Protein AF-0000000078835603 (afdb_homodimer)

pLDDT: mean 94.47, std 9.51, range [23.27, 98.94]

Organism: Phenylobacterium zucineum (strain HLK1) (NCBI:txid450851)

Radius of gyration: 29.23 Å; Cα contacts (8 Å, |Δi|>4): 2548; chains: 2; bounding box: 88×81×86 Å

Solvent-accessible surface area (backbone atoms only — not comparable to full-atom values): 49532 Å² total; per-residue (Å²): 137,78,78,75,76,72,78,77,74,76,73,51,58,50,71,39,69,46,91,46,34,31,36,28,26,36,44,40,70,69,32,40,33,35,21,34,42,68,47,28,33,59,33,48,44,92,37,44,42,30,64,67,45,75,50,78,62,53,82,68,75,41,80,13,62,23,56,36,27,29,35,55,49,64,69,36,46,64,86,38,67,56,41,43,34,69,40,59,64,50,57,49,20,32,68,32,51,59,11,33,21,29,34,40,20,18,62,46,59,44,58,80,60,49,18,28,21,39,38,38,35,42,30,47,52,44,30,32,71,37,31,51,15,76,72,44,54,32,56,53,30,10,63,76,53,62,20,23,24,32,22,41,36,40,46,19,20,65,61,6,15,37,25,37,44,79,43,58,35,60,74,78,28,55,50,6,17,37,15,19,60,42,30,52,40,43,42,34,51,41,41,54,74,34,30,33,46,42,8,14,25,53,84,19,21,15,40,36,14,36,35,23,7,4,29,49,45,30,44,47,44,31,18,70,87,36,56,79,49,50,47,22,37,33,29,29,52,19,64,36,38,65,59,42,51,53,68,59,38,32,53,47,32,52,52,49,28,59,69,70,72,40,56,36,76,43,47,69,58,61,32,68,48,58,67,69,58,54,53,41,44,50,51,59,74,41,40,68,46,46,74,71,70,41,76,82,73,81,29,47,52,39,51,69,57,68,69,25,66,52,44,21,34,43,93,44,46,36,71,80,37,36,73,38,18,34,36,40,36,41,37,54,18,33,40,34,65,79,54,83,59,76,80,45,41,65,67,55,41,41,54,57,33,31,74,70,53,43,92,45,17,66,61,54,50,48,53,53,40,67,77,39,74,85,59,51,41,32,50,49,45,23,26,53,56,22,57,63,60,42,54,50,47,52,48,44,45,42,32,41,24,69,64,65,63,24,55,18,34,36,36,37,39,52,47,53,24,57,29,57,79,31,69,45,32,13,21,58,68,54,60,50,33,19,48,32,44,39,34,44,47,15,39,51,21,34,32,69,65,42,47,51,52,7,52,40,45,21,46,20,51,44,29,22,22,62,73,54,45,46,59,43,95,80,47,61,83,68,60,62,29,41,86,80,53,33,30,25,37,34,42,37,78,94,57,64,44,70,34,64,40,69,65,42,69,57,53,53,50,45,53,57,62,77,97,136,79,77,74,76,73,79,77,76,77,73,49,58,47,74,41,66,46,92,47,33,30,36,29,27,36,44,39,69,68,32,39,32,34,21,34,43,68,47,27,32,59,32,49,44,93,36,45,39,29,64,68,46,76,50,76,62,51,82,68,76,42,79,14,64,21,54,36,24,28,35,54,50,65,69,36,46,63,86,40,66,57,42,43,34,67,40,57,66,50,55,49,27,24,66,32,50,60,11,32,22,30,33,41,22,19,62,46,59,46,58,81,61,49,19,29,21,38,38,38,36,42,30,46,54,44,31,31,70,38,31,54,16,78,71,45,54,32,58,52,30,9,62,75,54,61,21,23,23,33,23,39,36,40,46,19,20,65,61,6,15,38,25,36,44,79,44,59,33,60,76,78,28,56,51,7,17,36,14,21,59,43,31,52,41,41,42,34,50,41,41,56,73,33,29,32,46,43,9,15,25,52,84,21,21,16,40,34,14,36,36,25,8,3,28,50,44,30,44,47,46,31,19,69,86,37,56,80,50,51,45,23,39,35,31,29,52,18,65,35,40,63,58,41,51,51,70,60,39,30,53,48,32,52,51,50,28,59,69,70,73,42,55,37,78,44,48,68,58,61,32,68,49,59,67,68,59,55,53,42,44,49,50,59,74,41,39,67,47,46,74,70,69,42,76,83,74,81,30,46,52,40,50,68,57,67,70,25,66,51,44,22,35,42,93,44,46,36,70,80,37,36,71,38,20,34,37,38,35,42,38,55,18,34,41,34,64,79,56,82,59,75,80,44,41,64,67,55,40,40,53,56,34,32,75,71,55,42,94,46,17,66,60,54,52,49,53,53,40,67,77,39,73,84,58,49,40,32,50,50,44,22,27,51,57,22,56,62,60,42,54,48,48,52,48,44,46,43,32,41,26,68,65,64,62,24,56,19,34,36,37,36,37,51,47,53,25,56,28,55,78,31,69,45,32,13,21,58,67,56,59,49,32,20,49,31,44,38,33,41,47,14,41,51,21,35,32,67,65,42,48,50,50,7,51,39,46,20,46,21,51,43,29,20,21,60,73,53,44,46,57,45,96,78,47,60,85,67,61,62,29,38,87,78,54,34,30,26,38,34,43,37,78,95,56,62,44,71,33,64,38,68,65,45,69,55,54,53,51,45,52,58,64,77,97

Nearest PDB structures (foldseek):
  7x8l-assembly1_A  TM=9.011E-01  e=5.890E-56  Altericroceibacterium indicum
  5a2g-assembly2_D  TM=8.456E-01  e=1.609E-47  Hungatella hathewayi DSM 13479
  7w1l-assembly1_A  TM=8.438E-01  e=7.404E-45  Thermobifida fusca
  8eor-assembly1_A  TM=7.959E-01  e=2.006E-38  Homo sapiens
  1gz7-assembly4_D  TM=7.609E-01  e=3.584E-30  Diutina rugosa

InterPro domains:
  IPR002018 Carboxylesterase, type B [PF00135] (14-499)
  IPR019826 Carboxylesterase type B, active site [PS00122] (198-213)
  IPR029058 Alpha/Beta hydrolase fold [G3DSA:3.40.50.1820] (6-512)
  IPR029058 Alpha/Beta hydrolase fold [SSF53474] (14-513)
  IPR050309 Type-B Carboxylesterase/Lipase [PTHR11559] (14-511)

Structure (mmCIF, N/CA/C/O backbone):
data_AF-0000000078835603-model_v1
#
loop_
_entity.id
_entity.type
_entity.pdbx_description
1 polymer 'Carboxylic ester hydrolase'
#
loop_
_atom_site.group_PDB
_atom_site.id
_atom_site.type_symbol
_atom_site.label_atom_id
_atom_site.label_alt_id
_atom_site.label_comp_id
_atom_site.label_asym_id
_atom_site.label_entity_id
_atom_site.label_seq_id
_atom_site.pdbx_PDB_ins_code
_atom_site.Cartn_x
_atom_site.Cartn_y
_atom_site.Cartn_z
_atom_site.occupancy
_atom_site.B_iso_or_equiv
_atom_site.auth_seq_id
_atom_site.auth_comp_id
_atom_site.auth_asym_id
_atom_site.auth_atom_id
_atom_site.pdbx_PDB_model_num
ATOM 1 N N . MET A 1 1 ? 51.469 -12.062 -11.125 1 23.27 1 MET A N 1
ATOM 2 C CA . MET A 1 1 ? 50.531 -12.703 -10.211 1 23.27 1 MET A CA 1
ATOM 3 C C . MET A 1 1 ? 49.438 -11.727 -9.789 1 23.27 1 MET A C 1
ATOM 5 O O . MET A 1 1 ? 49.594 -10.977 -8.828 1 23.27 1 MET A O 1
ATOM 9 N N . GLY A 1 2 ? 48.75 -11.055 -10.711 1 25.45 2 GLY A N 1
ATOM 10 C CA . GLY A 1 2 ? 47.875 -9.906 -10.664 1 25.45 2 GLY A CA 1
ATOM 11 C C . GLY A 1 2 ? 46.625 -10.164 -9.859 1 25.45 2 GLY A C 1
ATOM 12 O O . GLY A 1 2 ? 45.969 -11.211 -10.008 1 25.45 2 GLY A O 1
ATOM 13 N N . GLY A 1 3 ? 46.625 -9.68 -8.594 1 26.67 3 GLY A N 1
ATOM 14 C CA . GLY A 1 3 ? 45.531 -9.875 -7.641 1 26.67 3 GLY A CA 1
ATOM 15 C C . GLY A 1 3 ? 44.156 -9.617 -8.234 1 26.67 3 GLY A C 1
ATOM 16 O O . GLY A 1 3 ? 43.938 -8.578 -8.859 1 26.67 3 GLY A O 1
ATOM 17 N N . ALA A 1 4 ? 43.469 -10.727 -8.641 1 28.45 4 ALA A N 1
ATOM 18 C CA . ALA A 1 4 ? 42.125 -10.742 -9.164 1 28.45 4 ALA A CA 1
ATOM 19 C C . ALA A 1 4 ? 41.219 -9.797 -8.375 1 28.45 4 ALA A C 1
ATOM 21 O O . ALA A 1 4 ? 41.125 -9.891 -7.152 1 28.45 4 ALA A O 1
ATOM 22 N N . ALA A 1 5 ? 41.031 -8.57 -8.805 1 29.55 5 ALA A N 1
ATOM 23 C CA . ALA A 1 5 ? 40.125 -7.562 -8.297 1 29.55 5 ALA A CA 1
ATOM 24 C C . ALA A 1 5 ? 38.781 -8.195 -7.879 1 29.55 5 ALA A C 1
ATOM 26 O O . ALA A 1 5 ? 38.094 -8.773 -8.703 1 29.55 5 ALA A O 1
ATOM 27 N N . SER A 1 6 ? 38.594 -8.711 -6.715 1 32.03 6 SER A N 1
ATOM 28 C CA . SER A 1 6 ? 37.375 -9.266 -6.172 1 32.03 6 SER A CA 1
ATOM 29 C C . SER A 1 6 ? 36.156 -8.438 -6.594 1 32.03 6 SER A C 1
ATOM 31 O O . SER A 1 6 ? 36.156 -7.219 -6.43 1 32.03 6 SER A O 1
ATOM 33 N N . ALA A 1 7 ? 35.5 -8.727 -7.633 1 34.78 7 ALA A N 1
ATOM 34 C CA . ALA A 1 7 ? 34.219 -8.164 -8.055 1 34.78 7 ALA A CA 1
ATOM 35 C C . ALA A 1 7 ? 33.375 -7.758 -6.848 1 34.78 7 ALA A C 1
ATOM 37 O O . ALA A 1 7 ? 33.156 -8.562 -5.949 1 34.78 7 ALA A O 1
ATOM 38 N N . ALA A 1 8 ? 33.281 -6.609 -6.332 1 37.81 8 ALA A N 1
ATOM 39 C CA . ALA A 1 8 ? 32.531 -5.965 -5.242 1 37.81 8 ALA A CA 1
ATOM 40 C C . ALA A 1 8 ? 31.109 -6.504 -5.148 1 37.81 8 ALA A C 1
ATOM 42 O O . ALA A 1 8 ? 30.344 -6.41 -6.109 1 37.81 8 ALA A O 1
ATOM 43 N N . THR A 1 9 ? 30.75 -7.477 -4.352 1 49.56 9 THR A N 1
ATOM 44 C CA . THR A 1 9 ? 29.422 -7.973 -4.016 1 49.56 9 THR A CA 1
ATOM 45 C C . THR A 1 9 ? 28.438 -6.816 -3.852 1 49.56 9 THR A C 1
ATOM 47 O O . THR A 1 9 ? 28.766 -5.805 -3.225 1 49.56 9 THR A O 1
ATOM 50 N N . THR A 1 10 ? 27.438 -6.559 -4.816 1 59.38 10 THR A N 1
ATOM 51 C CA . THR A 1 10 ? 26.359 -5.574 -4.688 1 59.38 10 THR A CA 1
ATOM 52 C C . THR A 1 10 ? 25.703 -5.672 -3.316 1 59.38 10 THR A C 1
ATOM 54 O O . THR A 1 10 ? 25.078 -6.688 -2.99 1 59.38 10 THR A O 1
ATOM 57 N N . ASP A 1 11 ? 26.219 -4.957 -2.338 1 78.88 11 ASP A N 1
ATOM 58 C CA . ASP A 1 11 ? 25.641 -4.957 -1.001 1 78.88 11 ASP A CA 1
ATOM 59 C C . ASP A 1 11 ? 24.219 -4.395 -1.021 1 78.88 11 ASP A C 1
ATOM 61 O O . ASP A 1 11 ? 24.031 -3.191 -1.219 1 78.88 11 ASP A O 1
ATOM 65 N N . ILE A 1 12 ? 23.219 -5.363 -0.921 1 89.44 12 ILE A N 1
ATOM 66 C CA . ILE A 1 12 ? 21.828 -4.922 -0.956 1 89.44 12 ILE A CA 1
ATOM 67 C C . ILE A 1 12 ? 21.344 -4.598 0.459 1 89.44 12 ILE A C 1
ATOM 69 O O . ILE A 1 12 ? 20.219 -4.156 0.655 1 89.44 12 ILE A O 1
ATOM 73 N N . PHE A 1 13 ? 22.25 -4.762 1.471 1 95.06 13 PHE A N 1
ATOM 74 C CA . PHE A 1 13 ? 21.922 -4.445 2.854 1 95.06 13 PHE A CA 1
ATOM 75 C C . PHE A 1 13 ? 22.938 -3.479 3.449 1 95.06 13 PHE A C 1
ATOM 77 O O . PHE A 1 13 ? 23.75 -3.865 4.289 1 95.06 13 PHE A O 1
ATOM 84 N N . PRO A 1 14 ? 22.812 -2.213 3.178 1 95.69 14 PRO A N 1
ATOM 85 C CA . PRO A 1 14 ? 23.766 -1.258 3.758 1 95.69 14 PRO A CA 1
ATOM 86 C C . PRO A 1 14 ? 23.578 -1.091 5.266 1 95.69 14 PRO A C 1
ATOM 88 O O . PRO A 1 14 ? 22.469 -1.24 5.777 1 95.69 14 PRO A O 1
ATOM 91 N N . VAL A 1 15 ? 24.672 -0.815 5.945 1 97.06 15 VAL A N 1
ATOM 92 C CA . VAL A 1 15 ? 24.656 -0.549 7.379 1 97.06 15 VAL A CA 1
ATOM 93 C C . VAL A 1 15 ? 25.125 0.881 7.645 1 97.06 15 VAL A C 1
ATOM 95 O O . VAL A 1 15 ? 26.125 1.325 7.09 1 97.06 15 VAL A O 1
ATOM 98 N N . VAL A 1 16 ? 24.406 1.621 8.406 1 98 16 VAL A N 1
ATOM 99 C CA . VAL A 1 16 ? 24.703 3.002 8.766 1 98 16 VAL A CA 1
ATOM 100 C C . VAL A 1 16 ? 24.828 3.119 10.281 1 98 16 VAL A C 1
ATOM 102 O O . VAL A 1 16 ? 24.078 2.484 11.023 1 98 16 VAL A O 1
ATOM 105 N N . GLU A 1 17 ? 25.781 3.902 10.734 1 97.88 17 GLU A N 1
ATOM 106 C CA . GLU A 1 17 ? 25.969 4.168 12.156 1 97.88 17 GLU A CA 1
ATOM 107 C C . GLU A 1 17 ? 25.266 5.461 12.57 1 97.88 17 GLU A C 1
ATOM 109 O O . GLU A 1 17 ? 25.531 6.523 12.008 1 97.88 17 GLU A O 1
ATOM 114 N N . THR A 1 18 ? 24.328 5.379 13.492 1 97.88 18 THR A N 1
ATOM 115 C CA . THR A 1 18 ? 23.703 6.543 14.109 1 97.88 18 THR A CA 1
ATOM 116 C C . THR A 1 18 ? 24.234 6.766 15.523 1 97.88 18 THR A C 1
ATOM 118 O O . THR A 1 18 ? 25.062 5.992 16 1 97.88 18 THR A O 1
ATOM 121 N N . ALA A 1 19 ? 23.734 7.844 16.188 1 97.44 19 ALA A N 1
ATOM 122 C CA . ALA A 1 19 ? 24.125 8.148 17.562 1 97.44 19 ALA A CA 1
ATOM 123 C C . ALA A 1 19 ? 23.656 7.055 18.516 1 97.44 19 ALA A C 1
ATOM 125 O O . ALA A 1 19 ? 24.281 6.82 19.547 1 97.44 19 ALA A O 1
ATOM 126 N N . GLU A 1 20 ? 22.578 6.352 18.141 1 97.69 20 GLU A N 1
ATOM 127 C CA . GLU A 1 20 ? 21.969 5.383 19.047 1 97.69 20 GLU A CA 1
ATOM 128 C C . GLU A 1 20 ? 22.438 3.965 18.734 1 97.69 20 GLU A C 1
ATOM 130 O O . GLU A 1 20 ? 22.25 3.055 19.547 1 97.69 20 GLU A O 1
ATOM 135 N N . GLY A 1 21 ? 22.969 3.74 17.578 1 97.94 21 GLY A N 1
ATOM 136 C CA . GLY A 1 21 ? 23.406 2.414 17.172 1 97.94 21 GLY A CA 1
ATOM 137 C C . GLY A 1 21 ? 23.438 2.246 15.656 1 97.94 21 GLY A C 1
ATOM 138 O O . GLY A 1 21 ? 23.188 3.195 14.914 1 97.94 21 GLY A O 1
ATOM 139 N N . ARG A 1 22 ? 23.781 1.013 15.242 1 98.31 22 ARG A N 1
ATOM 140 C CA . ARG A 1 22 ? 23.891 0.719 13.82 1 98.31 22 ARG A CA 1
ATOM 141 C C . ARG A 1 22 ? 22.578 0.19 13.266 1 98.31 22 ARG A C 1
ATOM 143 O O . ARG A 1 22 ? 21.875 -0.566 13.938 1 98.31 22 ARG A O 1
ATOM 150 N N . LEU A 1 23 ? 22.266 0.627 12.008 1 98.38 23 LEU A N 1
ATOM 151 C CA . LEU A 1 23 ? 21.047 0.235 11.32 1 98.38 23 LEU A CA 1
ATOM 152 C C . LEU A 1 23 ? 21.359 -0.446 9.992 1 98.38 23 LEU A C 1
ATOM 154 O O . LEU A 1 23 ? 22.219 0.015 9.242 1 98.38 23 LEU A O 1
ATOM 158 N N . ARG A 1 24 ? 20.75 -1.56 9.734 1 97.38 24 ARG A N 1
ATOM 159 C CA . ARG A 1 24 ? 20.812 -2.221 8.438 1 97.38 24 ARG A CA 1
ATOM 160 C C . ARG A 1 24 ? 19.562 -1.914 7.609 1 97.38 24 ARG A C 1
ATOM 162 O O . ARG A 1 24 ? 18.438 -2.176 8.039 1 97.38 24 ARG A O 1
ATOM 169 N N . GLY A 1 25 ? 19.797 -1.313 6.426 1 96.69 25 GLY A N 1
ATOM 170 C CA . GLY A 1 25 ? 18.703 -1.026 5.504 1 96.69 25 GLY A CA 1
ATOM 171 C C . GLY A 1 25 ? 18.688 -1.944 4.293 1 96.69 25 GLY A C 1
ATOM 172 O O . GLY A 1 25 ? 19.266 -3.037 4.332 1 96.69 25 GLY A O 1
ATOM 173 N N . LEU A 1 26 ? 17.891 -1.581 3.314 1 95 26 LEU A N 1
ATOM 174 C CA . LEU A 1 26 ? 17.734 -2.332 2.074 1 95 26 LEU A CA 1
ATOM 175 C C . LEU A 1 26 ? 17.828 -1.409 0.864 1 95 26 LEU A C 1
ATOM 177 O O . LEU A 1 26 ? 17.25 -0.315 0.869 1 95 26 LEU A O 1
ATOM 181 N N . VAL A 1 27 ? 18.562 -1.849 -0.144 1 92.81 27 VAL A N 1
ATOM 182 C CA . VAL A 1 27 ? 18.672 -1.061 -1.367 1 92.81 27 VAL A CA 1
ATOM 183 C C . VAL A 1 27 ? 17.562 -1.456 -2.336 1 92.81 27 VAL A C 1
ATOM 185 O O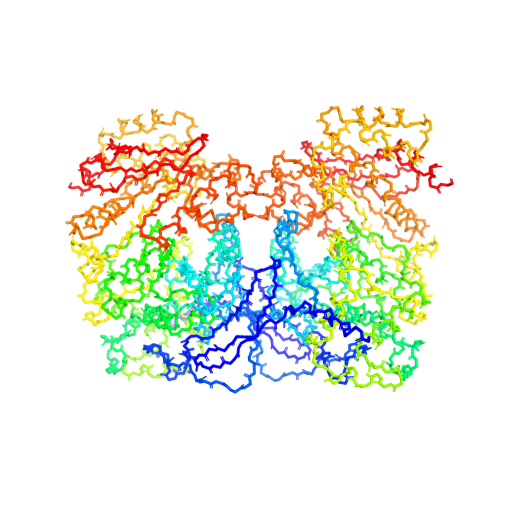 . VAL A 1 27 ? 17.391 -2.639 -2.641 1 92.81 27 VAL A O 1
ATOM 188 N N . SER A 1 28 ? 16.844 -0.553 -2.758 1 85.81 28 SER A N 1
ATOM 189 C CA . SER A 1 28 ? 15.828 -0.694 -3.791 1 85.81 28 SER A CA 1
ATOM 190 C C . SER A 1 28 ? 16.141 0.192 -4.996 1 85.81 28 SER A C 1
ATOM 192 O O . SER A 1 28 ? 15.93 1.406 -4.945 1 85.81 28 SER A O 1
ATOM 194 N N . GLY A 1 29 ? 16.469 -0.347 -6.117 1 85.56 29 GLY A N 1
ATOM 195 C CA . GLY A 1 29 ? 16.75 0.425 -7.316 1 85.56 29 GLY A CA 1
ATOM 196 C C . GLY A 1 29 ? 17.734 1.559 -7.086 1 85.56 29 GLY A C 1
ATOM 197 O O . GLY A 1 29 ? 17.531 2.672 -7.574 1 85.56 29 GLY A O 1
ATOM 198 N N . GLY A 1 30 ? 18.625 1.41 -6.273 1 90.62 30 GLY A N 1
ATOM 199 C CA . GLY A 1 30 ? 19.641 2.414 -6.031 1 90.62 30 GLY A CA 1
ATOM 200 C C . GLY A 1 30 ? 19.344 3.299 -4.836 1 90.62 30 GLY A C 1
ATOM 201 O O . GLY A 1 30 ? 20.203 4.055 -4.383 1 90.62 30 GLY A O 1
ATOM 202 N N . ILE A 1 31 ? 18.156 3.285 -4.336 1 96.19 31 ILE A N 1
ATOM 203 C CA . ILE A 1 31 ? 17.781 4.055 -3.154 1 96.19 31 ILE A CA 1
ATOM 204 C C . ILE A 1 31 ? 17.938 3.193 -1.905 1 96.19 31 ILE A C 1
ATOM 206 O O . ILE A 1 31 ? 17.531 2.029 -1.887 1 96.19 31 ILE A O 1
ATOM 210 N N . LYS A 1 32 ? 18.672 3.688 -0.899 1 97.38 32 LYS A N 1
ATOM 211 C CA . LYS A 1 32 ? 18.797 3.033 0.401 1 97.38 32 LYS A CA 1
ATOM 212 C C . LYS A 1 32 ? 17.625 3.391 1.308 1 97.38 32 LYS A C 1
ATOM 214 O O . LYS A 1 32 ? 17.312 4.57 1.501 1 97.38 32 LYS A O 1
ATOM 219 N N . VAL A 1 33 ? 17.031 2.396 1.819 1 97.06 33 VAL A N 1
ATOM 220 C CA . VAL A 1 33 ? 15.812 2.574 2.6 1 97.06 33 VAL A CA 1
ATOM 221 C C . VAL A 1 33 ? 16.016 2.014 4.008 1 97.06 33 VAL A C 1
ATOM 223 O O . VAL A 1 33 ? 16.484 0.885 4.172 1 97.06 33 VAL A O 1
ATOM 226 N N . PHE A 1 34 ? 15.734 2.812 5 1 98.31 34 PHE A N 1
ATOM 227 C CA . PHE A 1 34 ? 15.711 2.432 6.41 1 98.31 34 PHE A CA 1
ATOM 228 C C . PHE A 1 34 ? 14.336 2.684 7.016 1 98.31 34 PHE A C 1
ATOM 230 O O . PHE A 1 34 ? 13.852 3.82 7.027 1 98.31 34 PHE A O 1
ATOM 237 N N . LYS A 1 35 ? 13.688 1.636 7.523 1 97.56 35 LYS A N 1
ATOM 238 C CA . LYS A 1 35 ? 12.32 1.759 8.031 1 97.56 35 LYS A CA 1
ATOM 239 C C . LYS A 1 35 ? 12.266 1.472 9.531 1 97.56 35 LYS A C 1
ATOM 241 O O . LYS A 1 35 ? 13.078 0.709 10.055 1 97.56 35 LYS A O 1
ATOM 246 N N . GLY A 1 36 ? 11.266 2.102 10.18 1 97.81 36 GLY A N 1
ATOM 247 C CA . GLY A 1 36 ? 10.992 1.824 11.578 1 97.81 36 GLY A CA 1
ATOM 248 C C . GLY A 1 36 ? 12.117 2.256 12.508 1 97.81 36 GLY A C 1
ATOM 249 O O . GLY A 1 36 ? 12.383 1.604 13.516 1 97.81 36 GLY A O 1
ATOM 250 N N . VAL A 1 37 ? 12.828 3.26 12.164 1 98.62 37 VAL A N 1
ATOM 251 C CA . VAL A 1 37 ? 13.945 3.76 12.961 1 98.62 37 VAL A CA 1
ATOM 252 C C . VAL A 1 37 ? 13.414 4.48 14.203 1 98.62 37 VAL A C 1
ATOM 254 O O . VAL A 1 37 ? 12.703 5.484 14.086 1 98.62 37 VAL A O 1
ATOM 257 N N . PRO A 1 38 ? 13.734 4.043 15.352 1 98.38 38 PRO A N 1
ATOM 258 C CA . PRO A 1 38 ? 13.203 4.711 16.547 1 98.38 38 PRO A CA 1
ATOM 259 C C . PRO A 1 38 ? 13.867 6.062 16.797 1 98.38 38 PRO A C 1
ATOM 261 O O . PRO A 1 38 ? 15.102 6.16 16.797 1 98.38 38 PRO A O 1
ATOM 264 N N . TYR A 1 39 ? 13.094 7.043 17.016 1 98.56 39 TYR A N 1
ATOM 265 C CA . TYR A 1 39 ? 13.633 8.336 17.406 1 98.56 39 TYR A CA 1
ATOM 266 C C . TYR A 1 39 ? 13.266 8.672 18.844 1 98.56 39 TYR A C 1
ATOM 268 O O . TYR A 1 39 ? 13.805 9.617 19.438 1 98.56 39 TYR A O 1
ATOM 276 N N . GLY A 1 40 ? 12.336 7.945 19.453 1 98.56 40 GLY A N 1
ATOM 277 C CA . GLY A 1 40 ? 11.906 8.078 20.828 1 98.56 40 GLY A CA 1
ATOM 278 C C . GLY A 1 40 ? 11.602 6.75 21.5 1 98.56 40 GLY A C 1
ATOM 279 O O . GLY A 1 40 ? 11.445 5.734 20.812 1 98.56 40 GLY A O 1
ATOM 280 N N . ALA A 1 41 ? 11.523 6.746 22.812 1 98.5 41 ALA A N 1
ATOM 281 C CA . ALA A 1 41 ? 11.25 5.539 23.594 1 98.5 41 ALA A CA 1
ATOM 282 C C . ALA A 1 41 ? 9.781 5.145 23.484 1 98.5 41 ALA A C 1
ATOM 284 O O . ALA A 1 41 ? 8.953 5.93 23.031 1 98.5 41 ALA A O 1
ATOM 285 N N . ASP A 1 42 ? 9.516 3.852 23.875 1 98.25 42 ASP A N 1
ATOM 286 C CA . ASP A 1 42 ? 8.148 3.373 24.016 1 98.25 42 ASP A CA 1
ATOM 287 C C . ASP A 1 42 ? 7.324 4.32 24.875 1 98.25 42 ASP A C 1
ATOM 289 O O . ASP A 1 42 ? 7.773 4.746 25.938 1 98.25 42 ASP A O 1
ATOM 293 N N . THR A 1 43 ? 6.145 4.66 24.406 1 98.5 43 THR A N 1
ATOM 294 C CA . THR A 1 43 ? 5.336 5.668 25.094 1 98.5 43 THR A CA 1
ATOM 295 C C . THR A 1 43 ? 4.359 5.016 26.062 1 98.5 43 THR A C 1
ATOM 297 O O . THR A 1 43 ? 3.582 5.703 26.719 1 98.5 43 THR A O 1
ATOM 300 N N . SER A 1 44 ? 4.402 3.693 26.156 1 97.69 44 SER A N 1
ATOM 301 C CA . SER A 1 44 ? 3.486 2.986 27.047 1 97.69 44 SER A CA 1
ATOM 302 C C . SER A 1 44 ? 3.92 3.117 28.5 1 97.69 44 SER A C 1
ATOM 304 O O . SER A 1 44 ? 4.953 3.723 28.797 1 97.69 44 SER A O 1
ATOM 306 N N . GLY A 1 45 ? 3.08 2.662 29.375 1 96.56 45 GLY A N 1
ATOM 307 C CA . GLY A 1 45 ? 3.395 2.652 30.797 1 96.56 45 GLY A CA 1
ATOM 308 C C . GLY A 1 45 ? 3.672 4.035 31.359 1 96.56 45 GLY A C 1
ATOM 309 O O . GLY A 1 45 ? 2.883 4.961 31.156 1 96.56 45 GLY A O 1
ATOM 310 N N . LYS A 1 46 ? 4.777 4.199 32.062 1 96 46 LYS A N 1
ATOM 311 C CA . LYS A 1 46 ? 5.105 5.426 32.781 1 96 46 LYS A CA 1
ATOM 312 C C . LYS A 1 46 ? 5.359 6.578 31.828 1 96 46 LYS A C 1
ATOM 314 O O . LYS A 1 46 ? 5.328 7.746 32.219 1 96 46 LYS A O 1
ATOM 319 N N . ASN A 1 47 ? 5.582 6.27 30.547 1 97.69 47 ASN A N 1
ATOM 320 C CA . ASN A 1 47 ? 5.887 7.305 29.562 1 97.69 47 ASN A CA 1
ATOM 321 C C . ASN A 1 47 ? 4.621 7.836 28.906 1 97.69 47 ASN A C 1
ATOM 323 O O . ASN A 1 47 ? 4.668 8.836 28.172 1 97.69 47 ASN A O 1
ATOM 327 N N . ARG A 1 48 ? 3.449 7.184 29.172 1 97.44 48 ARG A N 1
ATOM 328 C CA . ARG A 1 48 ? 2.209 7.598 28.531 1 97.44 48 ARG A CA 1
ATOM 329 C C . ARG A 1 48 ? 1.811 9.008 28.953 1 97.44 48 ARG A C 1
ATOM 331 O O . ARG A 1 48 ? 1.856 9.336 30.141 1 97.44 48 ARG A O 1
ATOM 338 N N . PHE A 1 49 ? 1.489 9.883 27.969 1 97.38 49 PHE A N 1
ATOM 339 C CA . PHE A 1 49 ? 0.975 11.234 28.109 1 97.38 49 PHE A CA 1
ATOM 340 C C . PHE A 1 49 ? 2.082 12.195 28.531 1 97.38 49 PHE A C 1
ATOM 342 O O . PHE A 1 49 ? 1.814 13.352 28.875 1 97.38 49 PHE A O 1
ATOM 349 N N . LEU A 1 50 ? 3.338 11.719 28.562 1 97.75 50 LEU A N 1
ATOM 350 C CA . LEU A 1 50 ? 4.484 12.562 28.875 1 97.75 50 LEU A CA 1
ATOM 351 C C . LEU A 1 50 ? 5.246 12.945 27.609 1 97.75 50 LEU A C 1
ATOM 353 O O . LEU A 1 50 ? 5.051 12.336 26.562 1 97.75 50 LEU A O 1
ATOM 357 N N . PRO A 1 51 ? 6.051 14.031 27.688 1 98.31 51 PRO A N 1
ATOM 358 C CA . PRO A 1 51 ? 6.949 14.297 26.562 1 98.31 51 PRO A CA 1
ATOM 359 C C . PRO A 1 51 ? 7.777 13.07 26.172 1 98.31 51 PRO A C 1
ATOM 361 O O . PRO A 1 51 ? 8.062 12.219 27.016 1 98.31 51 PRO A O 1
ATOM 364 N N . PRO A 1 52 ? 8.102 12.984 24.891 1 98.69 52 PRO A N 1
ATOM 365 C CA . PRO A 1 52 ? 8.875 11.82 24.438 1 98.69 52 PRO A CA 1
ATOM 366 C C . PRO A 1 52 ? 10.203 11.68 25.172 1 98.69 52 PRO A C 1
ATOM 368 O O . PRO A 1 52 ? 10.859 12.672 25.469 1 98.69 52 PRO A O 1
ATOM 371 N N . GLN A 1 53 ? 10.555 10.492 25.516 1 98.25 53 GLN A N 1
ATOM 372 C CA . GLN A 1 53 ? 11.836 10.148 26.141 1 98.25 53 GLN A CA 1
ATOM 373 C C . GLN A 1 53 ? 12.836 9.641 25.109 1 98.25 53 GLN A C 1
ATOM 375 O O . GLN A 1 53 ? 12.445 9.109 24.062 1 98.25 53 GLN A O 1
ATOM 380 N N . PRO A 1 54 ? 14.094 9.828 25.328 1 97.06 54 PRO A N 1
ATOM 381 C CA . PRO A 1 54 ? 15.102 9.383 24.359 1 97.06 54 PRO A CA 1
ATOM 382 C C . PRO A 1 54 ? 15.125 7.863 24.203 1 97.06 54 PRO A C 1
ATOM 384 O O . PRO A 1 54 ? 14.859 7.133 25.156 1 97.06 54 PRO A O 1
ATOM 387 N N . VAL A 1 55 ? 15.469 7.457 23.016 1 95.44 55 VAL A N 1
ATOM 388 C CA . VAL A 1 55 ? 15.664 6.035 22.75 1 95.44 55 VAL A CA 1
ATOM 389 C C . VAL A 1 55 ? 16.938 5.551 23.438 1 95.44 55 VAL A C 1
ATOM 391 O O . VAL A 1 55 ? 17.953 6.262 23.453 1 95.44 55 VAL A O 1
ATOM 394 N N . LYS A 1 56 ? 16.844 4.391 23.969 1 95.31 56 LYS A N 1
ATOM 395 C CA . LYS A 1 56 ? 18.047 3.775 24.516 1 95.31 56 LYS A CA 1
ATOM 396 C C . LYS A 1 56 ? 18.969 3.281 23.391 1 95.31 56 LYS A C 1
ATOM 398 O O . LYS A 1 56 ? 18.516 2.578 22.484 1 95.31 56 LYS A O 1
ATOM 403 N N . PRO A 1 57 ? 20.203 3.695 23.469 1 97.19 57 PRO A N 1
ATOM 404 C CA . PRO A 1 57 ? 21.125 3.172 22.453 1 97.19 57 PRO A CA 1
ATOM 405 C C . PRO A 1 57 ? 21.172 1.646 22.438 1 97.19 57 PRO A C 1
ATOM 407 O O . PRO A 1 57 ? 20.828 1.002 23.438 1 97.19 57 PRO A O 1
ATOM 410 N N . TRP A 1 58 ? 21.562 1.058 21.328 1 97.62 58 TRP A N 1
ATOM 411 C CA . TRP A 1 58 ? 21.625 -0.396 21.219 1 97.62 58 TRP A CA 1
ATOM 412 C C . TRP A 1 58 ? 22.984 -0.846 20.688 1 97.62 58 TRP A C 1
ATOM 414 O O . TRP A 1 58 ? 23.672 -0.091 20 1 97.62 58 TRP A O 1
ATOM 424 N N . ALA A 1 59 ? 23.375 -2.082 21.047 1 97.12 59 ALA A N 1
ATOM 425 C CA . ALA A 1 59 ? 24.578 -2.723 20.516 1 97.12 59 ALA A CA 1
ATOM 426 C C . ALA A 1 59 ? 24.266 -3.549 19.281 1 97.12 59 ALA A C 1
ATOM 428 O O . ALA A 1 59 ? 23.109 -3.922 19.047 1 97.12 59 ALA A O 1
ATOM 429 N N . GLY A 1 60 ? 25.219 -3.812 18.516 1 96.5 60 GLY A N 1
ATOM 430 C CA . GLY A 1 60 ? 25.031 -4.613 17.312 1 96.5 60 GLY A CA 1
ATOM 431 C C . GLY A 1 60 ? 24.344 -3.854 16.188 1 96.5 60 GLY A C 1
ATOM 432 O O . GLY A 1 60 ? 24.438 -2.625 16.125 1 96.5 60 GLY A O 1
ATOM 433 N N . VAL A 1 61 ? 23.906 -4.59 15.195 1 97.44 61 VAL A N 1
ATOM 434 C CA . VAL A 1 61 ? 23.234 -4.008 14.039 1 97.44 61 VAL A CA 1
ATOM 435 C C . VAL A 1 61 ? 21.734 -4.316 14.109 1 97.44 61 VAL A C 1
ATOM 437 O O . VAL A 1 61 ? 21.344 -5.484 14.172 1 97.44 61 VAL A O 1
ATOM 440 N N . ARG A 1 62 ? 20.969 -3.264 14.211 1 96.94 62 ARG A N 1
ATOM 441 C CA . ARG A 1 62 ? 19.516 -3.391 14.195 1 96.94 62 ARG A CA 1
ATOM 442 C C . ARG A 1 62 ? 18.969 -3.348 12.773 1 96.94 62 ARG A C 1
ATOM 444 O O . ARG A 1 62 ? 19.359 -2.488 11.984 1 96.94 62 ARG A O 1
ATOM 451 N N . ASP A 1 63 ? 18.062 -4.316 12.453 1 96.25 63 ASP A N 1
ATOM 452 C CA . ASP A 1 63 ? 17.422 -4.32 11.133 1 96.25 63 ASP A CA 1
ATOM 453 C C . ASP A 1 63 ? 16.391 -3.205 11.016 1 96.25 63 ASP A C 1
ATOM 455 O O . ASP A 1 63 ? 15.523 -3.062 11.883 1 96.25 63 ASP A O 1
ATOM 459 N N . ALA A 1 64 ? 16.531 -2.387 10.031 1 97.44 64 ALA A N 1
ATOM 460 C CA . ALA A 1 64 ? 15.555 -1.364 9.656 1 97.44 64 ALA A CA 1
ATOM 461 C C . ALA A 1 64 ? 14.883 -1.705 8.336 1 97.44 64 ALA A C 1
ATOM 463 O O . ALA A 1 64 ? 14.836 -0.875 7.422 1 97.44 64 ALA A O 1
ATOM 464 N N . LEU A 1 65 ? 14.297 -2.898 8.281 1 95.12 65 LEU A N 1
ATOM 465 C CA . LEU A 1 65 ? 13.773 -3.471 7.047 1 95.12 65 LEU A CA 1
ATOM 466 C C . LEU A 1 65 ? 12.25 -3.393 7.016 1 95.12 65 LEU A C 1
ATOM 468 O O . LEU A 1 65 ? 11.633 -3.678 5.988 1 95.12 65 LEU A O 1
ATOM 472 N N . ASP A 1 66 ? 11.672 -3 8.125 1 94.38 66 ASP A N 1
ATOM 473 C CA . ASP A 1 66 ? 10.211 -2.969 8.227 1 94.38 66 ASP A CA 1
ATOM 474 C C . ASP A 1 66 ? 9.734 -1.663 8.859 1 94.38 66 ASP A C 1
ATOM 476 O O . ASP A 1 66 ? 10.469 -1.034 9.625 1 94.38 66 ASP A O 1
ATOM 480 N N . TYR A 1 67 ? 8.508 -1.318 8.508 1 96.81 67 TYR A N 1
ATOM 481 C CA . TYR A 1 67 ? 7.875 -0.2 9.195 1 96.81 67 TYR A CA 1
ATOM 482 C C . TYR A 1 67 ? 7.691 -0.504 10.68 1 96.81 67 TYR A C 1
ATOM 484 O O . TYR A 1 67 ? 7.383 -1.638 11.055 1 96.81 67 TYR A O 1
ATOM 492 N N . GLY A 1 68 ? 7.91 0.48 11.562 1 97.19 68 GLY A N 1
ATOM 493 C CA . GLY A 1 68 ? 7.562 0.344 12.969 1 97.19 68 GLY A CA 1
ATOM 494 C C . GLY A 1 68 ? 6.074 0.467 13.234 1 97.19 68 GLY A C 1
ATOM 495 O O . GLY A 1 68 ? 5.297 0.727 12.312 1 97.19 68 GLY A O 1
ATOM 496 N N . ASN A 1 69 ? 5.676 0.289 14.445 1 97.25 69 ASN A N 1
ATOM 497 C CA . ASN A 1 69 ? 4.277 0.423 14.844 1 97.25 69 ASN A CA 1
ATOM 498 C C . ASN A 1 69 ? 3.723 1.799 14.484 1 97.25 69 ASN A C 1
ATOM 500 O O . ASN A 1 69 ? 4.414 2.809 14.633 1 97.25 69 ASN A O 1
ATOM 504 N N . ILE A 1 70 ? 2.553 1.776 13.977 1 97.44 70 ILE A N 1
ATOM 505 C CA . ILE A 1 70 ? 1.813 3.035 13.961 1 97.44 70 ILE A CA 1
ATOM 506 C C . ILE A 1 70 ? 1.273 3.332 15.359 1 97.44 70 ILE A C 1
ATOM 508 O O . ILE A 1 70 ? 1.106 2.42 16.172 1 97.44 70 ILE A O 1
ATOM 512 N N . CYS A 1 71 ? 1.042 4.547 15.609 1 98.19 71 CYS A N 1
ATOM 513 C CA . CYS A 1 71 ? 0.514 4.91 16.922 1 98.19 71 CYS A CA 1
ATOM 514 C C . CYS A 1 71 ? -0.967 4.562 17.031 1 98.19 71 CYS A C 1
ATOM 516 O O . CYS A 1 71 ? -1.685 4.574 16.031 1 98.19 71 CYS A O 1
ATOM 518 N N . PRO A 1 72 ? -1.416 4.25 18.266 1 97.19 72 PRO A N 1
ATOM 519 C CA . PRO A 1 72 ? -2.842 3.963 18.438 1 97.19 72 PRO A CA 1
ATOM 520 C C . PRO A 1 72 ? -3.738 5.047 17.844 1 97.19 72 PRO A C 1
ATOM 522 O O . PRO A 1 72 ? -3.551 6.234 18.125 1 97.19 72 PRO A O 1
ATOM 525 N N . GLN A 1 73 ? -4.633 4.586 17.031 1 95.19 73 GLN A N 1
ATOM 526 C CA . GLN A 1 73 ? -5.484 5.52 16.297 1 95.19 73 GLN A CA 1
ATOM 527 C C . GLN A 1 73 ? -6.805 4.863 15.898 1 95.19 73 GLN A C 1
ATOM 529 O O . GLN A 1 73 ? -6.922 3.637 15.906 1 95.19 73 GLN A O 1
ATOM 534 N N . MET A 1 74 ? -7.727 5.719 15.578 1 88.31 74 MET A N 1
ATOM 535 C CA . MET A 1 74 ? -9.016 5.227 15.086 1 88.31 74 MET A CA 1
ATOM 536 C C . MET A 1 74 ? -8.844 4.48 13.773 1 88.31 74 MET A C 1
ATOM 538 O O . MET A 1 74 ? -8.094 4.918 12.898 1 88.31 74 MET A O 1
ATOM 542 N N . PRO A 1 75 ? -9.508 3.305 13.641 1 85.88 75 PRO A N 1
ATOM 543 C CA . PRO A 1 75 ? -9.359 2.562 12.391 1 85.88 75 PRO A CA 1
ATOM 544 C C . PRO A 1 75 ? -9.977 3.285 11.195 1 85.88 75 PRO A C 1
ATOM 546 O O . PRO A 1 75 ? -10.953 4.02 11.359 1 85.88 75 PRO A O 1
ATOM 549 N N . GLY A 1 76 ? -9.445 3.014 10.07 1 83.94 76 GLY A N 1
ATOM 550 C CA . GLY A 1 76 ? -10.023 3.527 8.844 1 83.94 76 GLY A CA 1
ATOM 551 C C . GLY A 1 76 ? -11.312 2.824 8.453 1 83.94 76 GLY A C 1
ATOM 552 O O . GLY A 1 76 ? -11.711 1.854 9.094 1 83.94 76 GLY A O 1
ATOM 553 N N . ASP A 1 77 ? -11.992 3.426 7.473 1 85.88 77 ASP A N 1
ATOM 554 C CA . ASP A 1 77 ? -13.227 2.889 6.91 1 85.88 77 ASP A CA 1
ATOM 555 C C . ASP A 1 77 ? -13.203 2.947 5.383 1 85.88 77 ASP A C 1
ATOM 557 O O . ASP A 1 77 ? -13.25 4.031 4.797 1 85.88 77 ASP A O 1
ATOM 561 N N . ARG A 1 78 ? -13.172 1.803 4.727 1 87.5 78 ARG A N 1
ATOM 562 C CA . ARG A 1 78 ? -13.016 1.726 3.279 1 87.5 78 ARG A CA 1
ATOM 563 C C . ARG A 1 78 ? -14.359 1.881 2.572 1 87.5 78 ARG A C 1
ATOM 565 O O . ARG A 1 78 ? -14.438 1.742 1.351 1 87.5 78 ARG A O 1
ATOM 572 N N . ARG A 1 79 ? -15.5 2.143 3.301 1 88.12 79 ARG A N 1
ATOM 573 C CA . ARG A 1 79 ? -16.797 2.314 2.656 1 88.12 79 ARG A CA 1
ATOM 574 C C . ARG A 1 79 ? -16.891 3.666 1.958 1 88.12 79 ARG A C 1
ATOM 576 O O . ARG A 1 79 ? -17.719 3.857 1.065 1 88.12 79 ARG A O 1
ATOM 583 N N . SER A 1 80 ? -15.984 4.551 2.406 1 85.81 80 SER A N 1
ATOM 584 C CA . SER A 1 80 ? -15.859 5.828 1.713 1 85.81 80 SER A CA 1
ATOM 585 C C . SER A 1 80 ? -14.891 5.723 0.536 1 85.81 80 SER A C 1
ATOM 587 O O . SER A 1 80 ? -13.719 5.398 0.717 1 85.81 80 SER A O 1
ATOM 589 N N . ASP A 1 81 ? -15.398 6.082 -0.684 1 86.88 81 ASP A N 1
ATOM 590 C CA . ASP A 1 81 ? -14.555 5.984 -1.875 1 86.88 81 ASP A CA 1
ATOM 591 C C . ASP A 1 81 ? -13.312 6.863 -1.747 1 86.88 81 ASP A C 1
ATOM 593 O O . ASP A 1 81 ? -12.219 6.465 -2.154 1 86.88 81 ASP A O 1
ATOM 597 N N . TYR A 1 82 ? -13.562 8.016 -1.184 1 90.31 82 TYR A N 1
ATOM 598 C CA . TYR A 1 82 ? -12.414 8.898 -1.022 1 90.31 82 TYR A CA 1
ATOM 599 C C . TYR A 1 82 ? -11.398 8.289 -0.063 1 90.31 82 TYR A C 1
ATOM 601 O O . TYR A 1 82 ? -10.203 8.242 -0.365 1 90.31 82 TYR A O 1
ATOM 609 N N . ALA A 1 83 ? -11.852 7.82 1.119 1 88.56 83 ALA A N 1
ATOM 610 C CA . ALA A 1 83 ? -10.945 7.215 2.094 1 88.56 83 ALA A CA 1
ATOM 611 C C . ALA A 1 83 ? -10.219 6.016 1.497 1 88.56 83 ALA A C 1
ATOM 613 O O . ALA A 1 83 ? -9.039 5.785 1.791 1 88.56 83 ALA A O 1
ATOM 614 N N . ASN A 1 84 ? -10.938 5.277 0.684 1 89.69 84 ASN A N 1
ATOM 615 C CA . ASN A 1 84 ? -10.359 4.129 -0.003 1 89.69 84 ASN A CA 1
ATOM 616 C C . ASN A 1 84 ? -9.258 4.555 -0.972 1 89.69 84 ASN A C 1
ATOM 618 O O . ASN A 1 84 ? -8.211 3.912 -1.046 1 89.69 84 ASN A O 1
ATOM 622 N N . LEU A 1 85 ? -9.461 5.672 -1.656 1 91.06 85 LEU A N 1
ATOM 623 C CA . LEU A 1 85 ? -8.539 6.137 -2.689 1 91.06 85 LEU A CA 1
ATOM 624 C C . LEU A 1 85 ? -7.234 6.633 -2.074 1 91.06 85 LEU A C 1
ATOM 626 O O . LEU A 1 85 ? -6.172 6.523 -2.689 1 91.06 85 LEU A O 1
ATOM 630 N N . ILE A 1 86 ? -7.289 7.145 -0.871 1 91 86 ILE A N 1
ATOM 631 C CA . ILE A 1 86 ? -6.074 7.691 -0.277 1 91 86 ILE A CA 1
ATOM 632 C C . ILE A 1 86 ? -5.449 6.66 0.659 1 91 86 ILE A C 1
ATOM 634 O O . ILE A 1 86 ? -4.523 6.977 1.411 1 91 86 ILE A O 1
ATOM 638 N N . TYR A 1 87 ? -5.961 5.434 0.707 1 89.94 87 TYR A N 1
ATOM 639 C CA . TYR A 1 87 ? -5.418 4.305 1.459 1 89.94 87 TYR A CA 1
ATOM 640 C C . TYR A 1 87 ? -5.383 4.613 2.951 1 89.94 87 TYR A C 1
ATOM 642 O O . TYR A 1 87 ? -4.391 4.324 3.627 1 89.94 87 TYR A O 1
ATOM 650 N N . LEU A 1 88 ? -6.457 5.223 3.426 1 87.5 88 LEU A N 1
ATOM 651 C CA . LEU A 1 88 ? -6.531 5.566 4.844 1 87.5 88 LEU A CA 1
ATOM 652 C C . LEU A 1 88 ? -6.57 4.309 5.703 1 87.5 88 LEU A C 1
ATOM 654 O O . LEU A 1 88 ? -6.203 4.344 6.879 1 87.5 88 LEU A O 1
ATOM 658 N N . ASP A 1 89 ? -6.914 3.207 5.094 1 85.88 89 ASP A N 1
ATOM 659 C CA . ASP A 1 89 ? -7.02 1.918 5.77 1 85.88 89 ASP A CA 1
ATOM 660 C C . ASP A 1 89 ? -5.672 1.197 5.793 1 85.88 89 ASP A C 1
ATOM 662 O O . ASP A 1 89 ? -5.457 0.302 6.613 1 85.88 89 ASP A O 1
ATOM 666 N N . TYR A 1 90 ? -4.812 1.49 4.898 1 88.62 90 TYR A N 1
ATOM 667 C CA . TYR A 1 90 ? -3.582 0.734 4.707 1 88.62 90 TYR A CA 1
ATOM 668 C C . TYR A 1 90 ? -2.412 1.412 5.41 1 88.62 90 TYR A C 1
ATOM 670 O O . TYR A 1 90 ? -1.616 2.107 4.773 1 88.62 90 TYR A O 1
ATOM 678 N N . GLN A 1 91 ? -2.275 1.144 6.672 1 90.94 91 GLN A N 1
ATOM 679 C CA . GLN A 1 91 ? -1.208 1.644 7.531 1 90.94 91 GLN A CA 1
ATOM 680 C C . GLN A 1 91 ? -0.338 0.502 8.047 1 90.94 91 GLN A C 1
ATOM 682 O O . GLN A 1 91 ? -0.526 0.033 9.172 1 90.94 91 GLN A O 1
ATOM 687 N N . PRO A 1 92 ? 0.684 0.203 7.242 1 91.38 92 PRO A N 1
ATOM 688 C CA . PRO A 1 92 ? 1.491 -0.926 7.711 1 91.38 92 PRO A CA 1
ATOM 689 C C . PRO A 1 92 ? 2.256 -0.613 8.992 1 91.38 92 PRO A C 1
ATOM 691 O O . PRO A 1 92 ? 2.453 0.558 9.328 1 91.38 92 PRO A O 1
ATOM 694 N N . GLY A 1 93 ? 2.604 -1.515 9.805 1 89.94 93 GLY A N 1
ATOM 695 C CA . GLY A 1 93 ? 3.283 -1.377 11.086 1 89.94 93 GLY A CA 1
ATOM 696 C C . GLY A 1 93 ? 2.396 -1.708 12.273 1 89.94 93 GLY A C 1
ATOM 697 O O . GLY A 1 93 ? 1.57 -0.891 12.68 1 89.94 93 GLY A O 1
ATOM 698 N N . GLY A 1 94 ? 2.154 -2.85 12.75 1 91.69 94 GLY A N 1
ATOM 699 C CA . GLY A 1 94 ? 1.325 -3.07 13.922 1 91.69 94 GLY A CA 1
ATOM 700 C C . GLY A 1 94 ? 0.856 -1.78 14.57 1 91.69 94 GLY A C 1
ATOM 701 O O . GLY A 1 94 ? 1.202 -0.688 14.117 1 91.69 94 GLY A O 1
ATOM 702 N N . MET A 1 95 ? -0.081 -1.793 15.375 1 95.81 95 MET A N 1
ATOM 703 C CA . MET A 1 95 ? -0.548 -0.658 16.172 1 95.81 95 MET A CA 1
ATOM 704 C C . MET A 1 95 ? -0.14 -0.808 17.625 1 95.81 95 MET A C 1
ATOM 706 O O . MET A 1 95 ? -0.437 -1.824 18.266 1 95.81 95 MET A O 1
ATOM 710 N N . GLY A 1 96 ? 0.596 0.125 18.125 1 97 96 GLY A N 1
ATOM 711 C CA . GLY A 1 96 ? 1.047 0.063 19.5 1 97 96 GLY A CA 1
ATOM 712 C C . GLY A 1 96 ? 1.705 1.346 19.969 1 97 96 GLY A C 1
ATOM 713 O O . GLY A 1 96 ? 1.892 2.277 19.188 1 97 96 GLY A O 1
ATOM 714 N N . GLU A 1 97 ? 2.086 1.344 21.203 1 98.12 97 GLU A N 1
ATOM 715 C CA . GLU A 1 97 ? 2.551 2.59 21.812 1 98.12 97 GLU A CA 1
ATOM 716 C C . GLU A 1 97 ? 4.059 2.756 21.641 1 98.12 97 GLU A C 1
ATOM 718 O O . GLU A 1 97 ? 4.602 3.832 21.891 1 98.12 97 GLU A O 1
ATOM 723 N N . ASP A 1 98 ? 4.742 1.665 21.266 1 97.94 98 ASP A N 1
ATOM 724 C CA . ASP A 1 98 ? 6.109 1.83 20.766 1 97.94 98 ASP A CA 1
ATOM 725 C C . ASP A 1 98 ? 6.113 2.305 19.312 1 97.94 98 ASP A C 1
ATOM 727 O O . ASP A 1 98 ? 6.488 1.552 18.422 1 97.94 98 ASP A O 1
ATOM 731 N N . CYS A 1 99 ? 5.723 3.545 19.125 1 98.38 99 CYS A N 1
ATOM 732 C CA . CYS A 1 99 ? 5.367 3.977 17.781 1 98.38 99 CYS A CA 1
ATOM 733 C C . CYS A 1 99 ? 6.137 5.234 17.391 1 98.38 99 CYS A C 1
ATOM 735 O O . CYS A 1 99 ? 5.844 5.855 16.359 1 98.38 99 CYS A O 1
ATOM 737 N N . LEU A 1 100 ? 7.109 5.691 18.203 1 98.75 100 LEU A N 1
ATOM 738 C CA . LEU A 1 100 ? 7.934 6.84 17.844 1 98.75 100 LEU A CA 1
ATOM 739 C C . LEU A 1 100 ? 9.086 6.422 16.938 1 98.75 100 LEU A C 1
ATOM 741 O O . LEU A 1 100 ? 10.219 6.266 17.391 1 98.75 100 LEU A O 1
ATOM 745 N N . ASN A 1 101 ? 8.758 6.309 15.711 1 98.62 101 ASN A N 1
ATOM 746 C CA . ASN A 1 101 ? 9.719 5.875 14.703 1 98.62 101 ASN A CA 1
ATOM 747 C C . ASN A 1 101 ? 9.562 6.664 13.406 1 98.62 101 ASN A C 1
ATOM 749 O O . ASN A 1 101 ? 8.578 7.371 13.219 1 98.62 101 ASN A O 1
ATOM 753 N N . LEU A 1 102 ? 10.594 6.633 12.578 1 98.69 102 LEU A N 1
ATOM 754 C CA . LEU A 1 102 ? 10.594 7.32 11.289 1 98.69 102 LEU A CA 1
ATOM 755 C C . LEU A 1 102 ? 11.203 6.438 10.203 1 98.69 102 LEU A C 1
ATOM 757 O O . LEU A 1 102 ? 11.742 5.363 10.5 1 98.69 102 LEU A O 1
ATOM 761 N N . ASN A 1 103 ? 11.016 6.742 8.992 1 98.5 103 ASN A N 1
ATOM 762 C CA . ASN A 1 103 ? 11.547 6.074 7.809 1 98.5 103 ASN A CA 1
ATOM 763 C C . ASN A 1 103 ? 12.414 7.012 6.977 1 98.5 103 ASN A C 1
ATOM 765 O O . ASN A 1 103 ? 12.133 8.211 6.895 1 98.5 103 ASN A O 1
ATOM 769 N N . ILE A 1 104 ? 13.461 6.402 6.309 1 98.88 104 ILE A N 1
ATOM 770 C CA . ILE A 1 104 ? 14.406 7.223 5.566 1 98.88 104 ILE A CA 1
ATOM 771 C C . ILE A 1 104 ? 14.641 6.621 4.184 1 98.88 104 ILE A C 1
ATOM 773 O O . ILE A 1 104 ? 14.852 5.414 4.051 1 98.88 104 ILE A O 1
ATOM 777 N N . TRP A 1 105 ? 14.586 7.414 3.166 1 98.44 105 TRP A N 1
ATOM 778 C CA . TRP A 1 105 ? 15.016 7.113 1.804 1 98.44 105 TRP A CA 1
ATOM 779 C C . TRP A 1 105 ? 16.156 8.031 1.374 1 98.44 105 TRP A C 1
ATOM 781 O O . TRP A 1 105 ? 16.047 9.258 1.486 1 98.44 105 TRP A O 1
ATOM 791 N N . THR A 1 106 ? 17.219 7.492 0.884 1 98.75 106 THR A N 1
ATOM 792 C CA . THR A 1 106 ? 18.359 8.328 0.511 1 98.75 106 THR A CA 1
ATOM 793 C C . THR A 1 106 ? 19.109 7.73 -0.676 1 98.75 106 THR A C 1
ATOM 795 O O . THR A 1 106 ? 19.234 6.512 -0.778 1 98.75 106 THR A O 1
ATOM 798 N N . PRO A 1 107 ? 19.562 8.562 -1.596 1 97.69 107 PRO A N 1
ATOM 799 C CA . PRO A 1 107 ? 20.344 8.07 -2.725 1 97.69 107 PRO A CA 1
ATOM 800 C C . PRO A 1 107 ? 21.828 7.855 -2.369 1 97.69 107 PRO A C 1
ATOM 802 O O . PRO A 1 107 ? 22.547 7.203 -3.117 1 97.69 107 PRO A O 1
ATOM 805 N N . ASP A 1 108 ? 22.234 8.43 -1.229 1 97.12 108 ASP A N 1
ATOM 806 C CA . ASP A 1 108 ? 23.656 8.461 -0.895 1 97.12 108 ASP A CA 1
ATOM 807 C C . ASP A 1 108 ? 23.859 8.383 0.615 1 97.12 108 ASP A C 1
ATOM 809 O O . ASP A 1 108 ? 23.156 9.047 1.38 1 97.12 108 ASP A O 1
ATOM 813 N N . LEU A 1 109 ? 24.828 7.59 1.055 1 97.62 109 LEU A N 1
ATOM 814 C CA . LEU A 1 109 ? 25.062 7.434 2.484 1 97.62 109 LEU A CA 1
ATOM 815 C C . LEU A 1 109 ? 26.344 8.164 2.906 1 97.62 109 LEU A C 1
ATOM 817 O O . LEU A 1 109 ? 26.75 8.086 4.066 1 97.62 109 LEU A O 1
ATOM 821 N N . SER A 1 110 ? 26.953 8.883 2 1 97.38 110 SER A N 1
ATOM 822 C CA . SER A 1 110 ? 28.156 9.625 2.336 1 97.38 110 SER A CA 1
ATOM 823 C C . SER A 1 110 ? 27.844 10.844 3.201 1 97.38 110 SER A C 1
ATOM 825 O O . SER A 1 110 ? 26.984 11.648 2.846 1 97.38 110 SER A O 1
ATOM 827 N N . ARG A 1 111 ? 28.562 11.039 4.246 1 95.81 111 ARG A N 1
ATOM 828 C CA . ARG A 1 111 ? 28.375 12.188 5.129 1 95.81 111 ARG A CA 1
ATOM 829 C C . ARG A 1 111 ? 28.688 13.492 4.41 1 95.81 111 ARG A C 1
ATOM 831 O O . ARG A 1 111 ? 28.219 14.562 4.812 1 95.81 111 ARG A O 1
ATOM 838 N N . THR A 1 112 ? 29.422 13.406 3.369 1 96.94 112 THR A N 1
ATOM 839 C CA . THR A 1 112 ? 29.828 14.609 2.656 1 96.94 112 THR A CA 1
ATOM 840 C C . THR A 1 112 ? 28.828 14.945 1.552 1 96.94 112 THR A C 1
ATOM 842 O O . THR A 1 112 ? 28.922 16 0.923 1 96.94 112 THR A O 1
ATOM 845 N N . ALA A 1 113 ? 27.797 14.062 1.386 1 97.56 113 ALA A N 1
ATOM 846 C CA . ALA A 1 113 ? 26.828 14.32 0.324 1 97.56 113 ALA A CA 1
ATOM 847 C C . ALA A 1 113 ? 26.031 15.594 0.604 1 97.56 113 ALA A C 1
ATOM 849 O O . ALA A 1 113 ? 25.734 16.359 -0.312 1 97.56 113 ALA A O 1
ATOM 850 N N . ARG A 1 114 ? 25.656 15.836 1.882 1 98.38 114 ARG A N 1
ATOM 851 C CA . ARG A 1 114 ? 25 17.031 2.379 1 98.38 114 ARG A CA 1
ATOM 852 C C . ARG A 1 114 ? 23.781 17.391 1.529 1 98.38 114 ARG A C 1
ATOM 854 O O . ARG A 1 114 ? 23.656 18.516 1.062 1 98.38 114 ARG A O 1
ATOM 861 N N . LYS A 1 115 ? 22.953 16.438 1.276 1 98.81 115 LYS A N 1
ATOM 862 C CA . LYS A 1 115 ? 21.75 16.609 0.467 1 98.81 115 LYS A CA 1
ATOM 863 C C . LYS A 1 115 ? 20.656 17.312 1.26 1 98.81 115 LYS A C 1
ATOM 865 O O . LYS A 1 115 ? 20.594 17.203 2.486 1 98.81 115 LYS A O 1
ATOM 870 N N . PRO A 1 116 ? 19.797 18.078 0.503 1 98.81 116 PRO A N 1
ATOM 871 C CA . PRO A 1 116 ? 18.625 18.594 1.222 1 98.81 116 PRO A CA 1
ATOM 872 C C . PRO A 1 116 ? 17.781 17.469 1.845 1 98.81 116 PRO A C 1
ATOM 874 O O . PRO A 1 116 ? 17.734 16.359 1.318 1 98.81 116 PRO A O 1
ATOM 877 N N . VAL A 1 117 ? 17.156 17.781 2.988 1 98.94 117 VAL A N 1
ATOM 878 C CA . VAL A 1 117 ? 16.359 16.828 3.738 1 98.94 117 VAL A CA 1
ATOM 879 C C . VAL A 1 117 ? 14.898 17.281 3.762 1 98.94 117 VAL A C 1
ATOM 881 O O . VAL A 1 117 ? 14.602 18.438 4.078 1 98.94 117 VAL A O 1
ATOM 884 N N . ILE A 1 118 ? 14.008 16.406 3.383 1 98.94 118 ILE A N 1
ATOM 885 C CA . ILE A 1 118 ? 12.57 16.656 3.441 1 98.94 118 ILE A CA 1
ATOM 886 C C . ILE A 1 118 ? 11.93 15.75 4.492 1 98.94 118 ILE A C 1
ATOM 888 O O . ILE A 1 118 ? 11.992 14.523 4.383 1 98.94 118 ILE A O 1
ATOM 892 N N . VAL A 1 119 ? 11.414 16.328 5.504 1 98.94 119 VAL A N 1
ATOM 893 C CA . VAL A 1 119 ? 10.711 15.609 6.559 1 98.94 119 VAL A CA 1
ATOM 894 C C . VAL A 1 119 ? 9.203 15.75 6.359 1 98.94 119 VAL A C 1
ATOM 896 O O . VAL A 1 119 ? 8.656 16.859 6.434 1 98.94 119 VAL A O 1
ATOM 899 N N . ARG A 1 120 ? 8.555 14.633 6.223 1 98.88 120 ARG A N 1
ATOM 900 C CA . ARG A 1 120 ? 7.137 14.625 5.895 1 98.88 120 ARG A CA 1
ATOM 901 C C . ARG A 1 120 ? 6.297 14.219 7.102 1 98.88 120 ARG A C 1
ATOM 903 O O . ARG A 1 120 ? 6.605 13.234 7.773 1 98.88 120 ARG A O 1
ATOM 910 N N . PHE A 1 121 ? 5.27 14.977 7.336 1 98.75 121 PHE A N 1
ATOM 911 C CA . PHE A 1 121 ? 4.281 14.688 8.375 1 98.75 121 PHE A CA 1
ATOM 912 C C . PHE A 1 121 ? 2.951 14.281 7.75 1 98.75 121 PHE A C 1
ATOM 914 O O . PHE A 1 121 ? 2.4 15.008 6.918 1 98.75 121 PHE A O 1
ATOM 921 N N . HIS A 1 122 ? 2.455 13.148 8.164 1 97.69 122 HIS A N 1
ATOM 922 C CA . HIS A 1 122 ? 1.255 12.578 7.562 1 97.69 122 HIS A CA 1
ATOM 923 C C . HIS A 1 122 ? 0.011 13.359 7.969 1 97.69 122 HIS A C 1
ATOM 925 O O . HIS A 1 122 ? 0.004 14.031 9 1 97.69 122 HIS A O 1
ATOM 931 N N . GLY A 1 123 ? -1.003 13.266 7.117 1 96.75 123 GLY A N 1
ATOM 932 C CA . GLY A 1 123 ? -2.32 13.797 7.434 1 96.75 123 GLY A CA 1
ATOM 933 C C . GLY A 1 123 ? -3.152 12.852 8.281 1 96.75 123 GLY A C 1
ATOM 934 O O . GLY A 1 123 ? -2.611 11.977 8.961 1 96.75 123 GLY A O 1
ATOM 935 N N . GLY A 1 124 ? -4.441 13.109 8.258 1 94.75 124 GLY A N 1
ATOM 936 C CA . GLY A 1 124 ? -5.359 12.367 9.117 1 94.75 124 GLY A CA 1
ATOM 937 C C . GLY A 1 124 ? -5.715 13.109 10.391 1 94.75 124 GLY A C 1
ATOM 938 O O . GLY A 1 124 ? -5.961 12.492 11.43 1 94.75 124 GLY A O 1
ATOM 939 N N . GLY A 1 125 ? -5.758 14.438 10.195 1 95.5 125 GLY A N 1
ATOM 940 C CA . GLY A 1 125 ? -5.977 15.219 11.398 1 95.5 125 GLY A CA 1
ATOM 941 C C . GLY A 1 125 ? -5.012 14.883 12.516 1 95.5 125 GLY A C 1
ATOM 942 O O . GLY A 1 125 ? -3.797 14.859 12.312 1 95.5 125 GLY A O 1
ATOM 943 N N . PHE A 1 126 ? -5.508 14.758 13.625 1 97.19 126 PHE A N 1
ATOM 944 C CA . PHE A 1 126 ? -4.734 14.352 14.789 1 97.19 126 PHE A CA 1
ATOM 945 C C . PHE A 1 126 ? -5.242 13.023 15.344 1 97.19 126 PHE A C 1
ATOM 947 O O . PHE A 1 126 ? -4.996 12.688 16.5 1 97.19 126 PHE A O 1
ATOM 954 N N . TYR A 1 127 ? -6.02 12.25 14.461 1 94.69 127 TYR A N 1
ATOM 955 C CA . TYR A 1 127 ? -6.695 11.055 14.961 1 94.69 127 TYR A CA 1
ATOM 956 C C . TYR A 1 127 ? -6.32 9.836 14.133 1 94.69 127 TYR A C 1
ATOM 958 O O . TYR A 1 127 ? -6.629 8.703 14.516 1 94.69 127 TYR A O 1
ATOM 966 N N . GLY A 1 128 ? -5.668 10.055 13.008 1 94.44 128 GLY A N 1
ATOM 967 C CA . GLY A 1 128 ? -5.328 8.93 12.156 1 94.44 128 GLY A CA 1
ATOM 968 C C . GLY A 1 128 ? -4.199 9.227 11.195 1 94.44 128 GLY A C 1
ATOM 969 O O . GLY A 1 128 ? -3.691 10.352 11.156 1 94.44 128 GLY A O 1
ATOM 970 N N . GLY A 1 129 ? -3.787 8.188 10.453 1 95.38 129 GLY A N 1
ATOM 971 C CA . GLY A 1 129 ? -2.699 8.281 9.492 1 95.38 129 GLY A CA 1
ATOM 972 C C . GLY A 1 129 ? -1.375 7.785 10.039 1 95.38 129 GLY A C 1
ATOM 973 O O . GLY A 1 129 ? -1.257 7.512 11.234 1 95.38 129 GLY A O 1
ATOM 974 N N . SER A 1 130 ? -0.48 7.621 9.148 1 96.94 130 SER A N 1
ATOM 975 C CA . SER A 1 130 ? 0.856 7.199 9.555 1 96.94 130 SER A CA 1
ATOM 976 C C . SER A 1 130 ? 1.877 7.461 8.453 1 96.94 130 SER A C 1
ATOM 978 O O . SER A 1 130 ? 1.51 7.648 7.293 1 96.94 130 SER A O 1
ATOM 980 N N . SER A 1 131 ? 3.092 7.484 8.891 1 96.25 131 SER A N 1
ATOM 981 C CA . SER A 1 131 ? 4.227 7.629 7.984 1 96.25 131 SER A CA 1
ATOM 982 C C . SER A 1 131 ? 4.43 6.371 7.148 1 96.25 131 SER A C 1
ATOM 984 O O . SER A 1 131 ? 5.195 6.375 6.184 1 96.25 131 SER A O 1
ATOM 986 N N . ASN A 1 132 ? 3.658 5.336 7.457 1 96.19 132 ASN A N 1
ATOM 987 C CA . ASN A 1 132 ? 3.865 4.031 6.836 1 96.19 132 ASN A CA 1
ATOM 988 C C . ASN A 1 132 ? 2.99 3.857 5.598 1 96.19 132 ASN A C 1
ATOM 990 O O . ASN A 1 132 ? 3.188 2.92 4.824 1 96.19 132 ASN A O 1
ATOM 994 N N . SER A 1 133 ? 2.055 4.805 5.398 1 93.69 133 SER A N 1
ATOM 995 C CA . SER A 1 133 ? 1.112 4.688 4.293 1 93.69 133 SER A CA 1
ATOM 996 C C . SER A 1 133 ? 1.807 4.898 2.951 1 93.69 133 SER A C 1
ATOM 998 O O . SER A 1 133 ? 2.834 5.578 2.877 1 93.69 133 SER A O 1
ATOM 1000 N N . PRO A 1 134 ? 1.238 4.348 1.875 1 90.88 134 PRO A N 1
ATOM 1001 C CA . PRO A 1 134 ? 1.845 4.52 0.553 1 90.88 134 PRO A CA 1
ATOM 1002 C C . PRO A 1 134 ? 1.989 5.984 0.153 1 90.88 134 PRO A C 1
ATOM 1004 O O . PRO A 1 134 ? 2.93 6.344 -0.561 1 90.88 134 PRO A O 1
ATOM 1007 N N . GLY A 1 135 ? 1.147 6.789 0.683 1 91.06 135 GLY A N 1
ATOM 1008 C CA . GLY A 1 135 ? 1.207 8.203 0.357 1 91.06 135 GLY A CA 1
ATOM 1009 C C . GLY A 1 135 ? 2.408 8.906 0.961 1 91.06 135 GLY A C 1
ATOM 1010 O O . GLY A 1 135 ? 2.744 10.023 0.568 1 91.06 135 GLY A O 1
ATOM 1011 N N . MET A 1 136 ? 3.078 8.25 1.855 1 95.38 136 MET A N 1
ATOM 1012 C CA . MET A 1 136 ? 4.219 8.828 2.555 1 95.38 136 MET A CA 1
ATOM 1013 C C . MET A 1 136 ? 5.531 8.266 2.02 1 95.38 136 MET A C 1
ATOM 1015 O O . MET A 1 136 ? 6.609 8.633 2.492 1 95.38 136 MET A O 1
ATOM 1019 N N . ASP A 1 137 ? 5.441 7.43 0.978 1 94.31 137 ASP A N 1
ATOM 1020 C CA . ASP A 1 137 ? 6.633 6.816 0.393 1 94.31 137 ASP A CA 1
ATOM 1021 C C . ASP A 1 137 ? 7.543 7.875 -0.233 1 94.31 137 ASP A C 1
ATOM 1023 O O . ASP A 1 137 ? 7.086 8.703 -1.025 1 94.31 137 ASP A O 1
ATOM 1027 N N . GLY A 1 138 ? 8.859 7.84 0.146 1 96.44 138 GLY A N 1
ATOM 1028 C CA . GLY A 1 138 ? 9.773 8.898 -0.272 1 96.44 138 GLY A CA 1
ATOM 1029 C C . GLY A 1 138 ? 10.727 8.461 -1.368 1 96.44 138 GLY A C 1
ATOM 1030 O O . GLY A 1 138 ? 11.594 9.234 -1.779 1 96.44 138 GLY A O 1
ATOM 1031 N N . GLU A 1 139 ? 10.547 7.305 -1.932 1 96 139 GLU A N 1
ATOM 1032 C CA . GLU A 1 139 ? 11.57 6.754 -2.822 1 96 139 GLU A CA 1
ATOM 1033 C C . GLU A 1 139 ? 11.688 7.578 -4.102 1 96 139 GLU A C 1
ATOM 1035 O O . GLU A 1 139 ? 12.789 7.922 -4.523 1 96 139 GLU A O 1
ATOM 1040 N N . MET A 1 140 ? 10.531 7.895 -4.723 1 95.81 140 MET A N 1
ATOM 1041 C CA . MET A 1 140 ? 10.578 8.609 -5.992 1 95.81 140 MET A CA 1
ATOM 1042 C C . MET A 1 140 ? 11.141 10.016 -5.805 1 95.81 140 MET A C 1
ATOM 1044 O O . MET A 1 140 ? 11.898 10.5 -6.645 1 95.81 140 MET A O 1
ATOM 1048 N N . GLN A 1 141 ? 10.727 10.617 -4.715 1 97.69 141 GLN A N 1
ATOM 1049 C CA . GLN A 1 141 ? 11.242 11.953 -4.438 1 97.69 141 GLN A CA 1
ATOM 1050 C C . GLN A 1 141 ? 12.742 11.914 -4.168 1 97.69 141 GLN A C 1
ATOM 1052 O O . GLN A 1 141 ? 13.484 12.766 -4.66 1 97.69 141 GLN A O 1
ATOM 1057 N N . ALA A 1 142 ? 13.172 10.953 -3.381 1 98.38 142 ALA A N 1
ATOM 1058 C CA . ALA A 1 142 ? 14.602 10.805 -3.125 1 98.38 142 ALA A CA 1
ATOM 1059 C C . ALA A 1 142 ? 15.367 10.547 -4.422 1 98.38 142 ALA A C 1
ATOM 1061 O O . ALA A 1 142 ? 16.438 11.117 -4.645 1 98.38 142 ALA A O 1
ATOM 1062 N N . ARG A 1 143 ? 14.789 9.719 -5.254 1 96.31 143 ARG A N 1
ATOM 1063 C CA . ARG A 1 143 ? 15.438 9.312 -6.5 1 96.31 143 ARG A CA 1
ATOM 1064 C C . ARG A 1 143 ? 15.523 10.484 -7.473 1 96.31 143 ARG A C 1
ATOM 1066 O O . ARG A 1 143 ? 16.609 10.812 -7.961 1 96.31 143 ARG A O 1
ATOM 1073 N N . ARG A 1 144 ? 14.469 11.164 -7.719 1 95.12 144 ARG A N 1
ATOM 1074 C CA . ARG A 1 144 ? 14.406 12.195 -8.75 1 95.12 144 ARG A CA 1
ATOM 1075 C C . ARG A 1 144 ? 14.953 13.523 -8.234 1 95.12 144 ARG A C 1
ATOM 1077 O O . ARG A 1 144 ? 15.516 14.312 -8.992 1 95.12 144 ARG A O 1
ATOM 1084 N N . GLY A 1 145 ? 14.766 13.711 -6.953 1 97.38 145 GLY A N 1
ATOM 1085 C CA . GLY A 1 145 ? 15.141 14.992 -6.379 1 97.38 145 GLY A CA 1
ATOM 1086 C C . GLY A 1 145 ? 16.531 14.992 -5.789 1 97.38 145 GLY A C 1
ATOM 1087 O O . GLY A 1 145 ? 17.031 16.031 -5.359 1 97.38 145 GLY A O 1
ATOM 1088 N N . ASP A 1 146 ? 17.203 13.852 -5.781 1 97.75 146 ASP A N 1
ATOM 1089 C CA . ASP A 1 146 ? 18.516 13.734 -5.164 1 97.75 146 ASP A CA 1
ATOM 1090 C C . ASP A 1 146 ? 18.531 14.359 -3.773 1 97.75 146 ASP A C 1
ATOM 1092 O O . ASP A 1 146 ? 19.359 15.234 -3.49 1 97.75 146 ASP A O 1
ATOM 1096 N N . CYS A 1 147 ? 17.656 13.922 -2.979 1 98.81 147 CYS A N 1
ATOM 1097 C CA . CYS A 1 147 ? 17.469 14.422 -1.622 1 98.81 147 CYS A CA 1
ATOM 1098 C C . CYS A 1 147 ? 17.188 13.281 -0.654 1 98.81 147 CYS A C 1
ATOM 1100 O O . CYS A 1 147 ? 17.016 12.133 -1.072 1 98.81 147 CYS A O 1
ATOM 1102 N N . VAL A 1 148 ? 17.312 13.539 0.646 1 98.94 148 VAL A N 1
ATOM 1103 C CA . VAL A 1 148 ? 16.922 12.594 1.686 1 98.94 148 VAL A CA 1
ATOM 1104 C C . VAL A 1 148 ? 15.484 12.859 2.127 1 98.94 148 VAL A C 1
ATOM 1106 O O . VAL A 1 148 ? 15.109 14 2.389 1 98.94 148 VAL A O 1
ATOM 1109 N N . VAL A 1 149 ? 14.672 11.844 2.125 1 98.94 149 VAL A N 1
ATOM 1110 C CA . VAL A 1 149 ? 13.289 11.969 2.568 1 98.94 149 VAL A CA 1
ATOM 1111 C C . VAL A 1 149 ? 13.094 11.188 3.869 1 98.94 149 VAL A C 1
ATOM 1113 O O . VAL A 1 149 ? 13.57 10.062 4.004 1 98.94 149 VAL A O 1
ATOM 1116 N N . VAL A 1 150 ? 12.445 11.828 4.828 1 98.94 150 VAL A N 1
ATOM 1117 C CA . VAL A 1 150 ? 12.109 11.227 6.117 1 98.94 150 VAL A CA 1
ATOM 1118 C C . VAL A 1 150 ? 10.609 11.32 6.355 1 98.94 150 VAL A C 1
ATOM 1120 O O . VAL A 1 150 ? 10 12.375 6.129 1 98.94 150 VAL A O 1
ATOM 1123 N N . SER A 1 151 ? 9.953 10.258 6.676 1 98.62 151 SER A N 1
ATOM 1124 C CA . SER A 1 151 ? 8.57 10.297 7.152 1 98.62 151 SER A CA 1
ATOM 1125 C C . SER A 1 151 ? 8.484 9.914 8.625 1 98.62 151 SER A C 1
ATOM 1127 O O . SER A 1 151 ? 9.242 9.055 9.094 1 98.62 151 SER A O 1
ATOM 1129 N N . VAL A 1 152 ? 7.512 10.492 9.391 1 98.69 152 VAL A N 1
ATOM 1130 C CA . VAL A 1 152 ? 7.574 10.406 10.844 1 98.69 152 VAL A CA 1
ATOM 1131 C C . VAL A 1 152 ? 6.223 9.961 11.398 1 98.69 152 VAL A C 1
ATOM 1133 O O . VAL A 1 152 ? 5.184 10.508 11.023 1 98.69 152 VAL A O 1
ATOM 1136 N N . ASN A 1 153 ? 6.266 8.945 12.258 1 98.69 153 ASN A N 1
ATOM 1137 C CA . ASN A 1 153 ? 5.121 8.633 13.109 1 98.69 153 ASN A CA 1
ATOM 1138 C C . ASN A 1 153 ? 5.168 9.43 14.414 1 98.69 153 ASN A C 1
ATOM 1140 O O . ASN A 1 153 ? 6.246 9.773 14.898 1 98.69 153 ASN A O 1
ATOM 1144 N N . HIS A 1 154 ? 4.047 9.703 14.93 1 98.81 154 HIS A N 1
ATOM 1145 C CA . HIS A 1 154 ? 3.885 10.398 16.203 1 98.81 154 HIS A CA 1
ATOM 1146 C C . HIS A 1 154 ? 2.566 10.023 16.875 1 98.81 154 HIS A C 1
ATOM 1148 O O . HIS A 1 154 ? 1.653 9.523 16.219 1 98.81 154 HIS A O 1
ATOM 1154 N N . ARG A 1 155 ? 2.516 10.273 18.156 1 98.81 155 ARG A N 1
ATOM 1155 C CA . ARG A 1 155 ? 1.3 9.914 18.875 1 98.81 155 ARG A CA 1
ATOM 1156 C C . ARG A 1 155 ? 0.101 10.703 18.359 1 98.81 155 ARG A C 1
ATOM 1158 O O . ARG A 1 155 ? 0.228 11.883 18 1 98.81 155 ARG A O 1
ATOM 1165 N N . LEU A 1 156 ? -1.033 10.031 18.328 1 97.88 156 LEU A N 1
ATOM 1166 C CA . LEU A 1 156 ? -2.297 10.547 17.812 1 97.88 156 LEU A CA 1
ATOM 1167 C C . LEU A 1 156 ? -3.406 10.398 18.859 1 97.88 156 LEU A C 1
ATOM 1169 O O . LEU A 1 156 ? -3.189 9.828 19.922 1 97.88 156 LEU A O 1
ATOM 1173 N N . SER A 1 157 ? -4.516 10.945 18.516 1 96.06 157 SER A N 1
ATOM 1174 C CA . SER A 1 157 ? -5.723 10.727 19.312 1 96.06 157 SER A CA 1
ATOM 1175 C C . SER A 1 157 ? -5.488 11.07 20.781 1 96.06 157 SER A C 1
ATOM 1177 O O . SER A 1 157 ? -4.781 12.031 21.094 1 96.06 157 SER A O 1
ATOM 1179 N N . ALA A 1 158 ? -6.137 10.367 21.703 1 97.12 158 ALA A N 1
ATOM 1180 C CA . ALA A 1 158 ? -5.996 10.633 23.125 1 97.12 158 ALA A CA 1
ATOM 1181 C C . ALA A 1 158 ? -4.559 10.414 23.594 1 97.12 158 ALA A C 1
ATOM 1183 O O . ALA A 1 158 ? -4.109 11.039 24.547 1 97.12 158 ALA A O 1
ATOM 1184 N N . PHE A 1 159 ? -3.828 9.633 22.797 1 98.12 159 PHE A N 1
ATOM 1185 C CA . PHE A 1 159 ? -2.475 9.289 23.219 1 98.12 159 PHE A CA 1
ATOM 1186 C C . PHE A 1 159 ? -1.525 10.461 23 1 98.12 159 PHE A C 1
ATOM 1188 O O . PHE A 1 159 ? -0.517 10.594 23.688 1 98.12 159 PHE A O 1
ATOM 1195 N N . GLY A 1 160 ? -1.857 11.297 22.062 1 98.31 160 GLY A N 1
ATOM 1196 C CA . GLY A 1 160 ? -0.987 12.422 21.75 1 98.31 160 GLY A CA 1
ATOM 1197 C C . GLY A 1 160 ? -1.529 13.75 22.25 1 98.31 160 GLY A C 1
ATOM 1198 O O . GLY A 1 160 ? -0.78 14.719 22.391 1 98.31 160 GLY A O 1
ATOM 1199 N N . PHE A 1 161 ? -2.879 13.812 22.641 1 98.38 161 PHE A N 1
ATOM 1200 C CA . PHE A 1 161 ? -3.447 15.148 22.766 1 98.38 161 PHE A CA 1
ATOM 1201 C C . PHE A 1 161 ? -4.473 15.195 23.891 1 98.38 161 PHE A C 1
ATOM 1203 O O . PHE A 1 161 ? -5.32 16.094 23.922 1 98.38 161 PHE A O 1
ATOM 1210 N N . LEU A 1 162 ? -4.418 14.273 24.812 1 97.5 162 LEU A N 1
ATOM 1211 C CA . LEU A 1 162 ? -5.25 14.32 26 1 97.5 162 LEU A CA 1
ATOM 1212 C C . LEU A 1 162 ? -4.703 15.328 27 1 97.5 162 LEU A C 1
ATOM 1214 O O . LEU A 1 162 ? -3.686 15.078 27.656 1 97.5 162 LEU A O 1
ATOM 1218 N N . HIS A 1 163 ? -5.426 16.453 27.188 1 97.19 163 HIS A N 1
ATOM 1219 C CA . HIS A 1 163 ? -4.988 17.531 28.062 1 97.19 163 HIS A CA 1
ATOM 1220 C C . HIS A 1 163 ? -5.352 17.25 29.516 1 97.19 163 HIS A C 1
ATOM 1222 O O . HIS A 1 163 ? -6.418 17.656 29.984 1 97.19 163 HIS A O 1
ATOM 1228 N N . LEU A 1 164 ? -4.355 16.781 30.25 1 96.75 164 LEU A N 1
ATOM 1229 C CA . LEU A 1 164 ? -4.621 16.328 31.625 1 96.75 164 LEU A CA 1
ATOM 1230 C C . LEU A 1 164 ? -4.203 17.391 32.625 1 96.75 164 LEU A C 1
ATOM 1232 O O . LEU A 1 164 ? -4.574 17.312 33.812 1 96.75 164 LEU A O 1
ATOM 1236 N N . ALA A 1 165 ? -3.479 18.375 32.219 1 94.25 165 ALA A N 1
ATOM 1237 C CA . ALA A 1 165 ? -2.852 19.344 33.125 1 94.25 165 ALA A CA 1
ATOM 1238 C C . ALA A 1 165 ? -3.889 20.031 34 1 94.25 165 ALA A C 1
ATOM 1240 O O . ALA A 1 165 ? -3.609 20.359 35.156 1 94.25 165 ALA A O 1
ATOM 1241 N N . ASP A 1 166 ? -5.086 20.234 33.5 1 94.25 166 ASP A N 1
ATOM 1242 C CA . ASP A 1 166 ? -6.094 21 34.219 1 94.25 166 ASP A CA 1
ATOM 1243 C C . ASP A 1 166 ? -7.16 20.078 34.812 1 94.25 166 ASP A C 1
ATOM 1245 O O . ASP A 1 166 ? -8.227 20.547 35.219 1 94.25 166 ASP A O 1
ATOM 1249 N N . SER A 1 167 ? -6.895 18.828 34.781 1 93.94 167 SER A N 1
ATOM 1250 C CA . SER A 1 167 ? -7.867 17.844 35.25 1 93.94 167 SER A CA 1
ATOM 1251 C C . SER A 1 167 ? -7.367 17.156 36.531 1 93.94 167 SER A C 1
ATOM 1253 O O . SER A 1 167 ? -7.695 16 36.781 1 93.94 167 SER A O 1
ATOM 1255 N N . GLY A 1 168 ? -6.473 17.828 37.25 1 90.94 168 GLY A N 1
ATOM 1256 C CA . GLY A 1 168 ? -6.031 17.328 38.531 1 90.94 168 GLY A CA 1
ATOM 1257 C C . GLY A 1 168 ? -4.793 16.453 38.438 1 90.94 168 GLY A C 1
ATOM 1258 O O . GLY A 1 168 ? -4.391 15.828 39.438 1 90.94 168 GLY A O 1
ATOM 1259 N N . ALA A 1 169 ? -4.195 16.391 37.281 1 93.31 169 ALA A N 1
ATOM 1260 C CA . ALA A 1 169 ? -3.014 15.547 37.094 1 93.31 169 ALA A CA 1
ATOM 1261 C C . ALA A 1 169 ? -1.784 16.172 37.75 1 93.31 169 ALA A C 1
ATOM 1263 O O . ALA A 1 169 ? -1.746 17.391 37.969 1 93.31 169 ALA A O 1
ATOM 1264 N N . PRO A 1 170 ? -0.766 15.32 38.094 1 94 170 PRO A N 1
ATOM 1265 C CA . PRO A 1 170 ? 0.518 15.844 38.562 1 94 170 PRO A CA 1
ATOM 1266 C C . PRO A 1 170 ? 1.209 16.734 37.531 1 94 170 PRO A C 1
ATOM 1268 O O . PRO A 1 170 ? 0.836 16.719 36.344 1 94 170 PRO A O 1
ATOM 1271 N N . ALA A 1 171 ? 2.234 17.406 37.938 1 93.88 171 ALA A N 1
ATOM 1272 C CA . ALA A 1 171 ? 2.904 18.438 37.156 1 93.88 171 ALA A CA 1
ATOM 1273 C C . ALA A 1 171 ? 3.596 17.844 35.938 1 93.88 171 ALA A C 1
ATOM 1275 O O . ALA A 1 171 ? 3.736 18.516 34.906 1 93.88 171 ALA A O 1
ATOM 1276 N N . GLU A 1 172 ? 3.955 16.625 36.062 1 94.31 172 GLU A N 1
ATOM 1277 C CA . GLU A 1 172 ? 4.68 16 34.938 1 94.31 172 GLU A CA 1
ATOM 1278 C C . GLU A 1 172 ? 3.793 15.859 33.719 1 94.31 172 GLU A C 1
ATOM 1280 O O . GLU A 1 172 ? 4.293 15.656 32.594 1 94.31 172 GLU A O 1
ATOM 1285 N N . PHE A 1 173 ? 2.469 16 33.906 1 95.69 173 PHE A N 1
ATOM 1286 C CA . PHE A 1 173 ? 1.522 15.859 32.812 1 95.69 173 PHE A CA 1
ATOM 1287 C C . PHE A 1 173 ? 1.163 17.219 32.219 1 95.69 173 PHE A C 1
ATOM 1289 O O . PHE A 1 173 ? 0.203 17.344 31.453 1 95.69 173 PHE A O 1
ATOM 1296 N N . ALA A 1 174 ? 1.944 18.25 32.531 1 95.56 174 ALA A N 1
ATOM 1297 C CA . ALA A 1 174 ? 1.632 19.625 32.156 1 95.56 174 ALA A CA 1
ATOM 1298 C C . ALA A 1 174 ? 1.549 19.781 30.641 1 95.56 174 ALA A C 1
ATOM 1300 O O . ALA A 1 174 ? 0.803 20.625 30.141 1 95.56 174 ALA A O 1
ATOM 1301 N N . GLN A 1 175 ? 2.258 18.922 29.922 1 97.25 175 GLN A N 1
ATOM 1302 C CA . GLN A 1 175 ? 2.297 19.062 28.469 1 97.25 175 GLN A CA 1
ATOM 1303 C C . GLN A 1 175 ? 1.61 17.891 27.781 1 97.25 175 GLN A C 1
ATOM 1305 O O . GLN A 1 175 ? 1.888 17.594 26.625 1 97.25 175 GLN A O 1
ATOM 1310 N N . SER A 1 176 ? 0.708 17.219 28.531 1 97.75 176 SER A N 1
ATOM 1311 C CA . SER A 1 176 ? 0.059 16.016 28.016 1 97.75 176 SER A CA 1
ATOM 1312 C C . SER A 1 176 ? -0.769 16.344 26.766 1 97.75 176 SER A C 1
ATOM 1314 O O . SER A 1 176 ? -0.879 15.508 25.859 1 97.75 176 SER A O 1
ATOM 1316 N N . GLY A 1 177 ? -1.282 17.5 26.641 1 98.25 177 GLY A N 1
ATOM 1317 C CA . GLY A 1 177 ? -2.088 17.891 25.5 1 98.25 177 GLY A CA 1
ATOM 1318 C C . GLY A 1 177 ? -1.261 18.203 24.266 1 98.25 177 GLY A C 1
ATOM 1319 O O . GLY A 1 177 ? -1.81 18.453 23.188 1 98.25 177 GLY A O 1
ATOM 1320 N N . MET A 1 178 ? 0.072 18.141 24.422 1 98.62 178 MET A N 1
ATOM 1321 C CA . MET A 1 178 ? 0.979 18.5 23.328 1 98.62 178 MET A CA 1
ATOM 1322 C C . MET A 1 178 ? 1.985 17.375 23.078 1 98.62 178 MET A C 1
ATOM 1324 O O . MET A 1 178 ? 2.965 17.578 22.344 1 98.62 178 MET A O 1
ATOM 1328 N N . ALA A 1 179 ? 1.694 16.188 23.641 1 98.75 179 ALA A N 1
ATOM 1329 C CA . ALA A 1 179 ? 2.646 15.086 23.547 1 98.75 179 ALA A CA 1
ATOM 1330 C C . ALA A 1 179 ? 2.916 14.734 22.078 1 98.75 179 ALA A C 1
ATOM 1332 O O . ALA A 1 179 ? 4.066 14.516 21.688 1 98.75 179 ALA A O 1
ATOM 1333 N N . GLY A 1 180 ? 1.87 14.68 21.266 1 98.81 180 GLY A N 1
ATOM 1334 C CA . GLY A 1 180 ? 2.025 14.367 19.859 1 98.81 180 GLY A CA 1
ATOM 1335 C C . GLY A 1 180 ? 2.885 15.375 19.125 1 98.81 180 GLY A C 1
ATOM 1336 O O . GLY A 1 180 ? 3.68 15 18.25 1 98.81 180 GLY A O 1
ATOM 1337 N N . MET A 1 181 ? 2.77 16.641 19.422 1 98.88 181 MET A N 1
ATOM 1338 C CA . MET A 1 181 ? 3.588 17.672 18.797 1 98.88 181 MET A CA 1
ATOM 1339 C C . MET A 1 181 ? 5.031 17.594 19.281 1 98.88 181 MET A C 1
ATOM 1341 O O . MET A 1 181 ? 5.965 17.828 18.516 1 98.88 181 MET A O 1
ATOM 1345 N N . LEU A 1 182 ? 5.172 17.312 20.578 1 98.88 182 LEU A N 1
ATOM 1346 C CA . LEU A 1 182 ? 6.512 17.172 21.125 1 98.88 182 LEU A CA 1
ATOM 1347 C C . LEU A 1 182 ? 7.23 15.977 20.516 1 98.88 182 LEU A C 1
ATOM 1349 O O . LEU A 1 182 ? 8.453 15.984 20.391 1 98.88 182 LEU A O 1
ATOM 1353 N N . ASP A 1 183 ? 6.426 14.922 20.156 1 98.94 183 ASP A N 1
ATOM 1354 C CA . ASP A 1 183 ? 7.016 13.828 19.391 1 98.94 183 ASP A CA 1
ATOM 1355 C C . ASP A 1 183 ? 7.676 14.336 18.109 1 98.94 183 ASP A C 1
ATOM 1357 O O . ASP A 1 183 ? 8.773 13.898 17.766 1 98.94 183 ASP A O 1
ATOM 1361 N N . LEU A 1 184 ? 7.051 15.234 17.422 1 98.94 184 LEU A N 1
ATOM 1362 C CA . LEU A 1 184 ? 7.59 15.766 16.172 1 98.94 184 LEU A CA 1
ATOM 1363 C C . LEU A 1 184 ? 8.867 16.562 16.422 1 98.94 184 LEU A C 1
ATOM 1365 O O . LEU A 1 184 ? 9.812 16.5 15.625 1 98.94 184 LEU A O 1
ATOM 1369 N N . VAL A 1 185 ? 8.914 17.312 17.5 1 98.94 185 VAL A N 1
ATOM 1370 C CA . VAL A 1 185 ? 10.125 18.031 17.875 1 98.94 185 VAL A CA 1
ATOM 1371 C C . VAL A 1 185 ? 11.258 17.031 18.141 1 98.94 185 VAL A C 1
ATOM 1373 O O . VAL A 1 185 ? 12.383 17.234 17.688 1 98.94 185 VAL A O 1
ATOM 1376 N N . ALA A 1 186 ? 10.898 15.977 18.828 1 98.94 186 ALA A N 1
ATOM 1377 C CA . ALA A 1 186 ? 11.891 14.945 19.109 1 98.94 186 ALA A CA 1
ATOM 1378 C C . ALA A 1 186 ? 12.406 14.305 17.812 1 98.94 186 ALA A C 1
ATOM 1380 O O . ALA A 1 186 ? 13.594 14.016 17.688 1 98.94 186 ALA A O 1
ATOM 1381 N N . ALA A 1 187 ? 11.531 14.062 16.891 1 98.94 187 ALA A N 1
ATOM 1382 C CA . ALA A 1 187 ? 11.922 13.5 15.602 1 98.94 187 ALA A CA 1
ATOM 1383 C C . ALA A 1 187 ? 12.875 14.445 14.867 1 98.94 187 ALA A C 1
ATOM 1385 O O . ALA A 1 187 ? 13.859 14 14.281 1 98.94 187 ALA A O 1
ATOM 1386 N N . LEU A 1 188 ? 12.578 15.695 14.883 1 98.94 188 LEU A N 1
ATOM 1387 C CA . LEU A 1 188 ? 13.422 16.688 14.219 1 98.94 188 LEU A CA 1
ATOM 1388 C C . LEU A 1 188 ? 14.789 16.766 14.898 1 98.94 188 LEU A C 1
ATOM 1390 O O . LEU A 1 188 ? 15.805 16.969 14.234 1 98.94 188 LEU A O 1
ATOM 1394 N N . ARG A 1 189 ? 14.828 16.656 16.219 1 98.88 189 ARG A N 1
ATOM 1395 C CA . ARG A 1 189 ? 16.109 16.609 16.922 1 98.88 189 ARG A CA 1
ATOM 1396 C C . ARG A 1 189 ? 16.906 15.383 16.5 1 98.88 189 ARG A C 1
ATOM 1398 O O . ARG A 1 189 ? 18.125 15.461 16.344 1 98.88 189 ARG A O 1
ATOM 1405 N N . TRP A 1 190 ? 16.203 14.289 16.359 1 98.81 190 TRP A N 1
ATOM 1406 C CA . TRP A 1 190 ? 16.859 13.094 15.867 1 98.81 190 TRP A CA 1
ATOM 1407 C C . TRP A 1 190 ? 17.469 13.336 14.484 1 98.81 190 TRP A C 1
ATOM 1409 O O . TRP A 1 190 ? 18.594 12.93 14.211 1 98.81 190 TRP A O 1
ATOM 1419 N N . VAL A 1 191 ? 16.703 13.945 13.602 1 98.94 191 VAL A N 1
ATOM 1420 C CA . VAL A 1 191 ? 17.172 14.266 12.258 1 98.94 191 VAL A CA 1
ATOM 1421 C C . VAL A 1 191 ? 18.422 15.141 12.336 1 98.94 191 VAL A C 1
ATOM 1423 O O . VAL A 1 191 ? 19.422 14.883 11.672 1 98.94 191 VAL A O 1
ATOM 1426 N N . ASN A 1 192 ? 18.375 16.141 13.164 1 98.75 192 ASN A N 1
ATOM 1427 C CA . ASN A 1 192 ? 19.516 17.047 13.336 1 98.75 192 ASN A CA 1
ATOM 1428 C C . ASN A 1 192 ? 20.766 16.281 13.758 1 98.75 192 ASN A C 1
ATOM 1430 O O . ASN A 1 192 ? 21.859 16.578 13.273 1 98.75 192 ASN A O 1
ATOM 1434 N N . ARG A 1 193 ? 20.594 15.305 14.57 1 98.12 193 ARG A N 1
ATOM 1435 C CA . ARG A 1 193 ? 21.719 14.586 15.164 1 98.12 193 ARG A CA 1
ATOM 1436 C C . ARG A 1 193 ? 22.25 13.516 14.211 1 98.12 193 ARG A C 1
ATOM 1438 O O . ARG A 1 193 ? 23.438 13.203 14.234 1 98.12 193 ARG A O 1
ATOM 1445 N N . ASN A 1 194 ? 21.391 12.984 13.336 1 98.75 194 ASN A N 1
ATOM 1446 C CA . ASN A 1 194 ? 21.766 11.727 12.719 1 98.75 194 ASN A CA 1
ATOM 1447 C C . ASN A 1 194 ? 21.75 11.812 11.195 1 98.75 194 ASN A C 1
ATOM 1449 O O . ASN A 1 194 ? 22.312 10.961 10.508 1 98.75 194 ASN A O 1
ATOM 1453 N N . ILE A 1 195 ? 21.203 12.812 10.594 1 98.81 195 ILE A N 1
ATOM 1454 C CA . ILE A 1 195 ? 20.812 12.734 9.188 1 98.81 195 ILE A CA 1
ATOM 1455 C C . ILE A 1 195 ? 22.078 12.781 8.312 1 98.81 195 ILE A C 1
ATOM 1457 O O . ILE A 1 195 ? 22.047 12.359 7.156 1 98.81 195 ILE A O 1
ATOM 1461 N N . GLU A 1 196 ? 23.188 13.281 8.852 1 98.69 196 GLU A N 1
ATOM 1462 C CA . GLU A 1 196 ? 24.453 13.305 8.102 1 98.69 196 GLU A CA 1
ATOM 1463 C C . GLU A 1 196 ? 24.891 11.891 7.73 1 98.69 196 GLU A C 1
ATOM 1465 O O . GLU A 1 196 ? 25.484 11.68 6.668 1 98.69 196 GLU A O 1
ATOM 1470 N N . ALA A 1 197 ? 24.609 10.93 8.562 1 98.56 197 ALA A N 1
ATOM 1471 C CA . ALA A 1 197 ? 24.984 9.539 8.305 1 98.56 197 ALA A CA 1
ATOM 1472 C C . ALA A 1 197 ? 24.188 8.969 7.133 1 98.56 197 ALA A C 1
ATOM 1474 O O . ALA A 1 197 ? 24.562 7.938 6.57 1 98.56 197 ALA A O 1
ATOM 1475 N N . PHE A 1 198 ? 23.188 9.648 6.762 1 98.81 198 PHE A N 1
ATOM 1476 C CA . PHE A 1 198 ? 22.344 9.219 5.652 1 98.81 198 PHE A CA 1
ATOM 1477 C C . PHE A 1 198 ? 22.5 10.148 4.453 1 98.81 198 PHE A C 1
ATOM 1479 O O . PHE A 1 198 ? 21.672 10.164 3.549 1 98.81 198 PHE A O 1
ATOM 1486 N N . GLY A 1 199 ? 23.484 10.977 4.52 1 98.75 199 GLY A N 1
ATOM 1487 C CA . GLY A 1 199 ? 23.844 11.836 3.402 1 98.75 199 GLY A CA 1
ATOM 1488 C C . GLY A 1 199 ? 23.094 13.156 3.408 1 98.75 199 GLY A C 1
ATOM 1489 O O . GLY A 1 199 ? 23.234 13.961 2.479 1 98.75 199 GLY A O 1
ATOM 1490 N N . GLY A 1 200 ? 22.312 13.398 4.434 1 98.88 200 GLY A N 1
ATOM 1491 C CA . GLY A 1 200 ? 21.531 14.625 4.512 1 98.88 200 GLY A CA 1
ATOM 1492 C C . GLY A 1 200 ? 22.266 15.766 5.184 1 98.88 200 GLY A C 1
ATOM 1493 O O . GLY A 1 200 ? 23.219 15.531 5.945 1 98.88 200 GLY A O 1
ATOM 1494 N N . ASP A 1 201 ? 21.891 16.984 4.918 1 98.88 201 ASP A N 1
ATOM 1495 C CA . ASP A 1 201 ? 22.406 18.188 5.566 1 98.88 201 ASP A CA 1
ATOM 1496 C C . ASP A 1 201 ? 21.469 18.656 6.68 1 98.88 201 ASP A C 1
ATOM 1498 O O . ASP A 1 201 ? 20.344 19.109 6.41 1 98.88 201 ASP A O 1
ATOM 1502 N N . PRO A 1 202 ? 21.891 18.562 7.941 1 98.62 202 PRO A N 1
ATOM 1503 C CA . PRO A 1 202 ? 21 18.984 9.031 1 98.62 202 PRO A CA 1
ATOM 1504 C C . PRO A 1 202 ? 20.672 20.469 8.992 1 98.62 202 PRO A C 1
ATOM 1506 O O . PRO A 1 202 ? 19.781 20.922 9.719 1 98.62 202 PRO A O 1
ATOM 1509 N N . ASN A 1 203 ? 21.297 21.266 8.109 1 98.38 203 ASN A N 1
ATOM 1510 C CA . ASN A 1 203 ? 21.031 22.688 8 1 98.38 203 ASN A CA 1
ATOM 1511 C C . ASN A 1 203 ? 20.172 23.016 6.781 1 98.38 203 ASN A C 1
ATOM 1513 O O . ASN A 1 203 ? 19.984 24.188 6.441 1 98.38 203 ASN A O 1
ATOM 1517 N N . ARG A 1 204 ? 19.672 22.047 6.113 1 98.62 204 ARG A N 1
ATOM 1518 C CA . ARG A 1 204 ? 18.75 22.172 4.988 1 98.62 204 ARG A CA 1
ATOM 1519 C C . ARG A 1 204 ? 17.562 21.234 5.137 1 98.62 204 ARG A C 1
ATOM 1521 O O . ARG A 1 204 ? 17.297 20.406 4.258 1 98.62 204 ARG A O 1
ATOM 1528 N N . VAL A 1 205 ? 16.844 21.453 6.176 1 98.94 205 VAL A N 1
ATOM 1529 C CA . VAL A 1 205 ? 15.703 20.594 6.504 1 98.94 205 VAL A CA 1
ATOM 1530 C C . VAL A 1 205 ? 14.406 21.328 6.18 1 98.94 205 VAL A C 1
ATOM 1532 O O . VAL A 1 205 ? 14.164 22.422 6.676 1 98.94 205 VAL A O 1
ATOM 1535 N N . LEU A 1 206 ? 13.633 20.781 5.289 1 98.94 206 LEU A N 1
ATOM 1536 C CA . LEU A 1 206 ? 12.273 21.234 4.98 1 98.94 206 LEU A CA 1
ATOM 1537 C C . LEU A 1 206 ? 11.242 20.328 5.633 1 98.94 206 LEU A C 1
ATOM 1539 O O . LEU A 1 206 ? 11.328 19.094 5.527 1 98.94 206 LEU A O 1
ATOM 1543 N N . ILE A 1 207 ? 10.273 20.891 6.387 1 98.94 207 ILE A N 1
ATOM 1544 C CA . ILE A 1 207 ? 9.148 20.125 6.887 1 98.94 207 ILE A CA 1
ATOM 1545 C C . ILE A 1 207 ? 7.926 20.359 5.996 1 98.94 207 ILE A C 1
ATOM 1547 O O . ILE A 1 207 ? 7.715 21.469 5.504 1 98.94 207 ILE A O 1
ATOM 1551 N N . ILE A 1 208 ? 7.199 19.297 5.715 1 98.94 208 ILE A N 1
ATOM 1552 C CA . ILE A 1 208 ? 6.051 19.375 4.82 1 98.94 208 ILE A CA 1
ATOM 1553 C C . ILE A 1 208 ? 4.926 18.484 5.34 1 98.94 208 ILE A C 1
ATOM 1555 O O . ILE A 1 208 ? 5.18 17.391 5.875 1 98.94 208 ILE A O 1
ATOM 1559 N N . GLY A 1 209 ? 3.717 18.875 5.203 1 98.62 209 GLY A N 1
ATOM 1560 C CA . GLY A 1 209 ? 2.557 18.078 5.562 1 98.62 209 GLY A CA 1
ATOM 1561 C C . GLY A 1 209 ? 1.271 18.562 4.926 1 98.62 209 GLY A C 1
ATOM 1562 O O . GLY A 1 209 ? 1.177 19.734 4.52 1 98.62 209 GLY A O 1
ATOM 1563 N N . GLN A 1 210 ? 0.316 17.688 4.746 1 98.19 210 GLN A N 1
ATOM 1564 C CA . GLN A 1 210 ? -0.994 17.969 4.164 1 98.19 210 GLN A CA 1
ATOM 1565 C C . GLN A 1 210 ? -2.109 17.688 5.168 1 98.19 210 GLN A C 1
ATOM 1567 O O . GLN A 1 210 ? -2.033 16.734 5.945 1 98.19 210 GLN A O 1
ATOM 1572 N N . SER A 1 211 ? -3.189 18.547 5.129 1 97.44 211 SER A N 1
ATOM 1573 C CA . SER A 1 211 ? -4.32 18.391 6.039 1 97.44 211 SER A CA 1
ATOM 1574 C C . SER A 1 211 ? -3.869 18.438 7.492 1 97.44 211 SER A C 1
ATOM 1576 O O . SER A 1 211 ? -3.234 19.391 7.93 1 97.44 211 SER A O 1
ATOM 1578 N N . GLY A 1 212 ? -4.008 17.312 8.219 1 97.62 212 GLY A N 1
ATOM 1579 C CA . GLY A 1 212 ? -3.467 17.234 9.562 1 97.62 212 GLY A CA 1
ATOM 1580 C C . GLY A 1 212 ? -1.968 17.469 9.617 1 97.62 212 GLY A C 1
ATOM 1581 O O . GLY A 1 212 ? -1.459 18.062 10.578 1 97.62 212 GLY A O 1
ATOM 1582 N N . GLY A 1 213 ? -1.272 17.016 8.602 1 98.38 213 GLY A N 1
ATOM 1583 C CA . GLY A 1 213 ? 0.154 17.281 8.508 1 98.38 213 GLY A CA 1
ATOM 1584 C C . GLY A 1 213 ? 0.476 18.75 8.336 1 98.38 213 GLY A C 1
ATOM 1585 O O . GLY A 1 213 ? 1.462 19.25 8.891 1 98.38 213 GLY A O 1
ATOM 1586 N N . GLY A 1 214 ? -0.356 19.422 7.527 1 98.69 214 GLY A N 1
ATOM 1587 C CA . GLY A 1 214 ? -0.203 20.859 7.398 1 98.69 214 GLY A CA 1
ATOM 1588 C C . GLY A 1 214 ? -0.447 21.594 8.703 1 98.69 214 GLY A C 1
ATOM 1589 O O . GLY A 1 214 ? 0.251 22.562 9.008 1 98.69 214 GLY A O 1
ATOM 1590 N N . ALA A 1 215 ? -1.417 21.156 9.43 1 98.62 215 ALA A N 1
ATOM 1591 C CA . ALA A 1 215 ? -1.68 21.734 10.75 1 98.62 215 ALA A CA 1
ATOM 1592 C C . ALA A 1 215 ? -0.486 21.531 11.68 1 98.62 215 ALA A C 1
ATOM 1594 O O . ALA A 1 215 ? -0.137 22.422 12.453 1 98.62 215 ALA A O 1
ATOM 1595 N N . LYS A 1 216 ? 0.11 20.406 11.578 1 98.88 216 LYS A N 1
ATOM 1596 C CA . LYS A 1 216 ? 1.295 20.109 12.383 1 98.88 216 LYS A CA 1
ATOM 1597 C C . LYS A 1 216 ? 2.449 21.031 12.016 1 98.88 216 LYS A C 1
ATOM 1599 O O . LYS A 1 216 ? 3.17 21.516 12.891 1 98.88 216 LYS A O 1
ATOM 1604 N N . VAL A 1 217 ? 2.596 21.281 10.727 1 98.88 217 VAL A N 1
ATOM 1605 C CA . VAL A 1 217 ? 3.6 22.234 10.266 1 98.88 217 VAL A CA 1
ATOM 1606 C C . VAL A 1 217 ? 3.311 23.609 10.859 1 98.88 217 VAL A C 1
ATOM 1608 O O . VAL A 1 217 ? 4.215 24.281 11.359 1 98.88 217 VAL A O 1
ATOM 1611 N N . SER A 1 218 ? 2.047 24.016 10.852 1 98.81 218 SER A N 1
ATOM 1612 C CA . SER A 1 218 ? 1.643 25.297 11.406 1 98.81 218 SER A CA 1
ATOM 1613 C C . SER A 1 218 ? 2.031 25.406 12.883 1 98.81 218 SER A C 1
ATOM 1615 O O . SER A 1 218 ? 2.602 26.422 13.297 1 98.81 218 SER A O 1
ATOM 1617 N N . ALA A 1 219 ? 1.75 24.406 13.578 1 98.81 219 ALA A N 1
ATOM 1618 C CA . ALA A 1 219 ? 2.039 24.406 15.016 1 98.81 219 ALA A CA 1
ATOM 1619 C C . ALA A 1 219 ? 3.543 24.438 15.266 1 98.81 219 ALA A C 1
ATOM 1621 O O . ALA A 1 219 ? 4.02 25.188 16.125 1 98.81 219 ALA A O 1
ATOM 1622 N N . LEU A 1 220 ? 4.27 23.625 14.523 1 98.88 220 LEU A N 1
ATOM 1623 C CA . LEU A 1 220 ? 5.719 23.562 14.695 1 98.88 220 LEU A CA 1
ATOM 1624 C C . LEU A 1 220 ? 6.355 24.922 14.469 1 98.88 220 LEU A C 1
ATOM 1626 O O . LEU A 1 220 ? 7.309 25.297 15.156 1 98.88 220 LEU A O 1
ATOM 1630 N N . MET A 1 221 ? 5.848 25.688 13.57 1 98.69 221 MET A N 1
ATOM 1631 C CA . MET A 1 221 ? 6.387 27 13.242 1 98.69 221 MET A CA 1
ATOM 1632 C C . MET A 1 221 ? 6.238 27.969 14.422 1 98.69 221 MET A C 1
ATOM 1634 O O . MET A 1 221 ? 6.922 28.984 14.492 1 98.69 221 MET A O 1
ATOM 1638 N N . ALA A 1 222 ? 5.34 27.594 15.383 1 98.62 222 ALA A N 1
ATOM 1639 C CA . ALA A 1 222 ? 5.086 28.469 16.531 1 98.62 222 ALA A CA 1
ATOM 1640 C C . ALA A 1 222 ? 5.695 27.906 17.797 1 98.62 222 ALA A C 1
ATOM 1642 O O . ALA A 1 222 ? 5.555 28.484 18.875 1 98.62 222 ALA A O 1
ATOM 1643 N N . MET A 1 223 ? 6.336 26.766 17.766 1 98.81 223 MET A N 1
ATOM 1644 C CA . MET A 1 223 ? 6.898 26.109 18.953 1 98.81 223 MET A CA 1
ATOM 1645 C C . MET A 1 223 ? 8.359 26.516 19.141 1 98.81 223 MET A C 1
ATOM 1647 O O . MET A 1 223 ? 9.211 26.203 18.312 1 98.81 223 MET A O 1
ATOM 1651 N N . PRO A 1 224 ? 8.68 27.094 20.266 1 98.5 224 PRO A N 1
ATOM 1652 C CA . PRO A 1 224 ? 10.062 27.516 20.5 1 98.5 224 PRO A CA 1
ATOM 1653 C C . PRO A 1 224 ? 11.047 26.344 20.5 1 98.5 224 PRO A C 1
ATOM 1655 O O . PRO A 1 224 ? 12.188 26.484 20.047 1 98.5 224 PRO A O 1
ATOM 1658 N N . SER A 1 225 ? 10.57 25.188 20.953 1 98.5 225 SER A N 1
ATOM 1659 C CA . SER A 1 225 ? 11.438 24.016 21.062 1 98.5 225 SER A CA 1
ATOM 1660 C C . SER A 1 225 ? 11.82 23.5 19.672 1 98.5 225 SER A C 1
ATOM 1662 O O . SER A 1 225 ? 12.734 22.688 19.547 1 98.5 225 SER A O 1
ATOM 1664 N N . ALA A 1 226 ? 11.141 23.953 18.641 1 98.62 226 ALA A N 1
ATOM 1665 C CA . ALA A 1 226 ? 11.406 23.484 17.281 1 98.62 226 ALA A CA 1
ATOM 1666 C C . ALA A 1 226 ? 12.352 24.422 16.547 1 98.62 226 ALA A C 1
ATOM 1668 O O . ALA A 1 226 ? 12.828 24.125 15.453 1 98.62 226 ALA A O 1
ATOM 1669 N N . LYS A 1 227 ? 12.617 25.594 17.141 1 98.31 227 LYS A N 1
ATOM 1670 C CA . LYS A 1 227 ? 13.445 26.609 16.469 1 98.31 227 LYS A CA 1
ATOM 1671 C C . LYS A 1 227 ? 14.812 26.047 16.094 1 98.31 227 LYS A C 1
ATOM 1673 O O . LYS A 1 227 ? 15.484 25.438 16.938 1 98.31 227 LYS A O 1
ATOM 1678 N N . GLY A 1 228 ? 15.172 26.188 14.867 1 98.19 228 GLY A N 1
ATOM 1679 C CA . GLY A 1 228 ? 16.5 25.797 14.391 1 98.19 228 GLY A CA 1
ATOM 1680 C C . GLY A 1 228 ? 16.562 24.359 13.906 1 98.19 228 GLY A C 1
ATOM 1681 O O . GLY A 1 228 ? 17.547 23.953 13.312 1 98.19 228 GLY A O 1
ATOM 1682 N N . LEU A 1 229 ? 15.445 23.609 14.07 1 98.81 229 LEU A N 1
ATOM 1683 C CA . LEU A 1 229 ? 15.453 22.188 13.695 1 98.81 229 LEU A CA 1
ATOM 1684 C C . LEU A 1 229 ? 14.984 22.016 12.258 1 98.81 229 LEU A C 1
ATOM 1686 O O . LEU A 1 229 ? 15.156 20.938 11.672 1 98.81 229 LEU A O 1
ATOM 1690 N N . PHE A 1 230 ? 14.422 23.016 11.695 1 98.88 230 PHE A N 1
ATOM 1691 C CA . PHE A 1 230 ? 14.062 23.062 10.281 1 98.88 230 PHE A CA 1
ATOM 1692 C C . PHE A 1 230 ? 14.305 24.453 9.703 1 98.88 230 PHE A C 1
ATOM 1694 O O . PHE A 1 230 ? 14.414 25.422 10.445 1 98.88 230 PHE A O 1
ATOM 1701 N N . HIS A 1 231 ? 14.328 24.516 8.359 1 98.81 231 HIS A N 1
ATOM 1702 C CA . HIS A 1 231 ? 14.812 25.719 7.699 1 98.81 231 HIS A CA 1
ATOM 1703 C C . HIS A 1 231 ? 13.836 26.172 6.617 1 98.81 231 HIS A C 1
ATOM 1705 O O . HIS A 1 231 ? 13.953 27.297 6.117 1 98.81 231 HIS A O 1
ATOM 1711 N N . ARG A 1 232 ? 12.969 25.344 6.227 1 98.81 232 ARG A N 1
ATOM 1712 C CA . ARG A 1 232 ? 11.898 25.594 5.262 1 98.81 232 ARG A CA 1
ATOM 1713 C C . ARG A 1 232 ? 10.633 24.844 5.648 1 98.81 232 ARG A C 1
ATOM 1715 O O . ARG A 1 232 ? 10.695 23.844 6.363 1 98.81 232 ARG A O 1
ATOM 1722 N N . ALA A 1 233 ? 9.492 25.375 5.172 1 98.88 233 ALA A N 1
ATOM 1723 C CA . ALA A 1 233 ? 8.227 24.719 5.52 1 98.88 233 ALA A CA 1
ATOM 1724 C C . ALA A 1 233 ? 7.258 24.734 4.344 1 98.88 233 ALA A C 1
ATOM 1726 O O . ALA A 1 233 ? 7.199 25.719 3.596 1 98.88 233 ALA A O 1
ATOM 1727 N N . VAL A 1 234 ? 6.543 23.656 4.156 1 98.94 234 VAL A N 1
ATOM 1728 C CA . VAL A 1 234 ? 5.445 23.562 3.195 1 98.94 234 VAL A CA 1
ATOM 1729 C C . VAL A 1 234 ? 4.176 23.109 3.906 1 98.94 234 VAL A C 1
ATOM 1731 O O . VAL A 1 234 ? 4.133 22.016 4.484 1 98.94 234 VAL A O 1
ATOM 1734 N N . GLN A 1 235 ? 3.234 23.953 3.955 1 98.75 235 GLN A N 1
ATOM 1735 C CA . GLN A 1 235 ? 1.908 23.641 4.484 1 98.75 235 GLN A CA 1
ATOM 1736 C C . GLN A 1 235 ? 0.905 23.422 3.355 1 98.75 235 GLN A C 1
ATOM 1738 O O . GLN A 1 235 ? 0.605 24.344 2.592 1 98.75 235 GLN A O 1
ATOM 1743 N N . MET A 1 236 ? 0.365 22.141 3.289 1 98.62 236 MET A N 1
ATOM 1744 C CA . MET A 1 236 ? -0.578 21.797 2.229 1 98.62 236 MET A CA 1
ATOM 1745 C C . MET A 1 236 ? -1.979 21.594 2.795 1 98.62 236 MET A C 1
ATOM 1747 O O . MET A 1 236 ? -2.205 20.656 3.564 1 98.62 236 MET A O 1
ATOM 1751 N N . SER A 1 237 ? -2.924 22.344 2.408 1 98.06 237 SER A N 1
ATOM 1752 C CA . SER A 1 237 ? -4.34 22.156 2.707 1 98.06 237 SER A CA 1
ATOM 1753 C C . SER A 1 237 ? -4.562 21.891 4.191 1 98.06 237 SER A C 1
ATOM 1755 O O . SER A 1 237 ? -5.297 20.969 4.559 1 98.06 237 SER A O 1
ATOM 1757 N N . GLY A 1 238 ? -3.957 22.562 5.051 1 97.31 238 GLY A N 1
ATOM 1758 C CA . GLY A 1 238 ? -4.078 22.312 6.477 1 97.31 238 GLY A CA 1
ATOM 1759 C C . GLY A 1 238 ? -3.654 23.484 7.332 1 97.31 238 GLY A C 1
ATOM 1760 O O . GLY A 1 238 ? -3.006 23.312 8.367 1 97.31 238 GLY A O 1
ATOM 1761 N N . ALA A 1 239 ? -3.986 24.719 6.906 1 97.38 239 ALA A N 1
ATOM 1762 C CA . ALA A 1 239 ? -3.619 25.922 7.648 1 97.38 239 ALA A CA 1
ATOM 1763 C C . ALA A 1 239 ? -4.316 25.953 9.008 1 97.38 239 ALA A C 1
ATOM 1765 O O . ALA A 1 239 ? -5.547 25.922 9.078 1 97.38 239 ALA A O 1
ATOM 1766 N N . MET A 1 240 ? -3.516 25.922 9.984 1 97.75 240 MET A N 1
ATOM 1767 C CA . MET A 1 240 ? -4.031 26.031 11.352 1 97.75 240 MET A CA 1
ATOM 1768 C C . MET A 1 240 ? -3.627 27.359 11.984 1 97.75 240 MET A C 1
ATOM 1770 O O . MET A 1 240 ? -2.461 27.547 12.328 1 97.75 240 MET A O 1
ATOM 1774 N N . LEU A 1 241 ? -4.586 28.234 12.188 1 98.19 241 LEU A N 1
ATOM 1775 C CA . LEU A 1 241 ? -4.328 29.531 12.781 1 98.19 241 LEU A CA 1
ATOM 1776 C C . LEU A 1 241 ? -4.344 29.453 14.297 1 98.19 241 LEU A C 1
ATOM 1778 O O . LEU A 1 241 ? -3.545 30.109 14.969 1 98.19 241 LEU A O 1
ATOM 1782 N N . ARG A 1 242 ? -5.262 28.641 14.773 1 98.06 242 ARG A N 1
ATOM 1783 C CA . ARG A 1 242 ? -5.453 28.484 16.219 1 98.06 242 ARG A CA 1
ATOM 1784 C C . ARG A 1 242 ? -5.543 27.016 16.609 1 98.06 242 ARG A C 1
ATOM 1786 O O . ARG A 1 242 ? -6.027 26.188 15.836 1 98.06 242 ARG A O 1
ATOM 1793 N N . VAL A 1 243 ? -5.074 26.703 17.766 1 98 243 VAL A N 1
ATOM 1794 C CA . VAL A 1 243 ? -5.27 25.391 18.359 1 98 243 VAL A CA 1
ATOM 1795 C C . VAL A 1 243 ? -6.41 25.438 19.375 1 98 243 VAL A C 1
ATOM 1797 O O . VAL A 1 243 ? -7.051 26.484 19.531 1 98 243 VAL A O 1
ATOM 1800 N N . ALA A 1 244 ? -6.691 24.281 19.953 1 97.31 244 ALA A N 1
ATOM 1801 C CA . ALA A 1 244 ? -7.793 24.219 20.906 1 97.31 244 ALA A CA 1
ATOM 1802 C C . ALA A 1 244 ? -7.504 25.078 22.141 1 97.31 244 ALA A C 1
ATOM 1804 O O . ALA A 1 244 ? -6.402 25.047 22.688 1 97.31 244 ALA A O 1
ATOM 1805 N N . PRO A 1 245 ? -8.547 25.844 22.531 1 96.25 245 PRO A N 1
ATOM 1806 C CA . PRO A 1 245 ? -8.383 26.531 23.812 1 96.25 245 PRO A CA 1
ATOM 1807 C C . PRO A 1 245 ? -8.312 25.562 24.984 1 96.25 245 PRO A C 1
ATOM 1809 O O . PRO A 1 245 ? -8.906 24.484 24.953 1 96.25 245 PRO A O 1
ATOM 1812 N N . ARG A 1 246 ? -7.648 26.016 25.969 1 95.31 246 ARG A N 1
ATOM 1813 C CA . ARG A 1 246 ? -7.387 25.188 27.141 1 95.31 246 ARG A CA 1
ATOM 1814 C C . ARG A 1 246 ? -8.688 24.719 27.781 1 95.31 246 ARG A C 1
ATOM 1816 O O . ARG A 1 246 ? -8.797 23.562 28.203 1 95.31 246 ARG A O 1
ATOM 1823 N N . GLU A 1 247 ? -9.695 25.547 27.891 1 96.06 247 GLU A N 1
ATOM 1824 C CA . GLU A 1 247 ? -10.961 25.219 28.531 1 96.06 247 GLU A CA 1
ATOM 1825 C C . GLU A 1 247 ? -11.68 24.094 27.797 1 96.06 247 GLU A C 1
ATOM 1827 O O . GLU A 1 247 ? -12.219 23.172 28.422 1 96.06 247 GLU A O 1
ATOM 1832 N N . ARG A 1 248 ? -11.633 24.219 26.531 1 96.25 248 ARG A N 1
ATOM 1833 C CA . ARG A 1 248 ? -12.258 23.172 25.719 1 96.25 248 ARG A CA 1
ATOM 1834 C C . ARG A 1 248 ? -11.508 21.844 25.891 1 96.25 248 ARG A C 1
ATOM 1836 O O . ARG A 1 248 ? -12.133 20.781 25.984 1 96.25 248 ARG A O 1
ATOM 1843 N N . ALA A 1 249 ? -10.227 21.891 25.828 1 97.12 249 ALA A N 1
ATOM 1844 C CA . ALA A 1 249 ? -9.398 20.703 25.984 1 97.12 249 ALA A CA 1
ATOM 1845 C C . ALA A 1 249 ? -9.641 20.031 27.344 1 97.12 249 ALA A C 1
ATOM 1847 O O . ALA A 1 249 ? -9.672 18.812 27.438 1 97.12 249 ALA A O 1
ATOM 1848 N N . LYS A 1 250 ? -9.797 20.859 28.359 1 96.81 250 LYS A N 1
ATOM 1849 C CA . LYS A 1 250 ? -10.094 20.344 29.688 1 96.81 250 LYS A CA 1
ATOM 1850 C C . LYS A 1 250 ? -11.43 19.594 29.688 1 96.81 250 LYS A C 1
ATOM 1852 O O . LYS A 1 250 ? -11.539 18.516 30.281 1 96.81 250 LYS A O 1
ATOM 1857 N N . ALA A 1 251 ? -12.438 20.219 29.109 1 96.75 251 ALA A N 1
ATOM 1858 C CA . ALA A 1 251 ? -13.758 19.594 29.062 1 96.75 251 ALA A CA 1
ATOM 1859 C C . ALA A 1 251 ? -13.703 18.234 28.375 1 96.75 251 ALA A C 1
ATOM 1861 O O . ALA A 1 251 ? -14.336 17.281 28.812 1 96.75 251 ALA A O 1
ATOM 1862 N N . THR A 1 252 ? -12.953 18.219 27.297 1 96.5 252 THR A N 1
ATOM 1863 C CA . THR A 1 252 ? -12.773 16.953 26.562 1 96.5 252 THR A CA 1
ATOM 1864 C C . THR A 1 252 ? -12.062 15.922 27.438 1 96.5 252 THR A C 1
ATOM 1866 O O . THR A 1 252 ? -12.453 14.758 27.469 1 96.5 252 THR A O 1
ATOM 1869 N N . ALA A 1 253 ? -11.008 16.344 28.094 1 97 253 ALA A N 1
ATOM 1870 C CA . ALA A 1 253 ? -10.258 15.453 28.969 1 97 253 ALA A CA 1
ATOM 1871 C C . ALA A 1 253 ? -11.133 14.906 30.094 1 97 253 ALA A C 1
ATOM 1873 O O . ALA A 1 253 ? -11.094 13.711 30.391 1 97 253 ALA A O 1
ATOM 1874 N N . ASP A 1 254 ? -11.961 15.766 30.672 1 96.12 254 ASP A N 1
ATOM 1875 C CA . ASP A 1 254 ? -12.852 15.352 31.75 1 96.12 254 ASP A CA 1
ATOM 1876 C C . ASP A 1 254 ? -13.867 14.32 31.266 1 96.12 254 ASP A C 1
ATOM 1878 O O . ASP A 1 254 ? -14.164 13.352 31.953 1 96.12 254 ASP A O 1
ATOM 1882 N N . ALA A 1 255 ? -14.336 14.586 30.062 1 95.06 255 ALA A N 1
ATOM 1883 C CA . ALA A 1 255 ? -15.281 13.641 29.484 1 95.06 255 ALA A CA 1
ATOM 1884 C C . ALA A 1 255 ? -14.625 12.281 29.25 1 95.06 255 ALA A C 1
ATOM 1886 O O . ALA A 1 255 ? -15.234 11.242 29.5 1 95.06 255 ALA A O 1
ATOM 1887 N N . PHE A 1 256 ? -13.453 12.297 28.781 1 96.44 256 PHE A N 1
ATOM 1888 C CA . PHE A 1 256 ? -12.719 11.062 28.531 1 96.44 256 PHE A CA 1
ATOM 1889 C C . PHE A 1 256 ? -12.461 10.32 29.828 1 96.44 256 PHE A C 1
ATOM 1891 O O . PHE A 1 256 ? -12.656 9.102 29.906 1 96.44 256 PHE A O 1
ATOM 1898 N N . LEU A 1 257 ? -12.031 11.023 30.828 1 95.62 257 LEU A N 1
ATOM 1899 C CA . LEU A 1 257 ? -11.773 10.453 32.156 1 95.62 257 LEU A CA 1
ATOM 1900 C C . LEU A 1 257 ? -13.031 9.812 32.719 1 95.62 257 LEU A C 1
ATOM 1902 O O . LEU A 1 257 ? -12.984 8.727 33.281 1 95.62 257 LEU A O 1
ATOM 1906 N N . THR A 1 258 ? -14.125 10.516 32.531 1 93.88 258 THR A N 1
ATOM 1907 C CA . THR A 1 258 ? -15.398 9.953 32.969 1 93.88 258 THR A CA 1
ATOM 1908 C C . THR A 1 258 ? -15.703 8.656 32.219 1 93.88 258 THR A C 1
ATOM 1910 O O . THR A 1 258 ? -16.156 7.68 32.812 1 93.88 258 THR A O 1
ATOM 1913 N N . GLY A 1 259 ? -15.414 8.672 30.938 1 91.81 259 GLY A N 1
ATOM 1914 C CA . GLY A 1 259 ? -15.688 7.504 30.109 1 91.81 259 GLY A CA 1
ATOM 1915 C C . GLY A 1 259 ? -14.891 6.281 30.516 1 91.81 259 GLY A C 1
ATOM 1916 O O . GLY A 1 259 ? -15.367 5.152 30.391 1 91.81 259 GLY A O 1
ATOM 1917 N N . VAL A 1 260 ? -13.664 6.5 31 1 94.25 260 VAL A N 1
ATOM 1918 C CA . VAL A 1 260 ? -12.812 5.367 31.344 1 94.25 260 VAL A CA 1
ATOM 1919 C C . VAL A 1 260 ? -12.875 5.113 32.844 1 94.25 260 VAL A C 1
ATOM 1921 O O . VAL A 1 260 ? -12.25 4.176 33.344 1 94.25 260 VAL A O 1
ATOM 1924 N N . GLY A 1 261 ? -13.547 5.902 33.594 1 92.88 261 GLY A N 1
ATOM 1925 C CA . GLY A 1 261 ? -13.773 5.707 35.031 1 92.88 261 GLY A CA 1
ATOM 1926 C C . GLY A 1 261 ? -12.562 6.07 35.875 1 92.88 261 GLY A C 1
ATOM 1927 O O . GLY A 1 261 ? -12.266 5.395 36.875 1 92.88 261 GLY A O 1
ATOM 1928 N N . VAL A 1 262 ? -11.828 7.039 35.438 1 94.62 262 VAL A N 1
ATOM 1929 C CA . VAL A 1 262 ? -10.625 7.441 36.156 1 94.62 262 VAL A CA 1
ATOM 1930 C C . VAL A 1 262 ? -10.742 8.906 36.562 1 94.62 262 VAL A C 1
ATOM 1932 O O . VAL A 1 262 ? -11.102 9.758 35.75 1 94.62 262 VAL A O 1
ATOM 1935 N N . ALA A 1 263 ? -10.445 9.148 37.844 1 88.12 263 ALA A N 1
ATOM 1936 C CA . ALA A 1 263 ? -10.367 10.531 38.312 1 88.12 263 ALA A CA 1
ATOM 1937 C C . ALA A 1 263 ? -9.023 11.156 37.938 1 88.12 263 ALA A C 1
ATOM 1939 O O . ALA A 1 263 ? -8.016 10.461 37.844 1 88.12 263 ALA A O 1
ATOM 1940 N N . GLY A 1 264 ? -9.023 12.469 37.75 1 79.31 264 GLY A N 1
ATOM 1941 C CA . GLY A 1 264 ? -7.816 13.188 37.375 1 79.31 264 GLY A CA 1
ATOM 1942 C C . GLY A 1 264 ? -6.645 12.906 38.312 1 79.31 264 GLY A C 1
ATOM 1943 O O . GLY A 1 264 ? -5.516 12.734 37.844 1 79.31 264 GLY A O 1
ATOM 1944 N N . ARG A 1 265 ? -6.91 12.758 39.562 1 84.12 265 ARG A N 1
ATOM 1945 C CA . ARG A 1 265 ? -5.855 12.531 40.531 1 84.12 265 ARG A CA 1
ATOM 1946 C C . ARG A 1 265 ? -5.293 11.117 40.406 1 84.12 265 ARG A C 1
ATOM 1948 O O . ARG A 1 265 ? -4.211 10.828 40.938 1 84.12 265 ARG A O 1
ATOM 1955 N N . ASP A 1 266 ? -6.008 10.32 39.688 1 91.81 266 ASP A N 1
ATOM 1956 C CA . ASP A 1 266 ? -5.621 8.922 39.531 1 91.81 266 ASP A CA 1
ATOM 1957 C C . ASP A 1 266 ? -5.137 8.633 38.125 1 91.81 266 ASP A C 1
ATOM 1959 O O . ASP A 1 266 ? -5.402 7.559 37.562 1 91.81 266 ASP A O 1
ATOM 1963 N N . ILE A 1 267 ? -4.559 9.648 37.5 1 88.38 267 ILE A N 1
ATOM 1964 C CA . ILE A 1 267 ? -4.148 9.586 36.125 1 88.38 267 ILE A CA 1
ATOM 1965 C C . ILE A 1 267 ? -3.197 8.414 35.906 1 88.38 267 ILE A C 1
ATOM 1967 O O . ILE A 1 267 ? -3.162 7.82 34.812 1 88.38 267 ILE A O 1
ATOM 1971 N N . ARG A 1 268 ? -2.449 8.008 36.844 1 92.25 268 ARG A N 1
ATOM 1972 C CA . ARG A 1 268 ? -1.495 6.914 36.719 1 92.25 268 ARG A CA 1
ATOM 1973 C C . ARG A 1 268 ? -2.207 5.598 36.438 1 92.25 268 ARG A C 1
ATOM 1975 O O . ARG A 1 268 ? -1.624 4.684 35.844 1 92.25 268 ARG A O 1
ATOM 1982 N N . LYS A 1 269 ? -3.479 5.559 36.844 1 94.31 269 LYS A N 1
ATOM 1983 C CA . LYS A 1 269 ? -4.277 4.398 36.438 1 94.31 269 LYS A CA 1
ATOM 1984 C C . LYS A 1 269 ? -4.414 4.297 34.938 1 94.31 269 LYS A C 1
ATOM 1986 O O . LYS A 1 269 ? -4.48 3.197 34.375 1 94.31 269 LYS A O 1
ATOM 1991 N N . LEU A 1 270 ? -4.465 5.484 34.25 1 94.81 270 LEU A N 1
ATOM 1992 C CA . LEU A 1 270 ? -4.535 5.508 32.812 1 94.81 270 LEU A CA 1
ATOM 1993 C C . LEU A 1 270 ? -3.268 4.918 32.188 1 94.81 270 LEU A C 1
ATOM 1995 O O . LEU A 1 270 ? -3.318 4.297 31.125 1 94.81 270 LEU A O 1
ATOM 1999 N N . GLN A 1 271 ? -2.158 5.121 32.781 1 95.69 271 GLN A N 1
ATOM 2000 C CA . GLN A 1 271 ? -0.877 4.652 32.281 1 95.69 271 GLN A CA 1
ATOM 2001 C C . GLN A 1 271 ? -0.783 3.129 32.344 1 95.69 271 GLN A C 1
ATOM 2003 O O . GLN A 1 271 ? -0.013 2.518 31.594 1 95.69 271 GLN A O 1
ATOM 2008 N N . ALA A 1 272 ? -1.616 2.512 33.156 1 94.94 272 ALA A N 1
ATOM 2009 C CA . ALA A 1 272 ? -1.582 1.063 33.344 1 94.94 272 ALA A CA 1
ATOM 2010 C C . ALA A 1 272 ? -2.605 0.374 32.438 1 94.94 272 ALA A C 1
ATOM 2012 O O . ALA A 1 272 ? -2.537 -0.839 32.25 1 94.94 272 ALA A O 1
ATOM 2013 N N . MET A 1 273 ? -3.518 1.131 31.969 1 95.25 273 MET A N 1
ATOM 2014 C CA . MET A 1 273 ? -4.582 0.546 31.156 1 95.25 273 MET A CA 1
ATOM 2015 C C . MET A 1 273 ? -4.047 0.091 29.797 1 95.25 273 MET A C 1
ATOM 2017 O O . MET A 1 273 ? -3.217 0.772 29.203 1 95.25 273 MET A O 1
ATOM 2021 N N . PRO A 1 274 ? -4.531 -1.138 29.234 1 94.88 274 PRO A N 1
ATOM 2022 C CA . PRO A 1 274 ? -4.176 -1.504 27.859 1 94.88 274 PRO A CA 1
ATOM 2023 C C . PRO A 1 274 ? -4.605 -0.452 26.844 1 94.88 274 PRO A C 1
ATOM 2025 O O . PRO A 1 274 ? -5.684 0.138 26.969 1 94.88 274 PRO A O 1
ATOM 2028 N N . PHE A 1 275 ? -3.756 -0.193 25.906 1 95.62 275 PHE A N 1
ATOM 2029 C CA . PHE A 1 275 ? -4.062 0.859 24.953 1 95.62 275 PHE A CA 1
ATOM 2030 C C . PHE A 1 275 ? -5.348 0.541 24.188 1 95.62 275 PHE A C 1
ATOM 2032 O O . PHE A 1 275 ? -6.066 1.448 23.766 1 95.62 275 PHE A O 1
ATOM 2039 N N . HIS A 1 276 ? -5.699 -0.829 24.062 1 94.25 276 HIS A N 1
ATOM 2040 C CA . HIS A 1 276 ? -6.926 -1.23 23.375 1 94.25 276 HIS A CA 1
ATOM 2041 C C . HIS A 1 276 ? -8.156 -0.673 24.094 1 94.25 276 HIS A C 1
ATOM 2043 O O . HIS A 1 276 ? -9.117 -0.263 23.438 1 94.25 276 HIS A O 1
ATOM 2049 N N . ASP A 1 277 ? -8.102 -0.653 25.391 1 93.44 277 ASP A N 1
ATOM 2050 C CA . ASP A 1 277 ? -9.219 -0.155 26.188 1 93.44 277 ASP A CA 1
ATOM 2051 C C . ASP A 1 277 ? -9.359 1.359 26.047 1 93.44 277 ASP A C 1
ATOM 2053 O O . ASP A 1 277 ? -10.469 1.879 25.953 1 93.44 277 ASP A O 1
ATOM 2057 N N . LEU A 1 278 ? -8.242 2.002 26.062 1 95.19 278 LEU A N 1
ATOM 2058 C CA . LEU A 1 278 ? -8.258 3.455 25.922 1 95.19 278 LEU A CA 1
ATOM 2059 C C . LEU A 1 278 ? -8.789 3.873 24.562 1 95.19 278 LEU A C 1
ATOM 2061 O O . LEU A 1 278 ? -9.602 4.797 24.469 1 95.19 278 LEU A O 1
ATOM 2065 N N . LEU A 1 279 ? -8.336 3.209 23.531 1 94.25 279 LEU A N 1
ATOM 2066 C CA . LEU A 1 279 ? -8.781 3.541 22.188 1 94.25 279 LEU A CA 1
ATOM 2067 C C . LEU A 1 279 ? -10.258 3.197 22 1 94.25 279 LEU A C 1
ATOM 2069 O O . LEU A 1 279 ? -10.992 3.924 21.328 1 94.25 279 LEU A O 1
ATOM 2073 N N . SER A 1 280 ? -10.742 2.1 22.594 1 92 280 SER A N 1
ATOM 2074 C CA . SER A 1 280 ? -12.156 1.756 22.562 1 92 280 SER A CA 1
ATOM 2075 C C . SER A 1 280 ? -13 2.814 23.266 1 92 280 SER A C 1
ATOM 2077 O O . SER A 1 280 ? -14.094 3.145 22.797 1 92 280 SER A O 1
ATOM 2079 N N . ALA A 1 281 ? -12.477 3.303 24.359 1 92.56 281 ALA A N 1
ATOM 2080 C CA . ALA A 1 281 ? -13.18 4.367 25.078 1 92.56 281 ALA A CA 1
ATOM 2081 C C . ALA A 1 281 ? -13.297 5.617 24.219 1 92.56 281 ALA A C 1
ATOM 2083 O O . ALA A 1 281 ? -14.336 6.289 24.219 1 92.56 281 ALA A O 1
ATOM 2084 N N . GLN A 1 282 ? -12.234 5.973 23.578 1 93.19 282 GLN A N 1
ATOM 2085 C CA . GLN A 1 282 ? -12.305 7.105 22.656 1 93.19 282 GLN A CA 1
ATOM 2086 C C . GLN A 1 282 ? -13.328 6.852 21.547 1 93.19 282 GLN A C 1
ATOM 2088 O O . GLN A 1 282 ? -14.062 7.758 21.172 1 93.19 282 GLN A O 1
ATOM 2093 N N . ALA A 1 283 ? -13.273 5.648 21.016 1 90.69 283 ALA A N 1
ATOM 2094 C CA . ALA A 1 283 ? -14.227 5.301 19.953 1 90.69 283 ALA A CA 1
ATOM 2095 C C . ALA A 1 283 ? -15.664 5.492 20.438 1 90.69 283 ALA A C 1
ATOM 2097 O O . ALA A 1 283 ? -16.516 5.977 19.688 1 90.69 283 ALA A O 1
ATOM 2098 N N . ASP A 1 284 ? -15.93 5.172 21.656 1 91.25 284 ASP A N 1
ATOM 2099 C CA . ASP A 1 284 ? -17.25 5.352 22.25 1 91.25 284 ASP A CA 1
ATOM 2100 C C . ASP A 1 284 ? -17.594 6.832 22.375 1 91.25 284 ASP A C 1
ATOM 2102 O O . ASP A 1 284 ? -18.719 7.238 22.062 1 91.25 284 ASP A O 1
ATOM 2106 N N . MET A 1 285 ? -16.609 7.551 22.844 1 91.19 285 MET A N 1
ATOM 2107 C CA . MET A 1 285 ? -16.812 8.992 23.016 1 91.19 285 MET A CA 1
ATOM 2108 C C . MET A 1 285 ? -17.141 9.656 21.688 1 91.19 285 MET A C 1
ATOM 2110 O O . MET A 1 285 ? -17.922 10.617 21.641 1 91.19 285 MET A O 1
ATOM 2114 N N . GLU A 1 286 ? -16.609 9.133 20.625 1 90.38 286 GLU A N 1
ATOM 2115 C CA . GLU A 1 286 ? -16.75 9.758 19.312 1 90.38 286 GLU A CA 1
ATOM 2116 C C . GLU A 1 286 ? -17.812 9.047 18.484 1 90.38 286 GLU A C 1
ATOM 2118 O O . GLU A 1 286 ? -17.922 9.281 17.281 1 90.38 286 GLU A O 1
ATOM 2123 N N . ALA A 1 287 ? -18.578 8.188 19.031 1 87.12 287 ALA A N 1
ATOM 2124 C CA . ALA A 1 287 ? -19.5 7.293 18.312 1 87.12 287 ALA A CA 1
ATOM 2125 C C . ALA A 1 287 ? -20.531 8.086 17.516 1 87.12 287 ALA A C 1
ATOM 2127 O O . ALA A 1 287 ? -20.828 7.758 16.375 1 87.12 287 ALA A O 1
ATOM 2128 N N . GLU A 1 288 ? -21.047 9.117 18.125 1 85.62 288 GLU A N 1
ATOM 2129 C CA . GLU A 1 288 ? -22.094 9.898 17.469 1 85.62 288 GLU A CA 1
ATOM 2130 C C . GLU A 1 288 ? -21.562 10.625 16.25 1 85.62 288 GLU A C 1
ATOM 2132 O O . GLU A 1 288 ? -22.188 10.617 15.188 1 85.62 288 GLU A O 1
ATOM 2137 N N . ARG A 1 289 ? -20.469 11.188 16.422 1 85.19 289 ARG A N 1
ATOM 2138 C CA . ARG A 1 289 ? -19.828 11.883 15.305 1 85.19 289 ARG A CA 1
ATOM 2139 C C . ARG A 1 289 ? -19.5 10.914 14.172 1 85.19 289 ARG A C 1
ATOM 2141 O O . ARG A 1 289 ? -19.75 11.203 13 1 85.19 289 ARG A O 1
ATOM 2148 N N . ARG A 1 290 ? -19.016 9.844 14.484 1 81.94 290 ARG A N 1
ATOM 2149 C CA . ARG A 1 290 ? -18.641 8.828 13.508 1 81.94 290 ARG A CA 1
ATOM 2150 C C . ARG A 1 290 ? -19.859 8.281 12.781 1 81.94 290 ARG A C 1
ATOM 2152 O O . ARG A 1 290 ? -19.812 8.039 11.578 1 81.94 290 ARG A O 1
ATOM 2159 N N . ALA A 1 291 ? -20.906 8.133 13.531 1 80.31 291 ALA A N 1
ATOM 2160 C CA . ALA A 1 291 ? -22.141 7.648 12.93 1 80.31 291 ALA A CA 1
ATOM 2161 C C . ALA A 1 291 ? -22.656 8.617 11.875 1 80.31 291 ALA A C 1
ATOM 2163 O O . ALA A 1 291 ? -23.281 8.203 10.891 1 80.31 291 ALA A O 1
ATOM 2164 N N . LYS A 1 292 ? -22.281 9.859 12.062 1 79 292 LYS A N 1
ATOM 2165 C CA . LYS A 1 292 ? -22.703 10.891 11.117 1 79 292 LYS A CA 1
ATOM 2166 C C . LYS A 1 292 ? -21.672 11.047 9.992 1 79 292 LYS A C 1
ATOM 2168 O O . LYS A 1 292 ? -21.828 11.914 9.133 1 79 292 LYS A O 1
ATOM 2173 N N . GLY A 1 293 ? -20.656 10.242 10.031 1 75.62 293 GLY A N 1
ATOM 2174 C CA . GLY A 1 293 ? -19.625 10.32 9 1 75.62 293 GLY A CA 1
ATOM 2175 C C . GLY A 1 293 ? -18.641 11.453 9.227 1 75.62 293 GLY A C 1
ATOM 2176 O O . GLY A 1 293 ? -17.875 11.805 8.328 1 75.62 293 GLY A O 1
ATOM 2177 N N . GLU A 1 294 ? -18.672 11.984 10.398 1 80.56 294 GLU A N 1
ATOM 2178 C CA . GLU A 1 294 ? -17.766 13.078 10.727 1 80.56 294 GLU A CA 1
ATOM 2179 C C . GLU A 1 294 ? -16.422 12.539 11.242 1 80.56 294 GLU A C 1
ATOM 2181 O O . GLU A 1 294 ? -16.375 11.484 11.867 1 80.56 294 GLU A O 1
ATOM 2186 N N . ALA A 1 295 ? -15.398 13.281 10.938 1 83 295 ALA A N 1
ATOM 2187 C CA . ALA A 1 295 ? -14.078 12.898 11.43 1 83 295 ALA A CA 1
ATOM 2188 C C . ALA A 1 295 ? -13.969 13.102 12.938 1 83 295 ALA A C 1
ATOM 2190 O O . ALA A 1 295 ? -14.523 14.062 13.477 1 83 295 ALA A O 1
ATOM 2191 N N . PRO A 1 296 ? -13.211 12.164 13.578 1 86.12 296 PRO A N 1
ATOM 2192 C CA . PRO A 1 296 ? -12.898 12.43 14.984 1 86.12 296 PRO A CA 1
ATOM 2193 C C . PRO A 1 296 ? -12.156 13.75 15.188 1 86.12 296 PRO A C 1
ATOM 2195 O O . PRO A 1 296 ? -11.297 14.109 14.383 1 86.12 296 PRO A O 1
ATOM 2198 N N . ASN A 1 297 ? -12.586 14.547 16.188 1 88.12 297 ASN A N 1
ATOM 2199 C CA . ASN A 1 297 ? -11.945 15.844 16.391 1 88.12 297 ASN A CA 1
ATOM 2200 C C . ASN A 1 297 ? -11.82 16.188 17.875 1 88.12 297 ASN A C 1
ATOM 2202 O O . ASN A 1 297 ? -11.594 17.344 18.234 1 88.12 297 ASN A O 1
ATOM 2206 N N . SER A 1 298 ? -11.898 15.188 18.688 1 92.75 298 SER A N 1
ATOM 2207 C CA . SER A 1 298 ? -11.922 15.453 20.125 1 92.75 298 SER A CA 1
ATOM 2208 C C . SER A 1 298 ? -10.539 15.844 20.625 1 92.75 298 SER A C 1
ATOM 2210 O O . SER A 1 298 ? -10.422 16.656 21.547 1 92.75 298 SER A O 1
ATOM 2212 N N . PHE A 1 299 ? -9.602 15.227 20.047 1 96.56 299 PHE A N 1
ATOM 2213 C CA . PHE A 1 299 ? -8.258 15.406 20.594 1 96.56 299 PHE A CA 1
ATOM 2214 C C . PHE A 1 299 ? -7.352 16.094 19.578 1 96.56 299 PHE A C 1
ATOM 2216 O O . PHE A 1 299 ? -6.953 15.492 18.578 1 96.56 299 PHE A O 1
ATOM 2223 N N . THR A 1 300 ? -7.012 17.297 19.812 1 97.44 300 THR A N 1
ATOM 2224 C CA . THR A 1 300 ? -6.141 18.125 19 1 97.44 300 THR A CA 1
ATOM 2225 C C . THR A 1 300 ? -5.18 18.938 19.875 1 97.44 300 THR A C 1
ATOM 2227 O O . THR A 1 300 ? -5.375 19.031 21.078 1 97.44 300 THR A O 1
ATOM 2230 N N . PRO A 1 301 ? -4.094 19.438 19.312 1 98.38 301 PRO A N 1
ATOM 2231 C CA . PRO A 1 301 ? -3.164 20.25 20.109 1 98.38 301 PRO A CA 1
ATOM 2232 C C . PRO A 1 301 ? -3.857 21.391 20.859 1 98.38 301 PRO A C 1
ATOM 2234 O O . PRO A 1 301 ? -4.82 21.969 20.344 1 98.38 301 PRO A O 1
ATOM 2237 N N . VAL A 1 302 ? -3.322 21.703 22.047 1 98.25 302 VAL A N 1
ATOM 2238 C CA . VAL A 1 302 ? -3.922 22.703 22.938 1 98.25 302 VAL A CA 1
ATOM 2239 C C . VAL A 1 302 ? -2.951 23.859 23.141 1 98.25 302 VAL A C 1
ATOM 2241 O O . VAL A 1 302 ? -1.733 23.672 23.047 1 98.25 302 VAL A O 1
ATOM 2244 N N . LEU A 1 303 ? -3.541 25.031 23.328 1 97.81 303 LEU A N 1
ATOM 2245 C CA . LEU A 1 303 ? -2.713 26.141 23.766 1 97.81 303 LEU A CA 1
ATOM 2246 C C . LEU A 1 303 ? -2.328 25.984 25.234 1 97.81 303 LEU A C 1
ATOM 2248 O O . LEU A 1 303 ? -2.936 26.594 26.109 1 97.81 303 LEU A O 1
ATOM 2252 N N . ASP A 1 304 ? -1.222 25.281 25.5 1 95.62 304 ASP A N 1
ATOM 2253 C CA . ASP A 1 304 ? -0.866 24.938 26.875 1 95.62 304 ASP A CA 1
ATOM 2254 C C . ASP A 1 304 ? -0.014 26.031 27.516 1 95.62 304 ASP A C 1
ATOM 2256 O O . ASP A 1 304 ? 0.205 26.016 28.734 1 95.62 304 ASP A O 1
ATOM 2260 N N . GLY A 1 305 ? 0.569 26.953 26.703 1 94.88 305 GLY A N 1
ATOM 2261 C CA . GLY A 1 305 ? 1.359 28.062 27.219 1 94.88 305 GLY A CA 1
ATOM 2262 C C . GLY A 1 305 ? 2.818 27.703 27.422 1 94.88 305 GLY A C 1
ATOM 2263 O O . GLY A 1 305 ? 3.643 28.578 27.703 1 94.88 305 GLY A O 1
ATOM 2264 N N . VAL A 1 306 ? 3.176 26.484 27.219 1 94.5 306 VAL A N 1
ATOM 2265 C CA . VAL A 1 306 ? 4.543 26.031 27.453 1 94.5 306 VAL A CA 1
ATOM 2266 C C . VAL A 1 306 ? 5.148 25.547 26.141 1 94.5 306 VAL A C 1
ATOM 2268 O O . VAL A 1 306 ? 5.957 26.234 25.516 1 94.5 306 VAL A O 1
ATOM 2271 N N . ALA A 1 307 ? 4.605 24.484 25.625 1 97.06 307 ALA A N 1
ATOM 2272 C CA . ALA A 1 307 ? 5.07 23.984 24.344 1 97.06 307 ALA A CA 1
ATOM 2273 C C . ALA A 1 307 ? 4.652 24.922 23.203 1 97.06 307 ALA A C 1
ATOM 2275 O O . ALA A 1 307 ? 5.398 25.109 22.25 1 97.06 307 ALA A O 1
ATOM 2276 N N . LEU A 1 308 ? 3.496 25.438 23.375 1 97.94 308 LEU A N 1
ATOM 2277 C CA . LEU A 1 308 ? 2.939 26.406 22.453 1 97.94 308 LEU A CA 1
ATOM 2278 C C . LEU A 1 308 ? 2.482 27.656 23.172 1 97.94 308 LEU A C 1
ATOM 2280 O O . LEU A 1 308 ? 1.334 27.75 23.625 1 97.94 308 LEU A O 1
ATOM 2284 N N . PRO A 1 309 ? 3.281 28.672 23.219 1 96.81 309 PRO A N 1
ATOM 2285 C CA . PRO A 1 309 ? 2.994 29.859 24 1 96.81 309 PRO A CA 1
ATOM 2286 C C . PRO A 1 309 ? 1.935 30.75 23.359 1 96.81 309 PRO A C 1
ATOM 2288 O O . PRO A 1 309 ? 1.413 31.672 24.016 1 96.81 309 PRO A O 1
ATOM 2291 N N . ARG A 1 310 ? 1.646 30.516 22.094 1 97.06 310 ARG A N 1
ATOM 2292 C CA . ARG A 1 310 ? 0.675 31.297 21.344 1 97.06 310 ARG A CA 1
ATOM 2293 C C . ARG A 1 310 ? 0.018 30.453 20.25 1 97.06 310 ARG A C 1
ATOM 2295 O O . ARG A 1 310 ? 0.53 29.391 19.891 1 97.06 310 ARG A O 1
ATOM 2302 N N . HIS A 1 311 ? -1.091 30.984 19.781 1 98.19 311 HIS A N 1
ATOM 2303 C CA . HIS A 1 311 ? -1.654 30.344 18.594 1 98.19 311 HIS A CA 1
ATOM 2304 C C . HIS A 1 311 ? -0.711 30.469 17.406 1 98.19 311 HIS A C 1
ATOM 2306 O O . HIS A 1 311 ? -0 31.469 17.266 1 98.19 311 HIS A O 1
ATOM 2312 N N . PRO A 1 312 ? -0.574 29.5 16.5 1 98 312 PRO A N 1
ATOM 2313 C CA . PRO A 1 312 ? 0.448 29.422 15.453 1 98 312 PRO A CA 1
ATOM 2314 C C . PRO A 1 312 ? 0.425 30.609 14.508 1 98 312 PRO A C 1
ATOM 2316 O O . PRO A 1 312 ? 1.476 31.188 14.195 1 98 312 PRO A O 1
ATOM 2319 N N . PHE A 1 313 ? -0.736 31.062 14.047 1 98.38 313 PHE A N 1
ATOM 2320 C CA . PHE A 1 313 ? -0.811 32.125 13.055 1 98.38 313 PHE A CA 1
ATOM 2321 C C . PHE A 1 313 ? -1.952 33.094 13.375 1 98.38 313 PHE A C 1
ATOM 2323 O O . PHE A 1 313 ? -2.619 33.594 12.469 1 98.38 313 PHE A O 1
ATOM 2330 N N . ASP A 1 314 ? -2.174 33.25 14.531 1 97.81 314 ASP A N 1
ATOM 2331 C CA . ASP A 1 314 ? -3.199 34.188 14.977 1 97.81 314 ASP A CA 1
ATOM 2332 C C . ASP A 1 314 ? -2.719 35 16.172 1 97.81 314 ASP A C 1
ATOM 2334 O O . ASP A 1 314 ? -2.215 34.438 17.156 1 97.81 314 ASP A O 1
ATOM 2338 N N . PRO A 1 315 ? -2.828 36.188 16.219 1 96.94 315 PRO A N 1
ATOM 2339 C CA . PRO A 1 315 ? -3.363 37.031 15.148 1 96.94 315 PRO A CA 1
ATOM 2340 C C . PRO A 1 315 ? -2.363 37.281 14.016 1 96.94 315 PRO A C 1
ATOM 2342 O O . PRO A 1 315 ? -2.74 37.75 12.945 1 96.94 315 PRO A O 1
ATOM 2345 N N . ASP A 1 316 ? -1.087 37.062 14.273 1 97.75 316 ASP A N 1
ATOM 2346 C CA . ASP A 1 316 ? -0.01 37.25 13.305 1 97.75 316 ASP A CA 1
ATOM 2347 C C . ASP A 1 316 ? 0.829 35.969 13.18 1 97.75 316 ASP A C 1
ATOM 2349 O O . ASP A 1 316 ? 0.543 34.969 13.836 1 97.75 316 ASP A O 1
ATOM 2353 N N . ALA A 1 317 ? 1.777 36 12.266 1 98.19 317 ALA A N 1
ATOM 2354 C CA . ALA A 1 317 ? 2.691 34.875 12.102 1 98.19 317 ALA A CA 1
ATOM 2355 C C . ALA A 1 317 ? 3.709 34.812 13.242 1 98.19 317 ALA A C 1
ATOM 2357 O O . ALA A 1 317 ? 4.051 35.844 13.82 1 98.19 317 ALA A O 1
ATOM 2358 N N . PRO A 1 318 ? 4.098 33.625 13.586 1 98.06 318 PRO A N 1
ATOM 2359 C CA . PRO A 1 318 ? 5.016 33.5 14.719 1 98.06 318 PRO A CA 1
ATOM 2360 C C . PRO A 1 318 ? 6.406 34.062 14.422 1 98.06 318 PRO A C 1
ATOM 2362 O O . PRO A 1 318 ? 7.031 33.656 13.43 1 98.06 318 PRO A O 1
ATOM 2365 N N . GLN A 1 319 ? 6.977 34.812 15.312 1 97.69 319 GLN A N 1
ATOM 2366 C CA . GLN A 1 319 ? 8.289 35.438 15.18 1 97.69 319 GLN A CA 1
ATOM 2367 C C . GLN A 1 319 ? 9.406 34.406 15.281 1 97.69 319 GLN A C 1
ATOM 2369 O O . GLN A 1 319 ? 10.453 34.562 14.656 1 97.69 319 GLN A O 1
ATOM 2374 N N . VAL A 1 320 ? 9.117 33.406 16.016 1 97.69 320 VAL A N 1
ATOM 2375 C CA . VAL A 1 320 ? 10.141 32.406 16.312 1 97.69 320 VAL A CA 1
ATOM 2376 C C . VAL A 1 320 ? 10.602 31.734 15.016 1 97.69 320 VAL A C 1
ATOM 2378 O O . VAL A 1 320 ? 11.742 31.266 14.922 1 97.69 320 VAL A O 1
ATOM 2381 N N . SER A 1 321 ? 9.789 31.75 13.938 1 97.5 321 SER A N 1
ATOM 2382 C CA . SER A 1 321 ? 10.148 31.156 12.656 1 97.5 321 SER A CA 1
ATOM 2383 C C . SER A 1 321 ? 10.102 32.188 11.539 1 97.5 321 SER A C 1
ATOM 2385 O O . SER A 1 321 ? 9.797 31.859 10.391 1 97.5 321 SER A O 1
ATOM 2387 N N . ALA A 1 322 ? 10.367 33.438 11.852 1 97.94 322 ALA A N 1
ATOM 2388 C CA . ALA A 1 322 ? 10.297 34.531 10.891 1 97.94 322 ALA A CA 1
ATOM 2389 C C . ALA A 1 322 ? 11.258 34.312 9.727 1 97.94 322 ALA A C 1
ATOM 2391 O O . ALA A 1 322 ? 10.969 34.719 8.594 1 97.94 322 ALA A O 1
ATOM 2392 N N . ASP A 1 323 ? 12.367 33.688 9.984 1 97.88 323 ASP A N 1
ATOM 2393 C CA . ASP A 1 323 ? 13.422 33.531 8.992 1 97.88 323 ASP A CA 1
ATOM 2394 C C . ASP A 1 323 ? 13.203 32.25 8.148 1 97.88 323 ASP A C 1
ATOM 2396 O O . ASP A 1 323 ? 14.023 31.922 7.293 1 97.88 323 ASP A O 1
ATOM 2400 N N . VAL A 1 324 ? 12.102 31.531 8.32 1 98.75 324 VAL A N 1
ATOM 2401 C CA . VAL A 1 324 ? 11.828 30.266 7.629 1 98.75 324 VAL A CA 1
ATOM 2402 C C . VAL A 1 324 ? 10.914 30.531 6.43 1 98.75 324 VAL A C 1
ATOM 2404 O O . VAL A 1 324 ? 9.734 30.844 6.598 1 98.75 324 VAL A O 1
ATOM 2407 N N . PRO A 1 325 ? 11.461 30.406 5.172 1 98.75 325 PRO A N 1
ATOM 2408 C CA . PRO A 1 325 ? 10.562 30.484 4.016 1 98.75 325 PRO A CA 1
ATOM 2409 C C . PRO A 1 325 ? 9.5 29.391 4.02 1 98.75 325 PRO A C 1
ATOM 2411 O O . PRO A 1 325 ? 9.727 28.297 4.539 1 98.75 325 PRO A O 1
ATOM 2414 N N . MET A 1 326 ? 8.375 29.75 3.418 1 98.5 326 MET A N 1
ATOM 2415 C CA . MET A 1 326 ? 7.246 28.828 3.533 1 98.5 326 MET A CA 1
ATOM 2416 C C . MET A 1 326 ? 6.426 28.812 2.246 1 98.5 326 MET A C 1
ATOM 2418 O O . MET A 1 326 ? 6.309 29.828 1.565 1 98.5 326 MET A O 1
ATOM 2422 N N . ILE A 1 327 ? 5.91 27.625 1.869 1 98.88 327 ILE A N 1
ATOM 2423 C CA . ILE A 1 327 ? 4.867 27.469 0.859 1 98.88 327 ILE A CA 1
ATOM 2424 C C . ILE A 1 327 ? 3.541 27.125 1.533 1 98.88 327 ILE A C 1
ATOM 2426 O O . ILE A 1 327 ? 3.488 26.266 2.416 1 98.88 327 ILE A O 1
ATOM 2430 N N . VAL A 1 328 ? 2.48 27.828 1.182 1 98.75 328 VAL A N 1
ATOM 2431 C CA . VAL A 1 328 ? 1.114 27.531 1.601 1 98.75 328 VAL A CA 1
ATOM 2432 C C . VAL A 1 328 ? 0.277 27.141 0.388 1 98.75 328 VAL A C 1
ATOM 2434 O O . VAL A 1 328 ? 0.335 27.797 -0.657 1 98.75 328 VAL A O 1
ATOM 2437 N N . SER A 1 329 ? -0.482 26.016 0.565 1 98.38 329 SER A N 1
ATOM 2438 C CA . SER A 1 329 ? -1.227 25.609 -0.622 1 98.38 329 SER A CA 1
ATOM 2439 C C . SER A 1 329 ? -2.641 25.156 -0.263 1 98.38 329 SER A C 1
ATOM 2441 O O . SER A 1 329 ? -2.932 24.875 0.901 1 98.38 329 SER A O 1
ATOM 2443 N N . THR A 1 330 ? -3.535 25.203 -1.237 1 98.25 330 THR A N 1
ATOM 2444 C CA . THR A 1 330 ? -4.867 24.609 -1.239 1 98.25 330 THR A CA 1
ATOM 2445 C C . THR A 1 330 ? -5.164 23.953 -2.584 1 98.25 330 THR A C 1
ATOM 2447 O O . THR A 1 330 ? -4.379 24.062 -3.523 1 98.25 330 THR A O 1
ATOM 2450 N N . THR A 1 331 ? -6.188 23.219 -2.59 1 98.19 331 THR A N 1
ATOM 2451 C CA . THR A 1 331 ? -6.719 22.688 -3.844 1 98.19 331 THR A CA 1
ATOM 2452 C C . THR A 1 331 ? -8.062 23.344 -4.176 1 98.19 331 THR A C 1
ATOM 2454 O O . THR A 1 331 ? -8.75 23.844 -3.287 1 98.19 331 THR A O 1
ATOM 2457 N N . LEU A 1 33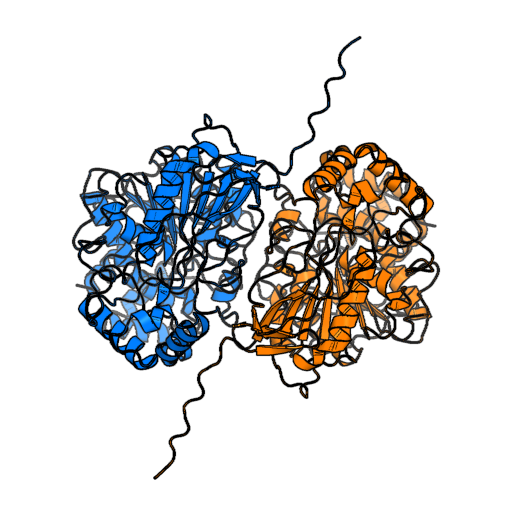2 ? -8.406 23.344 -5.359 1 98.25 332 LEU A N 1
ATOM 2458 C CA . LEU A 1 332 ? -9.555 24.125 -5.812 1 98.25 332 LEU A CA 1
ATOM 2459 C C . LEU A 1 332 ? -10.852 23.594 -5.203 1 98.25 332 LEU A C 1
ATOM 2461 O O . LEU A 1 332 ? -11.711 24.359 -4.773 1 98.25 332 LEU A O 1
ATOM 2465 N N . ASP A 1 333 ? -10.984 22.312 -5.18 1 97.81 333 ASP A N 1
ATOM 2466 C CA . ASP A 1 333 ? -12.219 21.656 -4.742 1 97.81 333 ASP A CA 1
ATOM 2467 C C . ASP A 1 333 ? -12.008 20.891 -3.438 1 97.81 333 ASP A C 1
ATOM 2469 O O . ASP A 1 333 ? -12.383 19.719 -3.33 1 97.81 333 ASP A O 1
ATOM 2473 N N . GLU A 1 334 ? -11.438 21.547 -2.426 1 96.94 334 GLU A N 1
ATOM 2474 C CA . GLU A 1 334 ? -11.023 20.969 -1.15 1 96.94 334 GLU A CA 1
ATOM 2475 C C . GLU A 1 334 ? -12.117 20.094 -0.558 1 96.94 334 GLU A C 1
ATOM 2477 O O . GLU A 1 334 ? -11.859 18.969 -0.138 1 96.94 334 GLU A O 1
ATOM 2482 N N . ARG A 1 335 ? -13.312 20.469 -0.636 1 95.38 335 ARG A N 1
ATOM 2483 C CA . ARG A 1 335 ? -14.328 19.875 0.235 1 95.38 335 ARG A CA 1
ATOM 2484 C C . ARG A 1 335 ? -15.078 18.766 -0.472 1 95.38 335 ARG A C 1
ATOM 2486 O O . ARG A 1 335 ? -15.992 18.156 0.1 1 95.38 335 ARG A O 1
ATOM 2493 N N . THR A 1 336 ? -14.68 18.406 -1.676 1 95.12 336 THR A N 1
ATOM 2494 C CA . THR A 1 336 ? -15.352 17.328 -2.375 1 95.12 336 THR A CA 1
ATOM 2495 C C . THR A 1 336 ? -15.125 16 -1.649 1 95.12 336 THR A C 1
ATOM 2497 O O . THR A 1 336 ? -15.945 15.078 -1.752 1 95.12 336 THR A O 1
ATOM 2500 N N . TYR A 1 337 ? -14.078 15.875 -0.875 1 89.56 337 TYR A N 1
ATOM 2501 C CA . TYR A 1 337 ? -13.734 14.617 -0.224 1 89.56 337 TYR A CA 1
ATOM 2502 C C . TYR A 1 337 ? -14.734 14.289 0.886 1 89.56 337 TYR A C 1
ATOM 2504 O O . TYR A 1 337 ? -14.867 13.133 1.285 1 89.56 337 TYR A O 1
ATOM 2512 N N . ARG A 1 338 ? -15.422 15.234 1.411 1 83.94 338 ARG A N 1
ATOM 2513 C CA . ARG A 1 338 ? -16.328 15.023 2.537 1 83.94 338 ARG A CA 1
ATOM 2514 C C . ARG A 1 338 ? -17.781 15.023 2.08 1 83.94 338 ARG A C 1
ATOM 2516 O O . ARG A 1 338 ? -18.688 14.719 2.861 1 83.94 338 ARG A O 1
ATOM 2523 N N . GLN A 1 339 ? -17.969 15.453 0.826 1 85.5 339 GLN A N 1
ATOM 2524 C CA . GLN A 1 339 ? -19.328 15.516 0.302 1 85.5 339 GLN A CA 1
ATOM 2525 C C . GLN A 1 339 ? -19.703 14.234 -0.429 1 85.5 339 GLN A C 1
ATOM 2527 O O . GLN A 1 339 ? -18.875 13.664 -1.153 1 85.5 339 GLN A O 1
ATOM 2532 N N . ARG A 1 340 ? -20.875 13.672 -0.189 1 82.94 340 ARG A N 1
ATOM 2533 C CA . ARG A 1 340 ? -21.281 12.406 -0.791 1 82.94 340 ARG A CA 1
ATOM 2534 C C . ARG A 1 340 ? -22.516 12.586 -1.675 1 82.94 340 ARG A C 1
ATOM 2536 O O . ARG A 1 340 ? -23 11.625 -2.266 1 82.94 340 ARG A O 1
ATOM 2543 N N . ASN A 1 341 ? -22.969 13.812 -1.76 1 91.75 341 ASN A N 1
ATOM 2544 C CA . ASN A 1 341 ? -24.188 14.078 -2.533 1 91.75 341 ASN A CA 1
ATOM 2545 C C . ASN A 1 341 ? -23.859 14.406 -3.988 1 91.75 341 ASN A C 1
ATOM 2547 O O . ASN A 1 341 ? -24.188 15.484 -4.48 1 91.75 341 ASN A O 1
ATOM 2551 N N . PHE A 1 342 ? -23.438 13.492 -4.77 1 91.88 342 PHE A N 1
ATOM 2552 C CA . PHE A 1 342 ? -22.969 13.664 -6.141 1 91.88 342 PHE A CA 1
ATOM 2553 C C . PHE A 1 342 ? -24.109 14.078 -7.055 1 91.88 342 PHE A C 1
ATOM 2555 O O . PHE A 1 342 ? -23.891 14.625 -8.133 1 91.88 342 PHE A O 1
ATOM 2562 N N . ASN A 1 343 ? -25.359 13.844 -6.625 1 94.38 343 ASN A N 1
ATOM 2563 C CA . ASN A 1 343 ? -26.531 14.164 -7.434 1 94.38 343 ASN A CA 1
ATOM 2564 C C . ASN A 1 343 ? -27.125 15.516 -7.051 1 94.38 343 ASN A C 1
ATOM 2566 O O . ASN A 1 343 ? -28.297 15.797 -7.34 1 94.38 343 ASN A O 1
ATOM 2570 N N . GLU A 1 344 ? -26.359 16.281 -6.387 1 96.44 344 GLU A N 1
ATOM 2571 C CA . GLU A 1 344 ? -26.812 17.641 -6.039 1 96.44 344 GLU A CA 1
ATOM 2572 C C . GLU A 1 344 ? -27.375 18.359 -7.254 1 96.44 344 GLU A C 1
ATOM 2574 O O . GLU A 1 344 ? -27 18.062 -8.391 1 96.44 344 GLU A O 1
ATOM 2579 N N . THR A 1 345 ? -28.359 19.359 -6.941 1 97.94 345 THR A N 1
ATOM 2580 C CA . THR A 1 345 ? -29.016 20.125 -7.996 1 97.94 345 THR A CA 1
ATOM 2581 C C . THR A 1 345 ? -28.703 21.609 -7.848 1 97.94 345 THR A C 1
ATOM 2583 O O . THR A 1 345 ? -28.25 22.047 -6.797 1 97.94 345 THR A O 1
ATOM 2586 N N . TRP A 1 346 ? -28.984 22.344 -8.914 1 98.12 346 TRP A N 1
ATOM 2587 C CA . TRP A 1 346 ? -28.781 23.781 -8.859 1 98.12 346 TRP A CA 1
ATOM 2588 C C . TRP A 1 346 ? -29.688 24.422 -7.797 1 98.12 346 TRP A C 1
ATOM 2590 O O . TRP A 1 346 ? -29.297 25.391 -7.145 1 98.12 346 TRP A O 1
ATOM 2600 N N . ASP A 1 347 ? -30.859 23.891 -7.602 1 98.12 347 ASP A N 1
ATOM 2601 C CA . ASP A 1 347 ? -31.75 24.375 -6.547 1 98.12 347 ASP A CA 1
ATOM 2602 C C . ASP A 1 347 ? -31.125 24.156 -5.168 1 98.12 347 ASP A C 1
ATOM 2604 O O . ASP A 1 347 ? -31.25 25.016 -4.289 1 98.12 347 ASP A O 1
ATOM 2608 N N . GLY A 1 348 ? -30.531 23.031 -5.035 1 97.94 348 GLY A N 1
ATOM 2609 C CA . GLY A 1 348 ? -29.859 22.75 -3.783 1 97.94 348 GLY A CA 1
ATOM 2610 C C . GLY A 1 348 ? -28.703 23.703 -3.51 1 97.94 348 GLY A C 1
ATOM 2611 O O . GLY A 1 348 ? -28.547 24.188 -2.385 1 97.94 348 GLY A O 1
ATOM 2612 N N . VAL A 1 349 ? -27.953 24 -4.5 1 98.38 349 VAL A N 1
ATOM 2613 C CA . VAL A 1 349 ? -26.828 24.938 -4.367 1 98.38 349 VAL A CA 1
ATOM 2614 C C . VAL A 1 349 ? -27.344 26.312 -3.996 1 98.38 349 VAL A C 1
ATOM 2616 O O . VAL A 1 349 ? -26.781 26.984 -3.123 1 98.38 349 VAL A O 1
ATOM 2619 N N . LEU A 1 350 ? -28.406 26.672 -4.676 1 98.12 350 LEU A N 1
ATOM 2620 C CA . LEU A 1 350 ? -28.984 27.984 -4.414 1 98.12 350 LEU A CA 1
ATOM 2621 C C . LEU A 1 350 ? -29.484 28.078 -2.977 1 98.12 350 LEU A C 1
ATOM 2623 O O . LEU A 1 350 ? -29.312 29.125 -2.324 1 98.12 350 LEU A O 1
ATOM 2627 N N . LYS A 1 351 ? -30.094 27.062 -2.5 1 97.81 351 LYS A N 1
ATOM 2628 C CA . LYS A 1 351 ? -30.594 27.031 -1.125 1 97.81 351 LYS A CA 1
ATOM 2629 C C . LYS A 1 351 ? -29.438 27.172 -0.128 1 97.81 351 LYS A C 1
ATOM 2631 O O . LYS A 1 351 ? -29.547 27.906 0.85 1 97.81 351 LYS A O 1
ATOM 2636 N N . MET A 1 352 ? -28.406 26.453 -0.375 1 96.88 352 MET A N 1
ATOM 2637 C CA . MET A 1 352 ? -27.25 26.547 0.497 1 96.88 352 MET A CA 1
ATOM 2638 C C . MET A 1 352 ? -26.672 27.969 0.478 1 96.88 352 MET A C 1
ATOM 2640 O O . MET A 1 352 ? -26.375 28.531 1.53 1 96.88 352 MET A O 1
ATOM 2644 N N . LEU A 1 353 ? -26.562 28.547 -0.691 1 97.56 353 LEU A N 1
ATOM 2645 C CA . LEU A 1 353 ? -26.016 29.906 -0.84 1 97.56 353 LEU A CA 1
ATOM 2646 C C . LEU A 1 353 ? -26.906 30.922 -0.145 1 97.56 353 LEU A C 1
ATOM 2648 O O . LEU A 1 353 ? -26.406 31.906 0.404 1 97.56 353 LEU A O 1
ATOM 2652 N N . ALA A 1 354 ? -28.188 30.672 -0.205 1 97.31 354 ALA A N 1
ATOM 2653 C CA . ALA A 1 354 ? -29.125 31.609 0.42 1 97.31 354 ALA A CA 1
ATOM 2654 C C . ALA A 1 354 ? -28.875 31.703 1.923 1 97.31 354 ALA A C 1
ATOM 2656 O O . ALA A 1 354 ? -29.047 32.781 2.518 1 97.31 354 ALA A O 1
ATOM 2657 N N . THR A 1 355 ? -28.469 30.672 2.482 1 95.62 355 THR A N 1
ATOM 2658 C CA . THR A 1 355 ? -28.203 30.672 3.914 1 95.62 355 THR A CA 1
ATOM 2659 C C . THR A 1 355 ? -26.906 31.438 4.219 1 95.62 355 THR A C 1
ATOM 2661 O O . THR A 1 355 ? -26.688 31.875 5.352 1 95.62 355 THR A O 1
ATOM 2664 N N . ARG A 1 356 ? -26.125 31.594 3.258 1 93.81 356 ARG A N 1
ATOM 2665 C CA . ARG A 1 356 ? -24.797 32.188 3.488 1 93.81 356 ARG A CA 1
ATOM 2666 C C . ARG A 1 356 ? -24.766 33.656 3.086 1 93.81 356 ARG A C 1
ATOM 2668 O O . ARG A 1 356 ? -24.141 34.469 3.756 1 93.81 356 ARG A O 1
ATOM 2675 N N . VAL A 1 357 ? -25.438 33.906 1.977 1 95.38 357 VAL A N 1
ATOM 2676 C CA . VAL A 1 357 ? -25.281 35.25 1.434 1 95.38 357 VAL A CA 1
ATOM 2677 C C . VAL A 1 357 ? -26.656 35.906 1.234 1 95.38 357 VAL A C 1
ATOM 2679 O O . VAL A 1 357 ? -26.766 36.969 0.637 1 95.38 357 VAL A O 1
ATOM 2682 N N . GLY A 1 358 ? -27.688 35.281 1.658 1 94.56 358 GLY A N 1
ATOM 2683 C CA . GLY A 1 358 ? -29.031 35.844 1.581 1 94.56 358 GLY A CA 1
ATOM 2684 C C . GLY A 1 358 ? -29.469 36.125 0.16 1 94.56 358 GLY A C 1
ATOM 2685 O O . GLY A 1 358 ? -29.375 35.281 -0.716 1 94.56 358 GLY A O 1
ATOM 2686 N N . GLY A 1 359 ? -29.891 37.375 -0.037 1 94.06 359 GLY A N 1
ATOM 2687 C CA . GLY A 1 359 ? -30.484 37.781 -1.298 1 94.06 359 GLY A CA 1
ATOM 2688 C C . GLY A 1 359 ? -29.5 37.75 -2.455 1 94.06 359 GLY A C 1
ATOM 2689 O O . GLY A 1 359 ? -29.906 37.812 -3.617 1 94.06 359 GLY A O 1
ATOM 2690 N N . ARG A 1 360 ? -28.219 37.531 -2.168 1 95.94 360 ARG A N 1
ATOM 2691 C CA . ARG A 1 360 ? -27.219 37.562 -3.221 1 95.94 360 ARG A CA 1
ATOM 2692 C C . ARG A 1 360 ? -26.953 36.156 -3.748 1 95.94 360 ARG A C 1
ATOM 2694 O O . ARG A 1 360 ? -26.031 35.938 -4.555 1 95.94 360 ARG A O 1
ATOM 2701 N N . ALA A 1 361 ? -27.719 35.188 -3.375 1 97.81 361 ALA A N 1
ATOM 2702 C CA . ALA A 1 361 ? -27.469 33.781 -3.666 1 97.81 361 ALA A CA 1
ATOM 2703 C C . ALA A 1 361 ? -27.391 33.531 -5.172 1 97.81 361 ALA A C 1
ATOM 2705 O O . ALA A 1 361 ? -26.469 32.875 -5.656 1 97.81 361 ALA A O 1
ATOM 2706 N N . ALA A 1 362 ? -28.297 34.031 -5.906 1 97.88 362 ALA A N 1
ATOM 2707 C CA . ALA A 1 362 ? -28.344 33.812 -7.352 1 97.88 362 ALA A CA 1
ATOM 2708 C C . ALA A 1 362 ? -27.141 34.469 -8.031 1 97.88 362 ALA A C 1
ATOM 2710 O O . ALA A 1 362 ? -26.578 33.906 -8.969 1 97.88 362 ALA A O 1
ATOM 2711 N N . GLU A 1 363 ? -26.812 35.625 -7.594 1 97.31 363 GLU A N 1
ATOM 2712 C CA . GLU A 1 363 ? -25.656 36.344 -8.133 1 97.31 363 GLU A CA 1
ATOM 2713 C C . GLU A 1 363 ? -24.375 35.562 -7.906 1 97.31 363 GLU A C 1
ATOM 2715 O O . GLU A 1 363 ? -23.562 35.406 -8.82 1 97.31 363 GLU A O 1
ATOM 2720 N N . VAL A 1 364 ? -24.203 35.094 -6.703 1 97.88 364 VAL A N 1
ATOM 2721 C CA . VAL A 1 364 ? -23 34.344 -6.348 1 97.88 364 VAL A CA 1
ATOM 2722 C C . VAL A 1 364 ? -22.938 33.062 -7.145 1 97.88 364 VAL A C 1
ATOM 2724 O O . VAL A 1 364 ? -21.875 32.688 -7.648 1 97.88 364 VAL A O 1
ATOM 2727 N N . LEU A 1 365 ? -24.078 32.344 -7.254 1 98.25 365 LEU A N 1
ATOM 2728 C CA . LEU A 1 365 ? -24.125 31.125 -8.047 1 98.25 365 LEU A CA 1
ATOM 2729 C C . LEU A 1 365 ? -23.719 31.406 -9.492 1 98.25 365 LEU A C 1
ATOM 2731 O O . LEU A 1 365 ? -22.984 30.625 -10.094 1 98.25 365 LEU A O 1
ATOM 2735 N N . ASP A 1 366 ? -24.188 32.469 -10.016 1 97.94 366 ASP A N 1
ATOM 2736 C CA . ASP A 1 366 ? -23.875 32.844 -11.398 1 97.94 366 ASP A CA 1
ATOM 2737 C C . ASP A 1 366 ? -22.375 33.062 -11.578 1 97.94 366 ASP A C 1
ATOM 2739 O O . ASP A 1 366 ? -21.812 32.719 -12.617 1 97.94 366 ASP A O 1
ATOM 2743 N N . LEU A 1 367 ? -21.75 33.688 -10.609 1 97.88 367 LEU A N 1
ATOM 2744 C CA . LEU A 1 367 ? -20.312 33.906 -10.672 1 97.88 367 LEU A CA 1
ATOM 2745 C C . LEU A 1 367 ? -19.547 32.594 -10.773 1 97.88 367 LEU A C 1
ATOM 2747 O O . LEU A 1 367 ? -18.625 32.469 -11.586 1 97.88 367 LEU A O 1
ATOM 2751 N N . TYR A 1 368 ? -19.953 31.641 -10 1 98.38 368 TYR A N 1
ATOM 2752 C CA . TYR A 1 368 ? -19.281 30.344 -10 1 98.38 368 TYR A CA 1
ATOM 2753 C C . TYR A 1 368 ? -19.547 29.594 -11.297 1 98.38 368 TYR A C 1
ATOM 2755 O O . TYR A 1 368 ? -18.656 28.922 -11.828 1 98.38 368 TYR A O 1
ATOM 2763 N N . ARG A 1 369 ? -20.75 29.641 -11.781 1 98 369 ARG A N 1
ATOM 2764 C CA . ARG A 1 369 ? -21.078 28.969 -13.031 1 98 369 ARG A CA 1
ATOM 2765 C C . ARG A 1 369 ? -20.359 29.594 -14.211 1 98 369 ARG A C 1
ATOM 2767 O O . ARG A 1 369 ? -20 28.906 -15.164 1 98 369 ARG A O 1
ATOM 2774 N N . GLN A 1 370 ? -20.156 30.859 -14.141 1 97.81 370 GLN A N 1
ATOM 2775 C CA . GLN A 1 370 ? -19.422 31.547 -15.18 1 97.81 370 GLN A CA 1
ATOM 2776 C C . GLN A 1 370 ? -17.938 31.156 -15.164 1 97.81 370 GLN A C 1
ATOM 2778 O O . GLN A 1 370 ? -17.328 30.984 -16.219 1 97.81 370 GLN A O 1
ATOM 2783 N N . GLU A 1 371 ? -17.359 31 -13.992 1 97.06 371 GLU A N 1
ATOM 2784 C CA . GLU A 1 371 ? -15.977 30.578 -13.891 1 97.06 371 GLU A CA 1
ATOM 2785 C C . GLU A 1 371 ? -15.781 29.188 -14.5 1 97.06 371 GLU A C 1
ATOM 2787 O O . GLU A 1 371 ? -14.742 28.906 -15.109 1 97.06 371 GLU A O 1
ATOM 2792 N N . ASP A 1 372 ? -16.797 28.359 -14.32 1 96.81 372 ASP A N 1
ATOM 2793 C CA . ASP A 1 372 ? -16.672 26.969 -14.742 1 96.81 372 ASP A CA 1
ATOM 2794 C C . ASP A 1 372 ? -18.016 26.438 -15.281 1 96.81 372 ASP A C 1
ATOM 2796 O O . ASP A 1 372 ? -18.703 25.672 -14.609 1 96.81 372 ASP A O 1
ATOM 2800 N N . PRO A 1 373 ? -18.312 26.734 -16.484 1 96.75 373 PRO A N 1
ATOM 2801 C CA . PRO A 1 373 ? -19.625 26.422 -17.047 1 96.75 373 PRO A CA 1
ATOM 2802 C C . PRO A 1 373 ? -19.891 24.922 -17.156 1 96.75 373 PRO A C 1
ATOM 2804 O O . PRO A 1 373 ? -21.047 24.484 -17.172 1 96.75 373 PRO A O 1
ATOM 2807 N N . GLY A 1 374 ? -18.875 24.109 -17.125 1 95.25 374 GLY A N 1
ATOM 2808 C CA . GLY A 1 374 ? -19.031 22.672 -17.297 1 95.25 374 GLY A CA 1
ATOM 2809 C C . GLY A 1 374 ? -19.109 21.922 -15.984 1 95.25 374 GLY A C 1
ATOM 2810 O O . GLY A 1 374 ? -19.344 20.719 -15.969 1 95.25 374 GLY A O 1
ATOM 2811 N N . ALA A 1 375 ? -18.984 22.625 -14.859 1 96.94 375 ALA A N 1
ATOM 2812 C CA . ALA A 1 375 ? -18.969 21.969 -13.555 1 96.94 375 ALA A CA 1
ATOM 2813 C C . ALA A 1 375 ? -20.359 21.531 -13.133 1 96.94 375 ALA A C 1
ATOM 2815 O O . ALA A 1 375 ? -21.344 22.188 -13.438 1 96.94 375 ALA A O 1
ATOM 2816 N N . SER A 1 376 ? -20.453 20.375 -12.469 1 97.19 376 SER A N 1
ATOM 2817 C CA . SER A 1 376 ? -21.719 19.875 -11.922 1 97.19 376 SER A CA 1
ATOM 2818 C C . SER A 1 376 ? -22.141 20.688 -10.703 1 97.19 376 SER A C 1
ATOM 2820 O O . SER A 1 376 ? -21.328 21.375 -10.094 1 97.19 376 SER A O 1
ATOM 2822 N N . PRO A 1 377 ? -23.469 20.641 -10.352 1 98 377 PRO A N 1
ATOM 2823 C CA . PRO A 1 377 ? -23.906 21.297 -9.117 1 98 377 PRO A CA 1
ATOM 2824 C C . PRO A 1 377 ? -23.125 20.812 -7.895 1 98 377 PRO A C 1
ATOM 2826 O O . PRO A 1 377 ? -22.812 21.609 -7.004 1 98 377 PRO A O 1
ATOM 2829 N N . TYR A 1 378 ? -22.812 19.547 -7.906 1 97.31 378 TYR A N 1
ATOM 2830 C CA . TYR A 1 378 ? -22.031 18.969 -6.812 1 97.31 378 TYR A CA 1
ATOM 2831 C C . TYR A 1 378 ? -20.672 19.672 -6.691 1 97.31 378 TYR A C 1
ATOM 2833 O O . TYR A 1 378 ? -20.281 20.062 -5.594 1 97.31 378 TYR A O 1
ATOM 2841 N N . LEU A 1 379 ? -19.984 19.766 -7.785 1 97.5 379 LEU A N 1
ATOM 2842 C CA . LEU A 1 379 ? -18.656 20.359 -7.785 1 97.5 379 LEU A CA 1
ATOM 2843 C C . LEU A 1 379 ? -18.719 21.828 -7.395 1 97.5 379 LEU A C 1
ATOM 2845 O O . LEU A 1 379 ? -17.875 22.312 -6.613 1 97.5 379 LEU A O 1
ATOM 2849 N N . ILE A 1 380 ? -19.703 22.562 -7.871 1 98 380 ILE A N 1
ATOM 2850 C CA . ILE A 1 380 ? -19.844 23.984 -7.562 1 98 380 ILE A CA 1
ATOM 2851 C C . ILE A 1 380 ? -20.172 24.156 -6.082 1 98 380 ILE A C 1
ATOM 2853 O O . ILE A 1 380 ? -19.609 25.031 -5.418 1 98 380 ILE A O 1
ATOM 2857 N N . GLN A 1 381 ? -21.109 23.359 -5.594 1 97.69 381 GLN A N 1
ATOM 2858 C CA . GLN A 1 381 ? -21.406 23.406 -4.164 1 97.69 381 GLN A CA 1
ATOM 2859 C C . GLN A 1 381 ? -20.125 23.234 -3.336 1 97.69 381 GLN A C 1
ATOM 2861 O O . GLN A 1 381 ? -19.875 24.016 -2.418 1 97.69 381 GLN A O 1
ATOM 2866 N N . SER A 1 382 ? -19.359 22.234 -3.66 1 97 382 SER A N 1
ATOM 2867 C CA . SER A 1 382 ? -18.141 21.922 -2.916 1 97 382 SER A CA 1
ATOM 2868 C C . SER A 1 382 ? -17.109 23.031 -3.051 1 97 382 SER A C 1
ATOM 2870 O O . SER A 1 382 ? -16.391 23.328 -2.096 1 97 382 SER A O 1
ATOM 2872 N N . ARG A 1 383 ? -17.016 23.578 -4.215 1 97.69 383 ARG A N 1
ATOM 2873 C CA . ARG A 1 383 ? -16.078 24.672 -4.449 1 97.69 383 ARG A CA 1
ATOM 2874 C C . ARG A 1 383 ? -16.453 25.891 -3.615 1 97.69 383 ARG A C 1
ATOM 2876 O O . ARG A 1 383 ? -15.57 26.578 -3.086 1 97.69 383 ARG A O 1
ATOM 2883 N N . ILE A 1 384 ? -17.734 26.141 -3.527 1 97.38 384 ILE A N 1
ATOM 2884 C CA . ILE A 1 384 ? -18.219 27.25 -2.709 1 97.38 384 ILE A CA 1
ATOM 2885 C C . ILE A 1 384 ? -17.797 27.031 -1.255 1 97.38 384 ILE A C 1
ATOM 2887 O O . ILE A 1 384 ? -17.25 27.922 -0.617 1 97.38 384 ILE A O 1
ATOM 2891 N N . ILE A 1 385 ? -18.078 25.859 -0.78 1 96.25 385 ILE A N 1
ATOM 2892 C CA . ILE A 1 385 ? -17.703 25.516 0.594 1 96.25 385 ILE A CA 1
ATOM 2893 C C . ILE A 1 385 ? -16.188 25.609 0.761 1 96.25 385 ILE A C 1
ATOM 2895 O O . ILE A 1 385 ? -15.703 26.109 1.774 1 96.25 385 ILE A O 1
ATOM 2899 N N . SER A 1 386 ? -15.438 25.172 -0.25 1 96.94 386 SER A N 1
ATOM 2900 C CA . SER A 1 386 ? -13.984 25.234 -0.227 1 96.94 386 SER A CA 1
ATOM 2901 C C . SER A 1 386 ? -13.484 26.672 -0.138 1 96.94 386 SER A C 1
ATOM 2903 O O . SER A 1 386 ? -12.586 26.984 0.643 1 96.94 386 SER A O 1
ATOM 2905 N N . ASP A 1 387 ? -14.094 27.484 -0.903 1 97.06 387 ASP A N 1
ATOM 2906 C CA . ASP A 1 387 ? -13.672 28.891 -0.941 1 97.06 387 ASP A CA 1
ATOM 2907 C C . ASP A 1 387 ? -13.977 29.594 0.383 1 97.06 387 ASP A C 1
ATOM 2909 O O . ASP A 1 387 ? -13.227 30.469 0.806 1 97.06 387 ASP A O 1
ATOM 2913 N N . GLN A 1 388 ? -15.055 29.203 0.978 1 93.06 388 GLN A N 1
ATOM 2914 C CA . GLN A 1 388 ? -15.383 29.766 2.285 1 93.06 388 GLN A CA 1
ATOM 2915 C C . GLN A 1 388 ? -14.328 29.391 3.322 1 93.06 388 GLN A C 1
ATOM 2917 O O . GLN A 1 388 ? -14.047 30.172 4.242 1 93.06 388 GLN A O 1
ATOM 2922 N N . GLY A 1 389 ? -13.75 28.172 3.172 1 91 389 GLY A N 1
ATOM 2923 C CA . GLY A 1 389 ? -12.781 27.672 4.137 1 91 389 GLY A CA 1
ATOM 2924 C C . GLY A 1 389 ? -11.359 28.078 3.812 1 91 389 GLY A C 1
ATOM 2925 O O . GLY A 1 389 ? -10.461 27.938 4.645 1 91 389 GLY A O 1
ATOM 2926 N N . ARG A 1 390 ? -11.109 28.656 2.672 1 94.94 390 ARG A N 1
ATOM 2927 C CA . ARG A 1 390 ? -9.758 28.953 2.199 1 94.94 390 ARG A CA 1
ATOM 2928 C C . ARG A 1 390 ? -9.188 30.188 2.904 1 94.94 390 ARG A C 1
ATOM 2930 O O . ARG A 1 390 ? -7.984 30.438 2.842 1 94.94 390 ARG A O 1
ATOM 2937 N N . GLY A 1 391 ? -10 30.875 3.691 1 93.06 391 GLY A N 1
ATOM 2938 C CA . GLY A 1 391 ? -9.594 32.094 4.387 1 93.06 391 GLY A CA 1
ATOM 2939 C C . GLY A 1 391 ? -8.414 31.875 5.316 1 93.06 391 GLY A C 1
ATOM 2940 O O . GLY A 1 391 ? -7.555 32.75 5.453 1 93.06 391 GLY A O 1
ATOM 2941 N N . ALA A 1 392 ? -8.336 30.688 5.93 1 95.31 392 ALA A N 1
ATOM 2942 C CA . ALA A 1 392 ? -7.234 30.391 6.844 1 95.31 392 ALA A CA 1
ATOM 2943 C C . ALA A 1 392 ? -5.902 30.344 6.102 1 95.31 392 ALA A C 1
ATOM 2945 O O . ALA A 1 392 ? -4.887 30.828 6.605 1 95.31 392 ALA A O 1
ATOM 2946 N N . SER A 1 393 ? -5.922 29.75 4.918 1 96.88 393 SER A N 1
ATOM 2947 C CA . SER A 1 393 ? -4.699 29.656 4.121 1 96.88 393 SER A CA 1
ATOM 2948 C C . SER A 1 393 ? -4.258 31.031 3.635 1 96.88 393 SER A C 1
ATOM 2950 O O . SER A 1 393 ? -3.064 31.344 3.639 1 96.88 393 SER A O 1
ATOM 2952 N N . PHE A 1 394 ? -5.23 31.891 3.229 1 94.94 394 PHE A N 1
ATOM 2953 C CA . PHE A 1 394 ? -4.914 33.25 2.828 1 94.94 394 PHE A CA 1
ATOM 2954 C C . PHE A 1 394 ? -4.32 34.031 3.994 1 94.94 394 PHE A C 1
ATOM 2956 O O . PHE A 1 394 ? -3.312 34.719 3.836 1 94.94 394 PHE A O 1
ATOM 2963 N N . ALA A 1 395 ? -4.965 33.875 5.121 1 96.5 395 ALA A N 1
ATOM 2964 C CA . ALA A 1 395 ? -4.492 34.594 6.305 1 96.5 395 ALA A CA 1
ATOM 2965 C C . ALA A 1 395 ? -3.068 34.156 6.664 1 96.5 395 ALA A C 1
ATOM 2967 O O . ALA A 1 395 ? -2.23 35 6.988 1 96.5 395 ALA A O 1
ATOM 2968 N N . MET A 1 396 ? -2.814 32.875 6.617 1 98.12 396 MET A N 1
ATOM 2969 C CA . MET A 1 396 ? -1.488 32.344 6.938 1 98.12 396 MET A CA 1
ATOM 2970 C C . MET A 1 396 ? -0.435 32.938 6 1 98.12 396 MET A C 1
ATOM 2972 O O . MET A 1 396 ? 0.607 33.406 6.449 1 98.12 396 MET A O 1
ATOM 2976 N N . ALA A 1 397 ? -0.726 32.906 4.703 1 97.94 397 ALA A N 1
ATOM 2977 C CA . ALA A 1 397 ? 0.214 33.438 3.715 1 97.94 397 ALA A CA 1
ATOM 2978 C C . ALA A 1 397 ? 0.443 34.938 3.92 1 97.94 397 ALA A C 1
ATOM 2980 O O . ALA A 1 397 ? 1.582 35.406 3.881 1 97.94 397 ALA A O 1
ATOM 2981 N N . GLU A 1 398 ? -0.624 35.656 4.145 1 97.31 398 GLU A N 1
ATOM 2982 C CA . GLU A 1 398 ? -0.539 37.094 4.336 1 97.31 398 GLU A CA 1
ATOM 2983 C C . GLU A 1 398 ? 0.257 37.438 5.594 1 97.31 398 GLU A C 1
ATOM 2985 O O . GLU A 1 398 ? 1.113 38.312 5.566 1 97.31 398 GLU A O 1
ATOM 2990 N N . ARG A 1 399 ? -0.058 36.781 6.66 1 98.12 399 ARG A N 1
ATOM 2991 C CA . ARG A 1 399 ? 0.609 37.031 7.93 1 98.12 399 ARG A CA 1
ATOM 2992 C C . ARG A 1 399 ? 2.088 36.656 7.859 1 98.12 399 ARG A C 1
ATOM 2994 O O . ARG A 1 399 ? 2.936 37.375 8.391 1 98.12 399 ARG A O 1
ATOM 3001 N N . LYS A 1 400 ? 2.412 35.562 7.203 1 98.38 400 LYS A N 1
ATOM 3002 C CA . LYS A 1 400 ? 3.811 35.188 7.016 1 98.38 400 LYS A CA 1
ATOM 3003 C C . LYS A 1 400 ? 4.551 36.219 6.18 1 98.38 400 LYS A C 1
ATOM 3005 O O . LYS A 1 400 ? 5.66 36.625 6.531 1 98.38 400 LYS A O 1
ATOM 3010 N N . ALA A 1 401 ? 3.967 36.625 5.082 1 97.88 401 ALA A N 1
ATOM 3011 C CA . ALA A 1 401 ? 4.57 37.625 4.203 1 97.88 401 ALA A CA 1
ATOM 3012 C C . ALA A 1 401 ? 4.785 38.938 4.938 1 97.88 401 ALA A C 1
ATOM 3014 O O . ALA A 1 401 ? 5.777 39.625 4.699 1 97.88 401 ALA A O 1
ATOM 3015 N N . ALA A 1 402 ? 3.934 39.25 5.75 1 97.38 402 ALA A N 1
ATOM 3016 C CA . ALA A 1 402 ? 3.961 40.531 6.469 1 97.38 402 ALA A CA 1
ATOM 3017 C C . ALA A 1 402 ? 5.16 40.594 7.41 1 97.38 402 ALA A C 1
ATOM 3019 O O . ALA A 1 402 ? 5.629 41.688 7.742 1 97.38 402 ALA A O 1
ATOM 3020 N N . LEU A 1 403 ? 5.637 39.438 7.883 1 96.69 403 LEU A N 1
ATOM 3021 C CA . LEU A 1 403 ? 6.816 39.438 8.742 1 96.69 403 LEU A CA 1
ATOM 3022 C C . LEU A 1 403 ? 8.023 40 8 1 96.69 403 LEU A C 1
ATOM 3024 O O . LEU A 1 403 ? 8.93 40.562 8.617 1 96.69 403 LEU A O 1
ATOM 3028 N N . GLY A 1 404 ? 8.156 39.75 6.672 1 94.69 404 GLY A N 1
ATOM 3029 C CA . GLY A 1 404 ? 9.148 40.375 5.809 1 94.69 404 GLY A CA 1
ATOM 3030 C C . GLY A 1 404 ? 10.523 39.719 5.934 1 94.69 404 GLY A C 1
ATOM 3031 O O . GLY A 1 404 ? 11.438 40.062 5.188 1 94.69 404 GLY A O 1
ATOM 3032 N N . ALA A 1 405 ? 10.711 38.812 6.832 1 96.44 405 ALA A N 1
ATOM 3033 C CA . ALA A 1 405 ? 12.031 38.25 7.086 1 96.44 405 ALA A CA 1
ATOM 3034 C C . ALA A 1 405 ? 12.359 37.156 6.07 1 96.44 405 ALA A C 1
ATOM 3036 O O . ALA A 1 405 ? 13.523 36.969 5.695 1 96.44 405 ALA A O 1
ATOM 3037 N N . ALA A 1 406 ? 11.477 36.344 5.719 1 98.06 406 ALA A N 1
ATOM 3038 C CA . ALA A 1 406 ? 11.602 35.281 4.707 1 98.06 406 ALA A CA 1
ATOM 3039 C C . ALA A 1 406 ? 10.383 35.25 3.791 1 98.06 406 ALA A C 1
ATOM 3041 O O . ALA A 1 406 ? 9.297 35.688 4.184 1 98.06 406 ALA A O 1
ATOM 3042 N N . PRO A 1 407 ? 10.555 34.781 2.586 1 98.25 407 PRO A N 1
ATOM 3043 C CA . PRO A 1 407 ? 9.445 34.812 1.626 1 98.25 407 PRO A CA 1
ATOM 3044 C C . PRO A 1 407 ? 8.375 33.75 1.93 1 98.25 407 PRO A C 1
ATOM 3046 O O . PRO A 1 407 ? 8.672 32.719 2.545 1 98.25 407 PRO A O 1
ATOM 3049 N N . ALA A 1 408 ? 7.219 34.062 1.555 1 98.44 408 ALA A N 1
ATOM 3050 C CA . ALA A 1 408 ? 6.105 33.125 1.465 1 98.44 408 ALA A CA 1
ATOM 3051 C C . ALA A 1 408 ? 5.707 32.875 0.011 1 98.44 408 ALA A C 1
ATOM 3053 O O . ALA A 1 408 ? 5.758 33.812 -0.812 1 98.44 408 ALA A O 1
ATOM 3054 N N . TYR A 1 409 ? 5.422 31.703 -0.312 1 98.81 409 TYR A N 1
ATOM 3055 C CA . TYR A 1 409 ? 4.918 31.312 -1.623 1 98.81 409 TYR A CA 1
ATOM 3056 C C . TYR A 1 409 ? 3.564 30.625 -1.502 1 98.81 409 TYR A C 1
ATOM 3058 O O . TYR A 1 409 ? 3.26 30.016 -0.474 1 98.81 409 TYR A O 1
ATOM 3066 N N . VAL A 1 410 ? 2.738 30.812 -2.543 1 98.69 410 VAL A N 1
ATOM 3067 C CA . VAL A 1 410 ? 1.405 30.219 -2.537 1 98.69 410 VAL A CA 1
ATOM 3068 C C . VAL A 1 410 ? 1.178 29.453 -3.838 1 98.69 410 VAL A C 1
ATOM 3070 O O . VAL A 1 410 ? 1.562 29.906 -4.914 1 98.69 410 VAL A O 1
ATOM 3073 N N . TYR A 1 411 ? 0.626 28.25 -3.715 1 98.69 411 TYR A N 1
ATOM 3074 C CA . TYR A 1 411 ? 0.114 27.625 -4.93 1 98.69 411 TYR A CA 1
ATOM 3075 C C . TYR A 1 411 ? -1.303 27.094 -4.715 1 98.69 411 TYR A C 1
ATOM 3077 O O . TYR A 1 411 ? -1.738 26.906 -3.578 1 98.69 411 TYR A O 1
ATOM 3085 N N . LEU A 1 412 ? -2.055 27.016 -5.781 1 98.69 412 LEU A N 1
ATOM 3086 C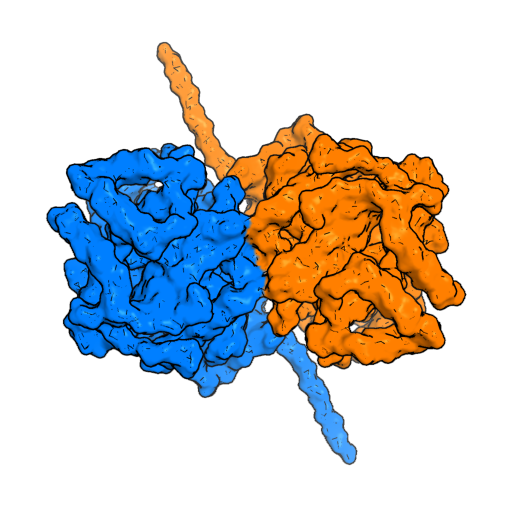 CA . LEU A 1 412 ? -3.352 26.359 -5.879 1 98.69 412 LEU A CA 1
ATOM 3087 C C . LEU A 1 412 ? -3.297 25.203 -6.867 1 98.69 412 LEU A C 1
ATOM 3089 O O . LEU A 1 412 ? -2.902 25.375 -8.023 1 98.69 412 LEU A O 1
ATOM 3093 N N . TRP A 1 413 ? -3.609 24.031 -6.371 1 98.44 413 TRP A N 1
ATOM 3094 C CA . TRP A 1 413 ? -3.756 22.891 -7.266 1 98.44 413 TRP A CA 1
ATOM 3095 C C . TRP A 1 413 ? -5.137 22.891 -7.914 1 98.44 413 TRP A C 1
ATOM 3097 O O . TRP A 1 413 ? -6.152 22.812 -7.223 1 98.44 413 TRP A O 1
ATOM 3107 N N . LYS A 1 414 ? -5.18 22.875 -9.219 1 98 414 LYS A N 1
ATOM 3108 C CA . LYS A 1 414 ? -6.453 23 -9.922 1 98 414 LYS A CA 1
ATOM 3109 C C . LYS A 1 414 ? -6.734 21.734 -10.75 1 98 414 LYS A C 1
ATOM 3111 O O . LYS A 1 414 ? -7.887 21.453 -11.078 1 98 414 LYS A O 1
ATOM 3116 N N . ALA A 1 415 ? -5.738 20.969 -11.117 1 96.44 415 ALA A N 1
ATOM 3117 C CA . ALA A 1 415 ? -5.934 19.781 -11.938 1 96.44 415 ALA A CA 1
ATOM 3118 C C . ALA A 1 415 ? -6.828 18.766 -11.227 1 96.44 415 ALA A C 1
ATOM 3120 O O . ALA A 1 415 ? -6.547 18.359 -10.094 1 96.44 415 ALA A O 1
ATOM 3121 N N . PRO A 1 416 ? -7.891 18.312 -11.914 1 95.62 416 PRO A N 1
ATOM 3122 C CA . PRO A 1 416 ? -8.805 17.391 -11.242 1 95.62 416 PRO A CA 1
ATOM 3123 C C . PRO A 1 416 ? -8.227 15.977 -11.117 1 95.62 416 PRO A C 1
ATOM 3125 O O . PRO A 1 416 ? -7.371 15.586 -11.922 1 95.62 416 PRO A O 1
ATOM 3128 N N . SER A 1 417 ? -8.672 15.305 -10.039 1 94.62 417 SER A N 1
ATOM 3129 C CA . SER A 1 417 ? -8.438 13.859 -9.969 1 94.62 417 SER A CA 1
ATOM 3130 C C . SER A 1 417 ? -9.141 13.133 -11.109 1 94.62 417 SER A C 1
ATOM 3132 O O . SER A 1 417 ? -10.305 13.414 -11.406 1 94.62 417 SER A O 1
ATOM 3134 N N . PRO A 1 418 ? -8.445 12.18 -11.742 1 92.06 418 PRO A N 1
ATOM 3135 C CA . PRO A 1 418 ? -9.109 11.383 -12.773 1 92.06 418 PRO A CA 1
ATOM 3136 C C . PRO A 1 418 ? -10.031 10.32 -12.188 1 92.06 418 PRO A C 1
ATOM 3138 O O . PRO A 1 418 ? -10.812 9.695 -12.922 1 92.06 418 PRO A O 1
ATOM 3141 N N . ALA A 1 419 ? -9.977 10.062 -10.93 1 93.06 419 ALA A N 1
ATOM 3142 C CA . ALA A 1 419 ? -10.742 8.992 -10.297 1 93.06 419 ALA A CA 1
ATOM 3143 C C . ALA A 1 419 ? -12.242 9.188 -10.516 1 93.06 419 ALA A C 1
ATOM 3145 O O . ALA A 1 419 ? -12.742 10.312 -10.461 1 93.06 419 ALA A O 1
ATOM 3146 N N . TRP A 1 420 ? -12.93 8.086 -10.836 1 92 420 TRP A N 1
ATOM 3147 C CA . TRP A 1 420 ? -14.375 8.023 -11.023 1 92 420 TRP A CA 1
ATOM 3148 C C . TRP A 1 420 ? -14.844 9.07 -12.031 1 92 420 TRP A C 1
ATOM 3150 O O . TRP A 1 420 ? -15.836 9.766 -11.797 1 92 420 TRP A O 1
ATOM 3160 N N . GLY A 1 421 ? -14.086 9.297 -13.055 1 88.88 421 GLY A N 1
ATOM 3161 C CA . GLY A 1 421 ? -14.453 10.172 -14.156 1 88.88 421 GLY A CA 1
ATOM 3162 C C . GLY A 1 421 ? -14.242 11.641 -13.844 1 88.88 421 GLY A C 1
ATOM 3163 O O . GLY A 1 421 ? -14.883 12.508 -14.453 1 88.88 421 GLY A O 1
ATOM 3164 N N . GLY A 1 422 ? -13.508 11.938 -12.812 1 91.94 422 GLY A N 1
ATOM 3165 C CA . GLY A 1 422 ? -13.203 13.32 -12.484 1 91.94 422 GLY A CA 1
ATOM 3166 C C . GLY A 1 422 ? -14.211 13.945 -11.531 1 91.94 422 GLY A C 1
ATOM 3167 O O . GLY A 1 422 ? -14.164 15.148 -11.281 1 91.94 422 GLY A O 1
ATOM 3168 N N . ARG A 1 423 ? -15.008 13.18 -10.922 1 92.25 423 ARG A N 1
ATOM 3169 C CA . ARG A 1 423 ? -16.156 13.703 -10.195 1 92.25 423 ARG A CA 1
ATOM 3170 C C . ARG A 1 423 ? -15.719 14.43 -8.922 1 92.25 423 ARG A C 1
ATOM 3172 O O . ARG A 1 423 ? -16.453 15.258 -8.391 1 92.25 423 ARG A O 1
ATOM 3179 N N . TYR A 1 424 ? -14.508 14.148 -8.469 1 94.06 424 TYR A N 1
ATOM 3180 C CA . TYR A 1 424 ? -14.047 14.766 -7.227 1 94.06 424 TYR A CA 1
ATOM 3181 C C . TYR A 1 424 ? -13.359 16.094 -7.504 1 94.06 424 TYR A C 1
ATOM 3183 O O . TYR A 1 424 ? -13.008 16.828 -6.574 1 94.06 424 TYR A O 1
ATOM 3191 N N . GLY A 1 425 ? -13.133 16.484 -8.828 1 96 425 GLY A N 1
ATOM 3192 C CA . GLY A 1 425 ? -12.367 17.688 -9.125 1 96 425 GLY A CA 1
ATOM 3193 C C . GLY A 1 425 ? -10.977 17.672 -8.516 1 96 425 GLY A C 1
ATOM 3194 O O . GLY A 1 425 ? -10.336 16.625 -8.445 1 96 425 GLY A O 1
ATOM 3195 N N . ALA A 1 426 ? -10.477 18.859 -8.258 1 97.12 426 ALA A N 1
ATOM 3196 C CA . ALA A 1 426 ? -9.211 19 -7.539 1 97.12 426 ALA A CA 1
ATOM 3197 C C . ALA A 1 426 ? -9.422 18.875 -6.031 1 97.12 426 ALA A C 1
ATOM 3199 O O . ALA A 1 426 ? -9.352 19.875 -5.309 1 97.12 426 ALA A O 1
ATOM 3200 N N . THR A 1 427 ? -9.547 17.672 -5.617 1 97.06 427 THR A N 1
ATOM 3201 C CA . THR A 1 427 ? -10.031 17.375 -4.277 1 97.06 427 THR A CA 1
ATOM 3202 C C . THR A 1 427 ? -8.898 17.469 -3.258 1 97.06 427 THR A C 1
ATOM 3204 O O . THR A 1 427 ? -7.727 17.578 -3.631 1 97.06 427 THR A O 1
ATOM 3207 N N . HIS A 1 428 ? -9.312 17.453 -1.964 1 96.81 428 HIS A N 1
ATOM 3208 C CA . HIS A 1 428 ? -8.414 17.469 -0.818 1 96.81 428 HIS A CA 1
ATOM 3209 C C . HIS A 1 428 ? -7.402 16.328 -0.891 1 96.81 428 HIS A C 1
ATOM 3211 O O . HIS A 1 428 ? -7.781 15.172 -1.048 1 96.81 428 HIS A O 1
ATOM 3217 N N . GLY A 1 429 ? -6.148 16.656 -0.87 1 96.31 429 GLY A N 1
ATOM 3218 C CA . GLY A 1 429 ? -5.105 15.648 -0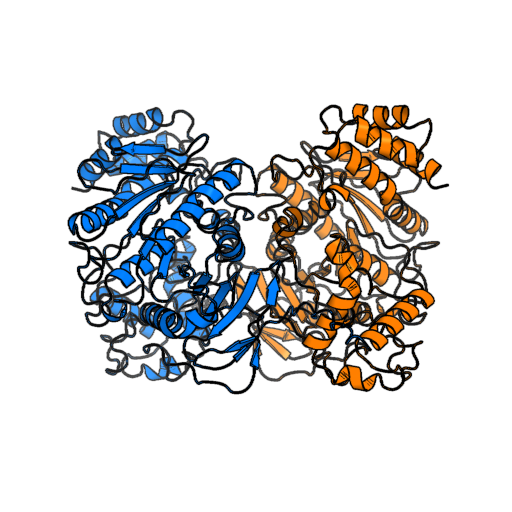.808 1 96.31 429 GLY A CA 1
ATOM 3219 C C . GLY A 1 429 ? -4.656 15.164 -2.176 1 96.31 429 GLY A C 1
ATOM 3220 O O . GLY A 1 429 ? -3.727 14.367 -2.283 1 96.31 429 GLY A O 1
ATOM 3221 N N . VAL A 1 430 ? -5.254 15.688 -3.271 1 96.44 430 VAL A N 1
ATOM 3222 C CA . VAL A 1 430 ? -4.938 15.219 -4.617 1 96.44 430 VAL A CA 1
ATOM 3223 C C . VAL A 1 430 ? -3.486 15.562 -4.953 1 96.44 430 VAL A C 1
ATOM 3225 O O . VAL A 1 430 ? -2.861 14.891 -5.781 1 96.44 430 VAL A O 1
ATOM 3228 N N . ASP A 1 431 ? -2.896 16.484 -4.27 1 96.94 431 ASP A N 1
ATOM 3229 C CA . ASP A 1 431 ? -1.542 16.953 -4.566 1 96.94 431 ASP A CA 1
ATOM 3230 C C . ASP A 1 431 ? -0.529 16.312 -3.613 1 96.94 431 ASP A C 1
ATOM 3232 O O . ASP A 1 431 ? 0.658 16.641 -3.652 1 96.94 431 ASP A O 1
ATOM 3236 N N . VAL A 1 432 ? -0.941 15.383 -2.699 1 96.94 432 VAL A N 1
ATOM 3237 C CA . VAL A 1 432 ? -0.024 14.75 -1.762 1 96.94 432 VAL A CA 1
ATOM 3238 C C . VAL A 1 432 ? 0.964 13.867 -2.521 1 96.94 432 VAL A C 1
ATOM 3240 O O . VAL A 1 432 ? 2.18 14.031 -2.395 1 96.94 432 VAL A O 1
ATOM 3243 N N . GLY A 1 433 ? 0.441 12.938 -3.336 1 95.56 433 GLY A N 1
ATOM 3244 C CA . GLY A 1 433 ? 1.312 12.078 -4.125 1 95.56 433 GLY A CA 1
ATOM 3245 C C . GLY A 1 433 ? 2.273 12.852 -5.008 1 95.56 433 GLY A C 1
ATOM 3246 O O . GLY A 1 433 ? 3.492 12.703 -4.887 1 95.56 433 GLY A O 1
ATOM 3247 N N . PRO A 1 434 ? 1.761 13.75 -5.812 1 96.38 434 PRO A N 1
ATOM 3248 C CA . PRO A 1 434 ? 2.602 14.547 -6.703 1 96.38 434 PRO A CA 1
ATOM 3249 C C . PRO A 1 434 ? 3.664 15.344 -5.949 1 96.38 434 PRO A C 1
ATOM 3251 O O . PRO A 1 434 ? 4.762 15.562 -6.469 1 96.38 434 PRO A O 1
ATOM 3254 N N . SER A 1 435 ? 3.326 15.758 -4.754 1 97.94 435 SER A N 1
ATOM 3255 C CA . SER A 1 435 ? 4.316 16.516 -3.988 1 97.94 435 SER A CA 1
ATOM 3256 C C . SER A 1 435 ? 5.543 15.656 -3.688 1 97.94 435 SER A C 1
ATOM 3258 O O . SER A 1 435 ? 6.633 16.188 -3.451 1 97.94 435 SER A O 1
ATOM 3260 N N . ALA A 1 436 ? 5.41 14.383 -3.689 1 97.25 436 ALA A N 1
ATOM 3261 C CA . ALA A 1 436 ? 6.512 13.453 -3.436 1 97.25 436 ALA A CA 1
ATOM 3262 C C . ALA A 1 436 ? 6.965 12.781 -4.727 1 97.25 436 ALA A C 1
ATOM 3264 O O . ALA A 1 436 ? 7.738 11.82 -4.691 1 97.25 436 ALA A O 1
ATOM 3265 N N . GLY A 1 437 ? 6.422 13.227 -5.836 1 95.44 437 GLY A N 1
ATOM 3266 C CA . GLY A 1 437 ? 6.773 12.641 -7.117 1 95.44 437 GLY A CA 1
ATOM 3267 C C . GLY A 1 437 ? 6.066 11.32 -7.379 1 95.44 437 GLY A C 1
ATOM 3268 O O . GLY A 1 437 ? 6.488 10.547 -8.242 1 95.44 437 GLY A O 1
ATOM 3269 N N . GLU A 1 438 ? 5.062 11.047 -6.629 1 93.44 438 GLU A N 1
ATOM 3270 C CA . GLU A 1 438 ? 4.34 9.781 -6.715 1 93.44 438 GLU A CA 1
ATOM 3271 C C . GLU A 1 438 ? 3.01 9.953 -7.445 1 93.44 438 GLU A C 1
ATOM 3273 O O . GLU A 1 438 ? 2.254 10.883 -7.16 1 93.44 438 GLU A O 1
ATOM 3278 N N . VAL A 1 439 ? 2.705 9 -8.43 1 91.56 439 VAL A N 1
ATOM 3279 C CA . VAL A 1 439 ? 1.465 9.164 -9.18 1 91.56 439 VAL A CA 1
ATOM 3280 C C . VAL A 1 439 ? 0.731 7.828 -9.273 1 91.56 439 VAL A C 1
ATOM 3282 O O . VAL A 1 439 ? -0.257 7.707 -10 1 91.56 439 VAL A O 1
ATOM 3285 N N . ARG A 1 440 ? 1.155 6.742 -8.531 1 89.44 440 ARG A N 1
ATOM 3286 C CA . ARG A 1 440 ? 0.617 5.406 -8.766 1 89.44 440 ARG A CA 1
ATOM 3287 C C . ARG A 1 440 ? -0.69 5.203 -8.008 1 89.44 440 ARG A C 1
ATOM 3289 O O . ARG A 1 440 ? -1.435 4.262 -8.281 1 89.44 440 ARG A O 1
ATOM 3296 N N . GLY A 1 441 ? -1.018 6.07 -7.07 1 88.69 441 GLY A N 1
ATOM 3297 C CA . GLY A 1 441 ? -2.211 5.898 -6.258 1 88.69 441 GLY A CA 1
ATOM 3298 C C . GLY A 1 441 ? -3.49 6.246 -6.996 1 88.69 441 GLY A C 1
ATOM 3299 O O . GLY A 1 441 ? -3.451 6.902 -8.039 1 88.69 441 GLY A O 1
ATOM 3300 N N . GLY A 1 442 ? -4.629 5.891 -6.41 1 83.31 442 GLY A N 1
ATOM 3301 C CA . GLY A 1 442 ? -5.922 5.934 -7.074 1 83.31 442 GLY A CA 1
ATOM 3302 C C . GLY A 1 442 ? -6.438 7.344 -7.293 1 83.31 442 GLY A C 1
ATOM 3303 O O . GLY A 1 442 ? -7.305 7.57 -8.141 1 83.31 442 GLY A O 1
ATOM 3304 N N . LEU A 1 443 ? -5.957 8.305 -6.543 1 89.31 443 LEU A N 1
ATOM 3305 C CA . LEU A 1 443 ? -6.465 9.672 -6.68 1 89.31 443 LEU A CA 1
ATOM 3306 C C . LEU A 1 443 ? -5.887 10.344 -7.922 1 89.31 443 LEU A C 1
ATOM 3308 O O . LEU A 1 443 ? -6.605 11.031 -8.648 1 89.31 443 LEU A O 1
ATOM 3312 N N . GLN A 1 444 ? -4.613 10.172 -8.164 1 87.62 444 GLN A N 1
ATOM 3313 C CA . GLN A 1 444 ? -3.947 10.836 -9.273 1 87.62 444 GLN A CA 1
ATOM 3314 C C . GLN A 1 444 ? -3.904 9.93 -10.508 1 87.62 444 GLN A C 1
ATOM 3316 O O . GLN A 1 444 ? -4.156 10.391 -11.625 1 87.62 444 GLN A O 1
ATOM 3321 N N . GLY A 1 445 ? -3.648 8.664 -10.219 1 86.81 445 GLY A N 1
ATOM 3322 C CA . GLY A 1 445 ? -3.479 7.723 -11.32 1 86.81 445 GLY A CA 1
ATOM 3323 C C . GLY A 1 445 ? -2.188 7.934 -12.086 1 86.81 445 GLY A C 1
ATOM 3324 O O . GLY A 1 445 ? -1.628 9.031 -12.078 1 86.81 445 GLY A O 1
ATOM 3325 N N . ALA A 1 446 ? -1.729 6.965 -12.812 1 90.94 446 ALA A N 1
ATOM 3326 C CA . ALA A 1 446 ? -0.493 7.008 -13.594 1 90.94 446 ALA A CA 1
ATOM 3327 C C . ALA A 1 446 ? -0.762 7.465 -15.023 1 90.94 446 ALA A C 1
ATOM 3329 O O . ALA A 1 446 ? -1.033 6.641 -15.898 1 90.94 446 ALA A O 1
ATOM 3330 N N . ASN A 1 447 ? -0.739 8.703 -15.289 1 91.12 447 ASN A N 1
ATOM 3331 C CA . ASN A 1 447 ? -0.917 9.273 -16.625 1 91.12 447 ASN A CA 1
ATOM 3332 C C . ASN A 1 447 ? 0.063 10.414 -16.875 1 91.12 447 ASN A C 1
ATOM 3334 O O . ASN A 1 447 ? 0.781 10.836 -15.969 1 91.12 447 ASN A O 1
ATOM 3338 N N . LEU A 1 448 ? 0.063 10.914 -18.078 1 91.19 448 LEU A N 1
ATOM 3339 C CA . LEU A 1 448 ? 1.081 11.875 -18.484 1 91.19 448 LEU A CA 1
ATOM 3340 C C . LEU A 1 448 ? 0.877 13.211 -17.781 1 91.19 448 LEU A C 1
ATOM 3342 O O . LEU A 1 448 ? 1.847 13.891 -17.453 1 91.19 448 LEU A O 1
ATOM 3346 N N . VAL A 1 449 ? -0.336 13.578 -17.547 1 93.31 449 VAL A N 1
ATOM 3347 C CA . VAL A 1 449 ? -0.626 14.852 -16.891 1 93.31 449 VAL A CA 1
ATOM 3348 C C . VAL A 1 449 ? -0.164 14.812 -15.438 1 93.31 449 VAL A C 1
ATOM 3350 O O . VAL A 1 449 ? 0.537 15.711 -14.969 1 93.31 449 VAL A O 1
ATOM 3353 N N . SER A 1 450 ? -0.583 13.75 -14.773 1 93.56 450 SER A N 1
ATOM 3354 C CA . SER A 1 450 ? -0.181 13.625 -13.375 1 93.56 450 SER A CA 1
ATOM 3355 C C . SER A 1 450 ? 1.335 13.516 -13.242 1 93.56 450 SER A C 1
ATOM 3357 O O . SER A 1 450 ? 1.92 14.039 -12.297 1 93.56 450 SER A O 1
ATOM 3359 N N . ALA A 1 451 ? 1.966 12.852 -14.164 1 94.5 451 ALA A N 1
ATOM 3360 C CA . ALA A 1 451 ? 3.42 12.711 -14.133 1 94.5 451 ALA A CA 1
ATOM 3361 C C . ALA A 1 451 ? 4.102 14.07 -14.289 1 94.5 451 ALA A C 1
ATOM 3363 O O . ALA A 1 451 ? 5.055 14.375 -13.57 1 94.5 451 ALA A O 1
ATOM 3364 N N . ARG A 1 452 ? 3.639 14.836 -15.234 1 96.31 452 ARG A N 1
ATOM 3365 C CA . ARG A 1 452 ? 4.199 16.172 -15.43 1 96.31 452 ARG A CA 1
ATOM 3366 C C . ARG A 1 452 ? 4.023 17.031 -14.188 1 96.31 452 ARG A C 1
ATOM 3368 O O . ARG A 1 452 ? 4.977 17.656 -13.719 1 96.31 452 ARG A O 1
ATOM 3375 N N . LEU A 1 453 ? 2.807 17.031 -13.68 1 97.5 453 LEU A N 1
ATOM 3376 C CA . LEU A 1 453 ? 2.512 17.875 -12.523 1 97.5 453 LEU A CA 1
ATOM 3377 C C . LEU A 1 453 ? 3.311 17.422 -11.305 1 97.5 453 LEU A C 1
ATOM 3379 O O . LEU A 1 453 ? 3.77 18.234 -10.508 1 97.5 453 LEU A O 1
ATOM 3383 N N . ALA A 1 454 ? 3.428 16.109 -11.156 1 97.12 454 ALA A N 1
ATOM 3384 C CA . ALA A 1 454 ? 4.25 15.586 -10.07 1 97.12 454 ALA A CA 1
ATOM 3385 C C . ALA A 1 454 ? 5.703 16.016 -10.219 1 97.12 454 ALA A C 1
ATOM 3387 O O . ALA A 1 454 ? 6.352 16.375 -9.227 1 97.12 454 ALA A O 1
ATOM 3388 N N . ASP A 1 455 ? 6.199 15.938 -11.422 1 97.38 455 ASP A N 1
ATOM 3389 C CA . ASP A 1 455 ? 7.57 16.375 -11.68 1 97.38 455 ASP A CA 1
ATOM 3390 C C . ASP A 1 455 ? 7.75 17.844 -11.344 1 97.38 455 ASP A C 1
ATOM 3392 O O . ASP A 1 455 ? 8.742 18.234 -10.719 1 97.38 455 ASP A O 1
ATOM 3396 N N . GLU A 1 456 ? 6.809 18.641 -11.688 1 98.44 456 GLU A N 1
ATOM 3397 C CA . GLU A 1 456 ? 6.855 20.078 -11.43 1 98.44 456 GLU A CA 1
ATOM 3398 C C . GLU A 1 456 ? 6.797 20.375 -9.93 1 98.44 456 GLU A C 1
ATOM 3400 O O . GLU A 1 456 ? 7.699 21 -9.383 1 98.44 456 GLU A O 1
ATOM 3405 N N . LEU A 1 457 ? 5.809 19.875 -9.273 1 98.62 457 LEU A N 1
ATOM 3406 C CA . LEU A 1 457 ? 5.609 20.188 -7.867 1 98.62 457 LEU A CA 1
ATOM 3407 C C . LEU A 1 457 ? 6.727 19.609 -7.012 1 98.62 457 LEU A C 1
ATOM 3409 O O . LEU A 1 457 ? 7.262 20.281 -6.133 1 98.62 457 LEU A O 1
ATOM 3413 N N . SER A 1 458 ? 7.055 18.344 -7.23 1 98.62 458 SER A N 1
ATOM 3414 C CA . SER A 1 458 ? 8.117 17.719 -6.453 1 98.62 458 SER A CA 1
ATOM 3415 C C . SER A 1 458 ? 9.445 18.453 -6.641 1 98.62 458 SER A C 1
ATOM 3417 O O . SER A 1 458 ? 10.203 18.609 -5.684 1 98.62 458 SER A O 1
ATOM 3419 N N . SER A 1 459 ? 9.711 18.875 -7.855 1 98.62 459 SER A N 1
ATOM 3420 C CA . SER A 1 459 ? 10.945 19.625 -8.102 1 98.62 459 SER A CA 1
ATOM 3421 C C . SER A 1 459 ? 10.953 20.938 -7.344 1 98.62 459 SER A C 1
ATOM 3423 O O . SER A 1 459 ? 11.992 21.375 -6.844 1 98.62 459 SER A O 1
ATOM 3425 N N . ALA A 1 460 ? 9.828 21.578 -7.289 1 98.88 460 ALA A N 1
ATOM 3426 C CA . ALA A 1 460 ? 9.727 22.828 -6.543 1 98.88 460 ALA A CA 1
ATOM 3427 C C . ALA A 1 460 ? 9.984 22.609 -5.055 1 98.88 460 ALA A C 1
ATOM 3429 O O . ALA A 1 460 ? 10.648 23.422 -4.406 1 98.88 460 ALA A O 1
ATOM 3430 N N . ILE A 1 461 ? 9.461 21.578 -4.516 1 98.88 461 ILE A N 1
ATOM 3431 C CA . ILE A 1 461 ? 9.633 21.25 -3.102 1 98.88 461 ILE A CA 1
ATOM 3432 C C . ILE A 1 461 ? 11.102 20.953 -2.814 1 98.88 461 ILE A C 1
ATOM 3434 O O . ILE A 1 461 ? 11.656 21.406 -1.812 1 98.88 461 ILE A O 1
ATOM 3438 N N . VAL A 1 462 ? 11.703 20.188 -3.701 1 98.81 462 VAL A N 1
ATOM 3439 C CA . VAL A 1 462 ? 13.117 19.859 -3.533 1 98.81 462 VAL A CA 1
ATOM 3440 C C . VAL A 1 462 ? 13.945 21.141 -3.611 1 98.81 462 VAL A C 1
ATOM 3442 O O . VAL A 1 462 ? 14.883 21.328 -2.826 1 98.81 462 VAL A O 1
ATOM 3445 N N . ALA A 1 463 ? 13.625 22.016 -4.562 1 98.81 463 ALA A N 1
ATOM 3446 C CA . ALA A 1 463 ? 14.32 23.281 -4.672 1 98.81 463 ALA A CA 1
ATOM 3447 C C . ALA A 1 463 ? 14.148 24.125 -3.404 1 98.81 463 ALA A C 1
ATOM 3449 O O . ALA A 1 463 ? 15.102 24.734 -2.926 1 98.81 463 ALA A O 1
ATOM 3450 N N . MET A 1 464 ? 12.938 24.125 -2.91 1 98.88 464 MET A N 1
ATOM 3451 C CA . MET A 1 464 ? 12.664 24.812 -1.651 1 98.88 464 MET A CA 1
ATOM 3452 C C . MET A 1 464 ? 13.523 24.25 -0.526 1 98.88 464 MET A C 1
ATOM 3454 O O . MET A 1 464 ? 14.102 25.016 0.262 1 98.88 464 MET A O 1
ATOM 3458 N N . ALA A 1 465 ? 13.594 22.969 -0.43 1 98.81 465 ALA A N 1
ATOM 3459 C CA . ALA A 1 465 ? 14.398 22.328 0.6 1 98.81 465 ALA A CA 1
ATOM 3460 C C . ALA A 1 465 ? 15.875 22.703 0.46 1 98.81 465 ALA A C 1
ATOM 3462 O O . ALA A 1 465 ? 16.562 22.922 1.459 1 98.81 465 ALA A O 1
ATOM 3463 N N . ALA A 1 466 ? 16.312 22.797 -0.726 1 98.56 466 ALA A N 1
ATOM 3464 C CA . ALA A 1 466 ? 17.734 23.031 -1.009 1 98.56 466 ALA A CA 1
ATOM 3465 C C . ALA A 1 466 ? 18.125 24.469 -0.704 1 98.56 466 ALA A C 1
ATOM 3467 O O . ALA A 1 466 ? 19.203 24.703 -0.137 1 98.56 466 ALA A O 1
ATOM 3468 N N . THR A 1 467 ? 17.234 25.469 -1.093 1 97.75 467 THR A N 1
ATOM 3469 C CA . THR A 1 467 ? 17.75 26.844 -1.097 1 97.75 467 THR A CA 1
ATOM 3470 C C . THR A 1 467 ? 16.766 27.797 -0.434 1 97.75 467 THR A C 1
ATOM 3472 O O . THR A 1 467 ? 17.094 28.953 -0.162 1 97.75 467 THR A O 1
ATOM 3475 N N . GLY A 1 468 ? 15.562 27.297 -0.213 1 98.06 468 GLY A N 1
ATOM 3476 C CA . GLY A 1 468 ? 14.523 28.172 0.293 1 98.06 468 GLY A CA 1
ATOM 3477 C C . GLY A 1 468 ? 13.758 28.891 -0.806 1 98.06 468 GLY A C 1
ATOM 3478 O O . GLY A 1 468 ? 12.836 29.656 -0.529 1 98.06 468 GLY A O 1
ATOM 3479 N N . ASP A 1 469 ? 14.117 28.688 -2.035 1 98.38 469 ASP A N 1
ATOM 3480 C CA . ASP A 1 469 ? 13.445 29.188 -3.234 1 98.38 469 ASP A CA 1
ATOM 3481 C C . ASP A 1 469 ? 12.875 28.031 -4.055 1 98.38 469 ASP A C 1
ATOM 3483 O O . ASP A 1 469 ? 13.633 27.188 -4.547 1 98.38 469 ASP A O 1
ATOM 3487 N N . PRO A 1 470 ? 11.539 27.984 -4.25 1 98.62 470 PRO A N 1
ATOM 3488 C CA . PRO A 1 470 ? 10.938 26.859 -4.973 1 98.62 470 PRO A CA 1
ATOM 3489 C C . PRO A 1 470 ? 11.125 26.969 -6.488 1 98.62 470 PRO A C 1
ATOM 3491 O O . PRO A 1 470 ? 10.688 26.078 -7.23 1 98.62 470 PRO A O 1
ATOM 3494 N N . GLY A 1 471 ? 11.734 27.969 -6.988 1 98.19 471 GLY A N 1
ATOM 3495 C CA . GLY A 1 471 ? 11.945 28.172 -8.414 1 98.19 471 GLY A CA 1
ATOM 3496 C C . GLY A 1 471 ? 12.75 27.062 -9.055 1 98.19 471 GLY A C 1
ATOM 3497 O O . GLY A 1 471 ? 13.766 26.625 -8.5 1 98.19 471 GLY A O 1
ATOM 3498 N N . THR A 1 472 ? 12.258 26.484 -10.133 1 97.94 472 THR A N 1
ATOM 3499 C CA . THR A 1 472 ? 12.93 25.484 -10.969 1 97.94 472 THR A CA 1
ATOM 3500 C C . THR A 1 472 ? 12.711 25.781 -12.445 1 97.94 472 THR A C 1
ATOM 3502 O O . THR A 1 472 ? 11.773 26.516 -12.805 1 97.94 472 THR A O 1
ATOM 3505 N N . PRO A 1 473 ? 13.562 25.266 -13.367 1 97.19 473 PRO A N 1
ATOM 3506 C CA . PRO A 1 473 ? 13.359 25.469 -14.797 1 97.19 473 PRO A CA 1
ATOM 3507 C C . PRO A 1 473 ? 12.062 24.828 -15.305 1 97.19 473 PRO A C 1
ATOM 3509 O O . PRO A 1 473 ? 11.633 25.094 -16.422 1 97.19 473 PRO A O 1
ATOM 3512 N N . LYS A 1 474 ? 11.445 24.047 -14.508 1 96.62 474 LYS A N 1
ATOM 3513 C CA . LYS A 1 474 ? 10.242 23.328 -14.922 1 96.62 474 LYS A CA 1
ATOM 3514 C C . LYS A 1 474 ? 8.992 24.172 -14.688 1 96.62 474 LYS A C 1
ATOM 3516 O O . LYS A 1 474 ? 7.906 23.812 -15.141 1 96.62 474 LYS A O 1
ATOM 3521 N N . LEU A 1 475 ? 9.188 25.281 -13.969 1 97.75 475 LEU A N 1
ATOM 3522 C CA . LEU A 1 475 ? 8.062 26.141 -13.617 1 97.75 475 LEU A CA 1
ATOM 3523 C C . LEU A 1 475 ? 8.305 27.562 -14.109 1 97.75 475 LEU A C 1
ATOM 3525 O O . LEU A 1 475 ? 9.445 27.969 -14.312 1 97.75 475 LEU A O 1
ATOM 3529 N N . PRO A 1 476 ? 7.199 28.344 -14.312 1 97.12 476 PRO A N 1
ATOM 3530 C CA . PRO A 1 476 ? 7.395 29.797 -14.414 1 97.12 476 PRO A CA 1
ATOM 3531 C C . PRO A 1 476 ? 8.086 30.375 -13.18 1 97.12 476 PRO A C 1
ATOM 3533 O O . PRO A 1 476 ? 8.109 29.75 -12.125 1 97.12 476 PRO A O 1
ATOM 3536 N N . THR A 1 477 ? 8.594 31.547 -13.43 1 97.75 477 THR A N 1
ATOM 3537 C CA . THR A 1 477 ? 9.227 32.188 -12.289 1 97.75 477 THR A CA 1
ATOM 3538 C C . THR A 1 477 ? 8.234 32.375 -11.141 1 97.75 477 THR A C 1
ATOM 3540 O O . THR A 1 477 ? 7.184 33 -11.305 1 97.75 477 THR A O 1
ATOM 3543 N N . TRP A 1 478 ? 8.531 31.781 -10.078 1 98.5 478 TRP A N 1
ATOM 3544 C CA . TRP A 1 478 ? 7.676 31.812 -8.891 1 98.5 478 TRP A CA 1
ATOM 3545 C C . TRP A 1 478 ? 8.039 33 -7.992 1 98.5 478 TRP A C 1
ATOM 3547 O O . TRP A 1 478 ? 8.93 32.875 -7.145 1 98.5 478 TRP A O 1
ATOM 3557 N N . THR A 1 479 ? 7.293 34.094 -8.094 1 97.94 479 THR A N 1
ATOM 3558 C CA . THR A 1 479 ? 7.559 35.25 -7.277 1 97.94 479 THR A CA 1
ATOM 3559 C C . THR A 1 479 ? 6.926 35.125 -5.898 1 97.94 479 THR A C 1
ATOM 3561 O O . THR A 1 479 ? 5.84 34.531 -5.766 1 97.94 479 THR A O 1
ATOM 3564 N N . PRO A 1 480 ? 7.555 35.594 -4.82 1 98.25 480 PRO A N 1
ATOM 3565 C CA . PRO A 1 480 ? 7 35.5 -3.471 1 98.25 480 PRO A CA 1
ATOM 3566 C C . PRO A 1 480 ? 5.629 36.156 -3.348 1 98.25 480 PRO A C 1
ATOM 3568 O O . PRO A 1 480 ? 5.34 37.125 -4.051 1 98.25 480 PRO A O 1
ATOM 3571 N N . TYR A 1 481 ? 4.879 35.594 -2.516 1 98.19 481 TYR A N 1
ATOM 3572 C CA . TYR A 1 481 ? 3.551 36.125 -2.199 1 98.19 481 TYR A CA 1
ATOM 3573 C C . TYR A 1 481 ? 3.646 37.406 -1.388 1 98.19 481 TYR A C 1
ATOM 3575 O O . TYR A 1 481 ? 4.5 37.531 -0.506 1 98.19 481 TYR A O 1
ATOM 3583 N N . ASP A 1 482 ? 2.826 38.375 -1.668 1 96.06 482 ASP A N 1
ATOM 3584 C CA . ASP A 1 482 ? 2.584 39.562 -0.835 1 96.06 482 ASP A CA 1
ATOM 3585 C C . ASP A 1 482 ? 1.125 40 -0.919 1 96.06 482 ASP A C 1
ATOM 3587 O O . ASP A 1 482 ? 0.371 39.5 -1.764 1 96.06 482 ASP A O 1
ATOM 3591 N N . ALA A 1 483 ? 0.802 40.844 -0.028 1 93.06 483 ALA A N 1
ATOM 3592 C CA . ALA A 1 483 ? -0.601 41.219 0.117 1 93.06 483 ALA A CA 1
ATOM 3593 C C . ALA A 1 483 ? -1.083 42 -1.099 1 93.06 483 ALA A C 1
ATOM 3595 O O . ALA A 1 483 ? -2.289 42.156 -1.315 1 93.06 483 ALA A O 1
ATOM 3596 N N . VAL A 1 484 ? -0.225 42.5 -1.911 1 94.69 484 VAL A N 1
ATOM 3597 C CA . VAL A 1 484 ? -0.589 43.344 -3.051 1 94.69 484 VAL A CA 1
ATOM 3598 C C . VAL A 1 484 ? -0.763 42.469 -4.293 1 94.69 484 VAL A C 1
ATOM 3600 O O . VAL A 1 484 ? -1.847 42.438 -4.883 1 94.69 484 VAL A O 1
ATOM 3603 N N . SER A 1 485 ? 0.206 41.75 -4.668 1 96.81 485 SER A N 1
ATOM 3604 C CA . SER A 1 485 ? 0.162 40.969 -5.891 1 96.81 485 SER A CA 1
ATOM 3605 C C . SER A 1 485 ? -0.619 39.656 -5.684 1 96.81 485 SER A C 1
ATOM 3607 O O . SER A 1 485 ? -1.319 39.188 -6.586 1 96.81 485 SER A O 1
ATOM 3609 N N . ARG A 1 486 ? -0.374 39.062 -4.5 1 98 486 ARG A N 1
ATOM 3610 C CA . ARG A 1 486 ? -0.944 37.75 -4.145 1 98 486 ARG A CA 1
ATOM 3611 C C . ARG A 1 486 ? -0.637 36.719 -5.211 1 98 486 ARG A C 1
ATOM 3613 O O . ARG A 1 486 ? -1.531 36 -5.656 1 98 486 ARG A O 1
ATOM 3620 N N . ALA A 1 487 ? 0.619 36.781 -5.621 1 98.31 487 ALA A N 1
ATOM 3621 C CA . ALA A 1 487 ? 1.064 35.844 -6.66 1 98.31 487 ALA A CA 1
ATOM 3622 C C . ALA A 1 487 ? 0.77 34.406 -6.266 1 98.31 487 ALA A C 1
ATOM 3624 O O . ALA A 1 487 ? 1.131 33.969 -5.172 1 98.31 487 ALA A O 1
ATOM 3625 N N . THR A 1 488 ? 0.087 33.656 -7.094 1 98.56 488 THR A N 1
ATOM 3626 C CA . THR A 1 488 ? -0.327 32.281 -6.84 1 98.56 488 THR A CA 1
ATOM 3627 C C . THR A 1 488 ? 0.062 31.359 -8 1 98.56 488 THR A C 1
ATOM 3629 O O . THR A 1 488 ? -0.346 31.594 -9.141 1 98.56 488 THR A O 1
ATOM 3632 N N . MET A 1 489 ? 0.988 30.359 -7.746 1 98.81 489 MET A N 1
ATOM 3633 C CA . MET A 1 489 ? 1.277 29.344 -8.742 1 98.81 489 MET A CA 1
ATOM 3634 C C . MET A 1 489 ? 0.101 28.375 -8.898 1 98.81 489 MET A C 1
ATOM 3636 O O . MET A 1 489 ? -0.314 27.734 -7.93 1 98.81 489 MET A O 1
ATOM 3640 N N . VAL A 1 490 ? -0.514 28.266 -10.078 1 98.75 490 VAL A N 1
ATOM 3641 C CA . VAL A 1 490 ? -1.666 27.406 -10.336 1 98.75 490 VAL A CA 1
ATOM 3642 C C . VAL A 1 490 ? -1.223 26.172 -11.102 1 98.75 490 VAL A C 1
ATOM 3644 O O . VAL A 1 490 ? -0.864 26.25 -12.281 1 98.75 490 VAL A O 1
ATOM 3647 N N . PHE A 1 491 ? -1.176 25.031 -10.43 1 98.44 491 PHE A N 1
ATOM 3648 C CA . PHE A 1 491 ? -0.9 23.766 -11.086 1 98.44 491 PHE A CA 1
ATOM 3649 C C . PHE A 1 491 ? -2.143 23.234 -11.789 1 98.44 491 PHE A C 1
ATOM 3651 O O . PHE A 1 491 ? -3.146 22.922 -11.148 1 98.44 491 PHE A O 1
ATOM 3658 N N . ASP A 1 492 ? -2.027 23.125 -13.086 1 95.81 492 ASP A N 1
ATOM 3659 C CA . ASP A 1 492 ? -3.209 22.812 -13.891 1 95.81 492 ASP A CA 1
ATOM 3660 C C . ASP A 1 492 ? -2.83 22.094 -15.18 1 95.81 492 ASP A C 1
ATOM 3662 O O . ASP A 1 492 ? -1.646 21.922 -15.477 1 95.81 492 ASP A O 1
ATOM 3666 N N . ALA A 1 493 ? -3.824 21.453 -15.734 1 87.19 493 ALA A N 1
ATOM 3667 C CA . ALA A 1 493 ? -3.748 21.047 -17.125 1 87.19 493 ALA A CA 1
ATOM 3668 C C . ALA A 1 493 ? -4.473 22.047 -18.031 1 87.19 493 ALA A C 1
ATOM 3670 O O . ALA A 1 493 ? -5.52 22.594 -17.656 1 87.19 493 ALA A O 1
ATOM 3671 N N . PRO A 1 494 ? -3.836 22.5 -19.125 1 86.62 494 PRO A N 1
ATOM 3672 C CA . PRO A 1 494 ? -2.701 21.844 -19.781 1 86.62 494 PRO A CA 1
ATOM 3673 C C . PRO A 1 494 ? -1.354 22.391 -19.312 1 86.62 494 PRO A C 1
ATOM 3675 O O . PRO A 1 494 ? -0.315 21.766 -19.562 1 86.62 494 PRO A O 1
ATOM 3678 N N . SER A 1 495 ? -1.436 23.656 -18.547 1 93.56 495 SER A N 1
ATOM 3679 C CA . SER A 1 495 ? -0.142 24.219 -18.172 1 93.56 495 SER A CA 1
ATOM 3680 C C . SER A 1 495 ? -0.19 24.828 -16.766 1 93.56 495 SER A C 1
ATOM 3682 O O . SER A 1 495 ? -1.244 25.281 -16.328 1 93.56 495 SER A O 1
ATOM 3684 N N . THR A 1 496 ? 0.925 24.812 -16.156 1 97.88 496 THR A N 1
ATOM 3685 C CA . THR A 1 496 ? 1.157 25.516 -14.891 1 97.88 496 THR A CA 1
ATOM 3686 C C . THR A 1 496 ? 1.493 26.984 -15.141 1 97.88 496 THR A C 1
ATOM 3688 O O . THR A 1 496 ? 2.225 27.297 -16.078 1 97.88 496 THR A O 1
ATOM 3691 N N . ARG A 1 497 ? 0.884 27.859 -14.305 1 97.94 497 ARG A N 1
ATOM 3692 C CA . ARG A 1 497 ? 1.102 29.281 -14.508 1 97.94 497 ARG A CA 1
ATOM 3693 C C . ARG A 1 497 ? 1.076 30.047 -13.188 1 97.94 497 ARG A C 1
ATOM 3695 O O . ARG A 1 497 ? 0.499 29.562 -12.203 1 97.94 497 ARG A O 1
ATOM 3702 N N . LEU A 1 498 ? 1.771 31.188 -13.148 1 98.25 498 LEU A N 1
ATOM 3703 C CA . LEU A 1 498 ? 1.684 32.125 -12.023 1 98.25 498 LEU A CA 1
ATOM 3704 C C . LEU A 1 498 ? 0.63 33.188 -12.289 1 98.25 498 LEU A C 1
ATOM 3706 O O . LEU A 1 498 ? 0.649 33.844 -13.328 1 98.25 498 LEU A O 1
ATOM 3710 N N . GLU A 1 499 ? -0.32 33.375 -11.383 1 98 499 GLU A N 1
ATOM 3711 C CA . GLU A 1 499 ? -1.4 34.344 -11.547 1 98 499 GLU A CA 1
ATOM 3712 C C . GLU A 1 499 ? -1.485 35.281 -10.344 1 98 499 GLU A C 1
ATOM 3714 O O . GLU A 1 499 ? -1.428 34.844 -9.195 1 98 499 GLU A O 1
ATOM 3719 N N . PRO A 1 500 ? -1.616 36.562 -10.633 1 97.75 500 PRO A N 1
ATOM 3720 C CA . PRO A 1 500 ? -1.858 37.469 -9.523 1 97.75 500 PRO A CA 1
ATOM 3721 C C . PRO A 1 500 ? -3.281 37.375 -8.977 1 97.75 500 PRO A C 1
ATOM 3723 O O . PRO A 1 500 ? -4.246 37.438 -9.742 1 97.75 500 PRO A O 1
ATOM 3726 N N . ASP A 1 501 ? -3.385 37.25 -7.75 1 97.19 501 ASP A N 1
ATOM 3727 C CA . ASP A 1 501 ? -4.652 37.188 -7.023 1 97.19 501 ASP A CA 1
ATOM 3728 C C . ASP A 1 501 ? -5.668 36.312 -7.734 1 97.19 501 ASP A C 1
ATOM 3730 O O . ASP A 1 501 ? -6.781 36.75 -8.031 1 97.19 501 ASP A O 1
ATOM 3734 N N . TYR A 1 502 ? -5.184 35.094 -8.141 1 96.12 502 TYR A N 1
ATOM 3735 C CA . TYR A 1 502 ? -6.043 34.156 -8.836 1 96.12 502 TYR A CA 1
ATOM 3736 C C . TYR A 1 502 ? -7.348 33.938 -8.07 1 96.12 502 TYR A C 1
ATOM 3738 O O . TYR A 1 502 ? -7.336 33.656 -6.867 1 96.12 502 TYR A O 1
ATOM 3746 N N . ARG A 1 503 ? -8.5 34.188 -8.758 1 97.25 503 ARG A N 1
ATOM 3747 C CA . ARG A 1 503 ? -9.844 34.031 -8.219 1 97.25 503 ARG A CA 1
ATOM 3748 C C . ARG A 1 503 ? -10.109 35.062 -7.125 1 97.25 503 ARG A C 1
ATOM 3750 O O . ARG A 1 503 ? -10.812 34.781 -6.152 1 97.25 503 ARG A O 1
ATOM 3757 N N . GLY A 1 504 ? -9.492 36.25 -7.266 1 96.31 504 GLY A N 1
ATOM 3758 C CA . GLY A 1 504 ? -9.609 37.344 -6.312 1 96.31 504 GLY A CA 1
ATOM 3759 C C . GLY A 1 504 ? -11.047 37.781 -6.059 1 96.31 504 GLY A C 1
ATOM 3760 O O . GLY A 1 504 ? -11.391 38.188 -4.953 1 96.31 504 GLY A O 1
ATOM 3761 N N . THR A 1 505 ? -11.906 37.625 -7.074 1 96.06 505 THR A N 1
ATOM 3762 C CA . THR A 1 505 ? -13.32 37.969 -6.938 1 96.06 505 THR A CA 1
ATOM 3763 C C . THR A 1 505 ? -13.969 37.125 -5.832 1 96.06 505 THR A C 1
ATOM 3765 O O . THR A 1 505 ? -14.734 37.656 -5.02 1 96.06 505 THR A O 1
ATOM 3768 N N . PHE A 1 506 ? -13.625 35.906 -5.809 1 96.75 506 PHE A N 1
ATOM 3769 C CA . PHE A 1 506 ? -14.211 35.031 -4.809 1 96.75 506 PHE A CA 1
ATOM 3770 C C . PHE A 1 506 ? -13.578 35.25 -3.441 1 96.75 506 PHE A C 1
ATOM 3772 O O . PHE A 1 506 ? -14.266 35.219 -2.418 1 96.75 506 PHE A O 1
ATOM 3779 N N . ARG A 1 507 ? -12.258 35.5 -3.449 1 95.56 507 ARG A N 1
ATOM 3780 C CA . ARG A 1 507 ? -11.594 35.844 -2.195 1 95.56 507 ARG A CA 1
ATOM 3781 C C . ARG A 1 507 ? -12.266 37.062 -1.539 1 95.56 507 ARG A C 1
ATOM 3783 O O . ARG A 1 507 ? -12.586 37.031 -0.351 1 95.56 507 ARG A O 1
ATOM 3790 N N . LYS A 1 508 ? -12.508 38.094 -2.336 1 95.06 508 LYS A N 1
ATOM 3791 C CA . LYS A 1 508 ? -13.117 39.312 -1.828 1 95.06 508 LYS A CA 1
ATOM 3792 C C . LYS A 1 508 ? -14.562 39.062 -1.401 1 95.06 508 LYS A C 1
ATOM 3794 O O . LYS A 1 508 ? -15.016 39.625 -0.386 1 95.06 508 LYS A O 1
ATOM 3799 N N . LEU A 1 509 ? -15.234 38.281 -2.195 1 95.25 509 LEU A N 1
ATOM 3800 C CA . LEU A 1 509 ? -16.625 37.938 -1.887 1 95.25 509 LEU A CA 1
ATOM 3801 C C . LEU A 1 509 ? -16.734 37.312 -0.503 1 95.25 509 LEU A C 1
ATOM 3803 O O . LEU A 1 509 ? -17.5 37.812 0.341 1 95.25 509 LEU A O 1
ATOM 3807 N N . TRP A 1 510 ? -16 36.344 -0.247 1 95.06 510 TRP A N 1
ATOM 3808 C CA . TRP A 1 510 ? -16.172 35.594 0.985 1 95.06 510 TRP A CA 1
ATOM 3809 C C . TRP A 1 510 ? -15.523 36.281 2.164 1 95.06 510 TRP A C 1
ATOM 3811 O O . TRP A 1 510 ? -15.914 36.094 3.316 1 95.06 510 TRP A O 1
ATOM 3821 N N . ALA A 1 511 ? -14.5 37.125 1.878 1 90.69 511 ALA A N 1
ATOM 3822 C CA . ALA A 1 511 ? -13.969 37.969 2.936 1 90.69 511 ALA A CA 1
ATOM 3823 C C . ALA A 1 511 ? -15.039 38.938 3.436 1 90.69 511 ALA A C 1
ATOM 3825 O O . ALA A 1 511 ? -15.086 39.25 4.625 1 90.69 511 ALA A O 1
ATOM 3826 N N . SER A 1 512 ? -15.844 39.344 2.555 1 89.75 512 SER A N 1
ATOM 3827 C CA . SER A 1 512 ? -16.875 40.344 2.895 1 89.75 512 SER A CA 1
ATOM 3828 C C . SER A 1 512 ? -18.016 39.688 3.662 1 89.75 512 SER A C 1
ATOM 3830 O O . SER A 1 512 ? -18.703 40.344 4.438 1 89.75 512 SER A O 1
ATOM 3832 N N . VAL A 1 513 ? -18.266 38.438 3.418 1 87.06 513 VAL A N 1
ATOM 3833 C CA . VAL A 1 513 ? -19.344 37.75 4.094 1 87.06 513 VAL A CA 1
ATOM 3834 C C . VAL A 1 513 ? -18.906 37.344 5.504 1 87.06 513 VAL A C 1
ATOM 3836 O O . VAL A 1 513 ? -19.703 37.375 6.441 1 87.06 513 VAL A O 1
ATOM 3839 N N . ALA A 1 514 ? -17.641 36.875 5.656 1 73.12 514 ALA A N 1
ATOM 3840 C CA . ALA A 1 514 ? -17.125 36.469 6.957 1 73.12 514 ALA A CA 1
ATOM 3841 C C . ALA A 1 514 ? -16.984 37.688 7.891 1 73.12 514 ALA A C 1
ATOM 3843 O O . ALA A 1 514 ? -16.984 37.531 9.117 1 73.12 514 ALA A O 1
ATOM 3844 N N . ALA A 1 515 ? -16.875 38.938 7.449 1 61.47 515 ALA A N 1
ATOM 3845 C CA . ALA A 1 515 ? -16.75 40.188 8.227 1 61.47 515 ALA A CA 1
ATOM 3846 C C . ALA A 1 515 ? -18.125 40.625 8.742 1 61.47 515 ALA A C 1
ATOM 3848 O O . ALA A 1 515 ? -19.125 40.5 8.047 1 61.47 515 ALA A O 1
ATOM 3849 N N . MET B 1 1 ? -38.625 -0.462 37.25 1 23.61 1 MET B N 1
ATOM 3850 C CA . MET B 1 1 ? -37.188 -0.396 37.5 1 23.61 1 MET B CA 1
ATOM 3851 C C . MET B 1 1 ? -36.406 -0.944 36.344 1 23.61 1 MET B C 1
ATOM 3853 O O . MET B 1 1 ? -36.156 -2.15 36.25 1 23.61 1 MET B O 1
ATOM 3857 N N . GLY B 1 2 ? -36.688 -0.463 35.125 1 27.59 2 GLY B N 1
ATOM 3858 C CA . GLY B 1 2 ? -36.375 -0.887 33.781 1 27.59 2 GLY B CA 1
ATOM 3859 C C . GLY B 1 2 ? -34.875 -0.863 33.469 1 27.59 2 GLY B C 1
ATOM 3860 O O . GLY B 1 2 ? -34.219 0.143 33.719 1 27.59 2 GLY B O 1
ATOM 3861 N N . GLY B 1 3 ? -34.188 -2.07 33.688 1 25.19 3 GLY B N 1
ATOM 3862 C CA . GLY B 1 3 ? -32.781 -2.334 33.469 1 25.19 3 GLY B CA 1
ATOM 3863 C C . GLY B 1 3 ? -32.25 -1.788 32.156 1 25.19 3 GLY B C 1
ATOM 3864 O O . GLY B 1 3 ? -32.75 -2.1 31.094 1 25.19 3 GLY B O 1
ATOM 3865 N N . ALA B 1 4 ? -31.844 -0.56 32.25 1 27.61 4 ALA B N 1
ATOM 3866 C CA . ALA B 1 4 ? -31.266 0.089 31.062 1 27.61 4 ALA B CA 1
ATOM 3867 C C . ALA B 1 4 ? -30.312 -0.85 30.328 1 27.61 4 ALA B C 1
ATOM 3869 O O . ALA B 1 4 ? -29.406 -1.418 30.938 1 27.61 4 ALA B O 1
ATOM 3870 N N . ALA B 1 5 ? -30.719 -1.372 29.203 1 32.47 5 ALA B N 1
ATOM 3871 C CA . ALA B 1 5 ? -29.922 -2.104 28.219 1 32.47 5 ALA B CA 1
ATOM 3872 C C . ALA B 1 5 ? -28.547 -1.466 28.047 1 32.47 5 ALA B C 1
ATOM 3874 O O . ALA B 1 5 ? -28.438 -0.276 27.734 1 32.47 5 ALA B O 1
ATOM 3875 N N . SER B 1 6 ? -27.469 -1.79 28.75 1 32.69 6 SER B N 1
ATOM 3876 C CA . SER B 1 6 ? -26.078 -1.376 28.609 1 32.69 6 SER B CA 1
ATOM 3877 C C . SER B 1 6 ? -25.688 -1.17 27.156 1 32.69 6 SER B C 1
ATOM 3879 O O . SER B 1 6 ? -25.922 -2.049 26.312 1 32.69 6 SER B O 1
ATOM 3881 N N . ALA B 1 7 ? -25.656 -0.052 26.594 1 36.5 7 ALA B N 1
ATOM 3882 C CA . ALA B 1 7 ? -25.219 0.305 25.25 1 36.5 7 ALA B CA 1
ATOM 3883 C C . ALA B 1 7 ? -23.984 -0.503 24.844 1 36.5 7 ALA B C 1
ATOM 3885 O O . ALA B 1 7 ? -22.969 -0.499 25.547 1 36.5 7 ALA B O 1
ATOM 3886 N N . ALA B 1 8 ? -23.922 -1.607 24.203 1 39.28 8 ALA B N 1
ATOM 3887 C CA . ALA B 1 8 ? -22.922 -2.537 23.703 1 39.28 8 ALA B CA 1
ATOM 3888 C C . ALA B 1 8 ? -21.703 -1.788 23.156 1 39.28 8 ALA B C 1
ATOM 3890 O O . ALA B 1 8 ? -21.828 -0.985 22.219 1 39.28 8 ALA B O 1
ATOM 3891 N N . THR B 1 9 ? -20.609 -1.476 23.844 1 49.84 9 THR B N 1
ATOM 3892 C CA . THR B 1 9 ? -19.312 -0.955 23.406 1 49.84 9 THR B CA 1
ATOM 3893 C C . THR B 1 9 ? -18.906 -1.57 22.078 1 49.84 9 THR B C 1
ATOM 3895 O O . THR B 1 9 ? -19 -2.785 21.891 1 49.84 9 THR B O 1
ATOM 3898 N N . THR B 1 10 ? -18.906 -0.812 20.891 1 59.41 10 THR B N 1
ATOM 3899 C CA . THR B 1 10 ? -18.406 -1.262 19.594 1 59.41 10 THR B CA 1
ATOM 3900 C C . THR B 1 10 ? -17 -1.844 19.719 1 59.41 10 THR B C 1
ATOM 3902 O O . THR B 1 10 ? -16.062 -1.13 20.062 1 59.41 10 THR B O 1
ATOM 3905 N N . ASP B 1 11 ? -16.875 -3.117 19.969 1 79.25 11 ASP B N 1
ATOM 3906 C CA . ASP B 1 11 ? -15.578 -3.768 20.078 1 79.25 11 ASP B CA 1
ATOM 3907 C C . ASP B 1 11 ? -14.828 -3.713 18.75 1 79.25 11 ASP B C 1
ATOM 3909 O O . ASP B 1 11 ? -15.188 -4.398 17.797 1 79.25 11 ASP B O 1
ATOM 3913 N N . ILE B 1 12 ? -13.781 -2.746 18.719 1 89.75 12 ILE B N 1
ATOM 3914 C CA . ILE B 1 12 ? -13.023 -2.6 17.484 1 89.75 12 ILE B CA 1
ATOM 3915 C C . ILE B 1 12 ? -11.844 -3.572 17.484 1 89.75 12 ILE B C 1
ATOM 3917 O O . ILE B 1 12 ? -11.109 -3.662 16.5 1 89.75 12 ILE B O 1
ATOM 3921 N N . PHE B 1 13 ? -11.703 -4.379 18.578 1 95.31 13 PHE B N 1
ATOM 3922 C CA . PHE B 1 13 ? -10.633 -5.367 18.672 1 95.31 13 PHE B CA 1
ATOM 3923 C C . PHE B 1 13 ? -11.203 -6.75 18.969 1 95.31 13 PHE B C 1
ATOM 3925 O O . PHE B 1 13 ? -11.039 -7.262 20.094 1 95.31 13 PHE B O 1
ATOM 3932 N N . PRO B 1 14 ? -11.703 -7.434 17.984 1 95.88 14 PRO B N 1
ATOM 3933 C CA . PRO B 1 14 ? -12.234 -8.773 18.25 1 95.88 14 PRO B CA 1
ATOM 3934 C C . PRO B 1 14 ? -11.141 -9.789 18.578 1 95.88 14 PRO B C 1
ATOM 3936 O O . PRO B 1 14 ? -10.008 -9.656 18.109 1 95.88 14 PRO B O 1
ATOM 3939 N N . VAL B 1 15 ? -11.484 -10.75 19.406 1 97.19 15 VAL B N 1
ATOM 3940 C CA . VAL B 1 15 ? -10.57 -11.844 19.75 1 97.19 15 VAL B CA 1
ATOM 3941 C C . VAL B 1 15 ? -11.148 -13.172 19.266 1 97.19 15 VAL B C 1
ATOM 3943 O O . VAL B 1 15 ? -12.328 -13.453 19.469 1 97.19 15 VAL B O 1
ATOM 3946 N N . VAL B 1 16 ? -10.391 -13.945 18.578 1 98.06 16 VAL B N 1
ATOM 3947 C CA . VAL B 1 16 ? -10.781 -15.25 18.062 1 98.06 16 VAL B CA 1
ATOM 3948 C C . VAL B 1 16 ? -9.859 -16.328 18.625 1 98.06 16 VAL B C 1
ATOM 3950 O O . VAL B 1 16 ? -8.656 -16.109 18.781 1 98.06 16 VAL B O 1
ATOM 3953 N N . GLU B 1 17 ? -10.43 -17.469 18.938 1 97.94 17 GLU B N 1
ATOM 3954 C CA . GLU B 1 17 ? -9.656 -18.625 19.422 1 97.94 17 GLU B CA 1
ATOM 3955 C C . GLU B 1 17 ? -9.328 -19.578 18.281 1 97.94 17 GLU B C 1
ATOM 3957 O O . GLU B 1 17 ? -10.227 -20.062 17.594 1 97.94 17 GLU B O 1
ATOM 3962 N N . THR B 1 18 ? -8.055 -19.812 18.047 1 97.94 18 THR B N 1
ATOM 3963 C CA . THR B 1 18 ? -7.586 -20.828 17.109 1 97.94 18 THR B CA 1
ATOM 3964 C C . THR B 1 18 ? -7.039 -22.047 17.859 1 97.94 18 THR B C 1
ATOM 3966 O O . THR B 1 18 ? -7.008 -22.062 19.078 1 97.94 18 THR B O 1
ATOM 3969 N N . ALA B 1 19 ? -6.594 -23.062 17.078 1 97.5 19 ALA B N 1
ATOM 3970 C CA . ALA B 1 19 ? -6.012 -24.266 17.672 1 97.5 19 ALA B CA 1
ATOM 3971 C C . ALA B 1 19 ? -4.703 -23.953 18.391 1 97.5 19 ALA B C 1
ATOM 3973 O O . ALA B 1 19 ? -4.332 -24.625 19.344 1 97.5 19 ALA B O 1
ATOM 3974 N N . GLU B 1 20 ? -4.02 -22.875 17.953 1 97.69 20 GLU B N 1
ATOM 3975 C CA . GLU B 1 20 ? -2.695 -22.562 18.469 1 97.69 20 GLU B CA 1
ATOM 3976 C C . GLU B 1 20 ? -2.77 -21.5 19.562 1 97.69 20 GLU B C 1
ATOM 3978 O O . GLU B 1 20 ? -1.811 -21.312 20.312 1 97.69 20 GLU B O 1
ATOM 3983 N N . GLY B 1 21 ? -3.842 -20.781 19.656 1 97.94 21 GLY B N 1
ATOM 3984 C CA . GLY B 1 21 ? -3.99 -19.703 20.625 1 97.94 21 GLY B CA 1
ATOM 3985 C C . GLY B 1 21 ? -4.992 -18.656 20.203 1 97.94 21 GLY B C 1
ATOM 3986 O O . GLY B 1 21 ? -5.629 -18.781 19.156 1 97.94 21 GLY B O 1
ATOM 3987 N N . ARG B 1 22 ? -5.121 -17.625 21.062 1 98.38 22 ARG B N 1
ATOM 3988 C CA . ARG B 1 22 ? -6.074 -16.547 20.797 1 98.38 22 ARG B CA 1
ATOM 3989 C C . ARG B 1 22 ? -5.418 -15.406 20.031 1 98.38 22 ARG B C 1
ATOM 3991 O O . ARG B 1 22 ? -4.258 -15.07 20.266 1 98.38 22 ARG B O 1
ATOM 3998 N N . LEU B 1 23 ? -6.211 -14.836 19.078 1 98.38 23 LEU B N 1
ATOM 3999 C CA . LEU B 1 23 ? -5.754 -13.742 18.234 1 98.38 23 LEU B CA 1
ATOM 4000 C C . LEU B 1 23 ? -6.656 -12.523 18.391 1 98.38 23 LEU B C 1
ATOM 4002 O O . LEU B 1 23 ? -7.879 -12.648 18.422 1 98.38 23 LEU B O 1
ATOM 4006 N N . ARG B 1 24 ? -6.074 -11.383 18.562 1 97.56 24 ARG B N 1
ATOM 4007 C CA . ARG B 1 24 ? -6.793 -10.109 18.547 1 97.56 24 ARG B CA 1
ATOM 4008 C C . ARG B 1 24 ? -6.633 -9.414 17.203 1 97.56 24 ARG B C 1
ATOM 4010 O O . ARG B 1 24 ? -5.516 -9.148 16.766 1 97.56 24 ARG B O 1
ATOM 4017 N N . GLY B 1 25 ? -7.793 -9.172 16.547 1 96.81 25 GLY B N 1
ATOM 4018 C CA . GLY B 1 25 ? -7.797 -8.453 15.289 1 96.81 25 GLY B CA 1
ATOM 4019 C C . GLY B 1 25 ? -8.32 -7.031 15.414 1 96.81 25 GLY B C 1
ATOM 4020 O O . GLY B 1 25 ? -8.32 -6.457 16.5 1 96.81 25 GLY B O 1
ATOM 4021 N N . LEU B 1 26 ? -8.578 -6.418 14.273 1 95.19 26 LEU B N 1
ATOM 4022 C CA . LEU B 1 26 ? -9.086 -5.055 14.188 1 95.19 26 LEU B CA 1
ATOM 4023 C C . LEU B 1 26 ? -10.266 -4.977 13.219 1 95.19 26 LEU B C 1
ATOM 4025 O O . LEU B 1 26 ? -10.227 -5.574 12.141 1 95.19 26 LEU B O 1
ATOM 4029 N N . VAL B 1 27 ? -11.305 -4.266 13.648 1 93 27 VAL B N 1
ATOM 4030 C CA . VAL B 1 27 ? -12.461 -4.086 12.773 1 93 27 VAL B CA 1
ATOM 4031 C C . VAL B 1 27 ? -12.266 -2.842 11.914 1 93 27 VAL B C 1
ATOM 4033 O O . VAL B 1 27 ? -11.977 -1.76 12.43 1 93 27 VAL B O 1
ATOM 4036 N N . SER B 1 28 ? -12.375 -2.982 10.688 1 85.88 28 SER B N 1
ATOM 4037 C CA . SER B 1 28 ? -12.367 -1.902 9.703 1 85.88 28 SER B CA 1
ATOM 4038 C C . SER B 1 28 ? -13.664 -1.88 8.898 1 85.88 28 SER B C 1
ATOM 4040 O O . SER B 1 28 ? -13.867 -2.719 8.016 1 85.88 28 SER B O 1
ATOM 4042 N N . GLY B 1 29 ? -14.492 -0.91 9.047 1 85.31 29 GLY B N 1
ATOM 4043 C CA . GLY B 1 29 ? -15.727 -0.792 8.297 1 85.31 29 GLY B CA 1
ATOM 4044 C C . GLY B 1 29 ? -16.578 -2.053 8.336 1 85.31 29 GLY B C 1
ATOM 4045 O O . GLY B 1 29 ? -17.125 -2.469 7.316 1 85.31 29 GLY B O 1
ATOM 4046 N N . GLY B 1 30 ? -16.547 -2.736 9.336 1 90.56 30 GLY B N 1
ATOM 4047 C CA . GLY B 1 30 ? -17.375 -3.926 9.492 1 90.56 30 GLY B CA 1
ATOM 4048 C C . GLY B 1 30 ? -16.641 -5.211 9.172 1 90.56 30 GLY B C 1
ATOM 4049 O O . GLY B 1 30 ? -17.141 -6.305 9.453 1 90.56 30 GLY B O 1
ATOM 4050 N N . ILE B 1 31 ? -15.5 -5.145 8.562 1 96.19 31 ILE B N 1
ATOM 4051 C CA . ILE B 1 31 ? -14.688 -6.312 8.258 1 96.19 31 ILE B CA 1
ATOM 4052 C C . ILE B 1 31 ? -13.672 -6.539 9.375 1 96.19 31 ILE B C 1
ATOM 4054 O O . ILE B 1 31 ? -13.023 -5.594 9.836 1 96.19 31 ILE B O 1
ATOM 4058 N N . LYS B 1 32 ? -13.617 -7.75 9.93 1 97.38 32 LYS B N 1
ATOM 4059 C CA . LYS B 1 32 ? -12.602 -8.141 10.906 1 97.38 32 LYS B CA 1
ATOM 4060 C C . LYS B 1 32 ? -11.32 -8.594 10.219 1 97.38 32 LYS B C 1
ATOM 4062 O O . LYS B 1 32 ? -11.359 -9.461 9.336 1 97.38 32 LYS B O 1
ATOM 4067 N N . VAL B 1 33 ? -10.273 -8.031 10.625 1 97.12 33 VAL B N 1
ATOM 4068 C CA . VAL B 1 33 ? -8.992 -8.266 9.969 1 97.12 33 VAL B CA 1
ATOM 4069 C C . VAL B 1 33 ? -7.988 -8.82 10.977 1 97.12 33 VAL B C 1
ATOM 4071 O O . VAL B 1 33 ? -7.828 -8.266 12.062 1 97.12 33 VAL B O 1
ATOM 4074 N N . PHE B 1 34 ? -7.375 -9.922 10.648 1 98.31 34 PHE B N 1
ATOM 4075 C CA . PHE B 1 34 ? -6.277 -10.531 11.391 1 98.31 34 PHE B CA 1
ATOM 4076 C C . PHE B 1 34 ? -5.035 -10.656 10.516 1 98.31 34 PHE B C 1
ATOM 4078 O O . PHE B 1 34 ? -5.066 -11.32 9.477 1 98.31 34 PHE B O 1
ATOM 4085 N N . LYS B 1 35 ? -3.936 -10.031 10.914 1 97.62 35 LYS B N 1
ATOM 4086 C CA . LYS B 1 35 ? -2.729 -10.008 10.094 1 97.62 35 LYS B CA 1
ATOM 4087 C C . LYS B 1 35 ? -1.578 -10.734 10.789 1 97.62 35 LYS B C 1
ATOM 4089 O O . LYS B 1 35 ? -1.519 -10.781 12.016 1 97.62 35 LYS B O 1
ATOM 4094 N N . GLY B 1 36 ? -0.672 -11.273 9.961 1 97.81 36 GLY B N 1
ATOM 4095 C CA . GLY B 1 36 ? 0.553 -11.875 10.461 1 97.81 36 GLY B CA 1
ATOM 4096 C C . GLY B 1 36 ? 0.309 -13.117 11.297 1 97.81 36 GLY B C 1
ATOM 4097 O O . GLY B 1 36 ? 1.033 -13.375 12.266 1 97.81 36 GLY B O 1
ATOM 4098 N N . VAL B 1 37 ? -0.708 -13.844 11.023 1 98.62 37 VAL B N 1
ATOM 4099 C CA . VAL B 1 37 ? -1.055 -15.047 11.766 1 98.62 37 VAL B CA 1
ATOM 4100 C C . VAL B 1 37 ? -0.085 -16.172 11.406 1 98.62 37 VAL B C 1
ATOM 4102 O O . VAL B 1 37 ? -0.012 -16.594 10.242 1 98.62 37 VAL B O 1
ATOM 4105 N N . PRO B 1 38 ? 0.629 -16.688 12.328 1 98.44 38 PRO B N 1
ATOM 4106 C CA . PRO B 1 38 ? 1.577 -17.75 11.984 1 98.44 38 PRO B CA 1
ATOM 4107 C C . PRO B 1 38 ? 0.891 -19.078 11.688 1 98.44 38 PRO B C 1
ATOM 4109 O O . PRO B 1 38 ? 0.042 -19.531 12.461 1 98.44 38 PRO B O 1
ATOM 4112 N N . TYR B 1 39 ? 1.237 -19.672 10.609 1 98.62 39 TYR B N 1
ATOM 4113 C CA . TYR B 1 39 ? 0.738 -21.016 10.312 1 98.62 39 TYR B CA 1
ATOM 4114 C C . TYR B 1 39 ? 1.859 -22.047 10.383 1 98.62 39 TYR B C 1
ATOM 4116 O O . TYR B 1 39 ? 1.604 -23.25 10.383 1 98.62 39 TYR B O 1
ATOM 4124 N N . GLY B 1 40 ? 3.115 -21.609 10.422 1 98.56 40 GLY B N 1
ATOM 4125 C CA . GLY B 1 40 ? 4.297 -22.438 10.562 1 98.56 40 GLY B CA 1
ATOM 4126 C C . GLY B 1 40 ? 5.367 -21.812 11.438 1 98.56 40 GLY B C 1
ATOM 4127 O O . GLY B 1 40 ? 5.332 -20.609 11.719 1 98.56 40 GLY B O 1
ATOM 4128 N N . ALA B 1 41 ? 6.324 -22.609 11.867 1 98.5 41 ALA B N 1
ATOM 4129 C CA . ALA B 1 41 ? 7.41 -22.156 12.734 1 98.5 41 ALA B CA 1
ATOM 4130 C C . ALA B 1 41 ? 8.438 -21.344 11.945 1 98.5 41 ALA B C 1
ATOM 4132 O O . ALA B 1 41 ? 8.422 -21.359 10.711 1 98.5 41 ALA B O 1
ATOM 4133 N N . ASP B 1 42 ? 9.273 -20.609 12.719 1 98.25 42 ASP B N 1
ATOM 4134 C CA . ASP B 1 42 ? 10.43 -19.922 12.141 1 98.25 42 ASP B CA 1
ATOM 4135 C C . ASP B 1 42 ? 11.266 -20.875 11.297 1 98.25 42 ASP B C 1
ATOM 4137 O O . ASP B 1 42 ? 11.562 -22 11.727 1 98.25 42 ASP B O 1
ATOM 4141 N N . THR B 1 43 ? 11.625 -20.469 10.102 1 98.5 43 THR B N 1
ATOM 4142 C CA . THR B 1 43 ? 12.297 -21.359 9.164 1 98.5 43 THR B CA 1
ATOM 4143 C C . THR B 1 43 ? 13.812 -21.203 9.266 1 98.5 43 THR B C 1
ATOM 4145 O O . THR B 1 43 ? 14.562 -21.859 8.539 1 98.5 43 THR B O 1
ATOM 4148 N N . SER B 1 44 ? 14.258 -20.328 10.164 1 97.69 44 SER B N 1
ATOM 4149 C CA . SER B 1 44 ? 15.695 -20.109 10.312 1 97.69 44 SER B CA 1
ATOM 4150 C C . SER B 1 44 ? 16.359 -21.25 11.062 1 97.69 44 SER B C 1
ATOM 4152 O O . SER B 1 44 ? 15.695 -22.188 11.5 1 97.69 44 SER B O 1
ATOM 4154 N N . GLY B 1 45 ? 17.656 -21.219 11.102 1 96.56 45 GLY B N 1
ATOM 4155 C CA . GLY B 1 45 ? 18.422 -22.203 11.852 1 96.56 45 GLY B CA 1
ATOM 4156 C C . GLY B 1 45 ? 18.188 -23.625 11.375 1 96.56 45 GLY B C 1
ATOM 4157 O O . GLY B 1 45 ? 18.281 -23.906 10.18 1 96.56 45 GLY B O 1
ATOM 4158 N N . LYS B 1 46 ? 17.891 -24.531 12.297 1 96 46 LYS B N 1
ATOM 4159 C CA . LYS B 1 46 ? 17.766 -25.969 12.016 1 96 46 LYS B CA 1
ATOM 4160 C C . LYS B 1 46 ? 16.578 -26.25 11.109 1 96 46 LYS B C 1
ATOM 4162 O O . LYS B 1 46 ? 16.5 -27.312 10.492 1 96 46 LYS B O 1
ATOM 4167 N N . ASN B 1 47 ? 15.672 -25.297 10.977 1 97.69 47 ASN B N 1
ATOM 4168 C CA . ASN B 1 47 ? 14.469 -25.516 10.172 1 97.69 47 ASN B CA 1
ATOM 4169 C C . ASN B 1 47 ? 14.688 -25.078 8.727 1 97.69 47 ASN B C 1
ATOM 4171 O O . ASN B 1 47 ? 13.852 -25.328 7.863 1 97.69 47 ASN B O 1
ATOM 4175 N N . ARG B 1 48 ? 15.852 -24.422 8.438 1 97.44 48 ARG B N 1
ATOM 4176 C CA . ARG B 1 48 ? 16.094 -23.922 7.09 1 97.44 48 ARG B CA 1
ATOM 4177 C C . ARG B 1 48 ? 16.203 -25.062 6.09 1 97.44 48 ARG B C 1
ATOM 4179 O O . ARG B 1 48 ? 16.875 -26.062 6.352 1 97.44 48 ARG B O 1
ATOM 4186 N N . PHE B 1 49 ? 15.469 -24.953 4.961 1 97.38 49 PHE B N 1
ATOM 4187 C CA . PHE B 1 49 ? 15.477 -25.844 3.805 1 97.38 49 PHE B CA 1
ATOM 4188 C C . PHE B 1 49 ? 14.727 -27.141 4.117 1 97.38 49 PHE B C 1
ATOM 4190 O O . PHE B 1 49 ? 14.766 -28.078 3.328 1 97.38 49 PHE B O 1
ATOM 4197 N N . LEU B 1 50 ? 14.078 -27.203 5.281 1 97.69 50 LEU B N 1
ATOM 4198 C CA . LEU B 1 50 ? 13.281 -28.375 5.652 1 97.69 50 LEU B CA 1
ATOM 4199 C C . LEU B 1 50 ? 11.789 -28.078 5.469 1 97.69 50 LEU B C 1
ATOM 4201 O O . LEU B 1 50 ? 11.391 -26.922 5.332 1 97.69 50 LEU B O 1
ATOM 4205 N N . PRO B 1 51 ? 10.961 -29.156 5.363 1 98.31 51 PRO B N 1
ATOM 4206 C CA . PRO B 1 51 ? 9.523 -28.906 5.391 1 98.31 51 PRO B CA 1
ATOM 4207 C C . PRO B 1 51 ? 9.094 -28.062 6.582 1 98.31 51 PRO B C 1
ATOM 4209 O O . PRO B 1 51 ? 9.75 -28.078 7.629 1 98.31 51 PRO B O 1
ATOM 4212 N N . PRO B 1 52 ? 8.031 -27.297 6.375 1 98.69 52 PRO B N 1
ATOM 4213 C CA . PRO B 1 52 ? 7.586 -26.422 7.469 1 98.69 52 PRO B CA 1
ATOM 4214 C C . PRO B 1 52 ? 7.258 -27.203 8.742 1 98.69 52 PRO B C 1
ATOM 4216 O O . PRO B 1 52 ? 6.711 -28.297 8.672 1 98.69 52 PRO B O 1
ATOM 4219 N N . GLN B 1 53 ? 7.621 -26.688 9.867 1 98.25 53 GLN B N 1
ATOM 4220 C CA . GLN B 1 53 ? 7.316 -27.234 11.18 1 98.25 53 GLN B CA 1
ATOM 4221 C C . GLN B 1 53 ? 6.109 -26.531 11.805 1 98.25 53 GLN B C 1
ATOM 4223 O O . GLN B 1 53 ? 5.828 -25.375 11.492 1 98.25 53 GLN B O 1
ATOM 4228 N N . PRO B 1 54 ? 5.379 -27.203 12.625 1 97.12 54 PRO B N 1
ATOM 4229 C CA . PRO B 1 54 ? 4.199 -26.594 13.234 1 97.12 54 PRO B CA 1
ATOM 4230 C C . PRO B 1 54 ? 4.551 -25.422 14.156 1 97.12 54 PRO B C 1
ATOM 4232 O O . PRO B 1 54 ? 5.605 -25.438 14.797 1 97.12 54 PRO B O 1
ATOM 4235 N N . VAL B 1 55 ? 3.646 -24.484 14.195 1 95.38 55 VAL B N 1
ATOM 4236 C CA . VAL B 1 55 ? 3.791 -23.375 15.125 1 95.38 55 VAL B CA 1
ATOM 4237 C C . VAL B 1 55 ? 3.578 -23.859 16.562 1 95.38 55 VAL B C 1
ATOM 4239 O O . VAL B 1 55 ? 2.705 -24.703 16.812 1 95.38 55 VAL B O 1
ATOM 4242 N N . LYS B 1 56 ? 4.371 -23.344 17.422 1 95.31 56 LYS B N 1
ATOM 4243 C CA . LYS B 1 56 ? 4.141 -23.609 18.844 1 95.31 56 LYS B CA 1
ATOM 4244 C C . LYS B 1 56 ? 2.926 -22.844 19.359 1 95.31 56 LYS B C 1
ATOM 4246 O O . LYS B 1 56 ? 2.82 -21.641 19.172 1 95.31 56 LYS B O 1
ATOM 4251 N N . PRO B 1 57 ? 2.029 -23.594 19.969 1 97.25 57 PRO B N 1
ATOM 4252 C CA . PRO B 1 57 ? 0.892 -22.875 20.547 1 97.25 57 PRO B CA 1
ATOM 4253 C C . PRO B 1 57 ? 1.32 -21.797 21.547 1 97.25 57 PRO B C 1
ATOM 4255 O O . PRO B 1 57 ? 2.428 -21.844 22.078 1 97.25 57 PRO B O 1
ATOM 4258 N N . TRP B 1 58 ? 0.489 -20.797 21.75 1 97.62 58 TRP B N 1
ATOM 4259 C CA . TRP B 1 58 ? 0.829 -19.703 22.672 1 97.62 58 TRP B CA 1
ATOM 4260 C C . TRP B 1 58 ? -0.287 -19.484 23.688 1 97.62 58 TRP B C 1
ATOM 4262 O O . TRP B 1 58 ? -1.45 -19.797 23.422 1 97.62 58 TRP B O 1
ATOM 4272 N 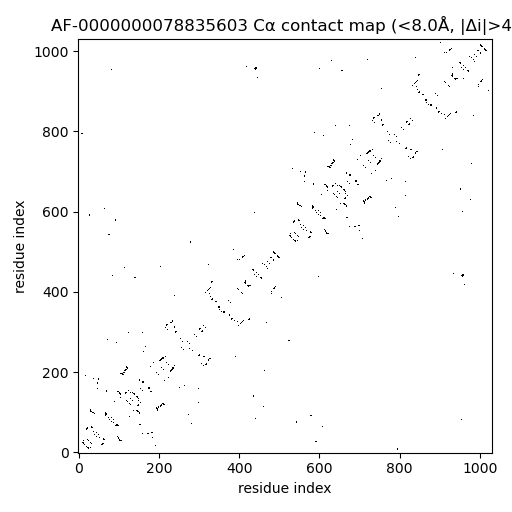N . ALA B 1 59 ? 0.086 -18.953 24.859 1 97.19 59 ALA B N 1
ATOM 4273 C CA . ALA B 1 59 ? -0.861 -18.547 25.906 1 97.19 59 ALA B CA 1
ATOM 4274 C C . ALA B 1 59 ? -1.246 -17.078 25.75 1 97.19 59 ALA B C 1
ATOM 4276 O O . ALA B 1 59 ? -0.527 -16.312 25.109 1 97.19 59 ALA B O 1
ATOM 4277 N N . GLY B 1 60 ? -2.318 -16.719 26.297 1 96.62 60 GLY B N 1
ATOM 4278 C CA . GLY B 1 60 ? -2.752 -15.328 26.219 1 96.62 60 GLY B CA 1
ATOM 4279 C C . GLY B 1 60 ? -3.309 -14.945 24.859 1 96.62 60 GLY B C 1
ATOM 4280 O O . GLY B 1 60 ? -3.814 -15.805 24.125 1 96.62 60 GLY B O 1
ATOM 4281 N N . VAL B 1 61 ? -3.471 -13.656 24.656 1 97.56 61 VAL B N 1
ATOM 4282 C CA . VAL B 1 61 ? -3.994 -13.125 23.391 1 97.56 61 VAL B CA 1
ATOM 4283 C C . VAL B 1 61 ? -2.865 -12.484 22.594 1 97.56 61 VAL B C 1
ATOM 4285 O O . VAL B 1 61 ? -2.193 -11.57 23.078 1 97.56 61 VAL B O 1
ATOM 4288 N N . ARG B 1 62 ? -2.615 -13.062 21.438 1 97 62 ARG B N 1
ATOM 4289 C CA . ARG B 1 62 ? -1.627 -12.508 20.516 1 97 62 ARG B CA 1
ATOM 4290 C C . ARG B 1 62 ? -2.258 -11.469 19.594 1 97 62 ARG B C 1
ATOM 4292 O O . ARG B 1 62 ? -3.324 -11.703 19.031 1 97 62 ARG B O 1
ATOM 4299 N N . ASP B 1 63 ? -1.574 -10.297 19.469 1 96.44 63 ASP B N 1
ATOM 4300 C CA . ASP B 1 63 ? -2.061 -9.266 18.547 1 96.44 63 ASP B CA 1
ATOM 4301 C C . ASP B 1 63 ? -1.807 -9.656 17.094 1 96.44 63 ASP B C 1
ATOM 4303 O O . ASP B 1 63 ? -0.69 -10.031 16.734 1 96.44 63 ASP B O 1
ATOM 4307 N N . ALA B 1 64 ? -2.824 -9.648 16.312 1 97.5 64 ALA B N 1
ATOM 4308 C CA . ALA B 1 64 ? -2.762 -9.836 14.867 1 97.5 64 ALA B CA 1
ATOM 4309 C C . ALA B 1 64 ? -3.109 -8.547 14.133 1 97.5 64 ALA B C 1
ATOM 4311 O O . ALA B 1 64 ? -3.963 -8.547 13.242 1 97.5 64 ALA B O 1
ATOM 4312 N N . LEU B 1 65 ? -2.379 -7.488 14.469 1 95.19 65 LEU B N 1
ATOM 4313 C CA . LEU B 1 65 ? -2.689 -6.137 14.016 1 95.19 65 LEU B CA 1
ATOM 4314 C C . LEU B 1 65 ? -1.727 -5.699 12.914 1 95.19 65 LEU B C 1
ATOM 4316 O O . LEU B 1 65 ? -1.929 -4.656 12.281 1 95.19 65 LEU B O 1
ATOM 4320 N N . ASP B 1 66 ? -0.702 -6.508 12.688 1 94.69 66 ASP B N 1
ATOM 4321 C CA . ASP B 1 66 ? 0.328 -6.137 11.719 1 94.69 66 ASP B CA 1
ATOM 4322 C C . ASP B 1 66 ? 0.657 -7.301 10.797 1 94.69 66 ASP B C 1
ATOM 4324 O O . ASP B 1 66 ? 0.518 -8.469 11.18 1 94.69 66 ASP B O 1
ATOM 4328 N N . TYR B 1 67 ? 1.092 -6.938 9.602 1 96.88 67 TYR B N 1
ATOM 4329 C CA . TYR B 1 67 ? 1.623 -7.965 8.711 1 96.88 67 TYR B CA 1
ATOM 4330 C C . TYR B 1 67 ? 2.855 -8.625 9.312 1 96.88 67 TYR B C 1
ATOM 4332 O O . TYR B 1 67 ? 3.678 -7.961 9.945 1 96.88 67 TYR B O 1
ATOM 4340 N N . GLY B 1 68 ? 3.004 -9.945 9.164 1 97.19 68 GLY B N 1
ATOM 4341 C CA . GLY B 1 68 ? 4.23 -10.625 9.539 1 97.19 68 GLY B CA 1
ATOM 4342 C C . GLY B 1 68 ? 5.355 -10.422 8.547 1 97.19 68 GLY B C 1
ATOM 4343 O O . GLY B 1 68 ? 5.16 -9.797 7.5 1 97.19 68 GLY B O 1
ATOM 4344 N N . ASN B 1 69 ? 6.504 -10.922 8.836 1 97.25 69 ASN B N 1
ATOM 4345 C CA . ASN B 1 69 ? 7.656 -10.836 7.945 1 97.25 69 ASN B CA 1
ATOM 4346 C C . ASN B 1 69 ? 7.348 -11.414 6.566 1 97.25 69 ASN B C 1
ATOM 4348 O O . ASN B 1 69 ? 6.68 -12.445 6.461 1 97.25 69 ASN B O 1
ATOM 4352 N N . ILE B 1 70 ? 7.77 -10.719 5.59 1 97.44 70 ILE B N 1
ATOM 4353 C CA . ILE B 1 70 ? 7.855 -11.375 4.289 1 97.44 70 ILE B CA 1
ATOM 4354 C C . ILE B 1 70 ? 9.07 -12.297 4.258 1 97.44 70 ILE B C 1
ATOM 4356 O O . ILE B 1 70 ? 10.023 -12.109 5.02 1 97.44 70 ILE B O 1
ATOM 4360 N N . CYS B 1 71 ? 9.023 -13.242 3.43 1 98.19 71 CYS B N 1
ATOM 4361 C CA . CYS B 1 71 ? 10.148 -14.156 3.33 1 98.19 71 CYS B CA 1
ATOM 4362 C C . CYS B 1 71 ? 11.312 -13.523 2.572 1 98.19 71 CYS B C 1
ATOM 4364 O O . CYS B 1 71 ? 11.094 -12.68 1.697 1 98.19 71 CYS B O 1
ATOM 4366 N N . PRO B 1 72 ? 12.539 -13.938 2.924 1 97.19 72 PRO B N 1
ATOM 4367 C CA . PRO B 1 72 ? 13.688 -13.398 2.197 1 97.19 72 PRO B CA 1
ATOM 4368 C C . PRO B 1 72 ? 13.539 -13.523 0.682 1 97.19 72 PRO B C 1
ATOM 4370 O O . PRO B 1 72 ? 13.234 -14.602 0.171 1 97.19 72 PRO B O 1
ATOM 4373 N N . GLN B 1 73 ? 13.727 -12.398 0.051 1 95.19 73 GLN B N 1
ATOM 4374 C CA . GLN B 1 73 ? 13.492 -12.336 -1.388 1 95.19 73 GLN B CA 1
ATOM 4375 C C . GLN B 1 73 ? 14.312 -11.219 -2.027 1 95.19 73 GLN B C 1
ATOM 4377 O O . GLN B 1 73 ? 14.789 -10.32 -1.333 1 95.19 73 GLN B O 1
ATOM 4382 N N . MET B 1 74 ? 14.438 -11.32 -3.309 1 88.5 74 MET B N 1
ATOM 4383 C CA . MET B 1 74 ? 15.109 -10.258 -4.059 1 88.5 74 MET B CA 1
ATOM 4384 C C . MET B 1 74 ? 14.336 -8.945 -3.959 1 88.5 74 MET B C 1
ATOM 4386 O O . MET B 1 74 ? 13.109 -8.938 -4.047 1 88.5 74 MET B O 1
ATOM 4390 N N . PRO B 1 75 ? 15.078 -7.824 -3.725 1 85.81 75 PRO B N 1
ATOM 4391 C CA . PRO B 1 75 ? 14.359 -6.551 -3.615 1 85.81 75 PRO B CA 1
ATOM 4392 C C . PRO B 1 75 ? 13.719 -6.121 -4.934 1 85.81 75 PRO B C 1
ATOM 4394 O O . PRO B 1 75 ? 14.234 -6.438 -6.008 1 85.81 75 PRO B O 1
ATOM 4397 N N . GLY B 1 76 ? 12.688 -5.395 -4.797 1 83.81 76 GLY B N 1
ATOM 4398 C CA . GLY B 1 76 ? 12.055 -4.809 -5.969 1 83.81 76 GLY B CA 1
ATOM 4399 C C . GLY B 1 76 ? 12.844 -3.662 -6.562 1 83.81 76 GLY B C 1
ATOM 4400 O O . GLY B 1 76 ? 13.844 -3.219 -5.984 1 83.81 76 GLY B O 1
ATOM 4401 N N . ASP B 1 77 ? 12.469 -3.303 -7.785 1 86.06 77 ASP B N 1
ATOM 4402 C CA . ASP B 1 77 ? 13.055 -2.178 -8.508 1 86.06 77 ASP B CA 1
ATOM 4403 C C . ASP B 1 77 ? 11.969 -1.289 -9.109 1 86.06 77 ASP B C 1
ATOM 4405 O O . ASP B 1 77 ? 11.297 -1.682 -10.07 1 86.06 77 ASP B O 1
ATOM 4409 N N . ARG B 1 78 ? 11.844 -0.061 -8.609 1 87.44 78 ARG B N 1
ATOM 4410 C CA . ARG B 1 78 ? 10.758 0.838 -8.984 1 87.44 78 ARG B CA 1
ATOM 4411 C C . ARG B 1 78 ? 11.109 1.619 -10.25 1 87.44 78 ARG B C 1
ATOM 4413 O O . ARG B 1 78 ? 10.359 2.498 -10.672 1 87.44 78 ARG B O 1
ATOM 4420 N N . ARG B 1 79 ? 12.289 1.354 -10.906 1 88.38 79 ARG B N 1
ATOM 4421 C CA . ARG B 1 79 ? 12.656 2.082 -12.117 1 88.38 79 ARG B CA 1
ATOM 4422 C C . ARG B 1 79 ? 11.812 1.629 -13.305 1 88.38 79 ARG B C 1
ATOM 4424 O O . ARG B 1 79 ? 11.672 2.363 -14.281 1 88.38 79 ARG B O 1
ATOM 4431 N N . SER B 1 80 ? 11.242 0.427 -13.148 1 86.56 80 SER B N 1
ATOM 4432 C CA . SER B 1 80 ? 10.273 -0.049 -14.133 1 86.56 80 SER B CA 1
ATOM 4433 C C . SER B 1 80 ? 8.875 0.456 -13.82 1 86.56 80 SER B C 1
ATOM 4435 O O . SER B 1 80 ? 8.344 0.206 -12.734 1 86.56 80 SER B O 1
ATOM 4437 N N . ASP B 1 81 ? 8.242 1.12 -14.82 1 87.38 81 ASP B N 1
ATOM 4438 C CA . ASP B 1 81 ? 6.906 1.669 -14.602 1 87.38 81 ASP B CA 1
ATOM 4439 C C . ASP B 1 81 ? 5.91 0.566 -14.25 1 87.38 81 ASP B C 1
ATOM 4441 O O . ASP B 1 81 ? 5.039 0.756 -13.398 1 87.38 81 ASP B O 1
ATOM 4445 N N . TYR B 1 82 ? 6.09 -0.515 -14.945 1 90.69 82 TYR B N 1
ATOM 4446 C CA . TYR B 1 82 ? 5.172 -1.609 -14.648 1 90.69 82 TYR B CA 1
ATOM 4447 C C . TYR B 1 82 ? 5.363 -2.104 -13.219 1 90.69 82 TYR B C 1
ATOM 4449 O O . TYR B 1 82 ? 4.391 -2.256 -12.469 1 90.69 82 TYR B O 1
ATOM 4457 N N . ALA B 1 83 ? 6.625 -2.369 -12.797 1 89 83 ALA B N 1
ATOM 4458 C CA . ALA B 1 83 ? 6.902 -2.842 -11.438 1 89 83 ALA B CA 1
ATOM 4459 C C . ALA B 1 83 ? 6.402 -1.844 -10.398 1 89 83 ALA B C 1
ATOM 4461 O O . ALA B 1 83 ? 5.906 -2.236 -9.344 1 89 83 ALA B O 1
ATOM 4462 N N . ASN B 1 84 ? 6.566 -0.575 -10.719 1 90.5 84 ASN B N 1
ATOM 4463 C CA . ASN B 1 84 ? 6.082 0.485 -9.844 1 90.5 84 ASN B CA 1
ATOM 4464 C C . ASN B 1 84 ? 4.562 0.442 -9.695 1 90.5 84 ASN B C 1
ATOM 4466 O O . ASN B 1 84 ? 4.039 0.585 -8.594 1 90.5 84 ASN B O 1
ATOM 4470 N N . LEU B 1 85 ? 3.852 0.161 -10.789 1 91.69 85 LEU B N 1
ATOM 4471 C CA . LEU B 1 85 ? 2.395 0.209 -10.82 1 91.69 85 LEU B CA 1
ATOM 4472 C C . LEU B 1 85 ? 1.795 -0.945 -10.023 1 91.69 85 LEU B C 1
ATOM 4474 O O . LEU B 1 85 ? 0.702 -0.819 -9.469 1 91.69 85 LEU B O 1
ATOM 4478 N N . ILE B 1 86 ? 2.482 -2.047 -9.938 1 91.25 86 ILE B N 1
ATOM 4479 C CA . ILE B 1 86 ? 1.912 -3.191 -9.234 1 91.25 86 ILE B CA 1
ATOM 4480 C C . ILE B 1 86 ? 2.459 -3.246 -7.809 1 91.25 86 ILE B C 1
ATOM 4482 O O . ILE B 1 86 ? 2.27 -4.238 -7.102 1 91.25 86 ILE B O 1
ATOM 4486 N N . TYR B 1 87 ? 3.197 -2.23 -7.371 1 90.06 87 TYR B N 1
ATOM 4487 C CA . TYR B 1 87 ? 3.711 -2.078 -6.012 1 90.06 87 TYR B CA 1
ATOM 4488 C C . TYR B 1 87 ? 4.613 -3.248 -5.633 1 90.06 87 TYR B C 1
ATOM 4490 O O . TYR B 1 87 ? 4.512 -3.783 -4.527 1 90.06 87 TYR B O 1
ATOM 4498 N N . LEU B 1 88 ? 5.465 -3.639 -6.578 1 87.06 88 LEU B N 1
ATOM 4499 C CA . LEU B 1 88 ? 6.379 -4.746 -6.328 1 87.06 88 LEU B CA 1
ATOM 4500 C C . LEU B 1 88 ? 7.367 -4.398 -5.223 1 87.06 88 LEU B C 1
ATOM 4502 O O . LEU B 1 88 ? 7.902 -5.289 -4.559 1 87.06 88 LEU B O 1
ATOM 4506 N N . ASP B 1 89 ? 7.523 -3.127 -4.969 1 85.44 89 ASP B N 1
ATOM 4507 C CA . ASP B 1 89 ? 8.461 -2.611 -3.973 1 85.44 89 ASP B CA 1
ATOM 4508 C C . ASP B 1 89 ? 7.805 -2.529 -2.596 1 85.44 89 ASP B C 1
ATOM 4510 O O . ASP B 1 89 ? 8.492 -2.461 -1.576 1 85.44 89 ASP B O 1
ATOM 4514 N N . TYR B 1 90 ? 6.535 -2.449 -2.531 1 88.31 90 TYR B N 1
ATOM 4515 C CA . TYR B 1 90 ? 5.82 -2.182 -1.288 1 88.31 90 TYR B CA 1
ATOM 4516 C C . TYR B 1 90 ? 5.324 -3.477 -0.656 1 88.31 90 TYR B C 1
ATOM 4518 O O . TYR B 1 90 ? 4.145 -3.824 -0.784 1 88.31 90 TYR B O 1
ATOM 4526 N N . GLN B 1 91 ? 6.188 -4.105 0.081 1 90.81 91 GLN B N 1
ATOM 4527 C CA . GLN B 1 91 ? 5.922 -5.348 0.804 1 90.81 91 GLN B CA 1
ATOM 4528 C C . GLN B 1 91 ? 6.07 -5.148 2.311 1 90.81 91 GLN B C 1
ATOM 4530 O O . GLN B 1 91 ? 7.109 -5.477 2.885 1 90.81 91 GLN B O 1
ATOM 4535 N N . PRO B 1 92 ? 4.961 -4.758 2.975 1 91.38 92 PRO B N 1
ATOM 4536 C CA . PRO B 1 92 ? 5.098 -4.504 4.41 1 91.38 92 PRO B CA 1
ATOM 4537 C C . PRO B 1 92 ? 5.352 -5.781 5.211 1 91.38 92 PRO B C 1
ATOM 4539 O O . PRO B 1 92 ? 5.07 -6.883 4.73 1 91.38 92 PRO B O 1
ATOM 4542 N N . GLY B 1 93 ? 5.91 -5.801 6.52 1 91.69 93 GLY B N 1
ATOM 4543 C CA . GLY B 1 93 ? 6.121 -6.918 7.422 1 91.69 93 GLY B CA 1
ATOM 4544 C C . GLY B 1 93 ? 7.59 -7.227 7.652 1 91.69 93 GLY B C 1
ATOM 4545 O O . GLY B 1 93 ? 7.93 -8.25 8.25 1 91.69 93 GLY B O 1
ATOM 4546 N N . GLY B 1 94 ? 8.57 -6.324 7.363 1 91.62 94 GLY B N 1
ATOM 4547 C CA . GLY B 1 94 ? 9.984 -6.664 7.41 1 91.62 94 GLY B CA 1
ATOM 4548 C C . GLY B 1 94 ? 10.336 -7.863 6.547 1 91.62 94 GLY B C 1
ATOM 4549 O O . GLY B 1 94 ? 9.484 -8.398 5.836 1 91.62 94 GLY B O 1
ATOM 4550 N N . MET B 1 95 ? 11.57 -8.219 6.512 1 95.81 95 MET B N 1
ATOM 4551 C CA . MET B 1 95 ? 12.062 -9.391 5.785 1 95.81 95 MET B CA 1
ATOM 4552 C C . MET B 1 95 ? 12.828 -10.32 6.719 1 95.81 95 MET B C 1
ATOM 4554 O O . MET B 1 95 ? 13.766 -9.898 7.398 1 95.81 95 MET B O 1
ATOM 4558 N N . GLY B 1 96 ? 12.406 -11.531 6.832 1 96.94 96 GLY B N 1
ATOM 4559 C CA . GLY B 1 96 ? 13.062 -12.5 7.699 1 96.94 96 GLY B CA 1
ATOM 4560 C C . GLY B 1 96 ? 12.555 -13.914 7.516 1 96.94 96 GLY B C 1
ATOM 4561 O O . GLY B 1 96 ? 11.609 -14.148 6.762 1 96.94 96 GLY B O 1
ATOM 4562 N N . GLU B 1 97 ? 13.148 -14.812 8.242 1 98.12 97 GLU B N 1
ATOM 4563 C CA . GLU B 1 97 ? 12.867 -16.234 8 1 98.12 97 GLU B CA 1
ATOM 4564 C C . GLU B 1 97 ? 11.703 -16.719 8.859 1 98.12 97 GLU B C 1
ATOM 4566 O O . GLU B 1 97 ? 11.195 -17.812 8.656 1 98.12 97 GLU B O 1
ATOM 4571 N N . ASP B 1 98 ? 11.328 -15.906 9.867 1 98 98 ASP B N 1
ATOM 4572 C CA . ASP B 1 98 ? 10.039 -16.141 10.516 1 98 98 ASP B CA 1
ATOM 4573 C C . ASP B 1 98 ? 8.898 -15.57 9.68 1 98 98 ASP B C 1
ATOM 4575 O O . ASP B 1 98 ? 8.273 -14.586 10.078 1 98 98 ASP B O 1
ATOM 4579 N N . CYS B 1 99 ? 8.641 -16.203 8.57 1 98.44 99 CYS B N 1
ATOM 4580 C CA . CYS B 1 99 ? 7.824 -15.555 7.551 1 98.44 99 CYS B CA 1
ATOM 4581 C C . CYS B 1 99 ? 6.656 -16.438 7.137 1 98.44 99 CYS B C 1
ATOM 4583 O O . CYS B 1 99 ? 5.957 -16.141 6.168 1 98.44 99 CYS B O 1
ATOM 4585 N N . LEU B 1 100 ? 6.426 -17.594 7.824 1 98.75 100 LEU B N 1
ATOM 4586 C CA . LEU B 1 100 ? 5.273 -18.438 7.527 1 98.75 100 LEU B CA 1
ATOM 4587 C C . LEU B 1 100 ? 4.027 -17.922 8.242 1 98.75 100 LEU B C 1
ATOM 4589 O O . LEU B 1 100 ? 3.637 -18.453 9.281 1 98.75 100 LEU B O 1
ATOM 4593 N N . ASN B 1 101 ? 3.438 -16.969 7.621 1 98.62 101 ASN B N 1
ATOM 4594 C CA . ASN B 1 101 ? 2.254 -16.328 8.18 1 98.62 101 ASN B CA 1
ATOM 4595 C C . ASN B 1 101 ? 1.218 -16.031 7.102 1 98.62 101 ASN B C 1
ATOM 4597 O O . ASN B 1 101 ? 1.518 -16.094 5.91 1 98.62 101 ASN B O 1
ATOM 4601 N N . LEU B 1 102 ? -0.02 -15.797 7.52 1 98.69 102 LEU B N 1
ATOM 4602 C CA . LEU B 1 102 ? -1.118 -15.477 6.613 1 98.69 102 LEU B CA 1
ATOM 4603 C C . LEU B 1 102 ? -1.981 -14.359 7.188 1 98.69 102 LEU B C 1
ATOM 4605 O O . LEU B 1 102 ? -1.795 -13.953 8.336 1 98.69 102 LEU B O 1
ATOM 4609 N N . ASN B 1 103 ? -2.779 -13.758 6.414 1 98.56 103 ASN B N 1
ATOM 4610 C CA . ASN B 1 103 ? -3.729 -12.703 6.77 1 98.56 103 ASN B CA 1
ATOM 4611 C C . ASN B 1 103 ? -5.164 -13.117 6.461 1 98.56 103 ASN B C 1
ATOM 4613 O O . ASN B 1 103 ? -5.414 -13.836 5.484 1 98.56 103 ASN B O 1
ATOM 4617 N N . ILE B 1 104 ? -6.113 -12.586 7.312 1 98.88 104 ILE B N 1
ATOM 4618 C CA . ILE B 1 104 ? -7.508 -13 7.172 1 98.88 104 ILE B CA 1
ATOM 4619 C C . ILE B 1 104 ? -8.414 -11.773 7.199 1 98.88 104 ILE B C 1
ATOM 4621 O O . ILE B 1 104 ? -8.266 -10.906 8.055 1 98.88 104 ILE B O 1
ATOM 4625 N N . TRP B 1 105 ? -9.312 -11.688 6.285 1 98.44 105 TRP B N 1
ATOM 4626 C CA . TRP B 1 105 ? -10.43 -10.75 6.262 1 98.44 105 TRP B CA 1
ATOM 4627 C C . TRP B 1 105 ? -11.766 -11.484 6.305 1 98.44 105 TRP B C 1
ATOM 4629 O O . TRP B 1 105 ? -12.008 -12.398 5.508 1 98.44 105 TRP B O 1
ATOM 4639 N N . THR B 1 106 ? -12.641 -11.125 7.199 1 98.75 106 THR B N 1
ATOM 4640 C CA . THR B 1 106 ? -13.914 -11.836 7.309 1 98.75 106 THR B CA 1
ATOM 4641 C C . THR B 1 106 ? -15.023 -10.891 7.762 1 98.75 106 THR B C 1
ATOM 4643 O O . THR B 1 106 ? -14.797 -10.008 8.586 1 98.75 106 THR B O 1
ATOM 4646 N N . PRO B 1 107 ? -16.219 -11.047 7.203 1 97.62 107 PRO B N 1
ATOM 4647 C CA . PRO B 1 107 ? -17.344 -10.227 7.641 1 97.62 107 PRO B CA 1
ATOM 4648 C C . PRO B 1 107 ? -18.016 -10.758 8.906 1 97.62 107 PRO B C 1
ATOM 4650 O O . PRO B 1 107 ? -18.797 -10.055 9.539 1 97.62 107 PRO B O 1
ATOM 4653 N N . ASP B 1 108 ? -17.688 -12.016 9.25 1 97.12 108 ASP B N 1
ATOM 4654 C CA . ASP B 1 108 ? -18.406 -12.695 10.32 1 97.12 108 ASP B CA 1
ATOM 4655 C C . ASP B 1 108 ? -17.5 -13.664 11.062 1 97.12 108 ASP B C 1
ATOM 4657 O O . ASP B 1 108 ? -16.719 -14.398 10.445 1 97.12 108 ASP B O 1
ATOM 4661 N N . LEU B 1 109 ? -17.578 -13.68 12.391 1 97.62 109 LEU B N 1
ATOM 4662 C CA . LEU B 1 109 ? -16.703 -14.539 13.18 1 97.62 109 LEU B CA 1
ATOM 4663 C C . LEU B 1 109 ? -17.484 -15.727 13.75 1 97.62 109 LEU B C 1
ATOM 4665 O O . LEU B 1 109 ? -16.938 -16.531 14.5 1 97.62 109 LEU B O 1
ATOM 4669 N N . SER B 1 110 ? -18.734 -15.859 13.383 1 97.31 110 SER B N 1
ATOM 4670 C CA . SER B 1 110 ? -19.531 -16.984 13.859 1 97.31 110 SER B CA 1
ATOM 4671 C C . SER B 1 110 ? -19.109 -18.281 13.195 1 97.31 110 SER B C 1
ATOM 4673 O O . SER B 1 110 ? -19.031 -18.375 11.969 1 97.31 110 SER B O 1
ATOM 4675 N N . ARG B 1 111 ? -18.938 -19.312 13.969 1 95.81 111 ARG B N 1
ATOM 4676 C CA . ARG B 1 111 ? -18.562 -20.625 13.445 1 95.81 111 ARG B CA 1
ATOM 4677 C C . ARG B 1 111 ? -19.672 -21.203 12.57 1 95.81 111 ARG B C 1
ATOM 4679 O O . ARG B 1 111 ? -19.422 -22.078 11.734 1 95.81 111 ARG B O 1
ATOM 4686 N N . THR B 1 112 ? -20.828 -20.703 12.742 1 96.88 112 THR B N 1
ATOM 4687 C CA . THR B 1 112 ? -21.969 -21.25 12 1 96.88 112 THR B CA 1
ATOM 4688 C C . THR B 1 112 ? -22.172 -20.484 10.695 1 96.88 112 THR B C 1
ATOM 4690 O O . THR B 1 112 ? -23 -20.859 9.875 1 96.88 112 THR B O 1
ATOM 4693 N N . ALA B 1 113 ? -21.328 -19.438 10.484 1 97.56 113 ALA B N 1
ATOM 4694 C CA . ALA B 1 113 ? -21.5 -18.641 9.266 1 97.56 113 ALA B CA 1
ATOM 4695 C C . ALA B 1 113 ? -21.188 -19.469 8.023 1 97.56 113 ALA B C 1
ATOM 4697 O O . ALA B 1 113 ? -21.859 -19.344 7 1 97.56 113 ALA B O 1
ATOM 4698 N N . ARG B 1 114 ? -20.141 -20.328 8.078 1 98.31 114 ARG B N 1
ATOM 4699 C CA . ARG B 1 114 ? -19.75 -21.281 7.055 1 98.31 114 ARG B CA 1
ATOM 4700 C C . ARG B 1 114 ? -19.625 -20.625 5.691 1 98.31 114 ARG B C 1
ATOM 4702 O O . ARG B 1 114 ? -20.219 -21.078 4.715 1 98.31 114 ARG B O 1
ATOM 4709 N N . LYS B 1 115 ? -18.953 -19.516 5.629 1 98.81 115 LYS B N 1
ATOM 4710 C CA . LYS B 1 115 ? -18.766 -18.75 4.402 1 98.81 115 LYS B CA 1
ATOM 4711 C C . LYS B 1 115 ? -17.734 -19.406 3.5 1 98.81 115 LYS B C 1
ATOM 4713 O O . LYS B 1 115 ? -16.812 -20.078 3.986 1 98.81 115 LYS B O 1
ATOM 4718 N N . PRO B 1 116 ? -17.922 -19.203 2.166 1 98.81 116 PRO B N 1
ATOM 4719 C CA . PRO B 1 116 ? -16.828 -19.656 1.311 1 98.81 116 PRO B CA 1
ATOM 4720 C C . PRO B 1 116 ? -15.492 -19 1.662 1 98.81 116 PRO B C 1
ATOM 4722 O O . PRO B 1 116 ? -15.469 -17.859 2.139 1 98.81 116 PRO B O 1
ATOM 4725 N N . VAL B 1 117 ? -14.398 -19.75 1.45 1 98.94 117 VAL B N 1
ATOM 4726 C CA . VAL B 1 117 ? -13.055 -19.281 1.786 1 98.94 117 VAL B CA 1
ATOM 4727 C C . VAL B 1 117 ? -12.219 -19.156 0.516 1 98.94 117 VAL B C 1
ATOM 4729 O O . VAL B 1 117 ? -12.172 -20.094 -0.298 1 98.94 117 VAL B O 1
ATOM 4732 N N . ILE B 1 118 ? -11.609 -18.031 0.312 1 98.94 118 ILE B N 1
ATOM 4733 C CA . ILE B 1 118 ? -10.703 -17.781 -0.805 1 98.94 118 ILE B CA 1
ATOM 4734 C C . ILE B 1 118 ? -9.281 -17.594 -0.283 1 98.94 118 ILE B C 1
ATOM 4736 O O . ILE B 1 118 ? -9.008 -16.688 0.492 1 98.94 118 ILE B O 1
ATOM 4740 N N . VAL B 1 119 ? -8.43 -18.5 -0.632 1 98.94 119 VAL B N 1
ATOM 4741 C CA . VAL B 1 119 ? -7.016 -18.422 -0.267 1 98.94 119 VAL B CA 1
ATOM 4742 C C . VAL B 1 119 ? -6.199 -17.922 -1.457 1 98.94 119 VAL B C 1
ATOM 4744 O O . VAL B 1 119 ? -6.137 -18.594 -2.496 1 98.94 119 VAL B O 1
ATOM 4747 N N . ARG B 1 120 ? -5.516 -16.844 -1.246 1 98.88 120 ARG B N 1
ATOM 4748 C CA . ARG B 1 120 ? -4.801 -16.188 -2.336 1 98.88 120 ARG B CA 1
ATOM 4749 C C . ARG B 1 120 ? -3.295 -16.391 -2.207 1 98.88 120 ARG B C 1
ATOM 4751 O O . ARG B 1 120 ? -2.727 -16.219 -1.128 1 98.88 120 ARG B O 1
ATOM 4758 N N . PHE B 1 121 ? -2.691 -16.766 -3.303 1 98.75 121 PHE B N 1
ATOM 4759 C CA . PHE B 1 121 ? -1.244 -16.906 -3.414 1 98.75 121 PHE B CA 1
ATOM 4760 C C . PHE B 1 121 ? -0.662 -15.805 -4.297 1 98.75 121 PHE B C 1
ATOM 4762 O O . PHE B 1 121 ? -1.095 -15.625 -5.438 1 98.75 121 PHE B O 1
ATOM 4769 N N . HIS B 1 122 ? 0.299 -15.109 -3.771 1 97.69 122 HIS B N 1
ATOM 4770 C CA . HIS B 1 122 ? 0.857 -13.945 -4.457 1 97.69 122 HIS B CA 1
ATOM 4771 C C . HIS B 1 122 ? 1.708 -14.367 -5.648 1 97.69 122 HIS B C 1
ATOM 4773 O O . HIS B 1 122 ? 2.211 -15.492 -5.691 1 97.69 122 HIS B O 1
ATOM 4779 N N . GLY B 1 123 ? 1.834 -13.445 -6.598 1 96.75 123 GLY B N 1
ATOM 4780 C CA . GLY B 1 123 ? 2.756 -13.609 -7.715 1 96.75 123 GLY B CA 1
ATOM 4781 C C . GLY B 1 123 ? 4.176 -13.203 -7.375 1 96.75 123 GLY B C 1
ATOM 4782 O O . GLY B 1 123 ? 4.555 -13.164 -6.203 1 96.75 123 GLY B O 1
ATOM 4783 N N . GLY B 1 124 ? 4.93 -12.977 -8.43 1 94.81 124 GLY B N 1
ATOM 4784 C CA . GLY B 1 124 ? 6.348 -12.703 -8.273 1 94.81 124 GLY B CA 1
ATOM 4785 C C . GLY B 1 124 ? 7.223 -13.922 -8.516 1 94.81 124 GLY B C 1
ATOM 4786 O O . GLY B 1 124 ? 8.289 -14.055 -7.902 1 94.81 124 GLY B O 1
ATOM 4787 N N . GLY B 1 125 ? 6.711 -14.719 -9.453 1 95.56 125 GLY B N 1
ATOM 4788 C CA . GLY B 1 125 ? 7.434 -15.969 -9.648 1 95.56 125 GLY B CA 1
ATOM 4789 C C . GLY B 1 125 ? 7.66 -16.734 -8.359 1 95.56 125 GLY B C 1
ATOM 4790 O O . GLY B 1 125 ? 6.723 -16.969 -7.594 1 95.56 125 GLY B O 1
ATOM 4791 N N . PHE B 1 126 ? 8.781 -17.188 -8.203 1 97.19 126 PHE B N 1
ATOM 4792 C CA . PHE B 1 126 ? 9.188 -17.875 -6.988 1 97.19 126 PHE B CA 1
ATOM 4793 C C . PHE B 1 126 ? 10.312 -17.125 -6.289 1 97.19 126 PHE B C 1
ATOM 4795 O O . PHE B 1 126 ? 11.055 -17.703 -5.484 1 97.19 126 PHE B O 1
ATOM 4802 N N . TYR B 1 127 ? 10.484 -15.773 -6.66 1 94.75 127 TYR B N 1
ATOM 4803 C CA . TYR B 1 127 ? 11.641 -15.031 -6.188 1 94.75 127 TYR B CA 1
ATOM 4804 C C . TYR B 1 127 ? 11.211 -13.758 -5.469 1 94.75 127 TYR B C 1
ATOM 4806 O O . TYR B 1 127 ? 12.031 -13.086 -4.832 1 94.75 127 TYR B O 1
ATOM 4814 N N . GLY B 1 128 ? 9.938 -13.422 -5.582 1 94.44 128 GLY B N 1
ATOM 4815 C CA . GLY B 1 128 ? 9.484 -12.188 -4.957 1 94.44 128 GLY B CA 1
ATOM 4816 C C . GLY B 1 128 ? 7.988 -12.148 -4.727 1 94.44 128 GLY B C 1
ATOM 4817 O O . GLY B 1 128 ? 7.273 -13.086 -5.098 1 94.44 128 GLY B O 1
ATOM 4818 N N . GLY B 1 129 ? 7.531 -11.07 -4.074 1 95.38 129 GLY B N 1
ATOM 4819 C CA . GLY B 1 129 ? 6.129 -10.875 -3.746 1 95.38 129 GLY B CA 1
ATOM 4820 C C . GLY B 1 129 ? 5.789 -11.273 -2.322 1 95.38 129 GLY B C 1
ATOM 4821 O O . GLY B 1 129 ? 6.617 -11.852 -1.617 1 95.38 129 GLY B O 1
ATOM 4822 N N . SER B 1 130 ? 4.641 -10.883 -1.939 1 96.94 130 SER B N 1
ATOM 4823 C CA . SER B 1 130 ? 4.168 -11.25 -0.608 1 96.94 130 SER B CA 1
ATOM 4824 C C . SER B 1 130 ? 2.658 -11.07 -0.486 1 96.94 130 SER B C 1
ATOM 4826 O O . SER B 1 130 ? 2.047 -10.359 -1.29 1 96.94 130 SER B O 1
ATOM 4828 N N . SER B 1 131 ? 2.146 -11.742 0.5 1 96.31 131 SER B N 1
ATOM 4829 C CA . SER B 1 131 ? 0.734 -11.633 0.846 1 96.31 131 SER B CA 1
ATOM 4830 C C . SER B 1 131 ? 0.421 -10.273 1.461 1 96.31 131 SER B C 1
ATOM 4832 O O . SER B 1 131 ? -0.747 -9.906 1.621 1 96.31 131 SER B O 1
ATOM 4834 N N . ASN B 1 132 ? 1.463 -9.484 1.701 1 96.25 132 ASN B N 1
ATOM 4835 C CA . ASN B 1 132 ? 1.308 -8.234 2.432 1 96.25 132 ASN B CA 1
ATOM 4836 C C . ASN B 1 132 ? 1.103 -7.055 1.483 1 96.25 132 ASN B C 1
ATOM 4838 O O . ASN B 1 132 ? 0.747 -5.957 1.919 1 96.25 132 ASN B O 1
ATOM 4842 N N . SER B 1 133 ? 1.289 -7.312 0.17 1 93.62 133 SER B N 1
ATOM 4843 C CA . SER B 1 133 ? 1.198 -6.238 -0.81 1 93.62 133 SER B CA 1
ATOM 4844 C C . SER B 1 133 ? -0.241 -5.758 -0.971 1 93.62 133 SER B C 1
ATOM 4846 O O . SER B 1 133 ? -1.184 -6.512 -0.722 1 93.62 133 SER B O 1
ATOM 4848 N N . PRO B 1 134 ? -0.422 -4.512 -1.419 1 90.88 134 PRO B N 1
ATOM 4849 C CA . PRO B 1 134 ? -1.777 -3.986 -1.602 1 90.88 134 PRO B CA 1
ATOM 4850 C C . PRO B 1 134 ? -2.609 -4.824 -2.57 1 90.88 134 PRO B C 1
ATOM 4852 O O . PRO B 1 134 ? -3.828 -4.922 -2.416 1 90.88 134 PRO B O 1
ATOM 4855 N N . GLY B 1 135 ? -1.95 -5.465 -3.457 1 91.12 135 GLY B N 1
ATOM 4856 C CA . GLY B 1 135 ? -2.662 -6.285 -4.422 1 91.12 135 GLY B CA 1
ATOM 4857 C C . GLY B 1 135 ? -3.262 -7.535 -3.816 1 91.12 135 GLY B C 1
ATOM 4858 O O . GLY B 1 135 ? -4.105 -8.188 -4.434 1 91.12 135 GLY B O 1
ATOM 4859 N N . MET B 1 136 ? -2.896 -7.844 -2.613 1 95.44 136 MET B N 1
ATOM 4860 C CA . MET B 1 136 ? -3.354 -9.055 -1.934 1 95.44 136 MET B CA 1
ATOM 4861 C C . MET B 1 136 ? -4.406 -8.719 -0.881 1 95.44 136 MET B C 1
ATOM 4863 O O . MET B 1 136 ? -4.902 -9.609 -0.19 1 95.44 136 MET B O 1
ATOM 4867 N N . ASP B 1 137 ? -4.789 -7.453 -0.811 1 94.44 137 ASP B N 1
ATOM 4868 C CA . ASP B 1 137 ? -5.777 -7.023 0.174 1 94.44 137 ASP B CA 1
ATOM 4869 C C . ASP B 1 137 ? -7.137 -7.664 -0.098 1 94.44 137 ASP B C 1
ATOM 4871 O O . ASP B 1 137 ? -7.648 -7.602 -1.218 1 94.44 137 ASP B O 1
ATOM 4875 N N . GLY B 1 138 ? -7.738 -8.289 0.964 1 96.44 138 GLY B N 1
ATOM 4876 C CA . GLY B 1 138 ? -8.953 -9.062 0.772 1 96.44 138 GLY B CA 1
ATOM 4877 C C . GLY B 1 138 ? -10.195 -8.367 1.299 1 96.44 138 GLY B C 1
ATOM 4878 O O . GLY B 1 138 ? -11.289 -8.922 1.264 1 96.44 138 GLY B O 1
ATOM 4879 N N . GLU B 1 139 ? -10.094 -7.141 1.699 1 96 139 GLU B N 1
ATOM 4880 C CA . GLU B 1 139 ? -11.195 -6.512 2.418 1 96 139 GLU B CA 1
ATOM 4881 C C . GLU B 1 139 ? -12.414 -6.324 1.513 1 96 139 GLU B C 1
ATOM 4883 O O . GLU B 1 139 ? -13.539 -6.648 1.9 1 96 139 GLU B O 1
ATOM 4888 N N . MET B 1 140 ? -12.18 -5.793 0.293 1 95.69 140 MET B N 1
ATOM 4889 C CA . MET B 1 140 ? -13.305 -5.516 -0.59 1 95.69 140 MET B CA 1
ATOM 4890 C C . MET B 1 140 ? -13.992 -6.809 -1.022 1 95.69 140 MET B C 1
ATOM 4892 O O . MET B 1 140 ? -15.219 -6.863 -1.117 1 95.69 140 MET B O 1
ATOM 4896 N N . GLN B 1 141 ? -13.164 -7.789 -1.281 1 97.62 141 GLN B N 1
ATOM 4897 C CA . GLN B 1 141 ? -13.734 -9.078 -1.665 1 97.62 141 GLN B CA 1
ATOM 4898 C C . GLN B 1 141 ? -14.523 -9.688 -0.516 1 97.62 141 GLN B C 1
ATOM 4900 O O . GLN B 1 141 ? -15.617 -10.219 -0.723 1 97.62 141 GLN B O 1
ATOM 4905 N N . ALA B 1 142 ? -13.969 -9.633 0.677 1 98.31 142 ALA B N 1
ATOM 4906 C CA . ALA B 1 142 ? -14.688 -10.141 1.843 1 98.31 142 ALA B CA 1
ATOM 4907 C C . ALA B 1 142 ? -16 -9.375 2.053 1 98.31 142 ALA B C 1
ATOM 4909 O O . ALA B 1 142 ? -17.031 -9.984 2.344 1 98.31 142 ALA B O 1
ATOM 4910 N N . ARG B 1 143 ? -15.93 -8.086 1.874 1 96.25 143 ARG B N 1
ATOM 4911 C CA . ARG B 1 143 ? -17.078 -7.223 2.107 1 96.25 143 ARG B CA 1
ATOM 4912 C C . ARG B 1 143 ? -18.172 -7.477 1.073 1 96.25 143 ARG B C 1
ATOM 4914 O O . ARG B 1 143 ? -19.328 -7.746 1.43 1 96.25 143 ARG B O 1
ATOM 4921 N N . ARG B 1 144 ? -17.859 -7.461 -0.178 1 94.81 144 ARG B N 1
ATOM 4922 C CA . ARG B 1 144 ? -18.844 -7.527 -1.249 1 94.81 144 ARG B CA 1
ATOM 4923 C C . ARG B 1 144 ? -19.266 -8.969 -1.513 1 94.81 144 ARG B C 1
ATOM 4925 O O . ARG B 1 144 ? -20.406 -9.227 -1.898 1 94.81 144 ARG B O 1
ATOM 4932 N N . GLY B 1 145 ? -18.328 -9.844 -1.292 1 97.31 145 GLY B N 1
ATOM 4933 C CA . GLY B 1 145 ? -18.594 -11.234 -1.623 1 97.31 145 GLY B CA 1
ATOM 4934 C C . GLY B 1 145 ? -19.109 -12.047 -0.448 1 97.31 145 GLY B C 1
ATOM 4935 O O . GLY B 1 145 ? -19.469 -13.211 -0.601 1 97.31 145 GLY B O 1
ATOM 4936 N N . ASP B 1 146 ? -19.172 -11.43 0.726 1 97.69 146 ASP B N 1
ATOM 4937 C CA . ASP B 1 146 ? -19.578 -12.141 1.933 1 97.69 146 ASP B CA 1
ATOM 4938 C C . ASP B 1 146 ? -18.844 -13.469 2.062 1 97.69 146 ASP B C 1
ATOM 4940 O O . ASP B 1 146 ? -19.469 -14.523 2.184 1 97.69 146 ASP B O 1
ATOM 4944 N N . CYS B 1 147 ? -17.594 -13.391 2.031 1 98.75 147 CYS B N 1
ATOM 4945 C CA . CYS B 1 147 ? -16.688 -14.547 2.086 1 98.75 147 CYS B CA 1
ATOM 4946 C C . CYS B 1 147 ? -15.484 -14.258 2.969 1 98.75 147 CYS B C 1
ATOM 4948 O O . CYS B 1 147 ? -15.297 -13.125 3.416 1 98.75 147 CYS B O 1
ATOM 4950 N N . VAL B 1 148 ? -14.758 -15.297 3.361 1 98.94 148 VAL B N 1
ATOM 4951 C CA . VAL B 1 148 ? -13.5 -15.156 4.082 1 98.94 148 VAL B CA 1
ATOM 4952 C C . VAL B 1 148 ? -12.336 -15.172 3.096 1 98.94 148 VAL B C 1
ATOM 4954 O O . VAL B 1 148 ? -12.266 -16.031 2.215 1 98.94 148 VAL B O 1
ATOM 4957 N N . VAL B 1 149 ? -11.477 -14.203 3.18 1 98.94 149 VAL B N 1
ATOM 4958 C CA . VAL B 1 149 ? -10.305 -14.133 2.32 1 98.94 149 VAL B CA 1
ATOM 4959 C C . VAL B 1 149 ? -9.039 -14.344 3.154 1 98.94 149 VAL B C 1
ATOM 4961 O O . VAL B 1 149 ? -8.906 -13.773 4.242 1 98.94 149 VAL B O 1
ATOM 4964 N N . VAL B 1 150 ? -8.156 -15.195 2.662 1 98.94 150 VAL B N 1
ATOM 4965 C CA . VAL B 1 150 ? -6.871 -15.477 3.287 1 98.94 150 VAL B CA 1
ATOM 4966 C C . VAL B 1 150 ? -5.742 -15.219 2.289 1 98.94 150 VAL B C 1
ATOM 4968 O O . VAL B 1 150 ? -5.824 -15.641 1.13 1 98.94 150 VAL B O 1
ATOM 4971 N N . SER B 1 151 ? -4.762 -14.469 2.627 1 98.62 151 SER B N 1
ATOM 4972 C CA . SER B 1 151 ? -3.539 -14.359 1.839 1 98.62 151 SER B CA 1
ATOM 4973 C C . SER B 1 151 ? -2.357 -14.992 2.566 1 98.62 151 SER B C 1
ATOM 4975 O O . SER B 1 151 ? -2.266 -14.922 3.795 1 98.62 151 SER B O 1
ATOM 4977 N N . VAL B 1 152 ? -1.364 -15.578 1.816 1 98.75 152 VAL B N 1
ATOM 4978 C CA . VAL B 1 152 ? -0.385 -16.453 2.451 1 98.75 152 VAL B CA 1
ATOM 4979 C C . VAL B 1 152 ? 1.022 -16.062 2.012 1 98.75 152 VAL B C 1
ATOM 4981 O O . VAL B 1 152 ? 1.284 -15.891 0.818 1 98.75 152 VAL B O 1
ATOM 4984 N N . ASN B 1 153 ? 1.894 -15.891 2.992 1 98.69 153 ASN B N 1
ATOM 4985 C CA . ASN B 1 153 ? 3.326 -15.852 2.719 1 98.69 153 ASN B CA 1
ATOM 4986 C C . ASN B 1 153 ? 3.939 -17.25 2.734 1 98.69 153 ASN B C 1
ATOM 4988 O O . ASN B 1 153 ? 3.449 -18.141 3.432 1 98.69 153 ASN B O 1
ATOM 4992 N N . HIS B 1 154 ? 4.957 -17.422 1.99 1 98.81 154 HIS B N 1
ATOM 4993 C CA . HIS B 1 154 ? 5.715 -18.656 1.913 1 98.81 154 HIS B CA 1
ATOM 4994 C C . HIS B 1 154 ? 7.16 -18.406 1.501 1 98.81 154 HIS B C 1
ATOM 4996 O O . HIS B 1 154 ? 7.473 -17.344 0.957 1 98.81 154 HIS B O 1
ATOM 5002 N N . ARG B 1 155 ? 7.988 -19.359 1.771 1 98.81 155 ARG B N 1
ATOM 5003 C CA . ARG B 1 155 ? 9.398 -19.188 1.435 1 98.81 155 ARG B CA 1
ATOM 5004 C C . ARG B 1 155 ? 9.586 -19.047 -0.072 1 98.81 155 ARG B C 1
ATOM 5006 O O . ARG B 1 155 ? 8.898 -19.703 -0.854 1 98.81 155 ARG B O 1
ATOM 5013 N N . LEU B 1 156 ? 10.523 -18.188 -0.433 1 97.88 156 LEU B N 1
ATOM 5014 C CA . LEU B 1 156 ? 10.844 -17.844 -1.812 1 97.88 156 LEU B CA 1
ATOM 5015 C C . LEU B 1 156 ? 12.328 -18.047 -2.092 1 97.88 156 LEU B C 1
ATOM 5017 O O . LEU B 1 156 ? 13.094 -18.375 -1.188 1 97.88 156 LEU B O 1
ATOM 5021 N N . SER B 1 157 ? 12.664 -17.859 -3.322 1 96 157 SER B N 1
ATOM 5022 C CA . SER B 1 157 ? 14.07 -17.828 -3.709 1 96 157 SER B CA 1
ATOM 5023 C C . SER B 1 157 ? 14.805 -19.078 -3.227 1 96 157 SER B C 1
ATOM 5025 O O . SER B 1 157 ? 14.25 -20.172 -3.234 1 96 157 SER B O 1
ATOM 5027 N N . ALA B 1 158 ? 16.094 -18.953 -2.873 1 97.12 158 ALA B N 1
ATOM 5028 C CA . ALA B 1 158 ? 16.891 -20.094 -2.42 1 97.12 158 ALA B CA 1
ATOM 5029 C C . ALA B 1 158 ? 16.328 -20.672 -1.128 1 97.12 158 ALA B C 1
ATOM 5031 O O . ALA B 1 158 ? 16.5 -21.859 -0.849 1 97.12 158 ALA B O 1
ATOM 5032 N N . PHE B 1 159 ? 15.547 -19.859 -0.429 1 98.12 159 PHE B N 1
ATOM 5033 C CA . PHE B 1 159 ? 15.039 -20.297 0.865 1 98.12 159 PHE B CA 1
ATOM 5034 C C . PHE B 1 159 ? 13.898 -21.297 0.69 1 98.12 159 PHE B C 1
ATOM 5036 O O . PHE B 1 159 ? 13.664 -22.141 1.555 1 98.12 159 PHE B O 1
ATOM 5043 N N . GLY B 1 160 ? 13.211 -21.188 -0.409 1 98.31 160 GLY B N 1
ATOM 5044 C CA . GLY B 1 160 ? 12.078 -22.062 -0.636 1 98.31 160 GLY B CA 1
ATOM 5045 C C . GLY B 1 160 ? 12.359 -23.156 -1.657 1 98.31 160 GLY B C 1
ATOM 5046 O O . GLY B 1 160 ? 11.656 -24.156 -1.706 1 98.31 160 GLY B O 1
ATOM 5047 N N . PHE B 1 161 ? 13.492 -23.016 -2.473 1 98.38 161 PHE B N 1
ATOM 5048 C CA . PHE B 1 161 ? 13.523 -23.875 -3.656 1 98.38 161 PHE B CA 1
ATOM 5049 C C . PHE B 1 161 ? 14.953 -24.297 -3.975 1 98.38 161 PHE B C 1
ATOM 5051 O O . PHE B 1 161 ? 15.258 -24.688 -5.105 1 98.38 161 PHE B O 1
ATOM 5058 N N . LEU B 1 162 ? 15.836 -24.234 -3.01 1 97.44 162 LEU B N 1
ATOM 5059 C CA . LEU B 1 162 ? 17.188 -24.766 -3.164 1 97.44 162 LEU B CA 1
ATOM 5060 C C . LEU B 1 162 ? 17.188 -26.297 -3.059 1 97.44 162 LEU B C 1
ATOM 5062 O O . LEU B 1 162 ? 17.031 -26.844 -1.966 1 97.44 162 LEU B O 1
ATOM 5066 N N . HIS B 1 163 ? 17.438 -26.984 -4.195 1 97.19 163 HIS B N 1
ATOM 5067 C CA . HIS B 1 163 ? 17.406 -28.438 -4.254 1 97.19 163 HIS B CA 1
ATOM 5068 C C . HIS B 1 163 ? 18.719 -29.031 -3.783 1 97.19 163 HIS B C 1
ATOM 5070 O O . HIS B 1 163 ? 19.625 -29.281 -4.594 1 97.19 163 HIS B O 1
ATOM 5076 N N . LEU B 1 164 ? 18.734 -29.484 -2.535 1 96.75 164 LEU B N 1
ATOM 5077 C CA . LEU B 1 164 ? 19.969 -29.938 -1.93 1 96.75 164 LEU B CA 1
ATOM 5078 C C . LEU B 1 164 ? 20.062 -31.469 -1.938 1 96.75 164 LEU B C 1
ATOM 5080 O O . LEU B 1 164 ? 21.125 -32.031 -1.705 1 96.75 164 LEU B O 1
ATOM 5084 N N . ALA B 1 165 ? 19 -32.125 -2.201 1 94.06 165 ALA B N 1
ATOM 5085 C CA . ALA B 1 165 ? 18.875 -33.594 -2.062 1 94.06 165 ALA B CA 1
ATOM 5086 C C . ALA B 1 165 ? 19.953 -34.281 -2.877 1 94.06 165 ALA B C 1
ATOM 5088 O O . ALA B 1 165 ? 20.453 -35.344 -2.473 1 94.06 165 ALA B O 1
ATOM 5089 N N . ASP B 1 166 ? 20.344 -33.75 -4.008 1 94.06 166 ASP B N 1
ATOM 5090 C CA . ASP B 1 166 ? 21.25 -34.438 -4.914 1 94.06 166 ASP B CA 1
ATOM 5091 C C . ASP B 1 166 ? 22.656 -33.844 -4.84 1 94.06 166 ASP B C 1
ATOM 5093 O O . ASP B 1 166 ? 23.5 -34.094 -5.707 1 94.06 166 ASP B O 1
ATOM 5097 N N . SER B 1 167 ? 22.828 -33 -3.883 1 93.75 167 SER B N 1
ATOM 5098 C CA . SER B 1 167 ? 24.109 -32.312 -3.748 1 93.75 167 SER B CA 1
ATOM 5099 C C . SER B 1 167 ? 24.859 -32.781 -2.504 1 93.75 167 SER B C 1
ATOM 5101 O O . SER B 1 167 ? 25.625 -32 -1.904 1 93.75 167 SER B O 1
ATOM 5103 N N . GLY B 1 168 ? 24.562 -33.969 -2.043 1 90.81 168 GLY B N 1
ATOM 5104 C CA . GLY B 1 168 ? 25.312 -34.594 -0.948 1 90.81 168 GLY B CA 1
ATOM 5105 C C . GLY B 1 168 ? 24.719 -34.281 0.414 1 90.81 168 GLY B C 1
ATOM 5106 O O . GLY B 1 168 ? 25.312 -34.594 1.443 1 90.81 168 GLY B O 1
ATOM 5107 N N . ALA B 1 169 ? 23.531 -33.688 0.431 1 93.25 169 ALA B N 1
ATOM 5108 C CA . ALA B 1 169 ? 22.891 -33.344 1.698 1 93.25 169 ALA B CA 1
ATOM 5109 C C . ALA B 1 169 ? 22.312 -34.562 2.379 1 93.25 169 ALA B C 1
ATOM 5111 O O . ALA B 1 169 ? 22.062 -35.594 1.724 1 93.25 169 ALA B O 1
ATOM 5112 N N . PRO B 1 170 ? 22.156 -34.5 3.742 1 93.94 170 PRO B N 1
ATOM 5113 C CA . PRO B 1 170 ? 21.453 -35.562 4.461 1 93.94 170 PRO B CA 1
ATOM 5114 C C . PRO B 1 170 ? 20.016 -35.75 3.988 1 93.94 170 PRO B C 1
ATOM 5116 O O . PRO B 1 170 ? 19.469 -34.906 3.305 1 93.94 170 PRO B O 1
ATOM 5119 N N . ALA B 1 171 ? 19.422 -36.844 4.414 1 93.75 171 ALA B N 1
ATOM 5120 C CA . ALA B 1 171 ? 18.125 -37.312 3.926 1 93.75 171 ALA B CA 1
ATOM 5121 C C . ALA B 1 171 ? 17.016 -36.312 4.316 1 93.75 171 ALA B C 1
ATOM 5123 O O . ALA B 1 171 ? 16.016 -36.188 3.607 1 93.75 171 ALA B O 1
ATOM 5124 N N . GLU B 1 172 ? 17.25 -35.625 5.379 1 94.25 172 GLU B N 1
ATOM 5125 C CA . GLU B 1 172 ? 16.203 -34.719 5.855 1 94.25 172 GLU B CA 1
ATOM 5126 C C . GLU B 1 172 ? 16 -33.562 4.887 1 94.25 172 GLU B C 1
ATOM 5128 O O . GLU B 1 172 ? 14.977 -32.875 4.938 1 94.25 172 GLU B O 1
ATOM 5133 N N . PHE B 1 173 ? 16.938 -33.344 3.961 1 95.69 173 PHE B N 1
ATOM 5134 C CA . PHE B 1 173 ? 16.859 -32.25 2.998 1 95.69 173 PHE B CA 1
ATOM 5135 C C . PHE B 1 173 ? 16.281 -32.75 1.678 1 95.69 173 PHE B C 1
ATOM 5137 O O . PHE B 1 173 ? 16.359 -32.062 0.664 1 95.69 173 PHE B O 1
ATOM 5144 N N . ALA B 1 174 ? 15.656 -33.938 1.674 1 95.5 174 ALA B N 1
ATOM 5145 C CA . ALA B 1 174 ? 15.18 -34.562 0.453 1 95.5 174 ALA B CA 1
ATOM 5146 C C . ALA B 1 174 ? 14.148 -33.688 -0.259 1 95.5 174 ALA B C 1
ATOM 5148 O O . ALA B 1 174 ? 14.031 -33.75 -1.485 1 95.5 174 ALA B O 1
ATOM 5149 N N . GLN B 1 175 ? 13.453 -32.844 0.5 1 97.25 175 GLN B N 1
ATOM 5150 C CA . GLN B 1 175 ? 12.391 -32.031 -0.097 1 97.25 175 GLN B CA 1
ATOM 5151 C C . GLN B 1 175 ? 12.75 -30.562 -0.074 1 97.25 175 GLN B C 1
ATOM 5153 O O . GLN B 1 175 ? 11.859 -29.703 -0.131 1 97.25 175 GLN B O 1
ATOM 5158 N N . SER B 1 176 ? 14.062 -30.281 0.013 1 97.81 176 SER B N 1
ATOM 5159 C CA . SER B 1 176 ? 14.508 -28.891 0.131 1 97.81 176 SER B CA 1
ATOM 5160 C C . SER B 1 176 ? 14.109 -28.078 -1.092 1 97.81 176 SER B C 1
ATOM 5162 O O . SER B 1 176 ? 13.82 -26.891 -0.98 1 97.81 176 SER B O 1
ATOM 5164 N N . GLY B 1 177 ? 14.008 -28.672 -2.229 1 98.25 177 GLY B N 1
ATOM 5165 C CA . GLY B 1 177 ? 13.641 -27.969 -3.449 1 98.25 177 GLY B CA 1
ATOM 5166 C C . GLY B 1 177 ? 12.148 -27.672 -3.537 1 98.25 177 GLY B C 1
ATOM 5167 O O . GLY B 1 177 ? 11.703 -27 -4.469 1 98.25 177 GLY B O 1
ATOM 5168 N N . MET B 1 178 ? 11.391 -28.156 -2.525 1 98.62 178 MET B N 1
ATOM 5169 C CA . MET B 1 178 ? 9.938 -28 -2.533 1 98.62 178 MET B CA 1
ATOM 5170 C C . MET B 1 178 ? 9.453 -27.359 -1.236 1 98.62 178 MET B C 1
ATOM 5172 O O . MET B 1 178 ? 8.25 -27.344 -0.959 1 98.62 178 MET B O 1
ATOM 5176 N N . ALA B 1 179 ? 10.414 -26.781 -0.479 1 98.75 179 ALA B N 1
ATOM 5177 C CA . ALA B 1 179 ? 10.07 -26.234 0.828 1 98.75 179 ALA B CA 1
ATOM 5178 C C . ALA B 1 179 ? 9.008 -25.156 0.699 1 98.75 179 ALA B C 1
ATOM 5180 O O . ALA B 1 179 ? 8.047 -25.109 1.473 1 98.75 179 ALA B O 1
ATOM 5181 N N . GLY B 1 180 ? 9.156 -24.281 -0.286 1 98.81 180 GLY B N 1
ATOM 5182 C CA . GLY B 1 180 ? 8.188 -23.219 -0.503 1 98.81 180 GLY B CA 1
ATOM 5183 C C . GLY B 1 180 ? 6.797 -23.734 -0.823 1 98.81 180 GLY B C 1
ATOM 5184 O O . GLY B 1 180 ? 5.801 -23.172 -0.364 1 98.81 180 GLY B O 1
ATOM 5185 N N . MET B 1 181 ? 6.684 -24.781 -1.577 1 98.88 181 MET B N 1
ATOM 5186 C CA . MET B 1 181 ? 5.391 -25.375 -1.899 1 98.88 181 MET B CA 1
ATOM 5187 C C . MET B 1 181 ? 4.793 -26.078 -0.683 1 98.88 181 MET B C 1
ATOM 5189 O O . MET B 1 181 ? 3.58 -26.047 -0.476 1 98.88 181 MET B O 1
ATOM 5193 N N . LEU B 1 182 ? 5.672 -26.734 0.057 1 98.88 182 LEU B N 1
ATOM 5194 C CA . LEU B 1 182 ? 5.211 -27.406 1.27 1 98.88 182 LEU B CA 1
ATOM 5195 C C . LEU B 1 182 ? 4.695 -26.391 2.285 1 98.88 182 LEU B C 1
ATOM 5197 O O . LEU B 1 182 ? 3.799 -26.703 3.074 1 98.88 182 LEU B O 1
ATOM 5201 N N . ASP B 1 183 ? 5.309 -25.172 2.264 1 98.94 183 ASP B N 1
ATOM 5202 C CA . ASP B 1 183 ? 4.746 -24.094 3.08 1 98.94 183 ASP B CA 1
ATOM 5203 C C . ASP B 1 183 ? 3.279 -23.859 2.734 1 98.94 183 ASP B C 1
ATOM 5205 O O . ASP B 1 183 ? 2.449 -23.656 3.627 1 98.94 183 ASP B O 1
ATOM 5209 N N . LEU B 1 184 ? 2.928 -23.859 1.484 1 98.94 184 LEU B N 1
ATOM 5210 C CA . LEU B 1 184 ? 1.554 -23.609 1.056 1 98.94 184 LEU B CA 1
ATOM 5211 C C . LEU B 1 184 ? 0.633 -24.734 1.522 1 98.94 184 LEU B C 1
ATOM 5213 O O . LEU B 1 184 ? -0.511 -24.484 1.909 1 98.94 184 LEU B O 1
ATOM 5217 N N . VAL B 1 185 ? 1.1 -25.969 1.482 1 98.94 185 VAL B N 1
ATOM 5218 C CA . VAL B 1 185 ? 0.323 -27.094 1.997 1 98.94 185 VAL B CA 1
ATOM 5219 C C . VAL B 1 185 ? 0.075 -26.906 3.492 1 98.94 185 VAL B C 1
ATOM 5221 O O . VAL B 1 185 ? -1.042 -27.109 3.973 1 98.94 185 VAL B O 1
ATOM 5224 N N . ALA B 1 186 ? 1.114 -26.469 4.168 1 98.94 186 ALA B N 1
ATOM 5225 C CA . ALA B 1 186 ? 0.976 -26.234 5.602 1 98.94 186 ALA B CA 1
ATOM 5226 C C . ALA B 1 186 ? -0.041 -25.125 5.875 1 98.94 186 ALA B C 1
ATOM 5228 O O . ALA B 1 186 ? -0.822 -25.219 6.824 1 98.94 186 ALA B O 1
ATOM 5229 N N . ALA B 1 187 ? -0.018 -24.094 5.094 1 98.94 187 ALA B N 1
ATOM 5230 C CA . ALA B 1 187 ? -0.984 -23.016 5.234 1 98.94 187 ALA B CA 1
ATOM 5231 C C . ALA B 1 187 ? -2.408 -23.516 5.016 1 98.94 187 ALA B C 1
ATOM 5233 O O . ALA B 1 187 ? -3.324 -23.141 5.754 1 98.94 187 ALA B O 1
ATOM 5234 N N . LEU B 1 188 ? -2.598 -24.312 4.035 1 98.94 188 LEU B N 1
ATOM 5235 C CA . LEU B 1 188 ? -3.918 -24.875 3.748 1 98.94 188 LEU B CA 1
ATOM 5236 C C . LEU B 1 188 ? -4.383 -25.781 4.875 1 98.94 188 LEU B C 1
ATOM 5238 O O . LEU B 1 188 ? -5.57 -25.828 5.195 1 98.94 188 LEU B O 1
ATOM 5242 N N . ARG B 1 189 ? -3.465 -26.547 5.465 1 98.88 189 ARG B N 1
ATOM 5243 C CA . ARG B 1 189 ? -3.811 -27.359 6.629 1 98.88 189 ARG B CA 1
ATOM 5244 C C . ARG B 1 189 ? -4.246 -26.469 7.793 1 98.88 189 ARG B C 1
ATOM 5246 O O . ARG B 1 189 ? -5.184 -26.812 8.516 1 98.88 189 ARG B O 1
ATOM 5253 N N . TRP B 1 190 ? -3.533 -25.391 7.934 1 98.81 190 TRP B N 1
ATOM 5254 C CA . TRP B 1 190 ? -3.932 -24.438 8.961 1 98.81 190 TRP B CA 1
ATOM 5255 C C . TRP B 1 190 ? -5.344 -23.922 8.703 1 98.81 190 TRP B C 1
ATOM 5257 O O . TRP B 1 190 ? -6.152 -23.812 9.633 1 98.81 190 TRP B O 1
ATOM 5267 N N . VAL B 1 191 ? -5.641 -23.547 7.48 1 98.94 191 VAL B N 1
ATOM 5268 C CA . VAL B 1 191 ? -6.969 -23.078 7.102 1 98.94 191 VAL B CA 1
ATOM 5269 C C . VAL B 1 191 ? -8.008 -24.156 7.43 1 98.94 191 VAL B C 1
ATOM 5271 O O . VAL B 1 191 ? -9.047 -23.859 8.031 1 98.94 191 VAL B O 1
ATOM 5274 N N . ASN B 1 192 ? -7.734 -25.375 7.078 1 98.75 192 ASN B N 1
ATOM 5275 C CA . ASN B 1 192 ? -8.648 -26.469 7.352 1 98.75 192 ASN B CA 1
ATOM 5276 C C . ASN B 1 192 ? -8.945 -26.594 8.844 1 98.75 192 ASN B C 1
ATOM 5278 O O . ASN B 1 192 ? -10.094 -26.844 9.234 1 98.75 192 ASN B O 1
ATOM 5282 N N . ARG B 1 193 ? -7.973 -26.359 9.633 1 98.12 193 ARG B N 1
ATOM 5283 C CA . ARG B 1 193 ? -8.086 -26.562 11.078 1 98.12 193 ARG B CA 1
ATOM 5284 C C . ARG B 1 193 ? -8.75 -25.375 11.758 1 98.12 193 ARG B C 1
ATOM 5286 O O . ARG B 1 193 ? -9.422 -25.547 12.781 1 98.12 193 ARG B O 1
ATOM 5293 N N . ASN B 1 194 ? -8.609 -24.172 11.18 1 98.75 194 ASN B N 1
ATOM 5294 C CA . ASN B 1 194 ? -8.891 -23.016 12.008 1 98.75 194 ASN B CA 1
ATOM 5295 C C . ASN B 1 194 ? -9.953 -22.109 11.383 1 98.75 194 ASN B C 1
ATOM 5297 O O . ASN B 1 194 ? -10.516 -21.25 12.055 1 98.75 194 ASN B O 1
ATOM 5301 N N . ILE B 1 195 ? -10.312 -22.281 10.156 1 98.81 195 ILE B N 1
ATOM 5302 C CA . ILE B 1 195 ? -11 -21.219 9.422 1 98.81 195 ILE B CA 1
ATOM 5303 C C . ILE B 1 195 ? -12.43 -21.078 9.93 1 98.81 195 ILE B C 1
ATOM 5305 O O . ILE B 1 195 ? -13.07 -20.047 9.742 1 98.81 195 ILE B O 1
ATOM 5309 N N . GLU B 1 196 ? -12.961 -22.125 10.578 1 98.75 196 GLU B N 1
ATOM 5310 C CA . GLU B 1 196 ? -14.305 -22.062 11.141 1 98.75 196 GLU B CA 1
ATOM 5311 C C . GLU B 1 196 ? -14.406 -20.969 12.195 1 98.75 196 GLU B C 1
ATOM 5313 O O . GLU B 1 196 ? -15.453 -20.328 12.344 1 98.75 196 GLU B O 1
ATOM 5318 N N . ALA B 1 197 ? -13.344 -20.734 12.922 1 98.56 197 ALA B N 1
ATOM 5319 C CA . ALA B 1 197 ? -13.328 -19.703 13.953 1 98.56 197 ALA B CA 1
ATOM 5320 C C . ALA B 1 197 ? -13.43 -18.297 13.344 1 98.56 197 ALA B C 1
ATOM 5322 O O . ALA B 1 197 ? -13.734 -17.328 14.039 1 98.56 197 ALA B O 1
ATOM 5323 N N . PHE B 1 198 ? -13.227 -18.234 12.086 1 98.81 198 PHE B N 1
ATOM 5324 C CA . PHE B 1 198 ? -13.289 -16.969 11.367 1 98.81 198 PHE B CA 1
ATOM 5325 C C . PHE B 1 198 ? -14.516 -16.922 10.453 1 98.81 198 PHE B C 1
ATOM 5327 O O . PHE B 1 198 ? -14.578 -16.094 9.539 1 98.81 198 PHE B O 1
ATOM 5334 N N . GLY B 1 199 ? -15.383 -17.859 10.633 1 98.75 199 GLY B N 1
ATOM 5335 C CA . GLY B 1 199 ? -16.641 -17.875 9.922 1 98.75 199 GLY B CA 1
ATOM 5336 C C . GLY B 1 199 ? -16.562 -18.578 8.586 1 98.75 199 GLY B C 1
ATOM 5337 O O . GLY B 1 199 ? -17.547 -18.609 7.828 1 98.75 199 GLY B O 1
ATOM 5338 N N . GLY B 1 200 ? -15.43 -19.156 8.273 1 98.88 200 GLY B N 1
ATOM 5339 C CA . GLY B 1 200 ? -15.25 -19.828 6.996 1 98.88 200 GLY B CA 1
ATOM 5340 C C . GLY B 1 200 ? -15.633 -21.297 7.039 1 98.88 200 GLY B C 1
ATOM 5341 O O . GLY B 1 200 ? -15.664 -21.906 8.109 1 98.88 200 GLY B O 1
ATOM 5342 N N . ASP B 1 201 ? -15.938 -21.875 5.906 1 98.88 201 ASP B N 1
ATOM 5343 C CA . ASP B 1 201 ? -16.219 -23.297 5.738 1 98.88 201 ASP B CA 1
ATOM 5344 C C . ASP B 1 201 ? -14.984 -24.031 5.219 1 98.88 201 ASP B C 1
ATOM 5346 O O . ASP B 1 201 ? -14.578 -23.844 4.07 1 98.88 201 ASP B O 1
ATOM 5350 N N . PRO B 1 202 ? -14.375 -24.906 6.027 1 98.62 202 PRO B N 1
ATOM 5351 C CA . PRO B 1 202 ? -13.172 -25.609 5.562 1 98.62 202 PRO B CA 1
ATOM 5352 C C . PRO B 1 202 ? -13.453 -26.531 4.379 1 98.62 202 PRO B C 1
ATOM 5354 O O . PRO B 1 202 ? -12.516 -27.031 3.754 1 98.62 202 PRO B O 1
ATOM 5357 N N . ASN B 1 203 ? -14.719 -26.734 3.986 1 98.38 203 ASN B N 1
ATOM 5358 C CA . ASN B 1 203 ? -15.07 -27.594 2.865 1 98.38 203 ASN B CA 1
ATOM 5359 C C . ASN B 1 203 ? -15.438 -26.781 1.625 1 98.38 203 ASN B C 1
ATOM 5361 O O . ASN B 1 203 ? -15.914 -27.344 0.633 1 98.38 203 ASN B O 1
ATOM 5365 N N . ARG B 1 204 ? -15.273 -25.516 1.647 1 98.62 204 ARG B N 1
ATOM 5366 C CA . ARG B 1 204 ? -15.477 -24.609 0.521 1 98.62 204 ARG B CA 1
ATOM 5367 C C . ARG B 1 204 ? -14.289 -23.672 0.358 1 98.62 204 ARG B C 1
ATOM 5369 O O . ARG B 1 204 ? -14.461 -22.453 0.377 1 98.62 204 ARG B O 1
ATOM 5376 N N . VAL B 1 205 ? -13.164 -24.25 0.114 1 98.94 205 VAL B N 1
ATOM 5377 C CA . VAL B 1 205 ? -11.922 -23.5 -0.004 1 98.94 205 VAL B CA 1
ATOM 5378 C C . VAL B 1 205 ? -11.516 -23.406 -1.472 1 98.94 205 VAL B C 1
ATOM 5380 O O . VAL B 1 205 ? -11.359 -24.422 -2.148 1 98.94 205 VAL B O 1
ATOM 5383 N N . LEU B 1 206 ? -11.445 -22.219 -2 1 98.94 206 LEU B N 1
ATOM 5384 C CA . LEU B 1 206 ? -10.898 -21.906 -3.32 1 98.94 206 LEU B CA 1
ATOM 5385 C C . LEU B 1 206 ? -9.484 -21.359 -3.213 1 98.94 206 LEU B C 1
ATOM 5387 O O . LEU B 1 206 ? -9.234 -20.453 -2.422 1 98.94 206 LEU B O 1
ATOM 5391 N N . ILE B 1 207 ? -8.516 -21.938 -3.947 1 98.94 207 ILE B N 1
ATOM 5392 C CA . ILE B 1 207 ? -7.18 -21.344 -4.047 1 98.94 207 ILE B CA 1
ATOM 5393 C C . ILE B 1 207 ? -7.059 -20.578 -5.359 1 98.94 207 ILE B C 1
ATOM 5395 O O . ILE B 1 207 ? -7.602 -20.984 -6.387 1 98.94 207 ILE B O 1
ATOM 5399 N N . ILE B 1 208 ? -6.434 -19.406 -5.293 1 98.94 208 ILE B N 1
ATOM 5400 C CA . ILE B 1 208 ? -6.312 -18.547 -6.457 1 98.94 208 ILE B CA 1
ATOM 5401 C C . ILE B 1 208 ? -4.934 -17.891 -6.473 1 98.94 208 ILE B C 1
ATOM 5403 O O . ILE B 1 208 ? -4.398 -17.531 -5.418 1 98.94 208 ILE B O 1
ATOM 5407 N N . GLY B 1 209 ? -4.352 -17.703 -7.598 1 98.62 209 GLY B N 1
ATOM 5408 C CA . GLY B 1 209 ? -3.086 -17 -7.754 1 98.62 209 GLY B CA 1
ATOM 5409 C C . GLY B 1 209 ? -2.83 -16.547 -9.18 1 98.62 209 GLY B C 1
ATOM 5410 O O . GLY B 1 209 ? -3.408 -17.078 -10.125 1 98.62 209 GLY B O 1
ATOM 5411 N N . GLN B 1 210 ? -2.033 -15.508 -9.352 1 98.19 210 GLN B N 1
ATOM 5412 C CA . GLN B 1 210 ? -1.655 -14.93 -10.633 1 98.19 210 GLN B CA 1
ATOM 5413 C C . GLN B 1 210 ? -0.148 -15.016 -10.859 1 98.19 210 GLN B C 1
ATOM 5415 O O . GLN B 1 210 ? 0.634 -14.852 -9.914 1 98.19 210 GLN B O 1
ATOM 5420 N N . SER B 1 211 ? 0.268 -15.25 -12.141 1 97.44 211 SER B N 1
ATOM 5421 C CA . SER B 1 211 ? 1.68 -15.367 -12.484 1 97.44 211 SER B CA 1
ATOM 5422 C C . SER B 1 211 ? 2.365 -16.453 -11.664 1 97.44 211 SER B C 1
ATOM 5424 O O . SER B 1 211 ? 1.94 -17.609 -11.68 1 97.44 211 SER B O 1
ATOM 5426 N N . GLY B 1 212 ? 3.309 -16.078 -10.789 1 97.69 212 GLY B N 1
ATOM 5427 C CA . GLY B 1 212 ? 3.895 -17.047 -9.875 1 97.69 212 GLY B CA 1
ATOM 5428 C C . GLY B 1 212 ? 2.873 -17.703 -8.977 1 97.69 212 GLY B C 1
ATOM 5429 O O . GLY B 1 212 ? 3.006 -18.891 -8.633 1 97.69 212 GLY B O 1
ATOM 5430 N N . GLY B 1 213 ? 1.863 -16.953 -8.586 1 98.38 213 GLY B N 1
ATOM 5431 C CA . GLY B 1 213 ? 0.771 -17.531 -7.812 1 98.38 213 GLY B CA 1
ATOM 5432 C C . GLY B 1 213 ? -0.023 -18.562 -8.578 1 98.38 213 GLY B C 1
ATOM 5433 O O . GLY B 1 213 ? -0.447 -19.578 -8.016 1 98.38 213 GLY B O 1
ATOM 5434 N N . GLY B 1 214 ? -0.248 -18.266 -9.867 1 98.69 214 GLY B N 1
ATOM 5435 C CA . GLY B 1 214 ? -0.891 -19.266 -10.719 1 98.69 214 GLY B CA 1
ATOM 5436 C C . GLY B 1 214 ? -0.077 -20.531 -10.867 1 98.69 214 GLY B C 1
ATOM 5437 O O . GLY B 1 214 ? -0.632 -21.641 -10.883 1 98.69 214 GLY B O 1
ATOM 5438 N N . ALA B 1 215 ? 1.208 -20.375 -10.984 1 98.62 215 ALA B N 1
ATOM 5439 C CA . ALA B 1 215 ? 2.1 -21.531 -11.031 1 98.62 215 ALA B CA 1
ATOM 5440 C C . ALA B 1 215 ? 2.01 -22.359 -9.75 1 98.62 215 ALA B C 1
ATOM 5442 O O . ALA B 1 215 ? 2.02 -23.594 -9.789 1 98.62 215 ALA B O 1
ATOM 5443 N N . LYS B 1 216 ? 1.911 -21.672 -8.664 1 98.88 216 LYS B N 1
ATOM 5444 C CA . LYS B 1 216 ? 1.769 -22.344 -7.379 1 98.88 216 LYS B CA 1
ATOM 5445 C C . LYS B 1 216 ? 0.462 -23.125 -7.305 1 98.88 216 LYS B C 1
ATOM 5447 O O . LYS B 1 216 ? 0.432 -24.25 -6.793 1 98.88 216 LYS B O 1
ATOM 5452 N N . VAL B 1 217 ? -0.591 -22.531 -7.836 1 98.88 217 VAL B N 1
ATOM 5453 C CA . VAL B 1 217 ? -1.866 -23.234 -7.918 1 98.88 217 VAL B CA 1
ATOM 5454 C C . VAL B 1 217 ? -1.708 -24.5 -8.766 1 98.88 217 VAL B C 1
ATOM 5456 O O . VAL B 1 217 ? -2.17 -25.578 -8.375 1 98.88 217 VAL B O 1
ATOM 5459 N N . SER B 1 218 ? -1.006 -24.391 -9.883 1 98.81 218 SER B N 1
ATOM 5460 C CA . SER B 1 218 ? -0.765 -25.531 -10.766 1 98.81 218 SER B CA 1
ATOM 5461 C C . SER B 1 218 ? -0.053 -26.656 -10.023 1 98.81 218 SER B C 1
ATOM 5463 O O . SER B 1 218 ? -0.461 -27.812 -10.109 1 98.81 218 SER B O 1
ATOM 5465 N N . ALA B 1 219 ? 0.936 -26.297 -9.32 1 98.75 219 ALA B N 1
ATOM 5466 C CA . ALA B 1 219 ? 1.72 -27.297 -8.594 1 98.75 219 ALA B CA 1
ATOM 5467 C C . ALA B 1 219 ? 0.892 -27.938 -7.492 1 98.75 219 ALA B C 1
ATOM 5469 O O . ALA B 1 219 ? 0.927 -29.172 -7.324 1 98.75 219 ALA B O 1
ATOM 5470 N N . LEU B 1 220 ? 0.158 -27.125 -6.758 1 98.88 220 LEU B N 1
ATOM 5471 C CA . LEU B 1 220 ? -0.66 -27.641 -5.664 1 98.88 220 LEU B CA 1
ATOM 5472 C C . LEU B 1 220 ? -1.667 -28.672 -6.172 1 98.88 220 LEU B C 1
ATOM 5474 O O . LEU B 1 220 ? -1.939 -29.656 -5.496 1 98.88 220 LEU B O 1
ATOM 5478 N N . MET B 1 221 ? -2.193 -28.484 -7.328 1 98.69 221 MET B N 1
ATOM 5479 C CA . MET B 1 221 ? -3.188 -29.375 -7.906 1 98.69 221 MET B CA 1
ATOM 5480 C C . MET B 1 221 ? -2.586 -30.75 -8.18 1 98.69 221 MET B C 1
ATOM 5482 O O . MET B 1 221 ? -3.314 -31.734 -8.336 1 98.69 221 MET B O 1
ATOM 5486 N N . ALA B 1 222 ? -1.224 -30.828 -8.211 1 98.62 222 ALA B N 1
ATOM 5487 C CA . ALA B 1 222 ? -0.55 -32.094 -8.516 1 98.62 222 ALA B CA 1
ATOM 5488 C C . ALA B 1 222 ? 0.099 -32.688 -7.266 1 98.62 222 ALA B C 1
ATOM 5490 O O . ALA B 1 222 ? 0.742 -33.719 -7.328 1 98.62 222 ALA B O 1
ATOM 5491 N N . MET B 1 223 ? 0.015 -32.062 -6.129 1 98.81 223 MET B N 1
ATOM 5492 C CA . MET B 1 223 ? 0.654 -32.5 -4.898 1 98.81 223 MET B CA 1
ATOM 5493 C C . MET B 1 223 ? -0.298 -33.375 -4.082 1 98.81 223 MET B C 1
ATOM 5495 O O . MET B 1 223 ? -1.329 -32.906 -3.607 1 98.81 223 MET B O 1
ATOM 5499 N N . PRO B 1 224 ? 0.065 -34.594 -3.814 1 98.5 224 PRO B N 1
ATOM 5500 C CA . PRO B 1 224 ? -0.814 -35.469 -3.043 1 98.5 224 PRO B CA 1
ATOM 5501 C C . PRO B 1 224 ? -1.094 -34.938 -1.638 1 98.5 224 PRO B C 1
ATOM 5503 O O . PRO B 1 224 ? -2.195 -35.125 -1.113 1 98.5 224 PRO B O 1
ATOM 5506 N N . SER B 1 225 ? -0.104 -34.25 -1.073 1 98.5 225 SER B N 1
ATOM 5507 C CA . SER B 1 225 ? -0.244 -33.781 0.293 1 98.5 225 SER B CA 1
ATOM 5508 C C . SER B 1 225 ? -1.273 -32.656 0.375 1 98.5 225 SER B C 1
ATOM 5510 O O . SER B 1 225 ? -1.71 -32.281 1.466 1 98.5 225 SER B O 1
ATOM 5512 N N . ALA B 1 226 ? -1.678 -32.094 -0.757 1 98.62 226 ALA B N 1
ATOM 5513 C CA . ALA B 1 226 ? -2.635 -31 -0.784 1 98.62 226 ALA B CA 1
ATOM 5514 C C . ALA B 1 226 ? -4.055 -31.5 -1.009 1 98.62 226 ALA B C 1
ATOM 5516 O O . ALA B 1 226 ? -5.02 -30.734 -0.899 1 98.62 226 ALA B O 1
ATOM 5517 N N . LYS B 1 227 ? -4.207 -32.781 -1.337 1 98.31 227 LYS B N 1
ATOM 5518 C CA . LYS B 1 227 ? -5.516 -33.344 -1.654 1 98.31 227 LYS B CA 1
ATOM 5519 C C . LYS B 1 227 ? -6.496 -33.125 -0.503 1 98.31 227 LYS B C 1
ATOM 5521 O O . LYS B 1 227 ? -6.184 -33.438 0.648 1 98.31 227 LYS B O 1
ATOM 5526 N N . GLY B 1 228 ? -7.625 -32.562 -0.81 1 98.19 228 GLY B N 1
ATOM 5527 C CA . GLY B 1 228 ? -8.695 -32.406 0.157 1 98.19 228 GLY B CA 1
ATOM 5528 C C . GLY B 1 228 ? -8.617 -31.109 0.926 1 98.19 228 GLY B C 1
ATOM 5529 O O . GLY B 1 228 ? -9.547 -30.75 1.649 1 98.19 228 GLY B O 1
ATOM 5530 N N . LEU B 1 229 ? -7.527 -30.328 0.715 1 98.81 229 LEU B N 1
ATOM 5531 C CA . LEU B 1 229 ? -7.348 -29.094 1.472 1 98.81 229 LEU B CA 1
ATOM 5532 C C . LEU B 1 229 ? -7.969 -27.906 0.735 1 98.81 229 LEU B C 1
ATOM 5534 O O . LEU B 1 229 ? -8.141 -26.844 1.313 1 98.81 229 LEU B O 1
ATOM 5538 N N . PHE B 1 230 ? -8.289 -28.094 -0.49 1 98.88 230 PHE B N 1
ATOM 5539 C CA . PHE B 1 230 ? -9.031 -27.109 -1.288 1 98.88 230 PHE B CA 1
ATOM 5540 C C . PHE B 1 230 ? -10.023 -27.812 -2.207 1 98.88 230 PHE B C 1
ATOM 5542 O O . PHE B 1 230 ? -9.898 -29.016 -2.475 1 98.88 230 PHE B O 1
ATOM 5549 N N . HIS B 1 231 ? -10.969 -27 -2.729 1 98.81 231 HIS B N 1
ATOM 5550 C CA . HIS B 1 231 ? -12.117 -27.594 -3.4 1 98.81 231 HIS B CA 1
ATOM 5551 C C . HIS B 1 231 ? -12.359 -26.953 -4.758 1 98.81 231 HIS B C 1
ATOM 5553 O O . HIS B 1 231 ? -13.125 -27.469 -5.57 1 98.81 231 HIS B O 1
ATOM 5559 N N . ARG B 1 232 ? -11.797 -25.844 -4.977 1 98.81 232 ARG B N 1
ATOM 5560 C CA . ARG B 1 232 ? -11.828 -25.078 -6.219 1 98.81 232 ARG B CA 1
ATOM 5561 C C . ARG B 1 232 ? -10.492 -24.375 -6.465 1 98.81 232 ARG B C 1
ATOM 5563 O O . ARG B 1 232 ? -9.727 -24.141 -5.527 1 98.81 232 ARG B O 1
ATOM 5570 N N . ALA B 1 233 ? -10.219 -24.109 -7.754 1 98.88 233 ALA B N 1
ATOM 5571 C CA . ALA B 1 233 ? -8.945 -23.469 -8.07 1 98.88 233 ALA B CA 1
ATOM 5572 C C . ALA B 1 233 ? -9.109 -22.438 -9.188 1 98.88 233 ALA B C 1
ATOM 5574 O O . ALA B 1 233 ? -9.891 -22.641 -10.125 1 98.88 233 ALA B O 1
ATOM 5575 N N . VAL B 1 234 ? -8.438 -21.328 -9.07 1 98.94 234 VAL B N 1
ATOM 5576 C CA . VAL B 1 234 ? -8.336 -20.312 -10.117 1 98.94 234 VAL B CA 1
ATOM 5577 C C . VAL B 1 234 ? -6.871 -20.031 -10.43 1 98.94 234 VAL B C 1
ATOM 5579 O O . VAL B 1 234 ? -6.109 -19.609 -9.562 1 98.94 234 VAL B O 1
ATOM 5582 N N . GLN B 1 235 ? -6.477 -20.375 -11.586 1 98.75 235 GLN B N 1
ATOM 5583 C CA . GLN B 1 235 ? -5.145 -20.078 -12.102 1 98.75 235 GLN B CA 1
ATOM 5584 C C . GLN B 1 235 ? -5.184 -18.891 -13.062 1 98.75 235 GLN B C 1
ATOM 5586 O O . GLN B 1 235 ? -5.797 -18.969 -14.133 1 98.75 235 GLN B O 1
ATOM 5591 N N . MET B 1 236 ? -4.469 -17.781 -12.656 1 98.62 236 MET B N 1
ATOM 5592 C CA . MET B 1 236 ? -4.465 -16.562 -13.477 1 98.62 236 MET B CA 1
ATOM 5593 C C . MET B 1 236 ? -3.088 -16.328 -14.086 1 98.62 236 MET B C 1
ATOM 5595 O O . MET B 1 236 ? -2.119 -16.078 -13.367 1 98.62 236 MET B O 1
ATOM 5599 N N . SER B 1 237 ? -2.971 -16.328 -15.359 1 98.06 237 SER B N 1
ATOM 5600 C CA . SER B 1 237 ? -1.774 -15.938 -16.094 1 98.06 237 SER B CA 1
ATOM 5601 C C . SER B 1 237 ? -0.53 -16.625 -15.531 1 98.06 237 SER B C 1
ATOM 5603 O O . SER B 1 237 ? 0.497 -15.969 -15.328 1 98.06 237 SER B O 1
ATOM 5605 N N . GLY B 1 238 ? -0.558 -17.812 -15.219 1 97.25 238 GLY B N 1
ATOM 5606 C CA . GLY B 1 238 ? 0.575 -18.5 -14.609 1 97.25 238 GLY B CA 1
ATOM 5607 C C . GLY B 1 238 ? 0.505 -20.016 -14.75 1 97.25 238 GLY B C 1
ATOM 5608 O O . GLY B 1 238 ? 0.828 -20.734 -13.805 1 97.25 238 GLY B O 1
ATOM 5609 N N . ALA B 1 239 ? 0.05 -20.5 -15.914 1 97.31 239 ALA B N 1
ATOM 5610 C CA . ALA B 1 239 ? -0.064 -21.938 -16.156 1 97.31 239 ALA B CA 1
ATOM 5611 C C . ALA B 1 239 ? 1.309 -22.609 -16.141 1 97.31 239 ALA B C 1
ATOM 5613 O O . ALA B 1 239 ? 2.186 -22.234 -16.938 1 97.31 239 ALA B O 1
ATOM 5614 N N . MET B 1 240 ? 1.461 -23.453 -15.211 1 97.69 240 MET B N 1
ATOM 5615 C CA . MET B 1 240 ? 2.699 -24.219 -15.125 1 97.69 240 MET B CA 1
ATOM 5616 C C . MET B 1 240 ? 2.447 -25.688 -15.445 1 97.69 240 MET B C 1
ATOM 5618 O O . MET B 1 240 ? 1.849 -26.422 -14.648 1 97.69 240 MET B O 1
ATOM 5622 N N . LEU B 1 241 ? 2.939 -26.141 -16.594 1 98.19 241 LEU B N 1
ATOM 5623 C CA . LEU B 1 241 ? 2.762 -27.531 -17.016 1 98.19 241 LEU B CA 1
ATOM 5624 C C . LEU B 1 241 ? 3.838 -28.422 -16.406 1 98.19 241 LEU B C 1
ATOM 5626 O O . LEU B 1 241 ? 3.559 -29.562 -16.016 1 98.19 241 LEU B O 1
ATOM 5630 N N . ARG B 1 242 ? 5.027 -27.859 -16.344 1 98 242 ARG B N 1
ATOM 5631 C CA . ARG B 1 242 ? 6.184 -28.609 -15.844 1 98 242 ARG B CA 1
ATOM 5632 C C . ARG B 1 242 ? 6.973 -27.781 -14.836 1 98 242 ARG B C 1
ATOM 5634 O O . ARG B 1 242 ? 7.027 -26.547 -14.945 1 98 242 ARG B O 1
ATOM 5641 N N . VAL B 1 243 ? 7.547 -28.422 -13.883 1 98 243 VAL B N 1
ATOM 5642 C CA . VAL B 1 243 ? 8.5 -27.797 -12.969 1 98 243 VAL B CA 1
ATOM 5643 C C . VAL B 1 243 ? 9.922 -28.125 -13.406 1 98 243 VAL B C 1
ATOM 5645 O O . VAL B 1 243 ? 10.133 -28.766 -14.438 1 98 243 VAL B O 1
ATOM 5648 N N . ALA B 1 244 ? 10.875 -27.562 -12.664 1 97.25 244 ALA B N 1
ATOM 5649 C CA . ALA B 1 244 ? 12.273 -27.781 -13.023 1 97.25 244 ALA B CA 1
ATOM 5650 C C . ALA B 1 244 ? 12.648 -29.25 -12.914 1 97.25 244 ALA B C 1
ATOM 5652 O O . ALA B 1 244 ? 12.312 -29.922 -11.93 1 97.25 244 ALA B O 1
ATOM 5653 N N . PRO B 1 245 ? 13.367 -29.719 -13.961 1 96.12 245 PRO B N 1
ATOM 5654 C CA . PRO B 1 245 ? 13.914 -31.078 -13.805 1 96.12 245 PRO B CA 1
ATOM 5655 C C . PRO B 1 245 ? 14.977 -31.156 -12.711 1 96.12 245 PRO B C 1
ATOM 5657 O O . PRO B 1 245 ? 15.68 -30.172 -12.453 1 96.12 245 PRO B O 1
ATOM 5660 N N . ARG B 1 246 ? 15.078 -32.281 -12.172 1 95.31 246 ARG B N 1
ATOM 5661 C CA . ARG B 1 246 ? 15.969 -32.531 -11.039 1 95.31 246 ARG B CA 1
ATOM 5662 C C . ARG B 1 246 ? 17.406 -32.188 -11.391 1 95.31 246 ARG B C 1
ATOM 5664 O O . ARG B 1 246 ? 18.125 -31.594 -10.578 1 95.31 246 ARG B O 1
ATOM 5671 N N . GLU B 1 247 ? 17.875 -32.531 -12.578 1 95.94 247 GLU B N 1
ATOM 5672 C CA . GLU B 1 247 ? 19.25 -32.281 -12.992 1 95.94 247 GLU B CA 1
ATOM 5673 C C . GLU B 1 247 ? 19.578 -30.797 -13.039 1 95.94 247 GLU B C 1
ATOM 5675 O O . GLU B 1 247 ? 20.641 -30.375 -12.602 1 95.94 247 GLU B O 1
ATOM 5680 N N . ARG B 1 248 ? 18.641 -30.109 -13.57 1 96.19 248 ARG B N 1
ATOM 5681 C CA . ARG B 1 248 ? 18.828 -28.672 -13.625 1 96.19 248 ARG B CA 1
ATOM 5682 C C . ARG B 1 248 ? 18.859 -28.062 -12.219 1 96.19 248 ARG B C 1
ATOM 5684 O O . ARG B 1 248 ? 19.672 -27.172 -11.945 1 96.19 248 ARG B O 1
ATOM 5691 N N . ALA B 1 249 ? 17.969 -28.469 -11.391 1 97.12 249 ALA B N 1
ATOM 5692 C CA . ALA B 1 249 ? 17.906 -27.984 -10.016 1 97.12 249 ALA B CA 1
ATOM 5693 C C . ALA B 1 249 ? 19.203 -28.297 -9.266 1 97.12 249 ALA B C 1
ATOM 5695 O O . ALA B 1 249 ? 19.688 -27.484 -8.477 1 97.12 249 ALA B O 1
ATOM 5696 N N . LYS B 1 250 ? 19.75 -29.469 -9.516 1 96.75 250 LYS B N 1
ATOM 5697 C CA . LYS B 1 250 ? 21.016 -29.844 -8.898 1 96.75 250 LYS B CA 1
ATOM 5698 C C . LYS B 1 250 ? 22.141 -28.906 -9.336 1 96.75 250 LYS B C 1
ATOM 5700 O O . LYS B 1 250 ? 22.953 -28.469 -8.516 1 96.75 250 LYS B O 1
ATOM 5705 N N . ALA B 1 251 ? 22.203 -28.641 -10.641 1 96.69 251 ALA B N 1
ATOM 5706 C CA . ALA B 1 251 ? 23.234 -27.766 -11.164 1 96.69 251 ALA B CA 1
ATOM 5707 C C . ALA B 1 251 ? 23.156 -26.375 -10.523 1 96.69 251 ALA B C 1
ATOM 5709 O O . ALA B 1 251 ? 24.188 -25.781 -10.188 1 96.69 251 ALA B O 1
ATOM 5710 N N . THR B 1 252 ? 21.938 -25.922 -10.391 1 96.44 252 THR B N 1
ATOM 5711 C CA . THR B 1 252 ? 21.719 -24.625 -9.758 1 96.44 252 THR B CA 1
ATOM 5712 C C . THR B 1 252 ? 22.156 -24.656 -8.297 1 96.44 252 THR B C 1
ATOM 5714 O O . THR B 1 252 ? 22.797 -23.734 -7.812 1 96.44 252 THR B O 1
ATOM 5717 N N . ALA B 1 253 ? 21.781 -25.703 -7.594 1 96.94 253 ALA B N 1
ATOM 5718 C CA . ALA B 1 253 ? 22.156 -25.875 -6.191 1 96.94 253 ALA B CA 1
ATOM 5719 C C . ALA B 1 253 ? 23.688 -25.906 -6.035 1 96.94 253 ALA B C 1
ATOM 5721 O O . ALA B 1 253 ? 24.234 -25.266 -5.145 1 96.94 253 ALA B O 1
ATOM 5722 N N . ASP B 1 254 ? 24.359 -26.641 -6.914 1 96.06 254 ASP B N 1
ATOM 5723 C CA . ASP B 1 254 ? 25.812 -26.734 -6.863 1 96.06 254 ASP B CA 1
ATOM 5724 C C . ASP B 1 254 ? 26.469 -25.375 -7.09 1 96.06 254 ASP B C 1
ATOM 5726 O O . ASP B 1 254 ? 27.438 -25.031 -6.422 1 96.06 254 ASP B O 1
ATOM 5730 N N . ALA B 1 255 ? 25.875 -24.672 -8.023 1 95 255 ALA B N 1
ATOM 5731 C CA . ALA B 1 255 ? 26.391 -23.328 -8.289 1 95 255 ALA B CA 1
ATOM 5732 C C . ALA B 1 255 ? 26.234 -22.422 -7.074 1 95 255 ALA B C 1
ATOM 5734 O O . ALA B 1 255 ? 27.125 -21.656 -6.742 1 95 255 ALA B O 1
ATOM 5735 N N . PHE B 1 256 ? 25.125 -22.5 -6.461 1 96.31 256 PHE B N 1
ATOM 5736 C CA . PHE B 1 256 ? 24.859 -21.703 -5.27 1 96.31 256 PHE B CA 1
ATOM 5737 C C . PHE B 1 256 ? 25.812 -22.078 -4.145 1 96.31 256 PHE B C 1
ATOM 5739 O O . PHE B 1 256 ? 26.375 -21.203 -3.477 1 96.31 256 PHE B O 1
ATOM 5746 N N . LEU B 1 257 ? 26 -23.344 -3.92 1 95.56 257 LEU B N 1
ATOM 5747 C CA . LEU B 1 257 ? 26.906 -23.844 -2.896 1 95.56 257 LEU B CA 1
ATOM 5748 C C . LEU B 1 257 ? 28.328 -23.359 -3.146 1 95.56 257 LEU B C 1
ATOM 5750 O O . LEU B 1 257 ? 29.031 -22.969 -2.209 1 95.56 257 LEU B O 1
ATOM 5754 N N . THR B 1 258 ? 28.688 -23.375 -4.402 1 93.81 258 THR B N 1
ATOM 5755 C CA . THR B 1 258 ? 30 -22.859 -4.762 1 93.81 258 THR B CA 1
ATOM 5756 C C . THR B 1 258 ? 30.109 -21.375 -4.422 1 93.81 258 THR B C 1
ATOM 5758 O O . THR B 1 258 ? 31.125 -20.922 -3.885 1 93.81 258 THR B O 1
ATOM 5761 N N . GLY B 1 259 ? 29.047 -20.672 -4.719 1 91.88 259 GLY B N 1
ATOM 5762 C CA . GLY B 1 259 ? 29.031 -19.234 -4.473 1 91.88 259 GLY B CA 1
ATOM 5763 C C . GLY B 1 259 ? 29.156 -18.875 -3.006 1 91.88 259 GLY B C 1
ATOM 5764 O O . GLY B 1 259 ? 29.734 -17.844 -2.662 1 91.88 259 GLY B O 1
ATOM 5765 N N . VAL B 1 260 ? 28.609 -19.734 -2.135 1 94.19 260 VAL B N 1
ATOM 5766 C CA . VAL B 1 260 ? 28.641 -19.406 -0.711 1 94.19 260 VAL B CA 1
ATOM 5767 C C . VAL B 1 260 ? 29.781 -20.156 -0.042 1 94.19 260 VAL B C 1
ATOM 5769 O O . VAL B 1 260 ? 30.016 -20.016 1.161 1 94.19 260 VAL B O 1
ATOM 5772 N N . GLY B 1 261 ? 30.516 -20.984 -0.705 1 92.81 261 GLY B N 1
ATOM 5773 C CA . GLY B 1 261 ? 31.688 -21.672 -0.21 1 92.81 261 GLY B CA 1
ATOM 5774 C C . GLY B 1 261 ? 31.359 -22.844 0.694 1 92.81 261 GLY B C 1
ATOM 5775 O O . GLY B 1 261 ? 32.062 -23.078 1.685 1 92.81 261 GLY B O 1
ATOM 5776 N N . VAL B 1 262 ? 30.266 -23.484 0.415 1 94.56 262 VAL B N 1
ATOM 5777 C CA . VAL B 1 262 ? 29.844 -24.609 1.247 1 94.56 262 VAL B CA 1
ATOM 5778 C C . VAL B 1 262 ? 29.75 -25.875 0.399 1 94.56 262 VAL B C 1
ATOM 5780 O O . VAL B 1 262 ? 29.156 -25.859 -0.688 1 94.56 262 VAL B O 1
ATOM 5783 N N . ALA B 1 263 ? 30.344 -26.938 0.907 1 88.12 263 ALA B N 1
ATOM 5784 C CA . ALA B 1 263 ? 30.188 -28.234 0.266 1 88.12 263 ALA B CA 1
ATOM 5785 C C . ALA B 1 263 ? 28.859 -28.891 0.658 1 88.12 263 ALA B C 1
ATOM 5787 O O . ALA B 1 263 ? 28.344 -28.656 1.752 1 88.12 263 ALA B O 1
ATOM 5788 N N . GLY B 1 264 ? 28.312 -29.703 -0.234 1 79.06 264 GLY B N 1
ATOM 5789 C CA . GLY B 1 264 ? 27.047 -30.359 0.001 1 79.06 264 GLY B CA 1
ATOM 5790 C C . GLY B 1 264 ? 27 -31.109 1.322 1 79.06 264 GLY B C 1
ATOM 5791 O O . GLY B 1 264 ? 26 -31.047 2.035 1 79.06 264 GLY B O 1
ATOM 5792 N N . ARG B 1 265 ? 28.078 -31.703 1.69 1 84 265 ARG B N 1
ATOM 5793 C CA . ARG B 1 265 ? 28.125 -32.469 2.922 1 84 265 ARG B CA 1
ATOM 5794 C C . ARG B 1 265 ? 28.109 -31.578 4.148 1 84 265 ARG B C 1
ATOM 5796 O O . ARG B 1 265 ? 27.844 -32.031 5.262 1 84 265 ARG B O 1
ATOM 5803 N N . ASP B 1 266 ? 28.328 -30.312 3.889 1 91.81 266 ASP B N 1
ATOM 5804 C CA . ASP B 1 266 ? 28.391 -29.328 4.973 1 91.81 266 ASP B CA 1
ATOM 5805 C C . ASP B 1 266 ? 27.203 -28.391 4.953 1 91.81 266 ASP B C 1
ATOM 5807 O O . ASP B 1 266 ? 27.328 -27.203 5.25 1 91.81 266 ASP B O 1
ATOM 5811 N N . ILE B 1 267 ? 26.094 -28.922 4.473 1 88.44 267 ILE B N 1
ATOM 5812 C CA . ILE B 1 267 ? 24.891 -28.125 4.258 1 88.44 267 ILE B CA 1
ATOM 5813 C C . ILE B 1 267 ? 24.469 -27.469 5.57 1 88.44 267 ILE B C 1
ATOM 5815 O O . ILE B 1 267 ? 23.891 -26.375 5.566 1 88.44 267 ILE B O 1
ATOM 5819 N N . ARG B 1 268 ? 24.734 -28 6.684 1 92.31 268 ARG B N 1
ATOM 5820 C CA . ARG B 1 268 ? 24.344 -27.453 7.984 1 92.31 268 ARG B CA 1
ATOM 5821 C C . ARG B 1 268 ? 25.031 -26.125 8.234 1 92.31 268 ARG B C 1
ATOM 5823 O O . ARG B 1 268 ? 24.531 -25.281 8.992 1 92.31 268 ARG B O 1
ATOM 5830 N N . LYS B 1 269 ? 26.156 -25.922 7.543 1 94.44 269 LYS B N 1
ATOM 5831 C CA . LYS B 1 269 ? 26.781 -24.594 7.598 1 94.44 269 LYS B CA 1
ATOM 5832 C C . LYS B 1 269 ? 25.859 -23.531 7.016 1 94.44 269 LYS B C 1
ATOM 5834 O O . LYS B 1 269 ? 25.875 -22.375 7.465 1 94.44 269 LYS B O 1
ATOM 5839 N N . LEU B 1 270 ? 25.062 -23.922 5.98 1 94.88 270 LEU B N 1
ATOM 5840 C CA . LEU B 1 270 ? 24.109 -23 5.387 1 94.88 270 LEU B CA 1
ATOM 5841 C C . LEU B 1 270 ? 23.031 -22.594 6.398 1 94.88 270 LEU B C 1
ATOM 5843 O O . LEU B 1 270 ? 22.531 -21.469 6.359 1 94.88 270 LEU B O 1
ATOM 5847 N N . GLN B 1 271 ? 22.672 -23.453 7.254 1 95.69 271 GLN B N 1
ATOM 5848 C CA . GLN B 1 271 ? 21.609 -23.203 8.234 1 95.69 271 GLN B CA 1
ATOM 5849 C C . GLN B 1 271 ? 22.078 -22.188 9.281 1 95.69 271 GLN B C 1
ATOM 5851 O O . GLN B 1 271 ? 21.25 -21.547 9.93 1 95.69 271 GLN B O 1
ATOM 5856 N N . ALA B 1 272 ? 23.375 -22.016 9.406 1 94.94 272 ALA B N 1
ATOM 5857 C CA . ALA B 1 272 ? 23.938 -21.109 10.406 1 94.94 272 ALA B CA 1
ATOM 5858 C C . ALA B 1 272 ? 24.219 -19.734 9.812 1 94.94 272 ALA B C 1
ATOM 5860 O O . ALA B 1 272 ? 24.406 -18.75 10.539 1 94.94 272 ALA B O 1
ATOM 5861 N N . MET B 1 273 ? 24.25 -19.672 8.523 1 95.19 273 MET B N 1
ATOM 5862 C CA . MET B 1 273 ? 24.594 -18.422 7.867 1 95.19 273 MET B CA 1
ATOM 5863 C C . MET B 1 273 ? 23.453 -17.406 8.016 1 95.19 273 MET B C 1
ATOM 5865 O O . MET B 1 273 ? 22.281 -17.766 7.926 1 95.19 273 MET B O 1
ATOM 5869 N N . PRO B 1 274 ? 23.797 -16.031 8.258 1 94.81 274 PRO B N 1
ATOM 5870 C CA . PRO B 1 274 ? 22.734 -15.016 8.219 1 94.81 274 PRO B CA 1
ATOM 5871 C C . PRO B 1 274 ? 22 -14.984 6.883 1 94.81 274 PRO B C 1
ATOM 5873 O O . PRO B 1 274 ? 22.609 -15.156 5.828 1 94.81 274 PRO B O 1
ATOM 5876 N N . PHE B 1 275 ? 20.703 -14.844 6.953 1 95.62 275 PHE B N 1
ATOM 5877 C CA . PHE B 1 275 ? 19.922 -14.891 5.723 1 95.62 275 PHE B CA 1
ATOM 5878 C C . PHE B 1 275 ? 20.344 -13.781 4.766 1 95.62 275 PHE B C 1
ATOM 5880 O O . PHE B 1 275 ? 20.25 -13.938 3.547 1 95.62 275 PHE B O 1
ATOM 5887 N N . HIS B 1 276 ? 20.938 -12.625 5.324 1 94.19 276 HIS B N 1
ATOM 5888 C CA . HIS B 1 276 ? 21.406 -11.523 4.488 1 94.19 276 HIS B CA 1
ATOM 5889 C C . HIS B 1 276 ? 22.531 -11.984 3.561 1 94.19 276 HIS B C 1
ATOM 5891 O O . HIS B 1 276 ? 22.594 -11.57 2.402 1 94.19 276 HIS B O 1
ATOM 5897 N N . ASP B 1 277 ? 23.375 -12.844 4.078 1 93.38 277 ASP B N 1
ATOM 5898 C CA . ASP B 1 277 ? 24.5 -13.344 3.297 1 93.38 277 ASP B CA 1
ATOM 5899 C C . ASP B 1 277 ? 24.016 -14.297 2.199 1 93.38 277 ASP B C 1
ATOM 5901 O O . ASP B 1 277 ? 24.531 -14.258 1.076 1 93.38 277 ASP B O 1
ATOM 5905 N N . LEU B 1 278 ? 23.094 -15.109 2.561 1 95.06 278 LEU B N 1
ATOM 5906 C CA . LEU B 1 278 ? 22.562 -16.062 1.589 1 95.06 278 LEU B CA 1
ATOM 5907 C C . LEU B 1 278 ? 21.859 -15.328 0.449 1 95.06 278 LEU B C 1
ATOM 5909 O O . LEU B 1 278 ? 22.047 -15.672 -0.721 1 95.06 278 LEU B O 1
ATOM 5913 N N . LEU B 1 279 ? 21.062 -14.352 0.782 1 94.06 279 LEU B N 1
ATOM 5914 C CA . LEU B 1 279 ? 20.344 -13.602 -0.236 1 94.06 279 LEU B CA 1
ATOM 5915 C C . LEU B 1 279 ? 21.297 -12.781 -1.09 1 94.06 279 LEU B C 1
ATOM 5917 O O . LEU B 1 279 ? 21.094 -12.641 -2.299 1 94.06 279 LEU B O 1
ATOM 5921 N N . SER B 1 280 ? 22.359 -12.227 -0.496 1 91.69 280 SER B N 1
ATOM 5922 C CA . SER B 1 280 ? 23.375 -11.516 -1.258 1 91.69 280 SER B CA 1
ATOM 5923 C C . SER B 1 280 ? 24.094 -12.438 -2.238 1 91.69 280 SER B C 1
ATOM 5925 O O . SER B 1 280 ? 24.391 -12.047 -3.363 1 91.69 280 SER B O 1
ATOM 5927 N N . ALA B 1 281 ? 24.328 -13.656 -1.774 1 92.44 281 ALA B N 1
ATOM 5928 C CA . ALA B 1 281 ? 24.953 -14.641 -2.656 1 92.44 281 ALA B CA 1
ATOM 5929 C C . ALA B 1 281 ? 24.047 -14.953 -3.848 1 92.44 281 ALA B C 1
ATOM 5931 O O . ALA B 1 281 ? 24.531 -15.109 -4.973 1 92.44 281 ALA B O 1
ATOM 5932 N N . GLN B 1 282 ? 22.812 -15.133 -3.588 1 93.19 282 GLN B N 1
ATOM 5933 C CA . GLN B 1 282 ? 21.875 -15.336 -4.688 1 93.19 282 GLN B CA 1
ATOM 5934 C C . GLN B 1 282 ? 21.875 -14.148 -5.641 1 93.19 282 GLN B C 1
ATOM 5936 O O . GLN B 1 282 ? 21.828 -14.32 -6.859 1 93.19 282 GLN B O 1
ATOM 5941 N N . ALA B 1 283 ? 21.859 -12.953 -5.055 1 90.56 283 ALA B N 1
ATOM 5942 C CA . ALA B 1 283 ? 21.875 -11.75 -5.879 1 90.56 283 ALA B CA 1
ATOM 5943 C C . ALA B 1 283 ? 23.094 -11.734 -6.797 1 90.56 283 ALA B C 1
ATOM 5945 O O . ALA B 1 283 ? 23 -11.344 -7.961 1 90.56 283 ALA B O 1
ATOM 5946 N N . ASP B 1 284 ? 24.203 -12.203 -6.309 1 91.19 284 ASP B N 1
ATOM 5947 C CA . ASP B 1 284 ? 25.422 -12.281 -7.102 1 91.19 284 ASP B CA 1
ATOM 5948 C C . ASP B 1 284 ? 25.281 -13.312 -8.219 1 91.19 284 ASP B C 1
ATOM 5950 O O . ASP B 1 284 ? 25.688 -13.055 -9.359 1 91.19 284 ASP B O 1
ATOM 5954 N N . MET B 1 285 ? 24.719 -14.43 -7.84 1 91.12 285 MET B N 1
ATOM 5955 C CA . MET B 1 285 ? 24.531 -15.5 -8.805 1 91.12 285 MET B CA 1
ATOM 5956 C C . MET B 1 285 ? 23.641 -15.039 -9.953 1 91.12 285 MET B C 1
ATOM 5958 O O . MET B 1 285 ? 23.828 -15.453 -11.102 1 91.12 285 MET B O 1
ATOM 5962 N N . GLU B 1 286 ? 22.734 -14.164 -9.664 1 90.31 286 GLU B N 1
ATOM 5963 C CA . GLU B 1 286 ? 21.75 -13.742 -10.656 1 90.31 286 GLU B CA 1
ATOM 5964 C C . GLU B 1 286 ? 22.078 -12.367 -11.219 1 90.31 286 GLU B C 1
ATOM 5966 O O . GLU B 1 286 ? 21.25 -11.742 -11.875 1 90.31 286 GLU B O 1
ATOM 5971 N N . ALA B 1 287 ? 23.234 -11.859 -11 1 87.19 287 ALA B N 1
ATOM 5972 C CA . ALA B 1 287 ? 23.609 -10.484 -11.32 1 87.19 287 ALA B CA 1
ATOM 5973 C C . ALA B 1 287 ? 23.5 -10.219 -12.812 1 87.19 287 ALA B C 1
ATOM 5975 O O . ALA B 1 287 ? 23.016 -9.172 -13.227 1 87.19 287 ALA B O 1
ATOM 5976 N N . GLU B 1 288 ? 23.953 -11.156 -13.586 1 85.69 288 GLU B N 1
ATOM 5977 C CA . GLU B 1 288 ? 23.938 -10.961 -15.039 1 85.69 288 GLU B CA 1
ATOM 5978 C C . GLU B 1 288 ? 22.516 -10.883 -15.578 1 85.69 288 GLU B C 1
ATOM 5980 O O . GLU B 1 288 ? 22.203 -10.016 -16.391 1 85.69 288 GLU B O 1
ATOM 5985 N N . ARG B 1 289 ? 21.75 -11.734 -15.125 1 85.06 289 ARG B N 1
ATOM 5986 C CA . ARG B 1 289 ? 20.344 -11.727 -15.539 1 85.06 289 ARG B CA 1
ATOM 5987 C C . ARG B 1 289 ? 19.656 -10.438 -15.117 1 85.06 289 ARG B C 1
ATOM 5989 O O . ARG B 1 289 ? 18.922 -9.828 -15.906 1 85.06 289 ARG B O 1
ATOM 5996 N N . ARG B 1 290 ? 19.906 -10.031 -13.992 1 82 290 ARG B N 1
ATOM 5997 C CA . ARG B 1 290 ? 19.297 -8.82 -13.453 1 82 290 ARG B CA 1
ATOM 5998 C C . ARG B 1 290 ? 19.781 -7.582 -14.211 1 82 290 ARG B C 1
ATOM 6000 O O . ARG B 1 290 ? 19 -6.664 -14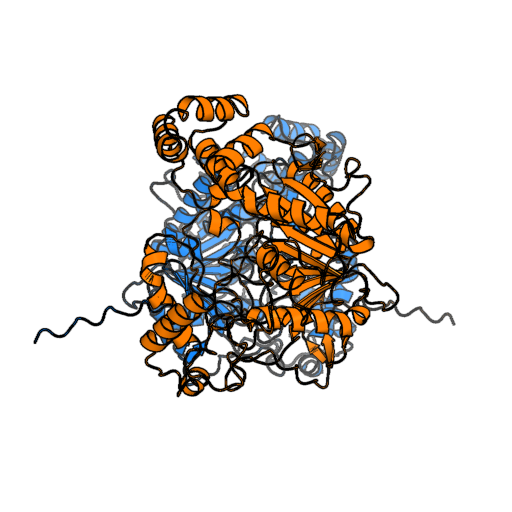.461 1 82 290 ARG B O 1
ATOM 6007 N N . ALA B 1 291 ? 21.016 -7.613 -14.555 1 80.5 291 ALA B N 1
ATOM 6008 C CA . ALA B 1 291 ? 21.578 -6.496 -15.312 1 80.5 291 ALA B CA 1
ATOM 6009 C C . ALA B 1 291 ? 20.891 -6.355 -16.672 1 80.5 291 ALA B C 1
ATOM 6011 O O . ALA B 1 291 ? 20.75 -5.246 -17.188 1 80.5 291 ALA B O 1
ATOM 6012 N N . LYS B 1 292 ? 20.375 -7.48 -17.125 1 79 292 LYS B N 1
ATOM 6013 C CA . LYS B 1 292 ? 19.688 -7.484 -18.422 1 79 292 LYS B CA 1
ATOM 6014 C C . LYS B 1 292 ? 18.188 -7.219 -18.234 1 79 292 LYS B C 1
ATOM 6016 O O . LYS B 1 292 ? 17.422 -7.242 -19.203 1 79 292 LYS B O 1
ATOM 6021 N N . GLY B 1 293 ? 17.797 -6.996 -17 1 75.69 293 GLY B N 1
ATOM 6022 C CA . GLY B 1 293 ? 16.391 -6.734 -16.734 1 75.69 293 GLY B CA 1
ATOM 6023 C C . GLY B 1 293 ? 15.547 -7.992 -16.688 1 75.69 293 GLY B C 1
ATOM 6024 O O . GLY B 1 293 ? 14.32 -7.918 -16.719 1 75.69 293 GLY B O 1
ATOM 6025 N N . GLU B 1 294 ? 16.203 -9.086 -16.625 1 80.5 294 GLU B N 1
ATOM 6026 C CA . GLU B 1 294 ? 15.477 -10.359 -16.578 1 80.5 294 GLU B CA 1
ATOM 6027 C C . GLU B 1 294 ? 15.102 -10.719 -15.141 1 80.5 294 GLU B C 1
ATOM 6029 O O . GLU B 1 294 ? 15.82 -10.375 -14.195 1 80.5 294 GLU B O 1
ATOM 6034 N N . ALA B 1 295 ? 13.969 -11.367 -15.023 1 83.06 295 ALA B N 1
ATOM 6035 C CA . ALA B 1 295 ? 13.539 -11.82 -13.703 1 83.06 295 ALA B CA 1
ATOM 6036 C C . ALA B 1 295 ? 14.43 -12.945 -13.188 1 83.06 295 ALA B C 1
ATOM 6038 O O . ALA B 1 295 ? 14.867 -13.805 -13.961 1 83.06 295 ALA B O 1
ATOM 6039 N N . PRO B 1 296 ? 14.656 -12.906 -11.836 1 85.94 296 PRO B N 1
ATOM 6040 C CA . PRO B 1 296 ? 15.32 -14.078 -11.258 1 85.94 296 PRO B CA 1
ATOM 6041 C C . PRO B 1 296 ? 14.555 -15.375 -11.508 1 85.94 296 PRO B C 1
ATOM 6043 O O . PRO B 1 296 ? 13.32 -15.391 -11.445 1 85.94 296 PRO B O 1
ATOM 6046 N N . ASN B 1 297 ? 15.258 -16.438 -11.938 1 87.94 297 ASN B N 1
ATOM 6047 C CA . ASN B 1 297 ? 14.562 -17.688 -12.242 1 87.94 297 ASN B CA 1
ATOM 6048 C C . ASN B 1 297 ? 15.383 -18.891 -11.82 1 87.94 297 ASN B C 1
ATOM 6050 O O . ASN B 1 297 ? 15.125 -20.016 -12.266 1 87.94 297 ASN B O 1
ATOM 6054 N N . SER B 1 298 ? 16.312 -18.672 -10.953 1 92.75 298 SER B N 1
ATOM 6055 C CA . SER B 1 298 ? 17.219 -19.75 -10.609 1 92.75 298 SER B CA 1
ATOM 6056 C C . SER B 1 298 ? 16.547 -20.797 -9.719 1 92.75 298 SER B C 1
ATOM 6058 O O . SER B 1 298 ? 16.844 -21.984 -9.82 1 92.75 298 SER B O 1
ATOM 6060 N N . PHE B 1 299 ? 15.719 -20.297 -8.898 1 96.56 299 PHE B N 1
ATOM 6061 C CA . PHE B 1 299 ? 15.148 -21.172 -7.895 1 96.56 299 PHE B CA 1
ATOM 6062 C C . PHE B 1 299 ? 13.641 -21.312 -8.086 1 96.56 299 PHE B C 1
ATOM 6064 O O . PHE B 1 299 ? 12.891 -20.391 -7.797 1 96.56 299 PHE B O 1
ATOM 6071 N N . THR B 1 300 ? 13.195 -22.422 -8.523 1 97.44 300 THR B N 1
ATOM 6072 C CA . THR B 1 300 ? 11.805 -22.781 -8.758 1 97.44 300 THR B CA 1
ATOM 6073 C C . THR B 1 300 ? 11.508 -24.203 -8.273 1 97.44 300 THR B C 1
ATOM 6075 O O . THR B 1 300 ? 12.43 -24.969 -8.016 1 97.44 300 THR B O 1
ATOM 6078 N N . PRO B 1 301 ? 10.25 -24.531 -8.062 1 98.38 301 PRO B N 1
ATOM 6079 C CA . PRO B 1 301 ? 9.922 -25.906 -7.637 1 98.38 301 PRO B CA 1
ATOM 6080 C C . PRO B 1 301 ? 10.531 -26.969 -8.555 1 98.38 301 PRO B C 1
ATOM 6082 O O . PRO B 1 301 ? 10.641 -26.75 -9.766 1 98.38 301 PRO B O 1
ATOM 6085 N N . VAL B 1 302 ? 10.898 -28.109 -7.949 1 98.25 302 VAL B N 1
ATOM 6086 C CA . VAL B 1 302 ? 11.578 -29.188 -8.656 1 98.25 302 VAL B CA 1
ATOM 6087 C C . VAL B 1 302 ? 10.719 -30.438 -8.648 1 98.25 302 VAL B C 1
ATOM 6089 O O . VAL B 1 302 ? 9.898 -30.641 -7.742 1 98.25 302 VAL B O 1
ATOM 6092 N N . LEU B 1 303 ? 10.852 -31.219 -9.727 1 97.81 303 LEU B N 1
ATOM 6093 C CA . LEU B 1 303 ? 10.266 -32.562 -9.695 1 97.81 303 LEU B CA 1
ATOM 6094 C C . LEU B 1 303 ? 11.07 -33.469 -8.781 1 97.81 303 LEU B C 1
ATOM 6096 O O . LEU B 1 303 ? 11.875 -34.281 -9.266 1 97.81 303 LEU B O 1
ATOM 6100 N N . ASP B 1 304 ? 10.75 -33.5 -7.488 1 95.56 304 ASP B N 1
ATOM 6101 C CA . ASP B 1 304 ? 11.57 -34.219 -6.523 1 95.56 304 ASP B CA 1
ATOM 6102 C C . ASP B 1 304 ? 11.102 -35.656 -6.387 1 95.56 304 ASP B C 1
ATOM 6104 O O . ASP B 1 304 ? 11.789 -36.5 -5.777 1 95.56 304 ASP B O 1
ATOM 6108 N N . GLY B 1 305 ? 9.859 -36 -6.883 1 94.81 305 GLY B N 1
ATOM 6109 C CA . GLY B 1 305 ? 9.344 -37.375 -6.844 1 94.81 305 GLY B CA 1
ATOM 6110 C C . GLY B 1 305 ? 8.641 -37.688 -5.539 1 94.81 305 GLY B C 1
ATOM 6111 O O . GLY B 1 305 ? 8.016 -38.75 -5.418 1 94.81 305 GLY B O 1
ATOM 6112 N N . VAL B 1 306 ? 8.648 -36.812 -4.609 1 94.44 306 VAL B N 1
ATOM 6113 C CA . VAL B 1 306 ? 8.055 -37.062 -3.299 1 94.44 306 VAL B CA 1
ATOM 6114 C C . VAL B 1 306 ? 6.91 -36.062 -3.061 1 94.44 306 VAL B C 1
ATOM 6116 O O . VAL B 1 306 ? 5.738 -36.438 -3.166 1 94.44 306 VAL B O 1
ATOM 6119 N N . ALA B 1 307 ? 7.258 -34.844 -2.961 1 97 307 ALA B N 1
ATOM 6120 C CA . ALA B 1 307 ? 6.227 -33.812 -2.809 1 97 307 ALA B CA 1
ATOM 6121 C C . ALA B 1 307 ? 5.43 -33.625 -4.102 1 97 307 ALA B C 1
ATOM 6123 O O . ALA B 1 307 ? 4.223 -33.406 -4.066 1 97 307 ALA B O 1
ATOM 6124 N N . LEU B 1 308 ? 6.148 -33.75 -5.152 1 97.94 308 LEU B N 1
ATOM 6125 C CA . LEU B 1 308 ? 5.566 -33.656 -6.492 1 97.94 308 LEU B CA 1
ATOM 6126 C C . LEU B 1 308 ? 5.973 -34.875 -7.324 1 97.94 308 LEU B C 1
ATOM 6128 O O . LEU B 1 308 ? 7.008 -34.844 -7.996 1 97.94 308 LEU B O 1
ATOM 6132 N N . PRO B 1 309 ? 5.16 -35.875 -7.395 1 96.81 309 PRO B N 1
ATOM 6133 C CA . PRO B 1 309 ? 5.512 -37.125 -8.055 1 96.81 309 PRO B CA 1
ATOM 6134 C C . PRO B 1 309 ? 5.488 -37.031 -9.578 1 96.81 309 PRO B C 1
ATOM 6136 O O . PRO B 1 309 ? 5.988 -37.906 -10.266 1 96.81 309 PRO B O 1
ATOM 6139 N N . ARG B 1 310 ? 4.891 -35.969 -10.102 1 97 310 ARG B N 1
ATOM 6140 C CA . ARG B 1 310 ? 4.766 -35.75 -11.539 1 97 310 ARG B CA 1
ATOM 6141 C C . ARG B 1 310 ? 4.727 -34.25 -11.852 1 97 310 ARG B C 1
ATOM 6143 O O . ARG B 1 310 ? 4.48 -33.438 -10.969 1 97 310 ARG B O 1
ATOM 6150 N N . HIS B 1 311 ? 4.957 -34 -13.117 1 98.19 311 HIS B N 1
ATOM 6151 C CA . HIS B 1 311 ? 4.727 -32.594 -13.539 1 98.19 311 HIS B CA 1
ATOM 6152 C C . HIS B 1 311 ? 3.254 -32.219 -13.414 1 98.19 311 HIS B C 1
ATOM 6154 O O . HIS B 1 311 ? 2.377 -33.062 -13.609 1 98.19 311 HIS B O 1
ATOM 6160 N N . PRO B 1 312 ? 2.842 -31.016 -13.039 1 98 312 PRO B N 1
ATOM 6161 C CA . PRO B 1 312 ? 1.483 -30.609 -12.672 1 98 312 PRO B CA 1
ATOM 6162 C C . PRO B 1 312 ? 0.471 -30.859 -13.789 1 98 312 PRO B C 1
ATOM 6164 O O . PRO B 1 312 ? -0.608 -31.406 -13.539 1 98 312 PRO B O 1
ATOM 6167 N N . PHE B 1 313 ? 0.773 -30.531 -15.047 1 98.38 313 PHE B N 1
ATOM 6168 C CA . PHE B 1 313 ? -0.192 -30.641 -16.141 1 98.38 313 PHE B CA 1
ATOM 6169 C C . PHE B 1 313 ? 0.478 -31.172 -17.406 1 98.38 313 PHE B C 1
ATOM 6171 O O . PHE B 1 313 ? 0.14 -30.75 -18.516 1 98.38 313 PHE B O 1
ATOM 6178 N N . ASP B 1 314 ? 1.359 -31.938 -17.219 1 97.81 314 ASP B N 1
ATOM 6179 C CA . ASP B 1 314 ? 2.043 -32.562 -18.344 1 97.81 314 ASP B CA 1
ATOM 6180 C C . ASP B 1 314 ? 2.291 -34.062 -18.078 1 97.81 314 ASP B C 1
ATOM 6182 O O . ASP B 1 314 ? 2.795 -34.406 -17.016 1 97.81 314 ASP B O 1
ATOM 6186 N N . PRO B 1 315 ? 2.029 -34.906 -18.906 1 96.88 315 PRO B N 1
ATOM 6187 C CA . PRO B 1 315 ? 1.39 -34.656 -20.203 1 96.88 315 PRO B CA 1
ATOM 6188 C C . PRO B 1 315 ? -0.113 -34.438 -20.078 1 96.88 315 PRO B C 1
ATOM 6190 O O . PRO B 1 315 ? -0.746 -33.969 -21.031 1 96.88 315 PRO B O 1
ATOM 6193 N N . ASP B 1 316 ? -0.722 -34.844 -18.984 1 97.69 316 ASP B N 1
ATOM 6194 C CA . ASP B 1 316 ? -2.148 -34.688 -18.719 1 97.69 316 ASP B CA 1
ATOM 6195 C C . ASP B 1 316 ? -2.387 -33.969 -17.391 1 97.69 316 ASP B C 1
ATOM 6197 O O . ASP B 1 316 ? -1.435 -33.594 -16.719 1 97.69 316 ASP B O 1
ATOM 6201 N N . ALA B 1 317 ? -3.643 -33.719 -17.094 1 98.19 317 ALA B N 1
ATOM 6202 C CA . ALA B 1 317 ? -3.996 -33.094 -15.82 1 98.19 317 ALA B CA 1
ATOM 6203 C C . ALA B 1 317 ? -3.879 -34.094 -14.672 1 98.19 317 ALA B C 1
ATOM 6205 O O . ALA B 1 317 ? -4.039 -35.281 -14.875 1 98.19 317 ALA B O 1
ATOM 6206 N N . PRO B 1 318 ? -3.516 -33.594 -13.523 1 98 318 PRO B N 1
ATOM 6207 C CA . PRO B 1 318 ? -3.312 -34.5 -12.398 1 98 318 PRO B CA 1
ATOM 6208 C C . PRO B 1 318 ? -4.613 -35.125 -11.914 1 98 318 PRO B C 1
ATOM 6210 O O . PRO B 1 318 ? -5.574 -34.438 -11.602 1 98 318 PRO B O 1
ATOM 6213 N N . GLN B 1 319 ? -4.621 -36.406 -11.68 1 97.62 319 GLN B N 1
ATOM 6214 C CA . GLN B 1 319 ? -5.773 -37.188 -11.227 1 97.62 319 GLN B CA 1
ATOM 6215 C C . GLN B 1 319 ? -6.117 -36.875 -9.773 1 97.62 319 GLN B C 1
ATOM 6217 O O . GLN B 1 319 ? -7.285 -36.906 -9.383 1 97.62 319 GLN B O 1
ATOM 6222 N N . VAL B 1 320 ? -5.102 -36.531 -9.047 1 97.62 320 VAL B N 1
ATOM 6223 C CA . VAL B 1 320 ? -5.266 -36.312 -7.613 1 97.62 320 VAL B CA 1
ATOM 6224 C C . VAL B 1 320 ? -6.242 -35.188 -7.359 1 97.62 320 VAL B C 1
ATOM 6226 O O . VAL B 1 320 ? -6.914 -35.156 -6.328 1 97.62 320 VAL B O 1
ATOM 6229 N N . SER B 1 321 ? -6.445 -34.25 -8.336 1 97.5 321 SER B N 1
ATOM 6230 C CA . SER B 1 321 ? -7.367 -33.125 -8.195 1 97.5 321 SER B CA 1
ATOM 6231 C C . SER B 1 321 ? -8.43 -33.156 -9.289 1 97.5 321 SER B C 1
ATOM 6233 O O . SER B 1 321 ? -8.906 -32.094 -9.711 1 97.5 321 SER B O 1
ATOM 6235 N N . ALA B 1 322 ? -8.789 -34.312 -9.766 1 97.94 322 ALA B N 1
ATOM 6236 C CA . ALA B 1 322 ? -9.742 -34.469 -10.867 1 97.94 322 ALA B CA 1
ATOM 6237 C C . ALA B 1 322 ? -11.102 -33.875 -10.5 1 97.94 322 ALA B C 1
ATOM 6239 O O . ALA B 1 322 ? -11.812 -33.375 -11.359 1 97.94 322 ALA B O 1
ATOM 6240 N N . ASP B 1 323 ? -11.453 -33.938 -9.25 1 97.88 323 ASP B N 1
ATOM 6241 C CA . ASP B 1 323 ? -12.781 -33.531 -8.797 1 97.88 323 ASP B CA 1
ATOM 6242 C C . ASP B 1 323 ? -12.812 -32.031 -8.461 1 97.88 323 ASP B C 1
ATOM 6244 O O . ASP B 1 323 ? -13.828 -31.516 -8 1 97.88 323 ASP B O 1
ATOM 6248 N N . VAL B 1 324 ? -11.734 -31.281 -8.68 1 98.75 324 VAL B N 1
ATOM 6249 C CA . VAL B 1 324 ? -11.633 -29.859 -8.328 1 98.75 324 VAL B CA 1
ATOM 6250 C C . VAL B 1 324 ? -11.93 -29 -9.562 1 98.75 324 VAL B C 1
ATOM 6252 O O . VAL B 1 324 ? -11.141 -28.969 -10.508 1 98.75 324 VAL B O 1
ATOM 6255 N N . PRO B 1 325 ? -13.117 -28.297 -9.57 1 98.75 325 PRO B N 1
ATOM 6256 C CA . PRO B 1 325 ? -13.336 -27.344 -10.664 1 98.75 325 PRO B CA 1
ATOM 6257 C C . PRO B 1 325 ? -12.289 -26.234 -10.711 1 98.75 325 PRO B C 1
ATOM 6259 O O . PRO B 1 325 ? -11.742 -25.859 -9.672 1 98.75 325 PRO B O 1
ATOM 6262 N N . MET B 1 326 ? -12.07 -25.75 -11.922 1 98.5 326 MET B N 1
ATOM 6263 C CA . MET B 1 326 ? -10.953 -24.828 -12.078 1 98.5 326 MET B CA 1
ATOM 6264 C C . MET B 1 326 ? -11.281 -23.75 -13.102 1 98.5 326 MET B C 1
ATOM 6266 O O . MET B 1 326 ? -11.992 -24 -14.07 1 98.5 326 MET B O 1
ATOM 6270 N N . ILE B 1 327 ? -10.828 -22.5 -12.844 1 98.88 327 ILE B N 1
ATOM 6271 C CA . ILE B 1 327 ? -10.781 -21.422 -13.836 1 98.88 327 ILE B CA 1
ATOM 6272 C C . ILE B 1 327 ? -9.344 -21.188 -14.273 1 98.88 327 ILE B C 1
ATOM 6274 O O . ILE B 1 327 ? -8.438 -21.125 -13.445 1 98.88 327 ILE B O 1
ATOM 6278 N N . VAL B 1 328 ? -9.094 -21.141 -15.57 1 98.75 328 VAL B N 1
ATOM 6279 C CA . VAL B 1 328 ? -7.816 -20.766 -16.156 1 98.75 328 VAL B CA 1
ATOM 6280 C C . VAL B 1 328 ? -7.965 -19.453 -16.922 1 98.75 328 VAL B C 1
ATOM 6282 O O . VAL B 1 328 ? -8.914 -19.281 -17.688 1 98.75 328 VAL B O 1
ATOM 6285 N N . SER B 1 329 ? -6.992 -18.531 -16.672 1 98.38 329 SER B N 1
ATOM 6286 C CA . SER B 1 329 ? -7.18 -17.25 -17.359 1 98.38 329 SER B CA 1
ATOM 6287 C C . SER B 1 329 ? -5.867 -16.719 -17.922 1 98.38 329 SER B C 1
ATOM 6289 O O . SER B 1 329 ? -4.789 -17.172 -17.516 1 98.38 329 SER B O 1
ATOM 6291 N N . THR B 1 330 ? -5.945 -15.852 -18.906 1 98.25 330 THR B N 1
ATOM 6292 C CA . THR B 1 330 ? -4.883 -15.016 -19.453 1 98.25 330 THR B CA 1
ATOM 6293 C C . THR B 1 330 ? -5.395 -13.609 -19.734 1 98.25 330 THR B C 1
ATOM 6295 O O . THR B 1 330 ? -6.59 -13.336 -19.609 1 98.25 330 THR B O 1
ATOM 6298 N N . THR B 1 331 ? -4.496 -12.766 -19.969 1 98.25 331 THR B N 1
ATOM 6299 C CA . THR B 1 331 ? -4.84 -11.438 -20.469 1 98.25 331 THR B CA 1
ATOM 6300 C C . THR B 1 331 ? -4.387 -11.266 -21.906 1 98.25 331 THR B C 1
ATOM 6302 O O . THR B 1 331 ? -3.475 -11.953 -22.375 1 98.25 331 THR B O 1
ATOM 6305 N N . LEU B 1 332 ? -4.965 -10.422 -22.594 1 98.31 332 LEU B N 1
ATOM 6306 C CA . LEU B 1 332 ? -4.762 -10.32 -24.031 1 98.31 332 LEU B CA 1
ATOM 6307 C C . LEU B 1 332 ? -3.326 -9.922 -24.359 1 98.31 332 LEU B C 1
ATOM 6309 O O . LEU B 1 332 ? -2.711 -10.469 -25.266 1 98.31 332 LEU B O 1
ATOM 6313 N N . ASP B 1 333 ? -2.816 -8.977 -23.641 1 97.88 333 ASP B N 1
ATOM 6314 C CA . ASP B 1 333 ? -1.503 -8.406 -23.906 1 97.88 333 ASP B CA 1
ATOM 6315 C C . ASP B 1 333 ? -0.509 -8.75 -22.812 1 97.88 333 ASP B C 1
ATOM 6317 O O . ASP B 1 333 ? 0.182 -7.867 -22.297 1 97.88 333 ASP B O 1
ATOM 6321 N N . GLU B 1 334 ? -0.394 -10.039 -22.453 1 97 334 GLU B N 1
ATOM 6322 C CA . GLU B 1 334 ? 0.387 -10.555 -21.344 1 97 334 GLU B CA 1
ATOM 6323 C C . GLU B 1 334 ? 1.791 -9.961 -21.328 1 97 334 GLU B C 1
ATOM 6325 O O . GLU B 1 334 ? 2.264 -9.5 -20.281 1 97 334 GLU B O 1
ATOM 6330 N N . ARG B 1 335 ? 2.41 -9.797 -22.391 1 95.44 335 ARG B N 1
ATOM 6331 C CA . ARG B 1 335 ? 3.857 -9.609 -22.406 1 95.44 335 ARG B CA 1
ATOM 6332 C C . ARG B 1 335 ? 4.223 -8.133 -22.469 1 95.44 335 ARG B C 1
ATOM 6334 O O . ARG B 1 335 ? 5.402 -7.777 -22.5 1 95.44 335 ARG B O 1
ATOM 6341 N N . THR B 1 336 ? 3.238 -7.254 -22.422 1 95.25 336 THR B N 1
ATOM 6342 C CA . THR B 1 336 ? 3.545 -5.828 -22.438 1 95.25 336 THR B CA 1
ATOM 6343 C C . THR B 1 336 ? 4.309 -5.422 -21.188 1 95.25 336 THR B C 1
ATOM 6345 O O . THR B 1 336 ? 5.066 -4.449 -21.203 1 95.25 336 THR B O 1
ATOM 6348 N N . TYR B 1 337 ? 4.191 -6.164 -20.109 1 89.94 337 TYR B N 1
ATOM 6349 C CA . TYR B 1 337 ? 4.809 -5.793 -18.844 1 89.94 337 TYR B CA 1
ATOM 6350 C C . TYR B 1 337 ? 6.324 -5.941 -18.906 1 89.94 337 TYR B C 1
ATOM 6352 O O . TYR B 1 337 ? 7.051 -5.328 -18.125 1 89.94 337 TYR B O 1
ATOM 6360 N N . ARG B 1 338 ? 6.844 -6.711 -19.781 1 84.44 338 ARG B N 1
ATOM 6361 C CA . ARG B 1 338 ? 8.273 -6.98 -19.859 1 84.44 338 ARG B CA 1
ATOM 6362 C C . ARG B 1 338 ? 8.914 -6.238 -21.031 1 84.44 338 ARG B C 1
ATOM 6364 O O . ARG B 1 338 ? 10.133 -6.234 -21.172 1 84.44 338 ARG B O 1
ATOM 6371 N N . GLN B 1 339 ? 8.055 -5.684 -21.875 1 85.75 339 GLN B N 1
ATOM 6372 C CA . GLN B 1 339 ? 8.562 -4.969 -23.047 1 85.75 339 GLN B CA 1
ATOM 6373 C C . GLN B 1 339 ? 8.695 -3.477 -22.766 1 85.75 339 GLN B C 1
ATOM 6375 O O . GLN B 1 339 ? 7.836 -2.883 -22.109 1 85.75 339 GLN B O 1
ATOM 6380 N N . ARG B 1 340 ? 9.812 -2.867 -23.125 1 83.44 340 ARG B N 1
ATOM 6381 C CA . ARG B 1 340 ? 10.047 -1.457 -22.828 1 83.44 340 ARG B CA 1
ATOM 6382 C C . ARG B 1 340 ? 10.195 -0.647 -24.109 1 83.44 340 ARG B C 1
ATOM 6384 O O . ARG B 1 340 ? 10.414 0.565 -24.062 1 83.44 340 ARG B O 1
ATOM 6391 N N . ASN B 1 341 ? 10.07 -1.316 -25.234 1 91.94 341 ASN B N 1
ATOM 6392 C CA . ASN B 1 341 ? 10.258 -0.638 -26.516 1 91.94 341 ASN B CA 1
ATOM 6393 C C . ASN B 1 341 ? 8.945 -0.056 -27.031 1 91.94 341 ASN B C 1
ATOM 6395 O O . ASN B 1 341 ? 8.492 -0.406 -28.125 1 91.94 341 ASN B O 1
ATOM 6399 N N . PHE B 1 342 ? 8.422 0.956 -26.453 1 92.06 342 PHE B N 1
ATOM 6400 C CA . PHE B 1 342 ? 7.125 1.549 -26.75 1 92.06 342 PHE B CA 1
ATOM 6401 C C . PHE B 1 342 ? 7.125 2.186 -28.125 1 92.06 342 PHE B C 1
ATOM 6403 O O . PHE B 1 342 ? 6.062 2.396 -28.719 1 92.06 342 PHE B O 1
ATOM 6410 N N . ASN B 1 343 ? 8.32 2.488 -28.672 1 94.44 343 ASN B N 1
ATOM 6411 C CA . ASN B 1 343 ? 8.438 3.135 -29.969 1 94.44 343 ASN B CA 1
ATOM 6412 C C . ASN B 1 343 ? 8.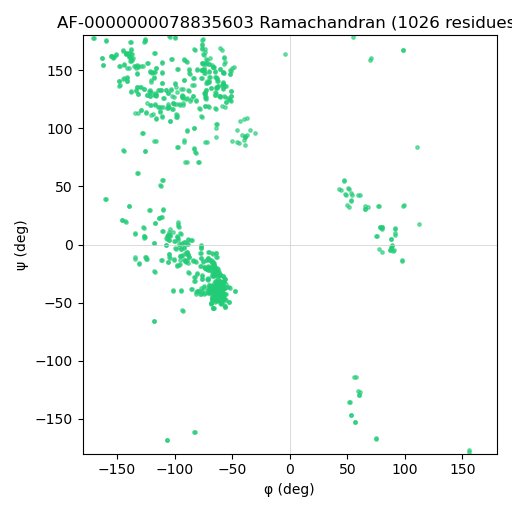68 2.115 -31.078 1 94.44 343 ASN B C 1
ATOM 6414 O O . ASN B 1 343 ? 9.172 2.469 -32.156 1 94.44 343 ASN B O 1
ATOM 6418 N N . GLU B 1 344 ? 8.375 0.903 -30.812 1 96.5 344 GLU B N 1
ATOM 6419 C CA . GLU B 1 344 ? 8.492 -0.135 -31.828 1 96.5 344 GLU B CA 1
ATOM 6420 C C . GLU B 1 344 ? 7.809 0.284 -33.125 1 96.5 344 GLU B C 1
ATOM 6422 O O . GLU B 1 344 ? 6.883 1.099 -33.094 1 96.5 344 GLU B O 1
ATOM 6427 N N . THR B 1 345 ? 8.375 -0.3 -34.312 1 97.94 345 THR B N 1
ATOM 6428 C CA . THR B 1 345 ? 7.84 0.017 -35.625 1 97.94 345 THR B CA 1
ATOM 6429 C C . THR B 1 345 ? 7.27 -1.23 -36.281 1 97.94 345 THR B C 1
ATOM 6431 O O . THR B 1 345 ? 7.547 -2.354 -35.875 1 97.94 345 THR B O 1
ATOM 6434 N N . TRP B 1 346 ? 6.48 -0.993 -37.344 1 98.12 346 TRP B N 1
ATOM 6435 C CA . TRP B 1 346 ? 5.934 -2.119 -38.094 1 98.12 346 TRP B CA 1
ATOM 6436 C C . TRP B 1 346 ? 7.047 -2.955 -38.719 1 98.12 346 TRP B C 1
ATOM 6438 O O . TRP B 1 346 ? 6.93 -4.18 -38.812 1 98.12 346 TRP B O 1
ATOM 6448 N N . ASP B 1 347 ? 8.125 -2.326 -39.125 1 98.12 347 ASP B N 1
ATOM 6449 C CA . ASP B 1 347 ? 9.273 -3.053 -39.625 1 98.12 347 ASP B CA 1
ATOM 6450 C C . ASP B 1 347 ? 9.883 -3.959 -38.562 1 98.12 347 ASP B C 1
ATOM 6452 O O . ASP B 1 347 ? 10.305 -5.082 -38.875 1 98.12 347 ASP B O 1
ATOM 6456 N N . GLY B 1 348 ? 9.938 -3.412 -37.406 1 97.94 348 GLY B N 1
ATOM 6457 C CA . GLY B 1 348 ? 10.43 -4.219 -36.312 1 97.94 348 GLY B CA 1
ATOM 6458 C C . GLY B 1 348 ? 9.562 -5.43 -36 1 97.94 348 GLY B C 1
ATOM 6459 O O . GLY B 1 348 ? 10.078 -6.527 -35.781 1 97.94 348 GLY B O 1
ATOM 6460 N N . VAL B 1 349 ? 8.297 -5.273 -36.031 1 98.38 349 VAL B N 1
ATOM 6461 C CA . VAL B 1 349 ? 7.359 -6.371 -35.812 1 98.38 349 VAL B CA 1
ATOM 6462 C C . VAL B 1 349 ? 7.52 -7.43 -36.906 1 98.38 349 VAL B C 1
ATOM 6464 O O . VAL B 1 349 ? 7.539 -8.633 -36.594 1 98.38 349 VAL B O 1
ATOM 6467 N N . LEU B 1 350 ? 7.633 -6.926 -38.094 1 98.12 350 LEU B N 1
ATOM 6468 C CA . LEU B 1 350 ? 7.789 -7.844 -39.219 1 98.12 350 LEU B CA 1
ATOM 6469 C C . LEU B 1 350 ? 9.07 -8.656 -39.094 1 98.12 350 LEU B C 1
ATOM 6471 O O . LEU B 1 350 ? 9.086 -9.852 -39.375 1 98.12 350 LEU B O 1
ATOM 6475 N N . LYS B 1 351 ? 10.117 -8.031 -38.688 1 97.81 351 LYS B N 1
ATOM 6476 C CA . LYS B 1 351 ? 11.391 -8.719 -38.5 1 97.81 351 LYS B CA 1
ATOM 6477 C C . LYS B 1 351 ? 11.273 -9.797 -37.438 1 97.81 351 LYS B C 1
ATOM 6479 O O . LYS B 1 351 ? 11.773 -10.914 -37.625 1 97.81 351 LYS B O 1
ATOM 6484 N N . MET B 1 352 ? 10.648 -9.469 -36.375 1 96.88 352 MET B N 1
ATOM 6485 C CA . MET B 1 352 ? 10.445 -10.461 -35.312 1 96.88 352 MET B CA 1
ATOM 6486 C C . MET B 1 352 ? 9.617 -11.633 -35.812 1 96.88 352 MET B C 1
ATOM 6488 O O . MET B 1 352 ? 9.961 -12.789 -35.594 1 96.88 352 MET B O 1
ATOM 6492 N N . LEU B 1 353 ? 8.562 -11.344 -36.531 1 97.5 353 LEU B N 1
ATOM 6493 C CA . LEU B 1 353 ? 7.676 -12.375 -37.062 1 97.5 353 LEU B CA 1
ATOM 6494 C C . LEU B 1 353 ? 8.414 -13.266 -38.062 1 97.5 353 LEU B C 1
ATOM 6496 O O . LEU B 1 353 ? 8.156 -14.469 -38.156 1 97.5 353 LEU B O 1
ATOM 6500 N N . ALA B 1 354 ? 9.289 -12.648 -38.812 1 97.25 354 ALA B N 1
ATOM 6501 C CA . ALA B 1 354 ? 10.047 -13.406 -39.812 1 97.25 354 ALA B CA 1
ATOM 6502 C C . ALA B 1 354 ? 10.883 -14.5 -39.156 1 97.25 354 ALA B C 1
ATOM 6504 O O . ALA B 1 354 ? 11.062 -15.578 -39.719 1 97.25 354 ALA B O 1
ATOM 6505 N N . THR B 1 355 ? 11.32 -14.242 -38 1 95.56 355 THR B N 1
ATOM 6506 C CA . THR B 1 355 ? 12.117 -15.234 -37.281 1 95.56 355 THR B CA 1
ATOM 6507 C C . THR B 1 355 ? 11.234 -16.375 -36.781 1 95.56 355 THR B C 1
ATOM 6509 O O . THR B 1 355 ? 11.727 -17.469 -36.469 1 95.56 355 THR B O 1
ATOM 6512 N N . ARG B 1 356 ? 10 -16.141 -36.688 1 93.62 356 ARG B N 1
ATOM 6513 C CA . ARG B 1 356 ? 9.109 -17.109 -36.062 1 93.62 356 ARG B CA 1
ATOM 6514 C C . ARG B 1 356 ? 8.344 -17.906 -37.125 1 93.62 356 ARG B C 1
ATOM 6516 O O . ARG B 1 356 ? 8.133 -19.109 -36.969 1 93.62 356 ARG B O 1
ATOM 6523 N N . VAL B 1 357 ? 7.957 -17.188 -38.156 1 95.31 357 VAL B N 1
ATOM 6524 C CA . VAL B 1 357 ? 7.059 -17.844 -39.094 1 95.31 357 VAL B CA 1
ATOM 6525 C C . VAL B 1 357 ? 7.629 -17.75 -40.531 1 95.31 357 VAL B C 1
ATOM 6527 O O . VAL B 1 357 ? 6.957 -18.109 -41.5 1 95.31 357 VAL B O 1
ATOM 6530 N N . GLY B 1 358 ? 8.797 -17.25 -40.688 1 94.5 358 GLY B N 1
ATOM 6531 C CA . GLY B 1 358 ? 9.453 -17.172 -41.969 1 94.5 358 GLY B CA 1
ATOM 6532 C C . GLY B 1 358 ? 8.68 -16.359 -43 1 94.5 358 GLY B C 1
ATOM 6533 O O . GLY B 1 358 ? 8.281 -15.227 -42.688 1 94.5 358 GLY B O 1
ATOM 6534 N N . GLY B 1 359 ? 8.43 -16.969 -44.125 1 93.88 359 GLY B N 1
ATOM 6535 C CA . GLY B 1 359 ? 7.828 -16.281 -45.25 1 93.88 359 GLY B CA 1
ATOM 6536 C C . GLY B 1 359 ? 6.398 -15.859 -45 1 93.88 359 GLY B C 1
ATOM 6537 O O . GLY B 1 359 ? 5.844 -15.047 -45.75 1 93.88 359 GLY B O 1
ATOM 6538 N N . ARG B 1 360 ? 5.828 -16.281 -43.875 1 95.94 360 ARG B N 1
ATOM 6539 C CA . ARG B 1 360 ? 4.438 -15.945 -43.594 1 95.94 360 ARG B CA 1
ATOM 6540 C C . ARG B 1 360 ? 4.344 -14.703 -42.719 1 95.94 360 ARG B C 1
ATOM 6542 O O . ARG B 1 360 ? 3.256 -14.328 -42.281 1 95.94 360 ARG B O 1
ATOM 6549 N N . ALA B 1 361 ? 5.41 -14.008 -42.5 1 97.75 361 ALA B N 1
ATOM 6550 C CA . ALA B 1 361 ? 5.488 -12.891 -41.562 1 97.75 361 ALA B CA 1
ATOM 6551 C C . ALA B 1 361 ? 4.488 -11.797 -41.906 1 97.75 361 ALA B C 1
ATOM 6553 O O . ALA B 1 361 ? 3.752 -11.32 -41.031 1 97.75 361 ALA B O 1
ATOM 6554 N N . ALA B 1 362 ? 4.438 -11.406 -43.094 1 97.88 362 ALA B N 1
ATOM 6555 C CA . ALA B 1 362 ? 3.543 -10.336 -43.531 1 97.88 362 ALA B CA 1
ATOM 6556 C C . ALA B 1 362 ? 2.08 -10.742 -43.375 1 97.88 362 ALA B C 1
ATOM 6558 O O . ALA B 1 362 ? 1.245 -9.922 -42.969 1 97.88 362 ALA B O 1
ATOM 6559 N N . GLU B 1 363 ? 1.793 -11.953 -43.719 1 97.31 363 GLU B N 1
ATOM 6560 C CA . GLU B 1 363 ? 0.438 -12.484 -43.594 1 97.31 363 GLU B CA 1
ATOM 6561 C C . GLU B 1 363 ? -0.011 -12.469 -42.125 1 97.31 363 GLU B C 1
ATOM 6563 O O . GLU B 1 363 ? -1.127 -12.047 -41.812 1 97.31 363 GLU B O 1
ATOM 6568 N N . VAL B 1 364 ? 0.834 -12.969 -41.281 1 97.88 364 VAL B N 1
ATOM 6569 C CA . VAL B 1 364 ? 0.519 -13.039 -39.875 1 97.88 364 VAL B CA 1
ATOM 6570 C C . VAL B 1 364 ? 0.348 -11.625 -39.312 1 97.88 364 VAL B C 1
ATOM 6572 O O . VAL B 1 364 ? -0.577 -11.367 -38.531 1 97.88 364 VAL B O 1
ATOM 6575 N N . LEU B 1 365 ? 1.243 -10.695 -39.656 1 98.25 365 LEU B N 1
ATOM 6576 C CA . LEU B 1 365 ? 1.116 -9.312 -39.219 1 98.25 365 LEU B CA 1
ATOM 6577 C C . LEU B 1 365 ? -0.223 -8.727 -39.656 1 98.25 365 LEU B C 1
ATOM 6579 O O . LEU B 1 365 ? -0.874 -8.016 -38.875 1 98.25 365 LEU B O 1
ATOM 6583 N N . ASP B 1 366 ? -0.614 -9.008 -40.844 1 97.94 366 ASP B N 1
ATOM 6584 C CA . ASP B 1 366 ? -1.873 -8.492 -41.375 1 97.94 366 ASP B CA 1
ATOM 6585 C C . ASP B 1 366 ? -3.061 -9.016 -40.562 1 97.94 366 ASP B C 1
ATOM 6587 O O . ASP B 1 366 ? -4.031 -8.289 -40.344 1 97.94 366 ASP B O 1
ATOM 6591 N N . LEU B 1 367 ? -3.018 -10.266 -40.156 1 97.94 367 LEU B N 1
ATOM 6592 C CA . LEU B 1 367 ? -4.082 -10.836 -39.344 1 97.94 367 LEU B CA 1
ATOM 6593 C C . LEU B 1 367 ? -4.234 -10.062 -38.031 1 97.94 367 LEU B C 1
ATOM 6595 O O . LEU B 1 367 ? -5.355 -9.75 -37.625 1 97.94 367 LEU B O 1
ATOM 6599 N N . TYR B 1 368 ? -3.146 -9.75 -37.438 1 98.38 368 TYR B N 1
ATOM 6600 C CA . TYR B 1 368 ? -3.178 -9.039 -36.156 1 98.38 368 TYR B CA 1
ATOM 6601 C C . TYR B 1 368 ? -3.652 -7.602 -36.344 1 98.38 368 TYR B C 1
ATOM 6603 O O . TYR B 1 368 ? -4.391 -7.07 -35.531 1 98.38 368 TYR B O 1
ATOM 6611 N N . ARG B 1 369 ? -3.201 -6.961 -37.375 1 98 369 ARG B N 1
ATOM 6612 C CA . ARG B 1 369 ? -3.615 -5.586 -37.656 1 98 369 ARG B CA 1
ATOM 6613 C C . ARG B 1 369 ? -5.098 -5.52 -37.969 1 98 369 ARG B C 1
ATOM 6615 O O . ARG B 1 369 ? -5.773 -4.539 -37.656 1 98 369 ARG B O 1
ATOM 6622 N N . GLN B 1 370 ? -5.57 -6.523 -38.625 1 97.81 370 GLN B N 1
ATOM 6623 C CA . GLN B 1 370 ? -6.996 -6.59 -38.938 1 97.81 370 GLN B CA 1
ATOM 6624 C C . GLN B 1 370 ? -7.828 -6.773 -37.656 1 97.81 370 GLN B C 1
ATOM 6626 O O . GLN B 1 370 ? -8.906 -6.184 -37.531 1 97.81 370 GLN B O 1
ATOM 6631 N N . GLU B 1 371 ? -7.371 -7.586 -36.75 1 97.12 371 GLU B N 1
ATOM 6632 C CA . GLU B 1 371 ? -8.086 -7.785 -35.5 1 97.12 371 GLU B CA 1
ATOM 6633 C C . GLU B 1 371 ? -8.195 -6.477 -34.719 1 97.12 371 GLU B C 1
ATOM 6635 O O . GLU B 1 371 ? -9.211 -6.223 -34.062 1 97.12 371 GLU B O 1
ATOM 6640 N N . ASP B 1 372 ? -7.133 -5.684 -34.812 1 96.88 372 ASP B N 1
ATOM 6641 C CA . ASP B 1 372 ? -7.059 -4.469 -34 1 96.88 372 ASP B CA 1
ATOM 6642 C C . ASP B 1 372 ? -6.383 -3.34 -34.781 1 96.88 372 ASP B C 1
ATOM 6644 O O . ASP B 1 372 ? -5.23 -2.994 -34.5 1 96.88 372 ASP B O 1
ATOM 6648 N N . PRO B 1 373 ? -7.102 -2.691 -35.625 1 96.88 373 PRO B N 1
ATOM 6649 C CA . PRO B 1 373 ? -6.512 -1.707 -36.531 1 96.88 373 PRO B CA 1
ATOM 6650 C C . PRO B 1 373 ? -5.941 -0.494 -35.781 1 96.88 373 PRO B C 1
ATOM 6652 O O . PRO B 1 373 ? -5.055 0.189 -36.312 1 96.88 373 PRO B O 1
ATOM 6655 N N . GLY B 1 374 ? -6.344 -0.245 -34.594 1 95.31 374 GLY B N 1
ATOM 6656 C CA . GLY B 1 374 ? -5.902 0.935 -33.875 1 95.31 374 GLY B CA 1
ATOM 6657 C C . GLY B 1 374 ? -4.723 0.663 -32.938 1 95.31 374 GLY B C 1
ATOM 6658 O O . GLY B 1 374 ? -4.168 1.587 -32.344 1 95.31 374 GLY B O 1
ATOM 6659 N N . ALA B 1 375 ? -4.25 -0.585 -32.906 1 97 375 ALA B N 1
ATOM 6660 C CA . ALA B 1 375 ? -3.176 -0.951 -31.984 1 97 375 ALA B CA 1
ATOM 6661 C C . ALA B 1 375 ? -1.825 -0.464 -32.5 1 97 375 ALA B C 1
ATOM 6663 O O . ALA B 1 375 ? -1.589 -0.44 -33.719 1 97 375 ALA B O 1
ATOM 6664 N N . SER B 1 376 ? -0.937 -0.028 -31.594 1 97.25 376 SER B N 1
ATOM 6665 C CA . SER B 1 376 ? 0.424 0.372 -31.922 1 97.25 376 SER B CA 1
ATOM 6666 C C . SER B 1 376 ? 1.281 -0.836 -32.281 1 97.25 376 SER B C 1
ATOM 6668 O O . SER B 1 376 ? 0.946 -1.97 -31.938 1 97.25 376 SER B O 1
ATOM 6670 N N . PRO B 1 377 ? 2.412 -0.612 -33.031 1 98.06 377 PRO B N 1
ATOM 6671 C CA . PRO B 1 377 ? 3.34 -1.72 -33.281 1 98.06 377 PRO B CA 1
ATOM 6672 C C . PRO B 1 377 ? 3.816 -2.389 -32 1 98.06 377 PRO B C 1
ATOM 6674 O O . PRO B 1 377 ? 3.961 -3.613 -31.953 1 98.06 377 PRO B O 1
ATOM 6677 N N . TYR B 1 378 ? 3.994 -1.578 -31 1 97.38 378 TYR B N 1
ATOM 6678 C CA . TYR B 1 378 ? 4.406 -2.105 -29.703 1 97.38 378 TYR B CA 1
ATOM 6679 C C . TYR B 1 378 ? 3.381 -3.098 -29.156 1 97.38 378 TYR B C 1
ATOM 6681 O O . TYR B 1 378 ? 3.74 -4.195 -28.734 1 97.38 378 TYR B O 1
ATOM 6689 N N . LEU B 1 379 ? 2.141 -2.695 -29.156 1 97.56 379 LEU B N 1
ATOM 6690 C CA . LEU B 1 379 ? 1.077 -3.535 -28.609 1 97.56 379 LEU B CA 1
ATOM 6691 C C . LEU B 1 379 ? 0.916 -4.809 -29.438 1 97.56 379 LEU B C 1
ATOM 6693 O O . LEU B 1 379 ? 0.754 -5.895 -28.875 1 97.56 379 LEU B O 1
ATOM 6697 N N . ILE B 1 380 ? 1.015 -4.711 -30.75 1 98 380 ILE B N 1
ATOM 6698 C CA . ILE B 1 380 ? 0.862 -5.875 -31.625 1 98 380 ILE B CA 1
ATOM 6699 C C . ILE B 1 380 ? 2.033 -6.832 -31.422 1 98 380 ILE B C 1
ATOM 6701 O O . ILE B 1 380 ? 1.842 -8.047 -31.344 1 98 380 ILE B O 1
ATOM 6705 N N . GLN B 1 381 ? 3.232 -6.277 -31.375 1 97.75 381 GLN B N 1
ATOM 6706 C CA . GLN B 1 381 ? 4.391 -7.113 -31.078 1 97.75 381 GLN B CA 1
ATOM 6707 C C . GLN B 1 381 ? 4.172 -7.914 -29.797 1 97.75 381 GLN B C 1
ATOM 6709 O O . GLN B 1 381 ? 4.383 -9.125 -29.781 1 97.75 381 GLN B O 1
ATOM 6714 N N . SER B 1 382 ? 3.76 -7.246 -28.75 1 97.12 382 SER B N 1
ATOM 6715 C CA . SER B 1 382 ? 3.568 -7.875 -27.453 1 97.12 382 SER B CA 1
ATOM 6716 C C . SER B 1 382 ? 2.441 -8.898 -27.484 1 97.12 382 SER B C 1
ATOM 6718 O O . SER B 1 382 ? 2.525 -9.945 -26.844 1 97.12 382 SER B O 1
ATOM 6720 N N . ARG B 1 383 ? 1.423 -8.578 -28.203 1 97.75 383 ARG B N 1
ATOM 6721 C CA . ARG B 1 383 ? 0.301 -9.5 -28.344 1 97.75 383 ARG B CA 1
ATOM 6722 C C . ARG B 1 383 ? 0.727 -10.781 -29.047 1 97.75 383 ARG B C 1
ATOM 6724 O O . ARG B 1 383 ? 0.296 -11.875 -28.688 1 97.75 383 ARG B O 1
ATOM 6731 N N . ILE B 1 384 ? 1.544 -10.602 -30.062 1 97.38 384 ILE B N 1
ATOM 6732 C CA . ILE B 1 384 ? 2.062 -11.758 -30.797 1 97.38 384 ILE B CA 1
ATOM 6733 C C . ILE B 1 384 ? 2.857 -12.648 -29.844 1 97.38 384 ILE B C 1
ATOM 6735 O O . ILE B 1 384 ? 2.645 -13.859 -29.781 1 97.38 384 ILE B O 1
ATOM 6739 N N . ILE B 1 385 ? 3.732 -12.023 -29.094 1 96.25 385 ILE B N 1
ATOM 6740 C CA . ILE B 1 385 ? 4.535 -12.773 -28.141 1 96.25 385 ILE B CA 1
ATOM 6741 C C . ILE B 1 385 ? 3.625 -13.414 -27.094 1 96.25 385 ILE B C 1
ATOM 6743 O O . ILE B 1 385 ? 3.834 -14.57 -26.703 1 96.25 385 ILE B O 1
ATOM 6747 N N . SER B 1 386 ? 2.57 -12.719 -26.672 1 97 386 SER B N 1
ATOM 6748 C CA . SER B 1 386 ? 1.607 -13.234 -25.703 1 97 386 SER B CA 1
ATOM 6749 C C . SER B 1 386 ? 0.888 -14.469 -26.25 1 97 386 SER B C 1
ATOM 6751 O O . SER B 1 386 ? 0.73 -15.461 -25.531 1 97 386 SER B O 1
ATOM 6753 N N . ASP B 1 387 ? 0.51 -14.367 -27.453 1 97.06 387 ASP B N 1
ATOM 6754 C CA . ASP B 1 387 ? -0.232 -15.469 -28.062 1 97.06 387 ASP B CA 1
ATOM 6755 C C . ASP B 1 387 ? 0.649 -16.703 -28.219 1 97.06 387 ASP B C 1
ATOM 6757 O O . ASP B 1 387 ? 0.168 -17.828 -28.125 1 97.06 387 ASP B O 1
ATOM 6761 N N . GLN B 1 388 ? 1.883 -16.469 -28.516 1 92.94 388 GLN B N 1
ATOM 6762 C CA . GLN B 1 388 ? 2.814 -17.594 -28.609 1 92.94 388 GLN B CA 1
ATOM 6763 C C . GLN B 1 388 ? 2.951 -18.312 -27.266 1 92.94 388 GLN B C 1
ATOM 6765 O O . GLN B 1 388 ? 3.152 -19.531 -27.234 1 92.94 388 GLN B O 1
ATOM 6770 N N . GLY B 1 389 ? 2.848 -17.547 -26.172 1 90.94 389 GLY B N 1
ATOM 6771 C CA . GLY B 1 389 ? 3.029 -18.094 -24.828 1 90.94 389 GLY B CA 1
ATOM 6772 C C . GLY B 1 389 ? 1.744 -18.625 -24.234 1 90.94 389 GLY B C 1
ATOM 6773 O O . GLY B 1 389 ? 1.772 -19.328 -23.219 1 90.94 389 GLY B O 1
ATOM 6774 N N . ARG B 1 390 ? 0.618 -18.406 -24.844 1 94.94 390 ARG B N 1
ATOM 6775 C CA . ARG B 1 390 ? -0.686 -18.734 -24.266 1 94.94 390 ARG B CA 1
ATOM 6776 C C . ARG B 1 390 ? -0.968 -20.234 -24.391 1 94.94 390 ARG B C 1
ATOM 6778 O O . ARG B 1 390 ? -1.887 -20.75 -23.766 1 94.94 390 ARG B O 1
ATOM 6785 N N . GLY B 1 391 ? -0.118 -20.969 -25.109 1 92.94 391 GLY B N 1
ATOM 6786 C CA . GLY B 1 391 ? -0.295 -22.391 -25.344 1 92.94 391 GLY B CA 1
ATOM 6787 C C . GLY B 1 391 ? -0.368 -23.203 -24.047 1 92.94 391 GLY B C 1
ATOM 6788 O O . GLY B 1 391 ? -1.12 -24.172 -23.969 1 92.94 391 GLY B O 1
ATOM 6789 N N . ALA B 1 392 ? 0.37 -22.766 -23.016 1 95.25 392 ALA B N 1
ATOM 6790 C CA . ALA B 1 392 ? 0.364 -23.484 -21.75 1 95.25 392 ALA B CA 1
ATOM 6791 C C . ALA B 1 392 ? -1.005 -23.391 -21.078 1 95.25 392 ALA B C 1
ATOM 6793 O O . ALA B 1 392 ? -1.486 -24.375 -20.5 1 95.25 392 ALA B O 1
ATOM 6794 N N . SER B 1 393 ? -1.623 -22.219 -21.141 1 96.81 393 SER B N 1
ATOM 6795 C CA . SER B 1 393 ? -2.941 -22.047 -20.547 1 96.81 393 SER B CA 1
ATOM 6796 C C . SER B 1 393 ? -4.004 -22.844 -21.297 1 96.81 393 SER B C 1
ATOM 6798 O O . SER B 1 393 ? -4.883 -23.438 -20.672 1 96.81 393 SER B O 1
ATOM 6800 N N . PHE B 1 394 ? -3.9 -22.891 -22.641 1 94.88 394 PHE B N 1
ATOM 6801 C CA . PHE B 1 394 ? -4.816 -23.703 -23.438 1 94.88 394 PHE B CA 1
ATOM 6802 C C . PHE B 1 394 ? -4.66 -25.188 -23.094 1 94.88 394 PHE B C 1
ATOM 6804 O O . PHE B 1 394 ? -5.648 -25.891 -22.891 1 94.88 394 PHE B O 1
ATOM 6811 N N . ALA B 1 395 ? -3.416 -25.578 -23.016 1 96.38 395 ALA B N 1
ATOM 6812 C CA . ALA B 1 395 ? -3.145 -26.984 -22.703 1 96.38 395 ALA B CA 1
ATOM 6813 C C . ALA B 1 395 ? -3.705 -27.359 -21.344 1 96.38 395 ALA B C 1
ATOM 6815 O O . ALA B 1 395 ? -4.305 -28.422 -21.172 1 96.38 395 ALA B O 1
ATOM 6816 N N . MET B 1 396 ? -3.496 -26.484 -20.359 1 98.06 396 MET B N 1
ATOM 6817 C CA . MET B 1 396 ? -3.982 -26.734 -19.016 1 98.06 396 MET B CA 1
ATOM 6818 C C . MET B 1 396 ? -5.5 -26.891 -19 1 98.06 396 MET B C 1
ATOM 6820 O O . MET B 1 396 ? -6.027 -27.844 -18.422 1 98.06 396 MET B O 1
ATOM 6824 N N . ALA B 1 397 ? -6.191 -25.953 -19.656 1 97.88 397 ALA B N 1
ATOM 6825 C CA . ALA B 1 397 ? -7.648 -26 -19.703 1 97.88 397 ALA B CA 1
ATOM 6826 C C . ALA B 1 397 ? -8.133 -27.266 -20.406 1 97.88 397 ALA B C 1
ATOM 6828 O O . ALA B 1 397 ? -9.062 -27.922 -19.938 1 97.88 397 ALA B O 1
ATOM 6829 N N . GLU B 1 398 ? -7.504 -27.578 -21.516 1 97.25 398 GLU B N 1
ATOM 6830 C CA . GLU B 1 398 ? -7.887 -28.75 -22.297 1 97.25 398 GLU B CA 1
ATOM 6831 C C . GLU B 1 398 ? -7.66 -30.031 -21.5 1 97.25 398 GLU B C 1
ATOM 6833 O O . GLU B 1 398 ? -8.523 -30.922 -21.484 1 97.25 398 GLU B O 1
ATOM 6838 N N . ARG B 1 399 ? -6.516 -30.141 -20.906 1 98.12 399 ARG B N 1
ATOM 6839 C CA . ARG B 1 399 ? -6.168 -31.344 -20.141 1 98.12 399 ARG B CA 1
ATOM 6840 C C . ARG B 1 399 ? -7.074 -31.5 -18.922 1 98.12 399 ARG B C 1
ATOM 6842 O O . ARG B 1 399 ? -7.496 -32.625 -18.609 1 98.12 399 ARG B O 1
ATOM 6849 N N . LYS B 1 400 ? -7.391 -30.406 -18.25 1 98.38 400 LYS B N 1
ATOM 6850 C CA . LYS B 1 400 ? -8.32 -30.453 -17.125 1 98.38 400 LYS B CA 1
ATOM 6851 C C . LYS B 1 400 ? -9.703 -30.891 -17.578 1 98.38 400 LYS B C 1
ATOM 6853 O O . LYS B 1 400 ? -10.328 -31.766 -16.953 1 98.38 400 LYS B O 1
ATOM 6858 N N . ALA B 1 401 ? -10.195 -30.297 -18.641 1 97.88 401 ALA B N 1
ATOM 6859 C CA . ALA B 1 401 ? -11.508 -30.641 -19.172 1 97.88 401 ALA B CA 1
ATOM 6860 C C . ALA B 1 401 ? -11.57 -32.125 -19.594 1 97.88 401 ALA B C 1
ATOM 6862 O O . ALA B 1 401 ? -12.602 -32.75 -19.438 1 97.88 401 ALA B O 1
ATOM 6863 N N . ALA B 1 402 ? -10.539 -32.594 -20.062 1 97.31 402 ALA B N 1
ATOM 6864 C CA . ALA B 1 402 ? -10.477 -33.938 -20.594 1 97.31 402 ALA B CA 1
ATOM 6865 C C . ALA B 1 402 ? -10.641 -34.969 -19.469 1 97.31 402 ALA B C 1
ATOM 6867 O O . ALA B 1 402 ? -11.055 -36.125 -19.719 1 97.31 402 ALA B O 1
ATOM 6868 N N . LEU B 1 403 ? -10.273 -34.594 -18.234 1 96.75 403 LEU B N 1
ATOM 6869 C CA . LEU B 1 403 ? -10.469 -35.5 -17.125 1 96.75 403 LEU B CA 1
ATOM 6870 C C . LEU B 1 403 ? -11.945 -35.844 -16.922 1 96.75 403 LEU B C 1
ATOM 6872 O O . LEU B 1 403 ? -12.289 -36.906 -16.438 1 96.75 403 LEU B O 1
ATOM 6876 N N . GLY B 1 404 ? -12.867 -34.875 -17.188 1 94.75 404 GLY B N 1
ATOM 6877 C CA . GLY B 1 404 ? -14.305 -35.062 -17.203 1 94.75 404 GLY B CA 1
ATOM 6878 C C . GLY B 1 404 ? -14.922 -35.125 -15.828 1 94.75 404 GLY B C 1
ATOM 6879 O O . GLY B 1 404 ? -16.141 -35.219 -15.688 1 94.75 404 GLY B O 1
ATOM 6880 N N . ALA B 1 405 ? -14.148 -35.094 -14.789 1 96.5 405 ALA B N 1
ATOM 6881 C CA . ALA B 1 405 ? -14.664 -35.25 -13.43 1 96.5 405 ALA B CA 1
ATOM 6882 C C . ALA B 1 405 ? -15.227 -33.938 -12.898 1 96.5 405 ALA B C 1
ATOM 6884 O O . ALA B 1 405 ? -16.203 -33.938 -12.141 1 96.5 405 ALA B O 1
ATOM 6885 N N . ALA B 1 406 ? -14.625 -32.844 -13.086 1 98.06 406 ALA B N 1
ATOM 6886 C CA . ALA B 1 406 ? -15.062 -31.5 -12.719 1 98.06 406 ALA B CA 1
ATOM 6887 C C . ALA B 1 406 ? -14.875 -30.531 -13.883 1 98.06 406 ALA B C 1
ATOM 6889 O O . ALA B 1 406 ? -14.023 -30.75 -14.75 1 98.06 406 ALA B O 1
ATOM 6890 N N . PRO B 1 407 ? -15.656 -29.484 -13.906 1 98.25 407 PRO B N 1
ATOM 6891 C CA . PRO B 1 407 ? -15.586 -28.547 -15.031 1 98.25 407 PRO B CA 1
ATOM 6892 C C . PRO B 1 407 ? -14.344 -27.656 -14.992 1 98.25 407 PRO B C 1
ATOM 6894 O O . PRO B 1 407 ? -13.797 -27.406 -13.914 1 98.25 407 PRO B O 1
ATOM 6897 N N . ALA B 1 408 ? -13.922 -27.297 -16.109 1 98.5 408 ALA B N 1
ATOM 6898 C CA . ALA B 1 408 ? -12.953 -26.219 -16.312 1 98.5 408 ALA B CA 1
ATOM 6899 C C . ALA B 1 408 ? -13.602 -25 -16.984 1 98.5 408 ALA B C 1
ATOM 6901 O O . ALA B 1 408 ? -14.484 -25.156 -17.828 1 98.5 408 ALA B O 1
ATOM 6902 N N . TYR B 1 409 ? -13.273 -23.875 -16.562 1 98.81 409 TYR B N 1
ATOM 6903 C CA . TYR B 1 409 ? -13.711 -22.609 -17.141 1 98.81 409 TYR B CA 1
ATOM 6904 C C . TYR B 1 409 ? -12.523 -21.781 -17.578 1 98.81 409 TYR B C 1
ATOM 6906 O O . TYR B 1 409 ? -11.43 -21.906 -17.031 1 98.81 409 TYR B O 1
ATOM 6914 N N . VAL B 1 410 ? -12.742 -20.984 -18.641 1 98.69 410 VAL B N 1
ATOM 6915 C CA . VAL B 1 410 ? -11.672 -20.156 -19.172 1 98.69 410 VAL B CA 1
ATOM 6916 C C . VAL B 1 410 ? -12.172 -18.719 -19.328 1 98.69 410 VAL B C 1
ATOM 6918 O O . VAL B 1 410 ? -13.305 -18.484 -19.75 1 98.69 410 VAL B O 1
ATOM 6921 N N . TYR B 1 411 ? -11.336 -17.766 -18.906 1 98.69 411 TYR B N 1
ATOM 6922 C CA . TYR B 1 411 ? -11.633 -16.391 -19.297 1 98.69 411 TYR B CA 1
ATOM 6923 C C . TYR B 1 411 ? -10.391 -15.711 -19.859 1 98.69 411 TYR B C 1
ATOM 6925 O O . TYR B 1 411 ? -9.266 -16.156 -19.625 1 98.69 411 TYR B O 1
ATOM 6933 N N . LEU B 1 412 ? -10.594 -14.75 -20.719 1 98.69 412 LEU B N 1
ATOM 6934 C CA . LEU B 1 412 ? -9.602 -13.82 -21.234 1 98.69 412 LEU B CA 1
ATOM 6935 C C . LEU B 1 412 ? -9.945 -12.391 -20.828 1 98.69 412 LEU B C 1
ATOM 6937 O O . LEU B 1 412 ? -11.047 -11.906 -21.094 1 98.69 412 LEU B O 1
ATOM 6941 N N . TRP B 1 413 ? -9.039 -11.781 -20.109 1 98.5 413 TRP B N 1
ATOM 6942 C CA . TRP B 1 413 ? -9.195 -10.359 -19.828 1 98.5 413 TRP B CA 1
ATOM 6943 C C . TRP B 1 413 ? -8.719 -9.508 -21 1 98.5 413 TRP B C 1
ATOM 6945 O O . TRP B 1 413 ? -7.555 -9.57 -21.391 1 98.5 413 TRP B O 1
ATOM 6955 N N . LYS B 1 414 ? -9.578 -8.672 -21.516 1 98.06 414 LYS B N 1
ATOM 6956 C CA . LYS B 1 414 ? -9.25 -7.914 -22.719 1 98.06 414 LYS B CA 1
ATOM 6957 C C . LYS B 1 414 ? -9.234 -6.414 -22.422 1 98.06 414 LYS B C 1
ATOM 6959 O O . LYS B 1 414 ? -8.609 -5.641 -23.156 1 98.06 414 LYS B O 1
ATOM 6964 N N . ALA B 1 415 ? -9.906 -5.941 -21.406 1 96.56 415 ALA B N 1
ATOM 6965 C CA . ALA B 1 415 ? -9.961 -4.516 -21.094 1 96.56 415 ALA B CA 1
ATOM 6966 C C . ALA B 1 415 ? -8.57 -3.965 -20.797 1 96.56 415 ALA B C 1
ATOM 6968 O O . ALA B 1 415 ? -7.859 -4.473 -19.938 1 96.56 415 ALA B O 1
ATOM 6969 N N . PRO B 1 416 ? -8.203 -2.879 -21.5 1 95.88 416 PRO B N 1
ATOM 6970 C CA . PRO B 1 416 ? -6.848 -2.352 -21.297 1 95.88 416 PRO B CA 1
ATOM 6971 C C . PRO B 1 416 ? -6.703 -1.611 -19.969 1 95.88 416 PRO B C 1
ATOM 6973 O O . PRO B 1 416 ? -7.688 -1.095 -19.422 1 95.88 416 PRO B O 1
ATOM 6976 N N . SER B 1 417 ? -5.465 -1.674 -19.438 1 94.75 417 SER B N 1
ATOM 6977 C CA . SER B 1 417 ? -5.121 -0.767 -18.344 1 94.75 417 SER B CA 1
ATOM 6978 C C . SER B 1 417 ? -5.203 0.689 -18.797 1 94.75 417 SER B C 1
ATOM 6980 O O . SER B 1 417 ? -4.723 1.041 -19.875 1 94.75 417 SER B O 1
ATOM 6982 N N . PRO B 1 418 ? -5.785 1.547 -17.953 1 92.25 418 PRO B N 1
ATOM 6983 C CA . PRO B 1 418 ? -5.797 2.971 -18.297 1 92.25 418 PRO B CA 1
ATOM 6984 C C . PRO B 1 418 ? -4.449 3.648 -18.047 1 92.25 418 PRO B C 1
ATOM 6986 O O . PRO B 1 418 ? -4.242 4.793 -18.469 1 92.25 418 PRO B O 1
ATOM 6989 N N . ALA B 1 419 ? -3.551 3.014 -17.375 1 93.25 419 ALA B N 1
ATOM 6990 C CA . ALA B 1 419 ? -2.273 3.611 -17 1 93.25 419 ALA B CA 1
ATOM 6991 C C . ALA B 1 419 ? -1.502 4.086 -18.234 1 93.25 419 ALA B C 1
ATOM 6993 O O . ALA B 1 419 ? -1.488 3.408 -19.266 1 93.25 419 ALA B O 1
ATOM 6994 N N . TRP B 1 420 ? -0.925 5.297 -18.125 1 92.31 420 TRP B N 1
ATOM 6995 C CA . TRP B 1 420 ? -0.079 5.918 -19.141 1 92.31 420 TRP B CA 1
ATOM 6996 C C . TRP B 1 420 ? -0.784 5.953 -20.484 1 92.31 420 TRP B C 1
ATOM 6998 O O . TRP B 1 420 ? -0.181 5.637 -21.516 1 92.31 420 TRP B O 1
ATOM 7008 N N . GLY B 1 421 ? -2.053 6.191 -20.5 1 89.19 421 GLY B N 1
ATOM 7009 C CA . GLY B 1 421 ? -2.836 6.379 -21.703 1 89.19 421 GLY B CA 1
ATOM 7010 C C . GLY B 1 421 ? -3.225 5.074 -22.375 1 89.19 421 GLY B C 1
ATOM 7011 O O . GLY B 1 421 ? -3.49 5.039 -23.578 1 89.19 421 GLY B O 1
ATOM 7012 N N . GLY B 1 422 ? -3.102 3.979 -21.688 1 92.25 422 GLY B N 1
ATOM 7013 C CA . GLY B 1 422 ? -3.514 2.691 -22.219 1 92.25 422 GLY B CA 1
ATOM 7014 C C . GLY B 1 422 ? -2.398 1.962 -22.938 1 92.25 422 GLY B C 1
ATOM 7015 O O . GLY B 1 422 ? -2.633 0.93 -23.578 1 92.25 422 GLY B O 1
ATOM 7016 N N . ARG B 1 423 ? -1.214 2.371 -22.797 1 92.5 423 ARG B N 1
ATOM 7017 C CA . ARG B 1 423 ? -0.124 1.894 -23.641 1 92.5 423 ARG B CA 1
ATOM 7018 C C . ARG B 1 423 ? 0.224 0.444 -23.312 1 92.5 423 ARG B C 1
ATOM 7020 O O . ARG B 1 423 ? 0.807 -0.259 -24.141 1 92.5 423 ARG B O 1
ATOM 7027 N N . TYR B 1 424 ? -0.183 -0.017 -22.141 1 94.38 424 TYR B N 1
ATOM 7028 C CA . TYR B 1 424 ? 0.163 -1.38 -21.75 1 94.38 424 TYR B CA 1
ATOM 7029 C C . TYR B 1 424 ? -0.899 -2.367 -22.219 1 94.38 424 TYR B C 1
ATOM 7031 O O . TYR B 1 424 ? -0.723 -3.582 -22.094 1 94.38 424 TYR B O 1
ATOM 7039 N N . GLY B 1 425 ? -2.068 -1.891 -22.797 1 96.25 425 GLY B N 1
ATOM 7040 C CA . GLY B 1 425 ? -3.154 -2.795 -23.141 1 96.25 425 GLY B CA 1
ATOM 7041 C C . GLY B 1 425 ? -3.645 -3.609 -21.953 1 96.25 425 GLY B C 1
ATOM 7042 O O . GLY B 1 425 ? -3.688 -3.109 -20.828 1 96.25 425 GLY B O 1
ATOM 7043 N N . ALA B 1 426 ? -4.172 -4.762 -22.25 1 97.25 426 ALA B N 1
ATOM 7044 C CA . ALA B 1 426 ? -4.559 -5.703 -21.203 1 97.25 426 ALA B CA 1
ATOM 7045 C C . ALA B 1 426 ? -3.354 -6.5 -20.719 1 97.25 426 ALA B C 1
ATOM 7047 O O . ALA B 1 426 ? -3.215 -7.684 -21.031 1 97.25 426 ALA B O 1
ATOM 7048 N N . THR B 1 427 ? -2.609 -5.863 -19.891 1 97.12 427 THR B N 1
ATOM 7049 C CA . THR B 1 427 ? -1.276 -6.332 -19.531 1 97.12 427 THR B CA 1
ATOM 7050 C C . THR B 1 427 ? -1.358 -7.406 -18.453 1 97.12 427 THR B C 1
ATOM 7052 O O . THR B 1 427 ? -2.414 -7.609 -17.844 1 97.12 427 THR B O 1
ATOM 7055 N N . HIS B 1 428 ? -0.188 -8.086 -18.25 1 96.81 428 HIS B N 1
ATOM 7056 C CA . HIS B 1 428 ? -0.004 -9.109 -17.219 1 96.81 428 HIS B CA 1
ATOM 7057 C C . HIS B 1 428 ? -0.359 -8.57 -15.844 1 96.81 428 HIS B C 1
ATOM 7059 O O . HIS B 1 428 ? 0.151 -7.527 -15.43 1 96.81 428 HIS B O 1
ATOM 7065 N N . GLY B 1 429 ? -1.271 -9.203 -15.172 1 96.38 429 GLY B N 1
ATOM 7066 C CA . GLY B 1 429 ? -1.594 -8.852 -13.797 1 96.38 429 GLY B CA 1
ATOM 7067 C C . GLY B 1 429 ? -2.672 -7.793 -13.688 1 96.38 429 GLY B C 1
ATOM 7068 O O . GLY B 1 429 ? -3.105 -7.449 -12.586 1 96.38 429 GLY B O 1
ATOM 7069 N N . VAL B 1 430 ? -3.189 -7.285 -14.836 1 96.5 430 VAL B N 1
ATOM 7070 C CA . VAL B 1 430 ? -4.172 -6.203 -14.82 1 96.5 430 VAL B CA 1
ATOM 7071 C C . VAL B 1 430 ? -5.461 -6.691 -14.164 1 96.5 430 VAL B C 1
ATOM 7073 O O . VAL B 1 430 ? -6.227 -5.895 -13.617 1 96.5 430 VAL B O 1
ATOM 7076 N N . ASP B 1 431 ? -5.68 -7.969 -14.102 1 97 431 ASP B N 1
ATOM 7077 C CA . ASP B 1 431 ? -6.918 -8.539 -13.578 1 97 431 ASP B CA 1
ATOM 7078 C C . ASP B 1 431 ? -6.738 -9.008 -12.133 1 97 431 ASP B C 1
ATOM 7080 O O . ASP B 1 431 ? -7.652 -9.586 -11.547 1 97 431 ASP B O 1
ATOM 7084 N N . VAL B 1 432 ? -5.555 -8.805 -11.484 1 97 432 VAL B N 1
ATOM 7085 C CA . VAL B 1 432 ? -5.32 -9.227 -10.109 1 97 432 VAL B CA 1
ATOM 7086 C C . VAL B 1 432 ? -6.215 -8.43 -9.164 1 97 432 VAL B C 1
ATOM 7088 O O . VAL B 1 432 ? -6.984 -9.008 -8.391 1 97 432 VAL B O 1
ATOM 7091 N N . GLY B 1 433 ? -6.125 -7.09 -9.242 1 95.5 433 GLY B N 1
ATOM 7092 C CA . GLY B 1 433 ? -6.969 -6.258 -8.398 1 95.5 433 GLY B CA 1
ATOM 7093 C C . GLY B 1 433 ? -8.445 -6.551 -8.562 1 95.5 433 GLY B C 1
ATOM 7094 O O . GLY B 1 433 ? -9.125 -6.906 -7.59 1 95.5 433 GLY B O 1
ATOM 7095 N N . PRO B 1 434 ? -8.938 -6.516 -9.766 1 96.38 434 PRO B N 1
ATOM 7096 C CA . PRO B 1 434 ? -10.352 -6.781 -10.031 1 96.38 434 PRO B CA 1
ATOM 7097 C C . PRO B 1 434 ? -10.797 -8.156 -9.531 1 96.38 434 PRO B C 1
ATOM 7099 O O . PRO B 1 434 ? -11.945 -8.32 -9.109 1 96.38 434 PRO B O 1
ATOM 7102 N N . SER B 1 435 ? -9.891 -9.102 -9.578 1 97.94 435 SER B N 1
ATOM 7103 C CA . SER B 1 435 ? -10.266 -10.43 -9.094 1 97.94 435 SER B CA 1
ATOM 7104 C C . SER B 1 435 ? -10.602 -10.398 -7.605 1 97.94 435 SER B C 1
ATOM 7106 O O . SER B 1 435 ? -11.328 -11.266 -7.113 1 97.94 435 SER B O 1
ATOM 7108 N N . ALA B 1 436 ? -10.109 -9.445 -6.891 1 97.25 436 ALA B N 1
ATOM 7109 C CA . ALA B 1 436 ? -10.375 -9.289 -5.461 1 97.25 436 ALA B CA 1
ATOM 7110 C C . ALA B 1 436 ? -11.328 -8.133 -5.203 1 97.25 436 ALA B C 1
ATOM 7112 O O . ALA B 1 436 ? -11.508 -7.715 -4.059 1 97.25 436 ALA B O 1
ATOM 7113 N N . GLY B 1 437 ? -11.859 -7.578 -6.262 1 95.31 437 GLY B N 1
ATOM 7114 C CA . GLY B 1 437 ? -12.766 -6.453 -6.125 1 95.31 437 GLY B CA 1
ATOM 7115 C C . GLY B 1 437 ? -12.055 -5.137 -5.875 1 95.31 437 GLY B C 1
ATOM 7116 O O . GLY B 1 437 ? -12.672 -4.168 -5.426 1 95.31 437 GLY B O 1
ATOM 7117 N N . GLU B 1 438 ? -10.797 -5.113 -6.117 1 93.25 438 GLU B N 1
ATOM 7118 C CA . GLU B 1 438 ? -9.969 -3.939 -5.852 1 93.25 438 GLU B CA 1
ATOM 7119 C C . GLU B 1 438 ? -9.656 -3.184 -7.141 1 93.25 438 GLU B C 1
ATOM 7121 O O . GLU B 1 438 ? -9.258 -3.785 -8.141 1 93.25 438 GLU B O 1
ATOM 7126 N N . VAL B 1 439 ? -9.828 -1.78 -7.109 1 91.38 439 VAL B N 1
ATOM 7127 C CA . VAL B 1 439 ? -9.586 -1.039 -8.344 1 91.38 439 VAL B CA 1
ATOM 7128 C C . VAL B 1 439 ? -8.75 0.201 -8.047 1 91.38 439 VAL B C 1
ATOM 7130 O O . VAL B 1 439 ? -8.547 1.05 -8.922 1 91.38 439 VAL B O 1
ATOM 7133 N N . ARG B 1 440 ? -8.18 0.377 -6.801 1 89.25 440 ARG B N 1
ATOM 7134 C CA . ARG B 1 440 ? -7.578 1.65 -6.414 1 89.25 440 ARG B CA 1
ATOM 7135 C C . ARG B 1 440 ? -6.137 1.745 -6.902 1 89.25 440 ARG B C 1
ATOM 7137 O O . ARG B 1 440 ? -5.555 2.832 -6.93 1 89.25 440 ARG B O 1
ATOM 7144 N N . GLY B 1 441 ? -5.531 0.648 -7.32 1 88.19 441 GLY B N 1
ATOM 7145 C CA . GLY B 1 441 ? -4.133 0.658 -7.719 1 88.19 441 GLY B CA 1
ATOM 7146 C C . GLY B 1 441 ? -3.906 1.276 -9.086 1 88.19 441 GLY B C 1
ATOM 7147 O O . GLY B 1 441 ? -4.852 1.463 -9.852 1 88.19 441 GLY B O 1
ATOM 7148 N N . GLY B 1 442 ? -2.637 1.521 -9.422 1 83.12 442 GLY B N 1
ATOM 7149 C CA . GLY B 1 442 ? -2.256 2.312 -10.578 1 83.12 442 GLY B CA 1
ATOM 7150 C C . GLY B 1 442 ? -2.5 1.598 -11.898 1 83.12 442 GLY B C 1
ATOM 7151 O O . GLY B 1 442 ? -2.564 2.232 -12.953 1 83.12 442 GLY B O 1
ATOM 7152 N N . LEU B 1 443 ? -2.621 0.292 -11.875 1 89.38 443 LEU B N 1
ATOM 7153 C CA . LEU B 1 443 ? -2.809 -0.438 -13.125 1 89.38 443 LEU B CA 1
ATOM 7154 C C . LEU B 1 443 ? -4.25 -0.324 -13.609 1 89.38 443 LEU B C 1
ATOM 7156 O O . LEU B 1 443 ? -4.496 -0.141 -14.805 1 89.38 443 LEU B O 1
ATOM 7160 N N . GLN B 1 444 ? -5.195 -0.437 -12.727 1 87.62 444 GLN B N 1
ATOM 7161 C CA . GLN B 1 444 ? -6.605 -0.426 -13.086 1 87.62 444 GLN B CA 1
ATOM 7162 C C . GLN B 1 444 ? -7.195 0.975 -12.961 1 87.62 444 GLN B C 1
ATOM 7164 O O . GLN B 1 444 ? -7.953 1.419 -13.828 1 87.62 444 GLN B O 1
ATOM 7169 N N . GLY B 1 445 ? -6.754 1.639 -11.914 1 86.62 445 GLY B N 1
ATOM 7170 C CA . GLY B 1 445 ? -7.336 2.938 -11.617 1 86.62 445 GLY B CA 1
ATOM 7171 C C . GLY B 1 445 ? -8.773 2.852 -11.141 1 86.62 445 GLY B C 1
ATOM 7172 O O . GLY B 1 445 ? -9.477 1.888 -11.445 1 86.62 445 GLY B O 1
ATOM 7173 N N . ALA B 1 446 ? -9.266 3.844 -10.461 1 90.5 446 ALA B N 1
ATOM 7174 C CA . ALA B 1 446 ? -10.625 3.896 -9.938 1 90.5 446 ALA B CA 1
ATOM 7175 C C . ALA B 1 446 ? -11.578 4.562 -10.93 1 90.5 446 ALA B C 1
ATOM 7177 O O . ALA B 1 446 ? -11.727 5.789 -10.922 1 90.5 446 ALA B O 1
ATOM 7178 N N . ASN B 1 447 ? -12.172 3.838 -11.781 1 90.75 447 ASN B N 1
ATOM 7179 C CA . ASN B 1 447 ? -13.148 4.332 -12.75 1 90.75 447 ASN B CA 1
ATOM 7180 C C . ASN B 1 447 ? -14.328 3.377 -12.891 1 90.75 447 ASN B C 1
ATOM 7182 O O . ASN B 1 447 ? -14.32 2.281 -12.328 1 90.75 447 ASN B O 1
ATOM 7186 N N . LEU B 1 448 ? -15.305 3.779 -13.648 1 90.81 448 LEU B N 1
ATOM 7187 C CA . LEU B 1 448 ? -16.547 3.035 -13.711 1 90.81 448 LEU B CA 1
ATOM 7188 C C . LEU B 1 448 ? -16.359 1.706 -14.438 1 90.81 448 LEU B C 1
ATOM 7190 O O . LEU B 1 448 ? -16.984 0.705 -14.078 1 90.81 448 LEU B O 1
ATOM 7194 N N . VAL B 1 449 ? -15.523 1.672 -15.414 1 93.19 449 VAL B N 1
ATOM 7195 C CA . VAL B 1 449 ? -15.289 0.447 -16.172 1 93.19 449 VAL B CA 1
ATOM 7196 C C . VAL B 1 449 ? -14.586 -0.58 -15.297 1 93.19 449 VAL B C 1
ATOM 7198 O O . VAL B 1 449 ? -15.008 -1.734 -15.211 1 93.19 449 VAL B O 1
ATOM 7201 N N . SER B 1 450 ? -13.516 -0.11 -14.672 1 93.5 450 SER B N 1
ATOM 7202 C CA . SER B 1 450 ? -12.789 -1.025 -13.797 1 93.5 450 SER B CA 1
ATOM 7203 C C . SER B 1 450 ? -13.656 -1.505 -12.641 1 93.5 450 SER B C 1
ATOM 7205 O O . SER B 1 450 ? -13.562 -2.658 -12.219 1 93.5 450 SER B O 1
ATOM 7207 N N . ALA B 1 451 ? -14.492 -0.651 -12.133 1 94.31 451 ALA B N 1
ATOM 7208 C CA . ALA B 1 451 ? -15.391 -1.027 -11.039 1 94.31 451 ALA B CA 1
ATOM 7209 C C . ALA B 1 451 ? -16.375 -2.107 -11.484 1 94.31 451 ALA B C 1
ATOM 7211 O O . ALA B 1 451 ? -16.609 -3.078 -10.758 1 94.31 451 ALA B O 1
ATOM 7212 N N . ARG B 1 452 ? -16.953 -1.914 -12.625 1 96.25 452 ARG B N 1
ATOM 7213 C CA . ARG B 1 452 ? -17.875 -2.91 -13.156 1 96.25 452 ARG B CA 1
ATOM 7214 C C . ARG B 1 452 ? -17.188 -4.254 -13.352 1 96.25 452 ARG B C 1
ATOM 7216 O O . ARG B 1 452 ? -17.688 -5.293 -12.922 1 96.25 452 ARG B O 1
ATOM 7223 N N . LEU B 1 453 ? -16.047 -4.199 -14.016 1 97.5 453 LEU B N 1
ATOM 7224 C CA . LEU B 1 453 ? -15.32 -5.43 -14.32 1 97.5 453 LEU B CA 1
ATOM 7225 C C . LEU B 1 453 ? -14.875 -6.125 -13.039 1 97.5 453 LEU B C 1
ATOM 7227 O O . LEU B 1 453 ? -14.898 -7.355 -12.953 1 97.5 453 LEU B O 1
ATOM 7231 N N . ALA B 1 454 ? -14.438 -5.332 -12.086 1 97.12 454 ALA B N 1
ATOM 7232 C CA . ALA B 1 454 ? -14.062 -5.898 -10.789 1 97.12 454 ALA B CA 1
ATOM 7233 C C . ALA B 1 454 ? -15.258 -6.57 -10.125 1 97.12 454 ALA B C 1
ATOM 7235 O O . ALA B 1 454 ? -15.125 -7.648 -9.539 1 97.12 454 ALA B O 1
ATOM 7236 N N . ASP B 1 455 ? -16.375 -5.902 -10.18 1 97.38 455 ASP B N 1
ATOM 7237 C CA . ASP B 1 455 ? -17.594 -6.48 -9.609 1 97.38 455 ASP B CA 1
ATOM 7238 C C . ASP B 1 455 ? -17.953 -7.797 -10.297 1 97.38 455 ASP B C 1
ATOM 7240 O O . ASP B 1 455 ? -18.297 -8.773 -9.633 1 97.38 455 ASP B O 1
ATOM 7244 N N . GLU B 1 456 ? -17.812 -7.844 -11.562 1 98.44 456 GLU B N 1
ATOM 7245 C CA . GLU B 1 456 ? -18.125 -9.039 -12.336 1 98.44 456 GLU B CA 1
ATOM 7246 C C . GLU B 1 456 ? -17.172 -10.172 -12.016 1 98.44 456 GLU B C 1
ATOM 7248 O O . GLU B 1 456 ? -17.594 -11.258 -11.594 1 98.44 456 GLU B O 1
ATOM 7253 N N . LEU B 1 457 ? -15.906 -9.922 -12.133 1 98.69 457 LEU B N 1
ATOM 7254 C CA . LEU B 1 457 ? -14.922 -10.984 -11.953 1 98.69 457 LEU B CA 1
ATOM 7255 C C . LEU B 1 457 ? -14.891 -11.453 -10.5 1 98.69 457 LEU B C 1
ATOM 7257 O O . LEU B 1 457 ? -14.867 -12.656 -10.234 1 98.69 457 LEU B O 1
ATOM 7261 N N . SER B 1 458 ? -14.859 -10.523 -9.562 1 98.62 458 SER B N 1
ATOM 7262 C CA . SER B 1 458 ? -14.836 -10.906 -8.156 1 98.62 458 SER B CA 1
ATOM 7263 C C . SER B 1 458 ? -16.062 -11.719 -7.781 1 98.62 458 SER B C 1
ATOM 7265 O O . SER B 1 458 ? -15.977 -12.68 -7.012 1 98.62 458 SER B O 1
ATOM 7267 N N . SER B 1 459 ? -17.203 -11.328 -8.312 1 98.62 459 SER B N 1
ATOM 7268 C CA . SER B 1 459 ? -18.422 -12.086 -8.031 1 98.62 459 SER B CA 1
ATOM 7269 C C . SER B 1 459 ? -18.328 -13.508 -8.586 1 98.62 459 SER B C 1
ATOM 7271 O O . SER B 1 459 ? -18.812 -14.453 -7.953 1 98.62 459 SER B O 1
ATOM 7273 N N . ALA B 1 460 ? -17.766 -13.648 -9.734 1 98.88 460 ALA B N 1
ATOM 7274 C CA . ALA B 1 460 ? -17.578 -14.977 -10.32 1 98.88 460 ALA B CA 1
ATOM 7275 C C . ALA B 1 460 ? -16.672 -15.836 -9.453 1 98.88 460 ALA B C 1
ATOM 7277 O O . ALA B 1 460 ? -16.922 -17.031 -9.258 1 98.88 460 ALA B O 1
ATOM 7278 N N . ILE B 1 461 ? -15.625 -15.281 -8.953 1 98.88 461 ILE B N 1
ATOM 7279 C CA . ILE B 1 461 ? -14.672 -16 -8.117 1 98.88 461 ILE B CA 1
ATOM 7280 C C . ILE B 1 461 ? -15.352 -16.422 -6.812 1 98.88 461 ILE B C 1
ATOM 7282 O O . ILE B 1 461 ? -15.18 -17.562 -6.352 1 98.88 461 ILE B O 1
ATOM 7286 N N . VAL B 1 462 ? -16.109 -15.508 -6.25 1 98.81 462 VAL B N 1
ATOM 7287 C CA . VAL B 1 462 ? -16.828 -15.836 -5.023 1 98.81 462 VAL B CA 1
ATOM 7288 C C . VAL B 1 462 ? -17.844 -16.953 -5.289 1 98.81 462 VAL B C 1
ATOM 7290 O O . VAL B 1 462 ? -17.984 -17.875 -4.484 1 98.81 462 VAL B O 1
ATOM 7293 N N . ALA B 1 463 ? -18.547 -16.859 -6.41 1 98.81 463 ALA B N 1
ATOM 7294 C CA . ALA B 1 463 ? -19.484 -17.922 -6.777 1 98.81 463 ALA B CA 1
ATOM 7295 C C . ALA B 1 463 ? -18.766 -19.266 -6.953 1 98.81 463 ALA B C 1
ATOM 7297 O O . ALA B 1 463 ? -19.266 -20.297 -6.516 1 98.81 463 ALA B O 1
ATOM 7298 N N . MET B 1 464 ? -17.625 -19.203 -7.605 1 98.88 464 MET B N 1
ATOM 7299 C CA . MET B 1 464 ? -16.812 -20.391 -7.758 1 98.88 464 MET B CA 1
ATOM 7300 C C . MET B 1 464 ? -16.438 -20.984 -6.398 1 98.88 464 MET B C 1
ATOM 7302 O O . MET B 1 464 ? -16.516 -22.188 -6.195 1 98.88 464 MET B O 1
ATOM 7306 N N . ALA B 1 465 ? -16 -20.156 -5.508 1 98.81 465 ALA B N 1
ATOM 7307 C CA . ALA B 1 465 ? -15.633 -20.594 -4.168 1 98.81 465 ALA B CA 1
ATOM 7308 C C . ALA B 1 465 ? -16.812 -21.234 -3.451 1 98.81 465 ALA B C 1
ATOM 7310 O O . ALA B 1 465 ? -16.656 -22.234 -2.748 1 98.81 465 ALA B O 1
ATOM 7311 N N . ALA B 1 466 ? -17.953 -20.688 -3.658 1 98.5 466 ALA B N 1
ATOM 7312 C CA . ALA B 1 466 ? -19.156 -21.109 -2.936 1 98.5 466 ALA B CA 1
ATOM 7313 C C . ALA B 1 466 ? -19.656 -22.453 -3.455 1 98.5 466 ALA B C 1
ATOM 7315 O O . ALA B 1 466 ? -20.047 -23.328 -2.672 1 98.5 466 ALA B O 1
ATOM 7316 N N . THR B 1 467 ? -19.656 -22.641 -4.848 1 97.75 467 THR B N 1
ATOM 7317 C CA . THR B 1 467 ? -20.422 -23.781 -5.352 1 97.75 467 THR B CA 1
ATOM 7318 C C . THR B 1 467 ? -19.625 -24.562 -6.383 1 97.75 467 THR B C 1
ATOM 7320 O O . THR B 1 467 ? -20.016 -25.656 -6.785 1 97.75 467 THR B O 1
ATOM 7323 N N . GLY B 1 468 ? -18.516 -23.969 -6.809 1 98.06 468 GLY B N 1
ATOM 7324 C CA . GLY B 1 468 ? -17.75 -24.594 -7.887 1 98.06 468 GLY B CA 1
ATOM 7325 C C . GLY B 1 468 ? -18.219 -24.172 -9.266 1 98.06 468 GLY B C 1
ATOM 7326 O O . GLY B 1 468 ? -17.672 -24.609 -10.273 1 98.06 468 GLY B O 1
ATOM 7327 N N . ASP B 1 469 ? -19.25 -23.375 -9.344 1 98.31 469 ASP B N 1
ATOM 7328 C CA . ASP B 1 469 ? -19.781 -22.75 -10.562 1 98.31 469 ASP B CA 1
ATOM 7329 C C . ASP B 1 469 ? -19.594 -21.234 -10.523 1 98.31 469 ASP B C 1
ATOM 7331 O O . ASP B 1 469 ? -20.156 -20.562 -9.656 1 98.31 469 ASP B O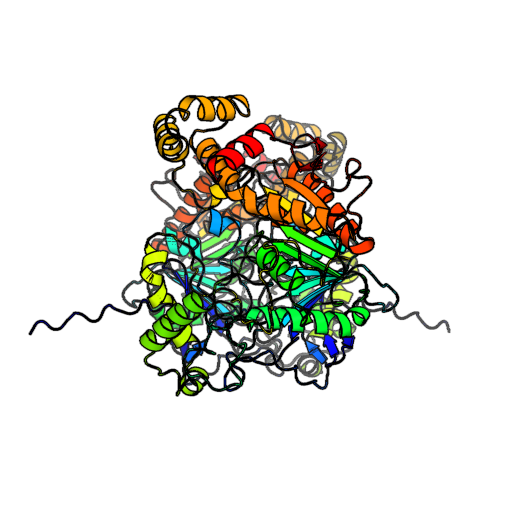 1
ATOM 7335 N N . PRO B 1 470 ? -18.828 -20.656 -11.477 1 98.62 470 PRO B N 1
ATOM 7336 C CA . PRO B 1 470 ? -18.578 -19.219 -11.445 1 98.62 470 PRO B CA 1
ATOM 7337 C C . PRO B 1 470 ? -19.766 -18.391 -11.945 1 98.62 470 PRO B C 1
ATOM 7339 O O . PRO B 1 470 ? -19.703 -17.156 -11.953 1 98.62 470 PRO B O 1
ATOM 7342 N N . GLY B 1 471 ? -20.828 -18.984 -12.352 1 98.12 471 GLY B N 1
ATOM 7343 C CA . GLY B 1 471 ? -22 -18.281 -12.859 1 98.12 471 GLY B CA 1
ATOM 7344 C C . GLY B 1 471 ? -22.625 -17.344 -11.844 1 98.12 471 GLY B C 1
ATOM 7345 O O . GLY B 1 471 ? -22.766 -17.688 -10.672 1 98.12 471 GLY B O 1
ATOM 7346 N N . THR B 1 472 ? -22.844 -16.094 -12.211 1 97.88 472 THR B N 1
ATOM 7347 C CA . THR B 1 472 ? -23.547 -15.078 -11.438 1 97.88 472 THR B CA 1
ATOM 7348 C C . THR B 1 472 ? -24.5 -14.289 -12.328 1 97.88 472 THR B C 1
ATOM 7350 O O . THR B 1 472 ? -24.359 -14.281 -13.555 1 97.88 472 THR B O 1
ATOM 7353 N N . PRO B 1 473 ? -25.516 -13.594 -11.75 1 97.19 473 PRO B N 1
ATOM 7354 C CA . PRO B 1 473 ? -26.422 -12.766 -12.555 1 97.19 473 PRO B CA 1
ATOM 7355 C C . PRO B 1 473 ? -25.703 -11.594 -13.219 1 97.19 473 PRO B C 1
ATOM 7357 O O . PRO B 1 473 ? -26.281 -10.945 -14.102 1 97.19 473 PRO B O 1
ATOM 7360 N N . LYS B 1 474 ? -24.516 -11.359 -12.852 1 96.69 474 LYS B N 1
ATOM 7361 C CA . LYS B 1 474 ? -23.781 -10.219 -13.375 1 96.69 474 LYS B CA 1
ATOM 7362 C C . LYS B 1 474 ? -23.062 -10.57 -14.672 1 96.69 474 LYS B C 1
ATOM 7364 O O . LYS B 1 474 ? -22.531 -9.688 -15.359 1 96.69 474 LYS B O 1
ATOM 7369 N N . LEU B 1 475 ? -23.031 -11.859 -14.969 1 97.81 475 LEU B N 1
ATOM 7370 C CA . LEU B 1 475 ? -22.328 -12.344 -16.156 1 97.81 475 LEU B CA 1
ATOM 7371 C C . LEU B 1 475 ? -23.266 -13.125 -17.062 1 97.81 475 LEU B C 1
ATOM 7373 O O . LEU B 1 475 ? -24.297 -13.641 -16.609 1 97.81 475 LEU B O 1
ATOM 7377 N N . PRO B 1 476 ? -22.922 -13.211 -18.391 1 97.19 476 PRO B N 1
ATOM 7378 C CA . PRO B 1 476 ? -23.578 -14.242 -19.188 1 97.19 476 PRO B CA 1
ATOM 7379 C C . PRO B 1 476 ? -23.375 -15.648 -18.641 1 97.19 476 PRO B C 1
ATOM 7381 O O . PRO B 1 476 ? -22.484 -15.875 -17.828 1 97.19 476 PRO B O 1
ATOM 7384 N N . THR B 1 477 ? -24.266 -16.469 -19.109 1 97.75 477 THR B N 1
ATOM 7385 C CA . THR B 1 477 ? -24.109 -17.859 -18.672 1 97.75 477 THR B CA 1
ATOM 7386 C C . THR B 1 477 ? -22.719 -18.391 -19.031 1 97.75 477 THR B C 1
ATOM 7388 O O . THR B 1 477 ? -22.344 -18.406 -20.203 1 97.75 477 THR B O 1
ATOM 7391 N N . TRP B 1 478 ? -22 -18.734 -18.062 1 98.5 478 TRP B N 1
ATOM 7392 C CA . TRP B 1 478 ? -20.641 -19.234 -18.219 1 98.5 478 TRP B CA 1
ATOM 7393 C C . TRP B 1 478 ? -20.641 -20.75 -18.391 1 98.5 478 TRP B C 1
ATOM 7395 O O . TRP B 1 478 ? -20.609 -21.484 -17.406 1 98.5 478 TRP B O 1
ATOM 7405 N N . THR B 1 479 ? -20.562 -21.234 -19.641 1 97.88 479 THR B N 1
ATOM 7406 C CA . THR B 1 479 ? -20.562 -22.656 -19.891 1 97.88 479 THR B CA 1
ATOM 7407 C C . THR B 1 479 ? -19.156 -23.234 -19.734 1 97.88 479 THR B C 1
ATOM 7409 O O . THR B 1 479 ? -18.172 -22.578 -20.062 1 97.88 479 THR B O 1
ATOM 7412 N N . PRO B 1 480 ? -18.984 -24.453 -19.203 1 98.25 480 PRO B N 1
ATOM 7413 C CA . PRO B 1 480 ? -17.672 -25.062 -19.016 1 98.25 480 PRO B CA 1
ATOM 7414 C C . PRO B 1 480 ? -16.891 -25.188 -20.328 1 98.25 480 PRO B C 1
ATOM 7416 O O . PRO B 1 480 ? -17.484 -25.344 -21.391 1 98.25 480 PRO B O 1
ATOM 7419 N N . TYR B 1 481 ? -15.641 -25.078 -20.188 1 98.19 481 TYR B N 1
ATOM 7420 C CA . TYR B 1 481 ? -14.719 -25.219 -21.312 1 98.19 481 TYR B CA 1
ATOM 7421 C C . TYR B 1 481 ? -14.625 -26.688 -21.75 1 98.19 481 TYR B C 1
ATOM 7423 O O . TYR B 1 481 ? -14.625 -27.594 -20.922 1 98.19 481 TYR B O 1
ATOM 7431 N N . ASP B 1 482 ? -14.594 -26.938 -23.031 1 95.94 482 ASP B N 1
ATOM 7432 C CA . ASP B 1 482 ? -14.234 -28.219 -23.625 1 95.94 482 ASP B CA 1
ATOM 7433 C C . ASP B 1 482 ? -13.469 -28.016 -24.938 1 95.94 482 ASP B C 1
ATOM 7435 O O . ASP B 1 482 ? -13.391 -26.906 -25.453 1 95.94 482 ASP B O 1
ATOM 7439 N N . ALA B 1 483 ? -12.906 -29.094 -25.359 1 92.94 483 ALA B N 1
ATOM 7440 C CA . ALA B 1 483 ? -12.008 -29.016 -26.5 1 92.94 483 ALA B CA 1
ATOM 7441 C C . ALA B 1 483 ? -12.766 -28.656 -27.781 1 92.94 483 ALA B C 1
ATOM 7443 O O . ALA B 1 483 ? -12.164 -28.234 -28.766 1 92.94 483 ALA B O 1
ATOM 7444 N N . VAL B 1 484 ? -14.039 -28.75 -27.812 1 94.62 484 VAL B N 1
ATOM 7445 C CA . VAL B 1 484 ? -14.836 -28.516 -29.016 1 94.62 484 VAL B CA 1
ATOM 7446 C C . VAL B 1 484 ? -15.305 -27.062 -29.047 1 94.62 484 VAL B C 1
ATOM 7448 O O . VAL B 1 484 ? -14.977 -26.312 -29.969 1 94.62 484 VAL B O 1
ATOM 7451 N N . SER B 1 485 ? -15.977 -26.609 -28.047 1 96.81 485 SER B N 1
ATOM 7452 C CA . SER B 1 485 ? -16.531 -25.266 -28.031 1 96.81 485 SER B CA 1
ATOM 7453 C C . SER B 1 485 ? -15.477 -24.234 -27.672 1 96.81 485 SER B C 1
ATOM 7455 O O . SER B 1 485 ? -15.492 -23.109 -28.188 1 96.81 485 SER B O 1
ATOM 7457 N N . ARG B 1 486 ? -14.617 -24.625 -26.688 1 98 486 ARG B N 1
ATOM 7458 C CA . ARG B 1 486 ? -13.594 -23.75 -26.141 1 98 486 ARG B CA 1
ATOM 7459 C C . ARG B 1 486 ? -14.195 -22.438 -25.656 1 98 486 ARG B C 1
ATOM 7461 O O . ARG B 1 486 ? -13.688 -21.359 -25.984 1 98 486 ARG B O 1
ATOM 7468 N N . ALA B 1 487 ? -15.328 -22.609 -25 1 98.25 487 ALA B N 1
ATOM 7469 C CA . ALA B 1 487 ? -16.047 -21.453 -24.484 1 98.25 487 ALA B CA 1
ATOM 7470 C C . ALA B 1 487 ? -15.125 -20.578 -23.625 1 98.25 487 ALA B C 1
ATOM 7472 O O . ALA B 1 487 ? -14.477 -21.062 -22.703 1 98.25 487 ALA B O 1
ATOM 7473 N N . THR B 1 488 ? -14.992 -19.297 -23.922 1 98.56 488 THR B N 1
ATOM 7474 C CA . THR B 1 488 ? -14.109 -18.344 -23.25 1 98.56 488 THR B CA 1
ATOM 7475 C C . THR B 1 488 ? -14.875 -17.094 -22.844 1 98.56 488 THR B C 1
ATOM 7477 O O . THR B 1 488 ? -15.461 -16.422 -23.688 1 98.56 488 THR B O 1
ATOM 7480 N N . MET B 1 489 ? -15 -16.828 -21.484 1 98.81 489 MET B N 1
ATOM 7481 C CA . MET B 1 489 ? -15.547 -15.57 -21 1 98.81 489 MET B CA 1
ATOM 7482 C C . MET B 1 489 ? -14.578 -14.422 -21.266 1 98.81 489 MET B C 1
ATOM 7484 O O . MET B 1 489 ? -13.438 -14.453 -20.781 1 98.81 489 MET B O 1
ATOM 7488 N N . VAL B 1 490 ? -14.938 -13.406 -22.047 1 98.75 490 VAL B N 1
ATOM 7489 C CA . VAL B 1 490 ? -14.086 -12.273 -22.375 1 98.75 490 VAL B CA 1
ATOM 7490 C C . VAL B 1 490 ? -14.508 -11.047 -21.578 1 98.75 490 VAL B C 1
ATOM 7492 O O . VAL B 1 490 ? -15.578 -10.477 -21.812 1 98.75 490 VAL B O 1
ATOM 7495 N N . PHE B 1 491 ? -13.727 -10.68 -20.578 1 98.5 491 PHE B N 1
ATOM 7496 C CA . PHE B 1 491 ? -13.953 -9.453 -19.812 1 98.5 491 PHE B CA 1
ATOM 7497 C C . PHE B 1 491 ? -13.461 -8.234 -20.594 1 98.5 491 PHE B C 1
ATOM 7499 O O . PHE B 1 491 ? -12.258 -8.102 -20.844 1 98.5 491 PHE B O 1
ATOM 7506 N N . ASP B 1 492 ? -14.391 -7.375 -20.922 1 96.12 492 ASP B N 1
ATOM 7507 C CA . ASP B 1 492 ? -14.062 -6.281 -21.828 1 96.12 492 ASP B CA 1
ATOM 7508 C C . ASP B 1 492 ? -15 -5.094 -21.609 1 96.12 492 ASP B C 1
ATOM 7510 O O . ASP B 1 492 ? -15.93 -5.168 -20.797 1 96.12 492 ASP B O 1
ATOM 7514 N N . ALA B 1 493 ? -14.586 -3.967 -22.094 1 88.19 493 ALA B N 1
ATOM 7515 C CA . ALA B 1 493 ? -15.484 -2.834 -22.297 1 88.19 493 ALA B CA 1
ATOM 7516 C C . ALA B 1 493 ? -15.938 -2.748 -23.75 1 88.19 493 ALA B C 1
ATOM 7518 O O . ALA B 1 493 ? -15.164 -3.031 -24.672 1 88.19 493 ALA B O 1
ATOM 7519 N N . PRO B 1 494 ? -17.156 -2.523 -24.031 1 87.62 494 PRO B N 1
ATOM 7520 C CA . PRO B 1 494 ? -18.125 -2.025 -23.047 1 87.62 494 PRO B CA 1
ATOM 7521 C C . PRO B 1 494 ? -18.828 -3.148 -22.297 1 87.62 494 PRO B C 1
ATOM 7523 O O . PRO B 1 494 ? -19.484 -2.898 -21.281 1 87.62 494 PRO B O 1
ATOM 7526 N N . SER B 1 495 ? -18.672 -4.488 -22.875 1 93.81 495 SER B N 1
ATOM 7527 C CA . SER B 1 495 ? -19.438 -5.543 -22.219 1 93.81 495 SER B CA 1
ATOM 7528 C C . SER B 1 495 ? -18.625 -6.832 -22.109 1 93.81 495 SER B C 1
ATOM 7530 O O . SER B 1 495 ? -17.766 -7.098 -22.953 1 93.81 495 SER B O 1
ATOM 7532 N N . THR B 1 496 ? -18.953 -7.566 -21.125 1 98 496 THR B N 1
ATOM 7533 C CA . THR B 1 496 ? -18.453 -8.93 -20.938 1 98 496 THR B CA 1
ATOM 7534 C C . THR B 1 496 ? -19.312 -9.922 -21.719 1 98 496 THR B C 1
ATOM 7536 O O . THR B 1 496 ? -20.531 -9.789 -21.766 1 98 496 THR B O 1
ATOM 7539 N N . ARG B 1 497 ? -18.625 -10.883 -22.375 1 98 497 ARG B N 1
ATOM 7540 C CA . ARG B 1 497 ? -19.359 -11.836 -23.203 1 98 497 ARG B CA 1
ATOM 7541 C C . ARG B 1 497 ? -18.672 -13.195 -23.219 1 98 497 ARG B C 1
ATOM 7543 O O . ARG B 1 497 ? -17.469 -13.297 -22.953 1 98 497 ARG B O 1
ATOM 7550 N N . LEU B 1 498 ? -19.453 -14.258 -23.453 1 98.25 498 LEU B N 1
ATOM 7551 C CA . LEU B 1 498 ? -18.922 -15.594 -23.672 1 98.25 498 LEU B CA 1
ATOM 7552 C C . LEU B 1 498 ? -18.75 -15.859 -25.172 1 98.25 498 LEU B C 1
ATOM 7554 O O . LEU B 1 498 ? -19.688 -15.672 -25.953 1 98.25 498 LEU B O 1
ATOM 7558 N N . GLU B 1 499 ? -17.562 -16.266 -25.609 1 98.06 499 GLU B N 1
ATOM 7559 C CA . GLU B 1 499 ? -17.266 -16.516 -27.016 1 98.06 499 GLU B CA 1
ATOM 7560 C C . GLU B 1 499 ? -16.688 -17.906 -27.219 1 98.06 499 GLU B C 1
ATOM 7562 O O . GLU B 1 499 ? -15.805 -18.328 -26.484 1 98.06 499 GLU B O 1
ATOM 7567 N N . PRO B 1 500 ? -17.219 -18.594 -28.219 1 97.69 500 PRO B N 1
ATOM 7568 C CA . PRO B 1 500 ? -16.594 -19.875 -28.547 1 97.69 500 PRO B CA 1
ATOM 7569 C C . PRO B 1 500 ? -15.25 -19.703 -29.266 1 97.69 500 PRO B C 1
ATOM 7571 O O . PRO B 1 500 ? -15.164 -18.969 -30.25 1 97.69 500 PRO B O 1
ATOM 7574 N N . ASP B 1 501 ? -14.289 -20.344 -28.797 1 97.06 501 ASP B N 1
ATOM 7575 C CA . ASP B 1 501 ? -12.953 -20.375 -29.375 1 97.06 501 ASP B CA 1
ATOM 7576 C C . ASP B 1 501 ? -12.492 -18.969 -29.781 1 97.06 501 ASP B C 1
ATOM 7578 O O . ASP B 1 501 ? -12.102 -18.734 -30.922 1 97.06 501 ASP B O 1
ATOM 7582 N N . TYR B 1 502 ? -12.695 -18.016 -28.828 1 96.06 502 TYR B N 1
ATOM 7583 C CA . TYR B 1 502 ? -12.305 -16.641 -29.078 1 96.06 502 TYR B CA 1
ATOM 7584 C C . TYR B 1 502 ? -10.859 -16.562 -29.547 1 96.06 502 TYR B C 1
ATOM 7586 O O . TYR B 1 502 ? -9.961 -17.141 -28.938 1 96.06 502 TYR B O 1
ATOM 7594 N N . ARG B 1 503 ? -10.656 -15.93 -30.734 1 97.19 503 ARG B N 1
ATOM 7595 C CA . ARG B 1 503 ? -9.359 -15.742 -31.375 1 97.19 503 ARG B CA 1
ATOM 7596 C C . ARG B 1 503 ? -8.758 -17.078 -31.797 1 97.19 503 ARG B C 1
ATOM 7598 O O . ARG B 1 503 ? -7.543 -17.266 -31.734 1 97.19 503 ARG B O 1
ATOM 7605 N N . GLY B 1 504 ? -9.633 -18.031 -32.188 1 96.25 504 GLY B N 1
ATOM 7606 C CA . GLY B 1 504 ? -9.25 -19.375 -32.594 1 96.25 504 GLY B CA 1
ATOM 7607 C C . GLY B 1 504 ? -8.258 -19.375 -33.75 1 96.25 504 GLY B C 1
ATOM 7608 O O . GLY B 1 504 ? -7.402 -20.266 -33.844 1 96.25 504 GLY B O 1
ATOM 7609 N N . THR B 1 505 ? -8.344 -18.375 -34.625 1 96 505 THR B N 1
ATOM 7610 C CA . THR B 1 505 ? -7.422 -18.25 -35.75 1 96 505 THR B CA 1
ATOM 7611 C C . THR B 1 505 ? -5.98 -18.156 -35.25 1 96 505 THR B C 1
ATOM 7613 O O . THR B 1 505 ? -5.09 -18.812 -35.812 1 96 505 THR B O 1
ATOM 7616 N N . PHE B 1 506 ? -5.805 -17.422 -34.25 1 96.75 506 PHE B N 1
ATOM 7617 C CA . PHE B 1 506 ? -4.457 -17.234 -33.719 1 96.75 506 PHE B CA 1
ATOM 7618 C C . PHE B 1 506 ? -4.012 -18.453 -32.938 1 96.75 506 PHE B C 1
ATOM 7620 O O . PHE B 1 506 ? -2.844 -18.844 -33 1 96.75 506 PHE B O 1
ATOM 7627 N N . ARG B 1 507 ? -4.965 -19.031 -32.188 1 95.56 507 ARG B N 1
ATOM 7628 C CA . ARG B 1 507 ? -4.652 -20.281 -31.484 1 95.56 507 ARG B CA 1
ATOM 7629 C C . ARG B 1 507 ? -4.141 -21.344 -32.469 1 95.56 507 ARG B C 1
ATOM 7631 O O . ARG B 1 507 ? -3.102 -21.953 -32.219 1 95.56 507 ARG B O 1
ATOM 7638 N N . LYS B 1 508 ? -4.855 -21.5 -33.562 1 95 508 LYS B N 1
ATOM 7639 C CA . LYS B 1 508 ? -4.496 -22.5 -34.562 1 95 508 LYS B CA 1
ATOM 7640 C C . LYS B 1 508 ? -3.176 -22.141 -35.25 1 95 508 LYS B C 1
ATOM 7642 O O . LYS B 1 508 ? -2.354 -23.031 -35.531 1 95 508 LYS B O 1
ATOM 7647 N N . LEU B 1 509 ? -3.025 -20.859 -35.5 1 95.19 509 LEU B N 1
ATOM 7648 C CA . LEU B 1 509 ? -1.799 -20.391 -36.125 1 95.19 509 LEU B CA 1
ATOM 7649 C C . LEU B 1 509 ? -0.577 -20.781 -35.312 1 95.19 509 LEU B C 1
ATOM 7651 O O . LEU B 1 509 ? 0.348 -21.406 -35.812 1 95.19 509 LEU B O 1
ATOM 7655 N N . TRP B 1 510 ? -0.586 -20.484 -34.094 1 95 510 TRP B N 1
ATOM 7656 C CA . TRP B 1 510 ? 0.613 -20.656 -33.281 1 95 510 TRP B CA 1
ATOM 7657 C C . TRP B 1 510 ? 0.763 -22.109 -32.844 1 95 510 TRP B C 1
ATOM 7659 O O . TRP B 1 510 ? 1.871 -22.578 -32.562 1 95 510 TRP B O 1
ATOM 7669 N N . ALA B 1 511 ? -0.36 -22.844 -32.781 1 90.44 511 ALA B N 1
ATOM 7670 C CA . ALA B 1 511 ? -0.255 -24.281 -32.562 1 90.44 511 ALA B CA 1
ATOM 7671 C C . ALA B 1 511 ? 0.481 -24.953 -33.719 1 90.44 511 ALA B C 1
ATOM 7673 O O . ALA B 1 511 ? 1.22 -25.922 -33.5 1 90.44 511 ALA B O 1
ATOM 7674 N N . SER B 1 512 ? 0.269 -24.438 -34.844 1 89.69 512 SER B N 1
ATOM 7675 C CA . SER B 1 512 ? 0.868 -25.031 -36.031 1 89.69 512 SER B CA 1
ATOM 7676 C C . SER B 1 512 ? 2.354 -24.688 -36.125 1 89.69 512 SER B C 1
ATOM 7678 O O . SER B 1 512 ? 3.127 -25.438 -36.75 1 89.69 512 SER B O 1
ATOM 7680 N N . VAL B 1 513 ? 2.752 -23.578 -35.625 1 86.94 513 VAL B N 1
ATOM 7681 C CA . VAL B 1 513 ? 4.148 -23.156 -35.656 1 86.94 513 VAL B CA 1
ATOM 7682 C C . VAL B 1 513 ? 4.941 -23.922 -34.594 1 86.94 513 VAL B C 1
ATOM 7684 O O . VAL B 1 513 ? 6.105 -24.266 -34.812 1 86.94 513 VAL B O 1
ATOM 7687 N N . ALA B 1 514 ? 4.363 -24.109 -33.406 1 73.44 514 ALA B N 1
ATOM 7688 C CA . ALA B 1 514 ? 5.031 -24.812 -32.281 1 73.44 514 ALA B CA 1
ATOM 7689 C C . ALA B 1 514 ? 5.211 -26.297 -32.625 1 73.44 514 ALA B C 1
ATOM 7691 O O . ALA B 1 514 ? 6.098 -26.953 -32.062 1 73.44 514 ALA B O 1
ATOM 7692 N N . ALA B 1 515 ? 4.422 -26.922 -33.531 1 62.91 515 ALA B N 1
ATOM 7693 C CA . ALA B 1 515 ? 4.512 -28.328 -33.938 1 62.91 515 ALA B CA 1
ATOM 7694 C C . ALA B 1 515 ? 5.625 -28.531 -34.969 1 62.91 515 ALA B C 1
ATOM 7696 O O . ALA B 1 515 ? 5.875 -27.672 -35.812 1 62.91 515 ALA B O 1
#

Sequence (1030 aa):
MGGAASAATTDIFPVVETAEGRLRGLVSGGIKVFKGVPYGADTSGKNRFLPPQPVKPWAGVRDALDYGNICPQMPGDRRSDYANLIYLDYQPGGMGEDCLNLNIWTPDLSRTARKPVIVRFHGGGFYGGSSNSPGMDGEMQARRGDCVVVSVNHRLSAFGFLHLADSGAPAEFAQSGMAGMLDLVAALRWVNRNIEAFGGDPNRVLIIGQSGGGAKVSALMAMPSAKGLFHRAVQMSGAMLRVAPRERAKATADAFLTGVGVAGRDIRKLQAMPFHDLLSAQADMEAERRAKGEAPNSFTPVLDGVALPRHPFDPDAPQVSADVPMIVSTTLDERTYRQRNFNETWDGVLKMLATRVGGRAAEVLDLYRQEDPGASPYLIQSRIISDQGRGASFAMAERKAALGAAPAYVYLWKAPSPAWGGRYGATHGVDVGPSAGEVRGGLQGANLVSARLADELSSAIVAMAATGDPGTPKLPTWTPYDAVSRATMVFDAPSTRLEPDYRGTFRKLWASVAAMGGAASAATTDIFPVVETAEGRLRGLVSGGIKVFKGVPYGADTSGKNRFLPPQPVKPWAGVRDALDYGNICPQMPGDRRSDYANLIYLDYQPGGMGEDCLNLNIWTPDLSRTARKPVIVRFHGGGFYGGSSNSPGMDGEMQARRGDCVVVSVNHRLSAFGFLHLADSGAPAEFAQSGMAGMLDLVAALRWVNRNIEAFGGDPNRVLIIGQSGGGAKVSALMAMPSAKGLFHRAVQMSGAMLRVAPRERAKATADAFLTGVGVAGRDIRKLQAMPFHDLLSAQADMEAERRAKGEAPNSFTPVLDGVALPRHPFDPDAPQVSADVPMIVSTTLDERTYRQRNFNETWDGVLKMLATRVGGRAAEVLDLYRQEDPGASPYLIQSRIISDQGRGASFAMAERKAALGAAPAYVYLWKAPSPAWGGRYGATHGVDVGPSAGEVRGGLQGANLVSARLADELSSAIVAMAATGDPGTPKLPTWTPYDAVSRATMVFDAPSTRLEPDYRGTFRKLWASVAA

Secondary structure (DSSP, 8-state):
-----------SS-EEE-SS-EEE-EEETTEEEEEEEESS---SGGGTTSPPPPPPP-SSEEE--S--PBPS-PPP-TTSHHHHHTTTT---S-BSS---EEEEEES---TT--EEEEEEE--STTTS--TTSGGG--HHHHHHHTSEEEEE----HHHHH---TTTT--GGGTTGGGHHHHHHHHHHHHHHHHGGGGTEEEEEEEEEEETHHHHHHHHHTT-GGGTTS-SEEEEES---S--B-HHHHHHHHHHHHHHHT--GGGTHHHHHS-HHHHHHHHHHHTHHHHHTTPPP-S---B--SSS-SS-TTSSS--GGGTT--EEEEEETTGGGGG---TT--HHHHHHHHHHHHGGGHHHHHHHHHHH-TT--HHHHHHHHHHHHHTHHHHHHHHHHHHH-SS-EEEEEE-PPP-GGGGTT-S-TTTTHHHHTT---STTT-SSHHHHHHHHHHHHHHHHHHHHS----TTS---PPP-TTT-EEEEE-SS--EEEETTTHHHHHHHHHHH-/-----------SS-EEE-SS-EEE-EEETTEEEEEEEESS---SGGGTTSPPPPPPP-SSEEE--S--PBPS-PPP-TTSHHHHHTTTT---S-B-S---EEEEEES---TT--EEEEEEE--STTTS--TTSGGG--HHHHHHHT-EEEEE----HHHHH---TTTT--GGGTTGGGHHHHHHHHHHHHHHHHGGGGTEEEEEEEEEEETHHHHHHHHHTT-GGGTTS-SEEEEES---S--B-HHHHHHHHHHHHHHHT--GGGTHHHHHS-HHHHHHHHHHHTHHHHHTTPPP-S---B--SSS-SS-TTSSS--GGGTT--EEEEEETTGGGGG---TT--HHHHHHHHHHHHGGGHHHHHHHHHHH-TT--HHHHHHHHHHHHHTHHHHHHHHHHHHH-SS-EEEEEE-PPP-GGGGTT-S-TTTTHHHHTT---STTT-SSHHHHHHHHHHHHHHHHHHHHS----TTS---PPP-TTT-EEEEE-SS--EEEETTTHHHHHHHHHHH-

Foldseek 3Di:
DDPPPPPPDPPQWDWFAAPQGIETFGDDPLKTKFAFAALFAQCFFPNFLFATHGDHRDYDYHYRYAHAAAEDADADDCVQVLCVQQPQRDAPHHYHRRHWGKMKIANDQALVLAAFEEEEEEAQAQGGDFCRGPLNDQHLLCVLLVHMYMYTHFHGDQRQAQCLLPQQADPSSLQSRHNRLSSVLSVLVSCLRGVSSRSHRQQLYEYEYFANSLQSQLQLQQFLSNQRSHAAYERHHHQFQFWAEPVLSNVLNVVLCVLLVHGSNRCSVVSVDGVVSSSVSLCVVCVVCVVVVHRDDSRIHYCSCHRGVDGRQPPFHHPSNLQYEYEFEYEQLAQLSSDDPLVDDPVNQLVVQCVQPNPCSVVVLVVLCVVPVPAHSSSSSSSLVVLLVCVSSVSRQARSVVSVNAFYFYAYEQAFFPAPNRSSGRYGCLCSQLLSQHQCTRRRHDDDLSNLLSSLNVQLSSVCSVPVGSDDPSAPRGDTAYPVQRWYFYRYPPDIDIHGCVVVVSNVVSVVSVD/DDPPPPPPPPPQWDWFAAPQGIETFGDDPLKTKFAFAALFAQCFFPNFLFATHGDHRDYDYHYRYFHAAAEDADADDCVAVLCVQQPQRDAPHHYHRRHWGKMKIANDQALVLAAFEEEEEEAQAQGGDFCRGPLNDQHLLRVLLVHMYMYTHFHGDCRAAQCLLPQQADPSSLQSRHNRLSSVLSVLVSCLRGVSSRSHRQQLYEYEYFANSLQSQLQLQQFLSNQRSHAAYERHHHQFQFWAEPVLSNVLNVVLCVLLVHGSNRCSVVSVDPVVSSSVSLCVVCVVCVVVVHRDDSRIHYCSCHRGVDGRQPPFHHPSNLQYEYEFEYEQLAQLSSDDPLVDDPVNQLVVQCVQPNPCSVVVLVVLCVVPVPAHSSSSSSSLVVLLVCVSSVSRLARSVVSVNAFYFYAYEFAFFPAPNRSSGRYRCLCSQLLSQHQCTRRRHDDDLSNLLSSLNVQLSSVCSVPVGSDDPSAPRGDTAYPVQRWYFYRYPPDIDIHGCVVVVSNVVSVVSVD